Protein AF-A0A812R742-F1 (afdb_monomer_lite)

Sequence (1036 aa):
GAALAPSSSCGQDLPCTGFIVQKEWADLILSGQKIWEIRGEVTKKRGRVAIFEKKSRDIAGEVEITGCILVGHWDGHAWSAPDERRNYLWLPENKDKHMIQGTRTVTYKNAYAWVLRAPRRYESPIPFKRPRGCVKWVRIGKSESRQQETAGSDIGVLHAHDELPADAASWVGQSLRTLPTLGDGACALHAAFGEMNEGGFLECPQARELALHALEAALQGEDARARRLRKNMWQELARPALCASDASPEAKLFWQVFVDKHPEEAALAEEAAGREADLVLQDAKRRQALTEACRSFFLGSSWDCVCDFLSNVGYMEHEASQPCFEMRQGRAVVKGTQLELPAEGPQTKMEAIRTEANMFDALRLGVLLNSSLDSVLSALENGSLDMERRAELATALRRFQQAAVATSLEPPGFEEAAVAAYLVAIQQEAYYFSVEELAIICRQLETNVLVLKEMAQFRLQVEATVHSRIGGEFKAIVLRDAGGREHVRSHFERVEVIPTPKPDTWSGSSGRHGKEDVEEQADCATSATWSGSKGPSCGSEQFEKDVAHVLTAFETGQDALARLAALPHHSPEIVETSFEQLRQKLHGLVGAYAHDRLTSEDAVKVQYPLWRAGFYPLAVLFECWSRSTGIPAVFYTDAFGSLFTSVWHKELGADVAGFTSRSRYWCCGTAQPGGGKTPALEPMLRMLQGCMKKLPHFAAGSPADSFNVVEPMTHAAAIAKLRDTEGYGLIAAGEGGPVLCPAWPSNGTWTQNTHINLQRLLNSAQGGSVSWETAFDRKDRKAATGEDAKAPCESTNVTIALFQQLSVFRNWCLVCNRNGGVSKLSCDYSSNAAVCFLDKHPRWAQGELRSSIGLAQRFIFSFGAVRQPGKPQLQPFENEVVRPVLERLFEAVLQHLGPKTALHEDSPHRTWRLAGSLREEVHKYRLATFDCNQRSFFGEVFASGLNKSVYWLGATATLSSILEELWPCVMGASGKGLGWTGNITANALKQAMVFFQERYLFGLATLDVETRRLLTKRAAQFPECKDQAGSEEGPS

Foldseek 3Di:
DDDDDDDDDDDDDADQKAWEDAPVQLVCVLVVQAQWDKDLDWDPDFAKHWYHHVPDQFTFWIKTFHDKAWAWFDPPPDTDGDPPNVSHCPPPVNCSRHVDDDPVVDPHRTMMIGGIHDRHTDPDTHGHHDDPPDDTMDGDDDPDVPVPPPPFDFQAAEDPPDPDDPLCNVRHGFTKTWFAAPQLQLQLQLLFPFDQDPVRHGDDPPSLVLLLVLLVVLCPDPDPLSVVVLVCCLVQAALCCQPPPPRALLSVLLLVLLCVQPVPLNVVSNVLSVVLVVLVVVLVVLVVLLLVLLLCQLAVKDVVLVVLLCVLQVNVPPAFAAFQFDADPNFTAGPQDRHTADPPHDGTLNRLSNDNDSSNSSSSVCSCVVGDVVSNLVSLVPTPTDPPSSVSNNVSVVVNVPRDDDDRSNDPPCSVSSSVSSSVSSSDSSDFADPSSSLSSCQSVQTWEFEWESSDRNYIDTPDTRHNAPPHNYWYKYQYDPPPDPPSRRGIITMDTDDDDDDDDDDDDDDDDDDDDDDDDDDDDDADADDDDDDDPDFVVVLVVLLVVLLVCLLVVHPSLVSLLPDDQATPCLVPDDLVNLLVVLLVLLVNLQSHLQALVNQQSYQDPCRLQARNSLLSLLVNVCQQALARSVLLRLLLQQLLLLFFALLAWACQLNATFSAGRAAEEEEAPDCFQRPNNVLLLVLLLVLCLVVVLLFFAGNVDSGQEDDFFAQLVNLVNCVRRVAGHEDAGSACVSAAALCCLVPVDHDRGGHHDVLQCVQLNRQWFHPSDDPVNQVVVCVVPVDSDDDDTHGHSYYHHHYGYPVCCLRGVLSLVVPPPPPPPPPPDDDGPDDDDDPDDDPVSVVVVPANDGPLLSYQYHHHYRGPRHDPSSNCVCVPPVSLLSSLSSNVCSADRGHNHDPDPPHLGSYQYEDPVSSVSSVVSLVSLVVSLVPHPADSQLSVSSVCLSNQLTSQLVVSLVCVQSSCVSSVNDPDDRDDPSYRDPSSNSSSSCCSSRGRSVSSSNSRSSNVVVVVVVCVVDVDDPDDDDDDDDDD

Organism: NCBI:txid1628268

Structure (mmCIF, N/CA/C/O backbone):
data_AF-A0A812R742-F1
#
_entry.id   AF-A0A812R742-F1
#
loop_
_atom_site.group_PDB
_atom_site.id
_atom_site.type_symbol
_atom_site.label_atom_id
_atom_site.label_alt_id
_atom_site.label_comp_id
_atom_site.label_asym_id
_atom_site.label_entity_id
_atom_site.label_seq_id
_atom_site.pdbx_PDB_ins_code
_atom_site.Cartn_x
_atom_site.Cartn_y
_atom_site.Cartn_z
_atom_site.occupancy
_atom_site.B_iso_or_equiv
_atom_site.auth_seq_id
_atom_site.auth_comp_id
_atom_site.auth_asym_id
_atom_site.auth_atom_id
_atom_site.pdbx_PDB_model_num
ATOM 1 N N . GLY A 1 1 ? 51.349 -69.342 -15.318 1.00 32.09 1 GLY A N 1
ATOM 2 C CA . GLY A 1 1 ? 49.892 -69.319 -15.078 1.00 32.09 1 GLY A CA 1
ATOM 3 C C . GLY A 1 1 ? 49.553 -67.984 -14.451 1.00 32.09 1 GLY A C 1
ATOM 4 O O . GLY A 1 1 ? 50.350 -67.519 -13.660 1.00 32.09 1 GLY A O 1
ATOM 5 N N . ALA A 1 2 ? 48.481 -67.288 -14.791 1.00 30.00 2 ALA A N 1
ATOM 6 C CA . ALA A 1 2 ? 47.271 -67.698 -15.482 1.00 30.00 2 ALA A CA 1
ATOM 7 C C . ALA A 1 2 ? 46.834 -66.617 -16.484 1.00 30.00 2 ALA A C 1
ATOM 9 O O . ALA A 1 2 ? 47.270 -65.471 -16.417 1.00 30.00 2 ALA A O 1
ATOM 10 N N . ALA A 1 3 ? 46.031 -67.060 -17.443 1.00 26.64 3 ALA A N 1
ATOM 11 C CA . ALA A 1 3 ? 45.626 -66.359 -18.645 1.00 26.64 3 ALA A CA 1
ATOM 12 C C . ALA A 1 3 ? 44.627 -65.219 -18.399 1.00 26.64 3 ALA A C 1
ATOM 14 O O . ALA A 1 3 ? 43.781 -65.283 -17.508 1.00 26.64 3 ALA A O 1
ATOM 15 N N . LEU A 1 4 ? 44.713 -64.225 -19.284 1.00 36.50 4 LEU A N 1
ATOM 16 C CA . LEU A 1 4 ? 43.670 -63.255 -19.598 1.00 36.50 4 LEU A CA 1
ATOM 17 C C . LEU A 1 4 ? 42.389 -63.975 -20.051 1.00 36.50 4 LEU A C 1
ATOM 19 O O . LEU A 1 4 ? 42.434 -64.811 -20.953 1.00 36.50 4 LEU A O 1
ATOM 23 N N . ALA A 1 5 ? 41.258 -63.592 -19.457 1.00 27.11 5 ALA A N 1
ATOM 24 C CA . ALA A 1 5 ? 39.907 -63.888 -19.928 1.00 27.11 5 ALA A CA 1
ATOM 25 C C . ALA A 1 5 ? 39.141 -62.561 -20.155 1.00 27.11 5 ALA A C 1
ATOM 27 O O . ALA A 1 5 ? 39.464 -61.565 -19.503 1.00 27.11 5 ALA A O 1
ATOM 28 N N . PRO A 1 6 ? 38.189 -62.511 -21.106 1.00 29.42 6 PRO A N 1
ATOM 29 C CA . PRO A 1 6 ? 37.804 -61.287 -21.806 1.00 29.42 6 PRO A CA 1
ATOM 30 C C . PRO A 1 6 ? 36.604 -60.537 -21.199 1.00 29.42 6 PRO A C 1
ATOM 32 O O . PRO A 1 6 ? 35.824 -61.055 -20.407 1.00 29.42 6 PRO A O 1
ATOM 35 N N . SER A 1 7 ? 36.473 -59.293 -21.656 1.00 39.59 7 SER A N 1
ATOM 36 C CA . SER A 1 7 ? 35.461 -58.264 -21.385 1.00 39.59 7 SER A CA 1
ATOM 37 C C . SER A 1 7 ? 33.994 -58.629 -21.679 1.00 39.59 7 SER A C 1
ATOM 39 O O . SER A 1 7 ? 33.699 -59.153 -22.750 1.00 39.59 7 SER A O 1
ATOM 41 N N . SER A 1 8 ? 33.075 -58.196 -20.804 1.00 25.39 8 SER A N 1
ATOM 42 C CA . SER A 1 8 ? 31.672 -57.770 -21.055 1.00 25.39 8 SER A CA 1
ATOM 43 C C . SER A 1 8 ? 31.095 -57.250 -19.713 1.00 25.39 8 SER A C 1
ATOM 45 O O . SER A 1 8 ? 31.482 -57.767 -18.676 1.00 25.39 8 SER A O 1
ATOM 47 N N . SER A 1 9 ? 30.232 -56.241 -19.553 1.00 26.61 9 SER A N 1
ATOM 48 C CA . SER A 1 9 ? 29.536 -55.305 -20.442 1.00 26.61 9 SER A CA 1
ATOM 49 C C . SER A 1 9 ? 28.832 -54.220 -19.592 1.00 26.61 9 SER A C 1
ATOM 51 O O . SER A 1 9 ? 28.243 -54.546 -18.568 1.00 26.61 9 SER A O 1
ATOM 53 N N . CYS A 1 10 ? 28.809 -52.981 -20.099 1.00 27.38 10 CYS A N 1
ATOM 54 C CA . CYS A 1 10 ? 27.745 -51.967 -19.963 1.00 27.38 10 CYS A CA 1
ATOM 55 C C . CYS A 1 10 ? 27.343 -51.471 -18.551 1.00 27.38 10 CYS A C 1
ATOM 57 O O . CYS A 1 10 ? 26.439 -52.007 -17.912 1.00 27.38 10 CYS A O 1
ATOM 59 N N . GLY A 1 11 ? 27.918 -50.337 -18.130 1.00 33.84 11 GLY A N 1
ATOM 60 C CA . GLY A 1 11 ? 27.275 -49.456 -17.150 1.00 33.84 11 GLY A CA 1
ATOM 61 C C . GLY A 1 11 ? 25.985 -48.888 -17.749 1.00 33.84 11 GLY A C 1
ATOM 62 O O . GLY A 1 11 ? 26.028 -48.181 -18.753 1.00 33.84 11 GLY A O 1
ATOM 63 N N . GLN A 1 12 ? 24.831 -49.254 -17.192 1.00 47.62 12 GLN A N 1
ATOM 64 C CA . GLN A 1 12 ? 23.534 -48.786 -17.681 1.00 47.62 12 GLN A CA 1
ATOM 65 C C . GLN A 1 12 ? 23.275 -47.358 -17.183 1.00 47.62 12 GLN A C 1
ATOM 67 O O . GLN A 1 12 ? 22.997 -47.154 -16.003 1.00 47.62 12 GLN A O 1
ATOM 72 N N . ASP A 1 13 ? 23.345 -46.375 -18.083 1.00 63.09 13 ASP A N 1
ATOM 73 C CA . ASP A 1 13 ? 22.825 -45.026 -17.834 1.00 63.09 13 ASP A CA 1
ATOM 74 C C . ASP A 1 13 ? 21.308 -45.100 -17.607 1.00 63.09 13 ASP A C 1
ATOM 76 O O . ASP A 1 13 ? 20.529 -45.292 -18.549 1.00 63.09 13 ASP A O 1
ATOM 80 N N . LEU A 1 14 ? 20.906 -44.958 -16.342 1.00 73.88 14 LEU A N 1
ATOM 81 C CA . LEU A 1 14 ? 19.511 -44.867 -15.919 1.00 73.88 14 LEU A CA 1
ATOM 82 C C . LEU A 1 14 ? 18.821 -43.641 -16.548 1.00 73.88 14 LEU A C 1
ATOM 84 O O . LEU A 1 14 ? 19.421 -42.565 -16.612 1.00 73.88 14 LEU A O 1
ATOM 88 N N . PRO A 1 15 ? 17.539 -43.742 -16.944 1.00 81.19 15 PRO A N 1
ATOM 89 C CA . PRO A 1 15 ? 16.768 -42.588 -17.395 1.00 81.19 15 PRO A CA 1
ATOM 90 C C . PRO A 1 15 ? 16.659 -41.519 -16.307 1.00 81.19 15 PRO A C 1
ATOM 92 O O . PRO A 1 15 ? 16.344 -41.838 -15.165 1.00 81.19 15 PRO A O 1
ATOM 95 N N . CYS A 1 16 ? 16.796 -40.240 -16.665 1.00 78.62 16 CYS A N 1
ATOM 96 C CA . CYS A 1 16 ? 16.765 -39.133 -15.701 1.00 78.62 16 CYS A CA 1
ATOM 97 C C . CYS A 1 16 ? 15.398 -38.916 -15.024 1.00 78.62 16 CYS A C 1
ATOM 99 O O . CYS A 1 16 ? 15.291 -38.154 -14.063 1.00 78.62 16 CYS A O 1
ATOM 101 N N . THR A 1 17 ? 14.322 -39.522 -15.539 1.00 85.94 17 THR A N 1
ATOM 102 C CA . THR A 1 17 ? 12.973 -39.432 -14.961 1.00 85.94 17 THR A CA 1
ATOM 103 C C . THR A 1 17 ? 12.188 -40.724 -15.153 1.00 85.94 17 THR A C 1
ATOM 105 O O . THR A 1 17 ? 12.421 -41.455 -16.110 1.00 85.94 17 THR A O 1
ATOM 108 N N . GLY A 1 18 ? 11.213 -40.982 -14.287 1.00 89.50 18 GLY A N 1
ATOM 109 C CA . GLY A 1 18 ? 10.267 -42.085 -14.415 1.00 89.50 18 GLY A CA 1
ATOM 110 C C . GLY A 1 18 ? 8.905 -41.770 -13.813 1.00 89.50 18 GLY A C 1
ATOM 111 O O . GLY A 1 18 ? 8.734 -40.743 -13.159 1.00 89.50 18 GLY A O 1
ATOM 112 N N . PHE A 1 19 ? 7.922 -42.632 -14.048 1.00 91.94 19 PHE A N 1
ATOM 113 C CA . PHE A 1 19 ? 6.555 -42.444 -13.557 1.00 91.94 19 PHE A CA 1
ATOM 114 C C . PHE A 1 19 ? 6.061 -43.641 -12.748 1.00 91.94 19 PHE A C 1
ATOM 116 O O . PHE A 1 19 ? 6.552 -44.763 -12.882 1.00 91.94 19 PHE A O 1
ATOM 123 N N . ILE A 1 20 ? 5.092 -43.376 -11.868 1.00 89.88 20 ILE A N 1
ATOM 124 C CA . ILE A 1 20 ? 4.576 -44.366 -10.920 1.00 89.88 20 ILE A CA 1
ATOM 125 C C . ILE A 1 20 ? 3.361 -45.080 -11.509 1.00 89.88 20 ILE A C 1
ATOM 127 O O . ILE A 1 20 ? 2.380 -44.448 -11.918 1.00 89.88 20 ILE A O 1
ATOM 131 N N . VAL A 1 21 ? 3.400 -46.409 -11.486 1.00 88.75 21 VAL A N 1
ATOM 132 C CA . VAL A 1 21 ? 2.379 -47.301 -12.041 1.00 88.75 21 VAL A CA 1
ATOM 133 C C . VAL A 1 21 ? 1.989 -48.341 -10.990 1.00 88.75 21 VAL A C 1
ATOM 135 O O . VAL A 1 21 ? 2.821 -48.765 -10.190 1.00 88.75 21 VAL A O 1
ATOM 138 N N . GLN A 1 22 ? 0.715 -48.743 -10.925 1.00 86.81 22 GLN A N 1
ATOM 139 C CA . GLN A 1 22 ? 0.338 -49.848 -10.031 1.00 86.81 22 GLN A CA 1
ATOM 140 C C . GLN A 1 22 ? 0.974 -51.154 -10.515 1.00 86.81 22 GLN A C 1
ATOM 142 O O . GLN A 1 22 ? 1.133 -51.335 -11.717 1.00 86.81 22 GLN A O 1
ATOM 147 N N . LYS A 1 23 ? 1.320 -52.053 -9.588 1.00 86.88 23 LYS A N 1
ATOM 148 C CA . LYS A 1 23 ? 2.098 -53.266 -9.881 1.00 86.88 23 LYS A CA 1
ATOM 149 C C . LYS A 1 23 ? 1.545 -54.071 -11.067 1.00 86.88 23 LYS A C 1
ATOM 151 O O . LYS A 1 23 ? 2.280 -54.324 -12.009 1.00 86.88 23 LYS A O 1
ATOM 156 N N . GLU A 1 24 ? 0.241 -54.350 -11.066 1.00 88.12 24 GLU A N 1
ATOM 157 C CA . GLU A 1 24 ? -0.447 -55.089 -12.139 1.00 88.12 24 GLU A CA 1
ATOM 158 C C . GLU A 1 24 ? -0.231 -54.479 -13.538 1.00 88.12 24 GLU A C 1
ATOM 160 O O . GLU A 1 24 ? 0.019 -55.193 -14.505 1.00 88.12 24 GLU A O 1
ATOM 165 N N . TRP A 1 25 ? -0.245 -53.148 -13.650 1.00 92.12 25 TRP A N 1
ATOM 166 C CA . TRP A 1 25 ? -0.038 -52.449 -14.919 1.00 92.12 25 TRP A CA 1
ATOM 167 C C . TRP A 1 25 ? 1.446 -52.303 -15.251 1.00 92.12 25 TRP A C 1
ATOM 169 O O . TRP A 1 25 ? 1.808 -52.357 -16.421 1.00 92.12 25 TRP A O 1
ATOM 179 N N . ALA A 1 26 ? 2.306 -52.147 -14.241 1.00 90.25 26 ALA A N 1
ATOM 180 C CA . ALA A 1 26 ? 3.754 -52.090 -14.418 1.00 90.25 26 ALA A CA 1
ATOM 181 C C . ALA A 1 26 ? 4.287 -53.408 -14.997 1.00 90.25 26 ALA A C 1
ATOM 183 O O . ALA A 1 26 ? 5.088 -53.381 -15.927 1.00 90.25 26 ALA A O 1
ATOM 184 N N . ASP A 1 27 ? 3.784 -54.546 -14.512 1.00 91.12 27 ASP A N 1
ATOM 185 C CA . ASP A 1 27 ? 4.127 -55.874 -15.022 1.00 91.12 27 ASP A CA 1
ATOM 186 C C . ASP A 1 27 ? 3.700 -56.058 -16.489 1.00 91.12 27 ASP A C 1
ATOM 188 O O . ASP A 1 27 ? 4.479 -56.548 -17.310 1.00 91.12 27 ASP A O 1
ATOM 192 N N . LEU A 1 28 ? 2.497 -55.605 -16.857 1.00 93.00 28 LEU A N 1
ATOM 193 C CA . LEU A 1 28 ? 2.014 -55.651 -18.244 1.00 93.00 28 LEU A CA 1
ATOM 194 C C . LEU A 1 28 ? 2.802 -54.718 -19.175 1.00 93.00 28 LEU A C 1
ATOM 196 O O . LEU A 1 28 ? 3.057 -55.065 -20.327 1.00 93.00 28 LEU A O 1
ATOM 200 N N . ILE A 1 29 ? 3.207 -53.544 -18.687 1.00 95.00 29 ILE A N 1
ATOM 201 C CA . ILE A 1 29 ? 4.033 -52.599 -19.448 1.00 95.00 29 ILE A CA 1
ATOM 202 C C . ILE A 1 29 ? 5.432 -53.179 -19.671 1.00 95.00 29 ILE A C 1
ATOM 204 O O . ILE A 1 29 ? 5.906 -53.226 -20.802 1.00 95.00 29 ILE A O 1
ATOM 208 N N . LEU A 1 30 ? 6.087 -53.658 -18.610 1.00 92.81 30 LEU A N 1
ATOM 209 C CA . LEU A 1 30 ? 7.466 -54.150 -18.668 1.00 92.81 30 LEU A CA 1
ATOM 210 C C . LEU A 1 30 ? 7.599 -55.509 -19.374 1.00 92.81 30 LEU A C 1
ATOM 212 O O . LEU A 1 30 ? 8.684 -55.838 -19.842 1.00 92.81 30 LEU A O 1
ATOM 216 N N . SER A 1 31 ? 6.511 -56.277 -19.489 1.00 91.12 31 SER A N 1
ATOM 217 C CA . SER A 1 31 ? 6.433 -57.472 -20.348 1.00 91.12 31 SER A CA 1
ATOM 218 C C . SER A 1 31 ? 6.082 -57.157 -21.808 1.00 91.12 31 SER A C 1
ATOM 220 O O . SER A 1 31 ? 6.078 -58.059 -22.642 1.00 91.12 31 SER A O 1
ATOM 222 N N . GLY A 1 32 ? 5.768 -55.896 -22.126 1.00 90.56 32 GLY A N 1
ATOM 223 C CA . GLY A 1 32 ? 5.380 -55.446 -23.463 1.00 90.56 32 GLY A CA 1
ATOM 224 C C . GLY A 1 32 ? 3.960 -55.804 -23.894 1.00 90.56 32 GLY A C 1
ATOM 225 O O . GLY A 1 32 ? 3.579 -55.492 -25.018 1.00 90.56 32 GLY A O 1
ATOM 226 N N . GLN A 1 33 ? 3.156 -56.398 -23.011 1.00 91.00 33 GLN A N 1
ATOM 227 C CA . GLN A 1 33 ? 1.751 -56.714 -23.285 1.00 91.00 33 GLN A CA 1
ATOM 228 C C . GLN A 1 33 ? 0.860 -55.462 -23.280 1.00 91.00 33 GLN A C 1
ATOM 230 O O . GLN A 1 33 ? -0.162 -55.428 -23.953 1.00 91.00 33 GLN A O 1
ATOM 235 N N . LYS A 1 34 ? 1.247 -54.415 -22.539 1.00 94.81 34 LYS A N 1
ATOM 236 C CA . LYS A 1 34 ? 0.543 -53.126 -22.480 1.00 94.81 34 LYS A CA 1
ATOM 237 C C . LYS A 1 34 ? 1.405 -52.024 -23.084 1.00 94.81 34 LYS A C 1
ATOM 239 O O . LYS A 1 34 ? 2.389 -51.592 -22.491 1.00 94.81 34 LYS A O 1
ATOM 244 N N . ILE A 1 35 ? 0.985 -51.530 -24.244 1.00 95.62 35 ILE A N 1
ATOM 245 C CA . ILE A 1 35 ? 1.698 -50.493 -25.005 1.00 95.62 35 ILE A CA 1
ATOM 246 C C . ILE A 1 35 ? 1.078 -49.099 -24.850 1.00 95.62 35 ILE A C 1
ATOM 248 O O . ILE A 1 35 ? 1.692 -48.110 -25.240 1.00 95.62 35 ILE A O 1
ATOM 252 N N . TRP A 1 36 ? -0.127 -48.993 -24.280 1.00 96.56 36 TRP A N 1
ATOM 253 C CA . TRP A 1 36 ? -0.797 -47.727 -23.967 1.00 96.56 36 TRP A CA 1
ATOM 254 C C . TRP A 1 36 ? -1.013 -47.580 -22.465 1.00 96.56 36 TRP A C 1
ATOM 256 O O . TRP A 1 36 ? -1.750 -48.360 -21.856 1.00 96.56 36 TRP A O 1
ATOM 266 N N . GLU A 1 37 ? -0.438 -46.536 -21.872 1.00 95.69 37 GLU A N 1
ATOM 267 C CA . GLU A 1 37 ? -0.715 -46.142 -20.489 1.00 95.69 37 GLU A CA 1
ATOM 268 C C . GLU A 1 37 ? -1.775 -45.036 -20.445 1.00 95.69 37 GLU A C 1
ATOM 270 O O . GLU A 1 37 ? -1.590 -43.977 -21.040 1.00 95.69 37 GLU A O 1
ATOM 275 N N . ILE A 1 38 ? -2.891 -45.274 -19.747 1.00 94.25 38 ILE A N 1
ATOM 276 C CA . ILE A 1 38 ? -4.045 -44.359 -19.743 1.00 94.25 38 ILE A CA 1
ATOM 277 C C . ILE A 1 38 ? -3.952 -43.389 -18.566 1.00 94.25 38 ILE A C 1
ATOM 279 O O . ILE A 1 38 ? -3.876 -43.810 -17.411 1.00 94.25 38 ILE A O 1
ATOM 283 N N . ARG A 1 39 ? -3.996 -42.083 -18.845 1.00 93.19 39 ARG A N 1
ATOM 284 C CA . ARG A 1 39 ? -3.915 -41.001 -17.850 1.00 93.19 39 ARG A CA 1
ATOM 285 C C . ARG A 1 39 ? -4.924 -39.894 -18.147 1.00 93.19 39 ARG A C 1
ATOM 287 O O . ARG A 1 39 ? -5.361 -39.731 -19.279 1.00 93.19 39 ARG A O 1
ATOM 294 N N . GLY A 1 40 ? -5.274 -39.109 -17.129 1.00 89.94 40 GLY A N 1
ATOM 295 C CA . GLY A 1 40 ? -6.181 -37.962 -17.273 1.00 89.94 40 GLY A CA 1
ATOM 296 C C . GLY A 1 40 ? -5.540 -36.698 -17.856 1.00 89.94 40 GLY A C 1
ATOM 297 O O . GLY A 1 40 ? -6.215 -35.688 -18.021 1.00 89.94 40 GLY A O 1
ATOM 298 N N . GLU A 1 41 ? -4.233 -36.732 -18.130 1.00 88.12 41 GLU A N 1
ATOM 299 C CA . GLU A 1 41 ? -3.427 -35.569 -18.505 1.00 88.12 41 GLU A CA 1
ATOM 300 C C . GLU A 1 41 ? -2.493 -35.897 -19.677 1.00 88.12 41 GLU A C 1
ATOM 302 O O . GLU A 1 41 ? -1.983 -37.017 -19.809 1.00 88.12 41 GLU A O 1
ATOM 307 N N . VAL A 1 42 ? -2.239 -34.884 -20.507 1.00 90.50 42 VAL A N 1
ATOM 308 C CA . VAL A 1 42 ? -1.285 -34.944 -21.620 1.00 90.50 42 VAL A CA 1
ATOM 309 C C . VAL A 1 42 ? 0.146 -34.981 -21.079 1.00 90.50 42 VAL A C 1
ATOM 311 O O . VAL A 1 42 ? 0.470 -34.274 -20.127 1.00 90.50 42 VAL A O 1
ATOM 314 N N . THR A 1 43 ? 1.035 -35.746 -21.719 1.00 88.25 43 THR A N 1
ATOM 315 C CA . THR A 1 43 ? 2.482 -35.659 -21.469 1.00 88.25 43 THR A CA 1
ATOM 316 C C . THR A 1 43 ? 3.236 -35.120 -22.683 1.00 88.25 43 THR A C 1
ATOM 318 O O . THR A 1 43 ? 3.099 -35.621 -23.806 1.00 88.25 43 THR A O 1
ATOM 321 N N . LYS A 1 44 ? 4.081 -34.108 -22.448 1.00 90.19 44 LYS A N 1
ATOM 322 C CA . LYS A 1 44 ? 5.056 -33.609 -23.433 1.00 90.19 44 LYS A CA 1
ATOM 323 C C . LYS A 1 44 ? 6.364 -34.416 -23.430 1.00 90.19 44 LYS A C 1
ATOM 325 O O . LYS A 1 44 ? 7.163 -34.259 -24.342 1.00 90.19 44 LYS A O 1
ATOM 330 N N . LYS A 1 45 ? 6.584 -35.299 -22.443 1.00 85.75 45 LYS A N 1
ATOM 331 C CA . LYS A 1 45 ? 7.812 -36.107 -22.354 1.00 85.75 45 LYS A CA 1
ATOM 332 C C . LYS A 1 45 ? 7.905 -37.092 -23.518 1.00 85.75 45 LYS A C 1
ATOM 334 O O . LYS A 1 45 ? 6.915 -37.741 -23.864 1.00 85.75 45 LYS A O 1
ATOM 339 N N . ARG A 1 46 ? 9.098 -37.200 -24.095 1.00 91.38 46 ARG A N 1
ATOM 340 C CA . ARG A 1 46 ? 9.469 -38.166 -25.133 1.00 91.38 46 ARG A CA 1
ATOM 341 C C . ARG A 1 46 ? 10.808 -38.803 -24.773 1.00 91.38 46 ARG A C 1
ATOM 343 O O . ARG A 1 46 ? 11.600 -38.182 -24.067 1.00 91.38 46 ARG A O 1
ATOM 350 N N . GLY A 1 47 ? 11.039 -40.026 -25.239 1.00 87.88 47 GLY A N 1
ATOM 351 C CA . GLY A 1 47 ? 12.263 -40.779 -24.959 1.00 87.88 47 GLY A CA 1
ATOM 352 C C . GLY A 1 47 ? 12.166 -41.687 -23.727 1.00 87.88 47 GLY A C 1
ATOM 353 O O . GLY A 1 47 ? 11.071 -41.970 -23.230 1.00 87.88 47 GLY A O 1
ATOM 354 N N . ARG A 1 48 ? 13.323 -42.185 -23.267 1.00 92.62 48 ARG A N 1
ATOM 355 C CA . ARG A 1 48 ? 13.434 -43.189 -22.194 1.00 92.62 48 ARG A CA 1
ATOM 356 C C . ARG A 1 48 ? 12.989 -42.640 -20.839 1.00 92.62 48 ARG A C 1
ATOM 358 O O . ARG A 1 48 ? 13.414 -41.563 -20.422 1.00 92.62 48 ARG A O 1
ATOM 365 N N . VAL A 1 49 ? 12.175 -43.413 -20.131 1.00 92.81 49 VAL A N 1
ATOM 366 C CA . VAL A 1 49 ? 11.687 -43.124 -18.782 1.00 92.81 49 VAL A CA 1
ATOM 367 C C . VAL A 1 49 ? 11.651 -44.395 -17.937 1.00 92.81 49 VAL A C 1
ATOM 369 O O . VAL A 1 49 ? 11.358 -45.480 -18.432 1.00 92.81 49 VAL A O 1
ATOM 372 N N . ALA A 1 50 ? 11.916 -44.265 -16.643 1.00 92.31 50 ALA A N 1
ATOM 373 C CA . ALA A 1 50 ? 11.857 -45.387 -15.711 1.00 92.31 50 ALA A CA 1
ATOM 374 C C . ALA A 1 50 ? 10.419 -45.701 -15.248 1.00 92.31 50 ALA A C 1
ATOM 376 O O . ALA A 1 50 ? 9.558 -44.817 -15.180 1.00 92.31 50 ALA A O 1
ATOM 377 N N . ILE A 1 51 ? 10.171 -46.957 -14.870 1.00 91.75 51 ILE A N 1
ATOM 378 C CA . ILE A 1 51 ? 8.910 -47.431 -14.291 1.00 91.75 51 ILE A CA 1
ATOM 379 C C . ILE A 1 51 ? 9.095 -47.705 -12.798 1.00 91.75 51 ILE A C 1
ATOM 381 O O . ILE A 1 51 ? 9.908 -48.540 -12.393 1.00 91.75 51 ILE A O 1
ATOM 385 N N . PHE A 1 52 ? 8.287 -47.028 -11.982 1.00 88.69 52 PHE A N 1
ATOM 386 C CA . PHE A 1 52 ? 8.221 -47.237 -10.538 1.00 88.69 52 PHE A CA 1
ATOM 387 C C . PHE A 1 52 ? 6.943 -47.981 -10.158 1.00 88.69 52 PHE A C 1
ATOM 389 O O . PHE A 1 52 ? 5.836 -47.502 -10.415 1.00 88.69 52 PHE A O 1
ATOM 396 N N . GLU A 1 53 ? 7.075 -49.108 -9.462 1.00 87.31 53 GLU A N 1
ATOM 397 C CA . GLU A 1 53 ? 5.919 -49.795 -8.889 1.00 87.31 53 GLU A CA 1
ATOM 398 C C . GLU A 1 53 ? 5.357 -49.004 -7.691 1.00 87.31 53 GLU A C 1
ATOM 400 O O . GLU A 1 53 ? 6.065 -48.624 -6.747 1.00 87.31 53 GLU A O 1
ATOM 405 N N . LYS A 1 54 ? 4.043 -48.753 -7.698 1.00 78.81 54 LYS A N 1
ATOM 406 C CA . LYS A 1 54 ? 3.333 -48.070 -6.609 1.00 78.81 54 LYS A CA 1
ATOM 407 C C . LYS A 1 54 ? 3.567 -48.833 -5.301 1.00 78.81 54 LYS A C 1
ATOM 409 O O . LYS A 1 54 ? 3.305 -50.026 -5.222 1.00 78.81 54 LYS A O 1
ATOM 414 N N . LYS A 1 55 ? 4.027 -48.121 -4.267 1.00 72.31 55 LYS A N 1
ATOM 415 C CA . LYS A 1 55 ? 4.468 -48.640 -2.954 1.00 72.31 55 LYS A CA 1
ATOM 416 C C . LYS A 1 55 ? 5.835 -49.353 -2.923 1.00 72.31 55 LYS A C 1
ATOM 418 O O . LYS A 1 55 ? 6.381 -49.435 -1.830 1.00 72.31 55 LYS A O 1
ATOM 423 N N . SER A 1 56 ? 6.495 -49.661 -4.045 1.00 75.38 56 SER A N 1
ATOM 424 C CA . SER A 1 56 ? 7.882 -50.193 -4.061 1.00 75.38 56 SER A CA 1
ATOM 425 C C . SER A 1 56 ? 8.964 -49.113 -3.915 1.00 75.38 56 SER A C 1
ATOM 427 O O . SER A 1 56 ? 8.798 -48.023 -4.451 1.00 75.38 56 SER A O 1
ATOM 429 N N . ARG A 1 57 ? 10.070 -49.384 -3.211 1.00 72.25 57 ARG A N 1
ATOM 430 C CA . ARG A 1 57 ? 11.218 -48.459 -3.100 1.00 72.25 57 ARG A CA 1
ATOM 431 C C . ARG A 1 57 ? 12.262 -48.665 -4.204 1.00 72.25 57 ARG A C 1
ATOM 433 O O . ARG A 1 57 ? 13.346 -48.118 -4.088 1.00 72.25 57 ARG A O 1
ATOM 440 N N . ASP A 1 58 ? 11.926 -49.392 -5.265 1.00 81.62 58 ASP A N 1
ATOM 441 C CA . ASP A 1 58 ? 12.883 -49.762 -6.306 1.00 81.62 58 ASP A CA 1
ATOM 442 C C . ASP A 1 58 ? 12.372 -49.383 -7.706 1.00 81.62 58 ASP A C 1
ATOM 444 O O . ASP A 1 58 ? 11.161 -49.283 -7.946 1.00 81.62 58 ASP A O 1
ATOM 448 N N . ILE A 1 59 ? 13.303 -49.181 -8.639 1.00 87.56 59 ILE A N 1
ATOM 449 C CA . ILE A 1 59 ? 13.026 -49.026 -10.070 1.00 87.56 59 ILE A CA 1
ATOM 450 C C . ILE A 1 59 ? 12.887 -50.424 -10.681 1.00 87.56 59 ILE A C 1
ATOM 452 O O . ILE A 1 59 ? 13.821 -51.224 -10.614 1.00 87.56 59 ILE A O 1
ATOM 456 N N . ALA A 1 60 ? 11.735 -50.712 -11.289 1.00 87.25 60 ALA A N 1
ATOM 457 C CA . ALA A 1 60 ? 11.424 -52.037 -11.836 1.00 87.25 60 ALA A CA 1
ATOM 458 C C . ALA A 1 60 ? 11.925 -52.239 -13.280 1.00 87.25 60 ALA A C 1
ATOM 460 O O . ALA A 1 60 ? 12.120 -53.370 -13.728 1.00 87.25 60 ALA A O 1
ATOM 461 N N . GLY A 1 61 ? 12.123 -51.148 -14.019 1.00 90.75 61 GLY A N 1
ATOM 462 C CA . GLY A 1 61 ? 12.544 -51.175 -15.416 1.00 90.75 61 GLY A CA 1
ATOM 463 C C . GLY A 1 61 ? 12.416 -49.811 -16.088 1.00 90.75 61 GLY A C 1
ATOM 464 O O . GLY A 1 61 ? 12.225 -48.794 -15.418 1.00 90.75 61 GLY A O 1
ATOM 465 N N . GLU A 1 62 ? 12.474 -49.793 -17.414 1.00 93.94 62 GLU A N 1
ATOM 466 C CA . GLU A 1 62 ? 12.345 -48.600 -18.253 1.00 93.94 62 GLU A CA 1
ATOM 467 C C . GLU A 1 62 ? 11.491 -48.861 -19.502 1.00 93.94 62 GLU A C 1
ATOM 469 O O . GLU A 1 62 ? 11.307 -50.001 -19.929 1.00 93.94 62 GLU A O 1
ATOM 474 N N . VAL A 1 63 ? 10.944 -47.787 -20.069 1.00 95.81 63 VAL A N 1
ATOM 475 C CA . VAL A 1 63 ? 10.203 -47.763 -21.339 1.00 95.81 63 VAL A CA 1
ATOM 476 C C . VAL A 1 63 ? 10.508 -46.472 -22.091 1.00 95.81 63 VAL A C 1
ATOM 478 O O . VAL A 1 63 ? 10.969 -45.495 -21.506 1.00 95.81 63 VAL A O 1
ATOM 481 N N . GLU A 1 64 ? 10.183 -46.411 -23.374 1.00 95.12 64 GLU A N 1
ATOM 482 C CA . GLU A 1 64 ? 10.245 -45.189 -24.171 1.00 95.12 64 GLU A CA 1
ATOM 483 C C . GLU A 1 64 ? 8.845 -44.618 -24.428 1.00 95.12 64 GLU A C 1
ATOM 485 O O . GLU A 1 64 ? 7.959 -45.333 -24.897 1.00 95.12 64 GLU A O 1
ATOM 490 N N . ILE A 1 65 ? 8.637 -43.320 -24.171 1.00 95.69 65 ILE A N 1
ATOM 491 C CA . ILE A 1 65 ? 7.404 -42.620 -24.564 1.00 95.69 65 ILE A CA 1
ATOM 492 C C . ILE A 1 65 ? 7.595 -42.008 -25.947 1.00 95.69 65 ILE A C 1
ATOM 494 O O . ILE A 1 65 ? 8.403 -41.099 -26.133 1.00 95.69 65 ILE A O 1
ATOM 498 N N . THR A 1 66 ? 6.791 -42.457 -26.906 1.00 93.19 66 THR A N 1
ATOM 499 C CA . THR A 1 66 ? 6.866 -42.005 -28.306 1.00 93.19 66 THR A CA 1
ATOM 500 C C . THR A 1 66 ? 5.752 -41.032 -28.684 1.00 93.19 66 THR A C 1
ATOM 502 O O . THR A 1 66 ? 5.913 -40.219 -29.591 1.00 93.19 66 THR A O 1
ATOM 505 N N . GLY A 1 67 ? 4.634 -41.046 -27.957 1.00 91.81 67 GLY A N 1
ATOM 506 C CA . GLY A 1 67 ? 3.482 -40.205 -28.262 1.00 91.81 67 GLY A CA 1
ATOM 507 C C . GLY A 1 67 ? 2.505 -40.078 -27.101 1.00 91.81 67 GLY A C 1
ATOM 508 O O . GLY A 1 67 ? 2.573 -40.819 -26.122 1.00 91.81 67 GLY A O 1
ATOM 509 N N . CYS A 1 68 ? 1.583 -39.127 -27.224 1.00 95.19 68 CYS A N 1
ATOM 510 C CA . CYS A 1 68 ? 0.462 -38.943 -26.310 1.00 95.19 68 CYS A CA 1
ATOM 511 C C . CYS A 1 68 ? -0.767 -38.569 -27.138 1.00 95.19 68 CYS A C 1
ATOM 513 O O . CYS A 1 68 ? -0.744 -37.544 -27.814 1.00 95.19 68 CYS A O 1
ATOM 515 N N . ILE A 1 69 ? -1.812 -39.392 -27.092 1.00 95.06 69 ILE A N 1
ATOM 516 C CA . ILE A 1 69 ? -3.023 -39.229 -27.909 1.00 95.06 69 ILE A CA 1
ATOM 517 C C . ILE A 1 69 ? -4.265 -39.171 -27.025 1.00 95.06 69 ILE A C 1
ATOM 519 O O . ILE A 1 69 ? -4.329 -39.836 -25.994 1.00 95.06 69 ILE A O 1
ATOM 523 N N . LEU A 1 70 ? -5.246 -38.360 -27.412 1.00 94.44 70 LEU A N 1
ATOM 524 C CA . LEU A 1 70 ? -6.557 -38.318 -26.768 1.00 94.44 70 LEU A CA 1
ATOM 525 C C . LEU A 1 70 ? -7.355 -39.557 -27.188 1.00 94.44 70 LEU A C 1
ATOM 527 O O . LEU A 1 70 ? -7.443 -39.851 -28.378 1.00 94.44 70 LEU A O 1
ATOM 531 N N . VAL A 1 71 ? -7.913 -40.285 -26.218 1.00 94.12 71 VAL A N 1
ATOM 532 C CA . VAL A 1 71 ? -8.567 -41.585 -26.453 1.00 94.12 71 VAL A CA 1
ATOM 533 C C . VAL A 1 71 ? -10.015 -41.653 -25.967 1.00 94.12 71 VAL A C 1
ATOM 535 O O . VAL A 1 71 ? -10.682 -42.662 -26.180 1.00 94.12 71 VAL A O 1
ATOM 538 N N . GLY A 1 72 ? -10.543 -40.588 -25.362 1.00 92.06 72 GLY A N 1
ATOM 539 C CA . GLY A 1 72 ? -11.973 -40.469 -25.079 1.00 92.06 72 GLY A CA 1
ATOM 540 C C . GLY A 1 72 ? -12.316 -39.377 -24.074 1.00 92.06 72 GLY A C 1
ATOM 541 O O . GLY A 1 72 ? -11.450 -38.901 -23.334 1.00 92.06 72 GLY A O 1
ATOM 542 N N . HIS A 1 73 ? -13.600 -39.029 -24.028 1.00 91.06 73 HIS A N 1
ATOM 543 C CA . HIS A 1 73 ? -14.173 -38.110 -23.046 1.00 91.06 73 HIS A CA 1
ATOM 544 C C . HIS A 1 73 ? -15.251 -38.810 -22.220 1.00 91.06 73 HIS A C 1
ATOM 546 O O . HIS A 1 73 ? -16.023 -39.604 -22.754 1.00 91.06 73 HIS A O 1
ATOM 552 N N . TRP A 1 74 ? -15.308 -38.502 -20.929 1.00 88.75 74 TRP A N 1
ATOM 553 C CA . TRP A 1 74 ? -16.331 -38.966 -19.999 1.00 88.75 74 TRP A CA 1
ATOM 554 C C . TRP A 1 74 ? -17.182 -37.783 -19.543 1.00 88.75 74 TRP A C 1
ATOM 556 O O . TRP A 1 74 ? -16.670 -36.832 -18.946 1.00 88.75 74 TRP A O 1
ATOM 566 N N . ASP A 1 75 ? -18.484 -37.847 -19.803 1.00 82.19 75 ASP A N 1
ATOM 567 C CA . ASP A 1 75 ? -19.446 -36.791 -19.458 1.00 82.19 75 ASP A CA 1
ATOM 568 C C . ASP A 1 75 ? -20.155 -37.012 -18.108 1.00 82.19 75 ASP A C 1
ATOM 570 O O . ASP A 1 75 ? -20.929 -36.164 -17.671 1.00 82.19 75 ASP A O 1
ATOM 574 N N . GLY A 1 76 ? -19.866 -38.124 -17.422 1.00 76.88 76 GLY A N 1
ATOM 575 C CA . GLY A 1 76 ? -20.561 -38.550 -16.203 1.00 76.88 76 GLY A CA 1
ATOM 576 C C . GLY A 1 76 ? -21.467 -39.768 -16.405 1.00 76.88 76 GLY A C 1
ATOM 577 O O . GLY A 1 76 ? -21.771 -40.457 -15.429 1.00 76.88 76 GLY A O 1
ATOM 578 N N . HIS A 1 77 ? -21.844 -40.075 -17.649 1.00 80.31 77 HIS A N 1
ATOM 579 C CA . HIS A 1 77 ? -22.780 -41.145 -17.995 1.00 80.31 77 HIS A CA 1
ATOM 580 C C . HIS A 1 77 ? -22.239 -42.107 -19.059 1.00 80.31 77 HIS A C 1
ATOM 582 O O . HIS A 1 77 ? -22.439 -43.319 -18.932 1.00 80.31 77 HIS A O 1
ATOM 588 N N . ALA A 1 78 ? -21.545 -41.603 -20.081 1.00 85.31 78 ALA A N 1
ATOM 589 C CA . ALA A 1 78 ? -21.014 -42.399 -21.181 1.00 85.31 78 ALA A CA 1
ATOM 590 C C . ALA A 1 78 ? -19.632 -41.916 -21.647 1.00 85.31 78 ALA A C 1
ATOM 592 O O . ALA A 1 78 ? -19.222 -40.774 -21.439 1.00 85.31 78 ALA A O 1
ATOM 593 N N . TRP A 1 79 ? -18.903 -42.827 -22.297 1.00 88.62 79 TRP A N 1
ATOM 594 C CA . TRP A 1 79 ? -17.667 -42.497 -22.998 1.00 88.62 79 TRP A CA 1
ATOM 595 C C . TRP A 1 79 ? -17.981 -42.084 -24.437 1.00 88.62 79 TRP A C 1
ATOM 597 O O . TRP A 1 79 ? -18.695 -42.800 -25.143 1.00 88.62 79 TRP A O 1
ATOM 607 N N . SER A 1 80 ? -17.413 -40.966 -24.881 1.00 89.94 80 SER A N 1
ATOM 608 C CA . SER A 1 80 ? -17.465 -40.513 -26.271 1.00 89.94 80 SER A CA 1
ATOM 609 C C . SER A 1 80 ? -16.088 -40.582 -26.937 1.00 89.94 80 SER A C 1
ATOM 611 O O . SER A 1 80 ? -15.040 -40.476 -26.288 1.00 89.94 80 SER A O 1
ATOM 613 N N . ALA A 1 81 ? -16.099 -40.828 -28.250 1.00 89.00 81 ALA A N 1
ATOM 614 C CA . ALA A 1 81 ? -14.891 -40.933 -29.057 1.00 89.00 81 ALA A CA 1
ATOM 615 C C . ALA A 1 81 ? -14.251 -39.553 -29.299 1.00 89.00 81 ALA A C 1
ATOM 617 O O . ALA A 1 81 ? -14.983 -38.577 -29.455 1.00 89.00 81 ALA A O 1
ATOM 618 N N . PRO A 1 82 ? -12.909 -39.469 -29.359 1.00 89.00 82 PRO A N 1
ATOM 619 C CA . PRO A 1 82 ? -12.210 -38.261 -29.792 1.00 89.00 82 PRO A CA 1
ATOM 620 C C . PRO A 1 82 ? -12.382 -38.029 -31.304 1.00 89.00 82 PRO A C 1
ATOM 622 O O . PRO A 1 82 ? -12.840 -38.926 -32.019 1.00 89.00 82 PRO A O 1
ATOM 625 N N . ASP A 1 83 ? -11.950 -36.860 -31.794 1.00 85.06 83 ASP A N 1
ATOM 626 C CA . ASP A 1 83 ? -12.034 -36.469 -33.214 1.00 85.06 83 ASP A CA 1
ATOM 627 C C . ASP A 1 83 ? -11.478 -37.557 -34.151 1.00 85.06 83 ASP A C 1
ATOM 629 O O . ASP A 1 83 ? -12.121 -37.969 -35.120 1.00 85.06 83 ASP A O 1
ATOM 633 N N . GLU A 1 84 ? -10.320 -38.126 -33.805 1.00 87.12 84 GLU A N 1
ATOM 634 C CA . GLU A 1 84 ? -9.794 -39.325 -34.455 1.00 87.12 84 GLU A CA 1
ATOM 635 C C . GLU A 1 84 ? -10.415 -40.601 -33.867 1.00 87.12 84 GLU A C 1
ATOM 637 O O . GLU A 1 84 ? -9.838 -41.248 -32.989 1.00 87.12 84 GLU A O 1
ATOM 642 N N . ARG A 1 85 ? -11.571 -41.020 -34.398 1.00 85.56 85 ARG A N 1
ATOM 643 C CA . ARG A 1 85 ? -12.327 -42.188 -33.892 1.00 85.56 85 ARG A CA 1
ATOM 644 C C . ARG A 1 85 ? -11.500 -43.464 -33.717 1.00 85.56 85 ARG A C 1
ATOM 646 O O . ARG A 1 85 ? -11.740 -44.199 -32.766 1.00 85.56 85 ARG A O 1
ATOM 653 N N . ARG A 1 86 ? -10.510 -43.716 -34.582 1.00 89.12 86 ARG A N 1
ATOM 654 C CA . ARG A 1 86 ? -9.594 -44.875 -34.496 1.00 89.12 86 ARG A CA 1
ATOM 655 C C . ARG A 1 86 ? -8.806 -44.951 -33.180 1.00 89.12 86 ARG A C 1
ATOM 657 O O . ARG A 1 86 ? -8.365 -46.029 -32.797 1.00 89.12 86 ARG A O 1
ATOM 664 N N . ASN A 1 87 ? -8.635 -43.826 -32.484 1.00 90.19 87 ASN A N 1
ATOM 665 C CA . ASN A 1 87 ? -7.906 -43.743 -31.217 1.00 90.19 87 ASN A CA 1
ATOM 666 C C . ASN A 1 87 ? -8.808 -44.002 -30.006 1.00 90.19 87 ASN A C 1
ATOM 668 O O . ASN A 1 87 ? -8.325 -44.022 -28.877 1.00 90.19 87 ASN A O 1
ATOM 672 N N . TYR A 1 88 ? -10.113 -44.192 -30.216 1.00 93.62 88 TYR A N 1
ATOM 673 C CA . TYR A 1 88 ? -11.056 -44.375 -29.125 1.00 93.62 88 TYR A CA 1
ATOM 674 C C . TYR A 1 88 ? -10.715 -45.613 -28.289 1.00 93.62 88 TYR A C 1
ATOM 676 O O . TYR A 1 88 ? -10.557 -46.718 -28.817 1.00 93.62 88 TYR A O 1
ATOM 684 N N . LEU A 1 89 ? -10.611 -45.422 -26.973 1.00 90.81 89 LEU A N 1
ATOM 685 C CA . LEU A 1 89 ? -10.044 -46.408 -26.055 1.00 90.81 89 LEU A CA 1
ATOM 686 C C . LEU A 1 89 ? -10.865 -47.709 -26.020 1.00 90.81 89 LEU A C 1
ATOM 688 O O . LEU A 1 89 ? -10.301 -48.788 -25.917 1.00 90.81 89 LEU A O 1
ATOM 692 N N . TRP A 1 90 ? -12.189 -47.628 -26.187 1.00 90.31 90 TRP A N 1
ATOM 693 C CA . TRP A 1 90 ? -13.080 -48.787 -26.069 1.00 90.31 90 TRP A CA 1
ATOM 694 C C . TRP A 1 90 ? -13.324 -49.548 -27.378 1.00 90.31 90 TRP A C 1
ATOM 696 O O . TRP A 1 90 ? -14.128 -50.485 -27.384 1.00 90.31 90 TRP A O 1
ATOM 706 N N . LEU A 1 91 ? -12.634 -49.194 -28.469 1.00 89.81 91 LEU A N 1
ATOM 707 C CA . LEU A 1 91 ? -12.640 -50.008 -29.687 1.00 89.81 91 LEU A CA 1
ATOM 708 C C . LEU A 1 91 ? -12.005 -51.383 -29.418 1.00 89.81 91 LEU A C 1
ATOM 710 O O . LEU A 1 91 ? -10.988 -51.437 -28.724 1.00 89.81 91 LEU A O 1
ATOM 714 N N . PRO A 1 92 ? -12.544 -52.487 -29.980 1.00 85.00 92 PRO A N 1
ATOM 715 C CA . PRO A 1 92 ? -11.985 -53.829 -29.789 1.00 85.00 92 PRO A CA 1
ATOM 716 C C . PRO A 1 92 ? -10.477 -53.897 -30.064 1.00 85.00 92 PRO A C 1
ATOM 718 O O . PRO A 1 92 ? -9.732 -54.424 -29.250 1.00 85.00 92 PRO A O 1
ATOM 721 N N . GLU A 1 93 ? -10.024 -53.247 -31.136 1.00 87.88 93 GLU A N 1
ATOM 722 C CA . GLU A 1 93 ? -8.621 -53.193 -31.577 1.00 87.88 93 GLU A CA 1
ATOM 723 C C . GLU A 1 93 ? -7.681 -52.432 -30.620 1.00 87.88 93 GLU A C 1
ATOM 725 O O . GLU A 1 93 ? -6.461 -52.589 -30.682 1.00 87.88 93 GLU A O 1
ATOM 730 N N . ASN A 1 94 ? -8.223 -51.566 -29.755 1.00 91.25 94 ASN A N 1
ATOM 731 C CA . ASN A 1 94 ? -7.442 -50.777 -28.798 1.00 91.25 94 ASN A CA 1
ATOM 732 C C . ASN A 1 94 ? -7.454 -51.379 -27.389 1.00 91.25 94 ASN A C 1
ATOM 734 O O . ASN A 1 94 ? -6.543 -51.084 -26.611 1.00 91.25 94 ASN A O 1
ATOM 738 N N . LYS A 1 95 ? -8.415 -52.260 -27.072 1.00 88.25 95 LYS A N 1
ATOM 739 C CA . LYS A 1 95 ? -8.484 -52.942 -25.770 1.00 88.25 95 LYS A CA 1
ATOM 740 C C . LYS A 1 95 ? -7.225 -53.743 -25.473 1.00 88.25 95 LYS A C 1
ATOM 742 O O . LYS A 1 95 ? -6.707 -53.650 -24.361 1.00 88.25 95 LYS A O 1
ATOM 747 N N . ASP A 1 96 ? -6.679 -54.413 -26.483 1.00 87.81 96 ASP A N 1
ATOM 748 C CA . ASP A 1 96 ? -5.436 -55.183 -26.365 1.00 87.81 96 ASP A CA 1
ATOM 749 C C . ASP A 1 96 ? -4.208 -54.284 -26.144 1.00 87.81 96 ASP A C 1
ATOM 751 O O . ASP A 1 96 ? -3.193 -54.718 -25.614 1.00 87.81 96 ASP A O 1
ATOM 755 N N . LYS A 1 97 ? -4.289 -52.992 -26.492 1.00 91.88 97 LYS A N 1
ATOM 756 C CA . LYS A 1 97 ? -3.173 -52.046 -26.326 1.00 91.88 97 LYS A CA 1
ATOM 757 C C . LYS A 1 97 ? -3.052 -51.538 -24.894 1.00 91.88 97 LYS A C 1
ATOM 759 O O . LYS A 1 97 ? -1.941 -51.277 -24.428 1.00 91.88 97 LYS A O 1
ATOM 764 N N . HIS A 1 98 ? -4.179 -51.352 -24.202 1.00 91.81 98 HIS A N 1
ATOM 765 C CA . HIS A 1 98 ? -4.210 -50.800 -22.844 1.00 91.81 98 HIS A CA 1
ATOM 766 C C . HIS A 1 98 ? -4.596 -51.823 -21.761 1.00 91.81 98 HIS A C 1
ATOM 768 O O . HIS A 1 98 ? -4.365 -51.541 -20.584 1.00 91.81 98 HIS A O 1
ATOM 774 N N . MET A 1 99 ? -5.153 -52.982 -22.126 1.00 90.44 99 MET A N 1
ATOM 775 C CA . MET A 1 99 ? -5.461 -54.126 -21.251 1.00 90.44 99 MET A CA 1
ATOM 776 C C . MET A 1 99 ? -6.451 -53.841 -20.100 1.00 90.44 99 MET A C 1
ATOM 778 O O . MET A 1 99 ? -6.527 -54.598 -19.136 1.00 90.44 99 MET A O 1
ATOM 782 N N . ILE A 1 100 ? -7.235 -52.758 -20.178 1.00 88.25 100 ILE A N 1
ATOM 783 C CA . ILE A 1 100 ? -8.197 -52.383 -19.123 1.00 88.25 100 ILE A CA 1
ATOM 784 C C . ILE A 1 100 ? -9.528 -53.084 -19.376 1.00 88.25 100 ILE A C 1
ATOM 786 O O . ILE A 1 100 ? -10.165 -52.868 -20.407 1.00 88.25 100 ILE A O 1
ATOM 790 N N . GLN A 1 101 ? -9.973 -53.869 -18.395 1.00 79.81 101 GLN A N 1
ATOM 791 C CA . GLN A 1 101 ? -11.284 -54.507 -18.392 1.00 79.81 101 GLN A CA 1
ATOM 792 C C . GLN A 1 101 ? -12.306 -53.582 -17.712 1.00 79.81 101 GLN A C 1
ATOM 794 O O . GLN A 1 101 ? -12.121 -53.159 -16.571 1.00 79.81 101 GLN A O 1
ATOM 799 N N . GLY A 1 102 ? -13.391 -53.263 -18.420 1.00 72.62 102 GLY A N 1
ATOM 800 C CA . GLY A 1 102 ? -14.526 -52.510 -17.880 1.00 72.62 102 GLY A CA 1
ATOM 801 C C . GLY A 1 102 ? -14.394 -50.983 -17.931 1.00 72.62 102 GLY A C 1
ATOM 802 O O . GLY A 1 102 ? -13.358 -50.397 -17.625 1.00 72.62 102 GLY A O 1
ATOM 803 N N . THR A 1 103 ? -15.502 -50.321 -18.271 1.00 72.44 103 THR A N 1
ATOM 804 C CA . THR A 1 103 ? -15.566 -48.867 -18.503 1.00 72.44 103 THR A CA 1
ATOM 805 C C . THR A 1 103 ? -15.429 -48.010 -17.247 1.00 72.44 103 THR A C 1
ATOM 807 O O . THR A 1 103 ? -15.106 -46.830 -17.350 1.00 72.44 103 THR A O 1
ATOM 810 N N . ARG A 1 104 ? -15.646 -48.599 -16.064 1.00 72.06 104 ARG A N 1
ATOM 811 C CA . ARG A 1 104 ? -15.607 -47.910 -14.762 1.00 72.06 104 ARG A CA 1
ATOM 812 C C . ARG A 1 104 ? -14.200 -47.761 -14.173 1.00 72.06 104 ARG A C 1
ATOM 814 O O . ARG A 1 104 ? -14.030 -47.036 -13.200 1.00 72.06 104 ARG A O 1
ATOM 821 N N . THR A 1 105 ? -13.202 -48.433 -14.747 1.00 76.19 105 THR A N 1
ATOM 822 C CA . THR A 1 105 ? -11.808 -48.397 -14.270 1.00 76.19 105 THR A CA 1
ATOM 823 C C . THR A 1 105 ? -11.110 -47.083 -14.637 1.00 76.19 105 THR A C 1
ATOM 825 O O . THR A 1 105 ? -10.195 -46.642 -13.945 1.00 76.19 105 THR A O 1
ATOM 828 N N . VAL A 1 106 ? -11.560 -46.429 -15.711 1.00 83.06 106 VAL A N 1
ATOM 829 C CA . VAL A 1 106 ? -11.078 -45.109 -16.126 1.00 83.06 106 VAL A CA 1
ATOM 830 C C . VAL A 1 106 ? -12.047 -44.060 -15.582 1.00 83.06 106 VAL A C 1
ATOM 832 O O . VAL A 1 106 ? -13.223 -44.068 -15.926 1.00 83.06 106 VAL A O 1
ATOM 835 N N . THR A 1 107 ? -11.564 -43.162 -14.725 1.00 82.81 107 THR A N 1
ATOM 836 C CA . THR A 1 107 ? -12.391 -42.146 -14.040 1.00 82.81 107 THR A CA 1
ATOM 837 C C . THR A 1 107 ? -12.105 -40.715 -14.507 1.00 82.81 107 THR A C 1
ATOM 839 O O . THR A 1 107 ? -12.573 -39.749 -13.907 1.00 82.81 107 THR A O 1
ATOM 842 N N . TYR A 1 108 ? -11.313 -40.557 -15.568 1.00 88.62 108 TYR A N 1
ATOM 843 C CA . TYR A 1 108 ? -10.884 -39.253 -16.065 1.00 88.62 108 TYR A CA 1
ATOM 844 C C . TYR A 1 108 ? -11.927 -38.627 -16.992 1.00 88.62 108 TYR A C 1
ATOM 846 O O . TYR A 1 108 ? -12.418 -39.294 -17.896 1.00 88.62 108 TYR A O 1
ATOM 854 N N . LYS A 1 109 ? -12.189 -37.321 -16.830 1.00 88.44 109 LYS A N 1
ATOM 855 C CA . LYS A 1 109 ? -13.056 -36.551 -17.741 1.00 88.44 109 LYS A CA 1
ATOM 856 C C . LYS A 1 109 ? -12.530 -36.562 -19.182 1.00 88.44 109 LYS A C 1
ATOM 858 O O . LYS A 1 109 ? -13.305 -36.722 -20.113 1.00 88.44 109 LYS A O 1
ATOM 863 N N . ASN A 1 110 ? -11.216 -36.434 -19.354 1.00 92.44 110 ASN A N 1
ATOM 864 C CA . ASN A 1 110 ? -10.519 -36.629 -20.624 1.00 92.44 110 ASN A CA 1
ATOM 865 C C . ASN A 1 110 ? -9.458 -37.708 -20.408 1.00 92.44 110 ASN A C 1
ATOM 867 O O . ASN A 1 110 ? -8.652 -37.581 -19.488 1.00 92.44 110 ASN A O 1
ATOM 871 N N . ALA A 1 111 ? -9.455 -38.760 -21.223 1.00 93.38 111 ALA A N 1
ATOM 872 C CA . ALA A 1 111 ? -8.466 -39.828 -21.145 1.00 93.38 111 ALA A CA 1
ATOM 873 C C . ALA A 1 111 ? -7.459 -39.714 -22.291 1.00 93.38 111 ALA A C 1
ATOM 875 O O . ALA A 1 111 ? -7.833 -39.586 -23.457 1.00 93.38 111 ALA A O 1
ATOM 876 N N . TYR A 1 112 ? -6.178 -39.821 -21.953 1.00 95.88 112 TYR A N 1
ATOM 877 C CA . TYR A 1 112 ? -5.060 -39.814 -22.886 1.00 95.88 112 TYR A CA 1
ATOM 878 C C . TYR A 1 112 ? -4.284 -41.124 -22.777 1.00 95.88 112 TYR A C 1
ATOM 880 O O . TYR A 1 112 ? -4.049 -41.610 -21.671 1.00 95.88 112 TYR A O 1
ATOM 888 N N . ALA A 1 113 ? -3.860 -41.677 -23.912 1.00 95.81 113 ALA A N 1
ATOM 889 C CA . ALA A 1 113 ? -2.930 -42.795 -23.960 1.00 95.81 113 ALA A CA 1
ATOM 890 C C . ALA A 1 113 ? -1.510 -42.285 -24.211 1.00 95.81 113 ALA A C 1
ATOM 892 O O . ALA A 1 113 ? -1.227 -41.659 -25.236 1.00 95.81 113 ALA A O 1
ATOM 893 N N . TRP A 1 114 ? -0.610 -42.572 -23.277 1.00 96.75 114 TRP A N 1
ATOM 894 C CA . TRP A 1 114 ? 0.827 -42.438 -23.476 1.00 96.75 114 TRP A CA 1
ATOM 895 C C . TRP A 1 114 ? 1.307 -43.688 -24.215 1.00 96.75 114 TRP A C 1
ATOM 897 O O . TRP A 1 114 ? 1.135 -44.806 -23.729 1.00 96.75 114 TRP A O 1
ATOM 907 N N . VAL A 1 115 ? 1.858 -43.498 -25.413 1.00 95.75 115 VAL A N 1
ATOM 908 C CA . VAL A 1 115 ? 2.274 -44.586 -26.304 1.00 95.75 115 VAL A CA 1
ATOM 909 C C . VAL A 1 115 ? 3.686 -45.021 -25.933 1.00 95.75 115 VAL A C 1
ATOM 911 O O . VAL A 1 115 ? 4.639 -44.251 -26.087 1.00 95.75 115 VAL A O 1
ATOM 914 N N . LEU A 1 116 ? 3.801 -46.254 -25.446 1.00 96.31 116 LEU A N 1
ATOM 915 C CA . LEU A 1 116 ? 5.020 -46.844 -24.905 1.00 96.31 116 LEU A CA 1
ATOM 916 C C . LEU A 1 116 ? 5.665 -47.803 -25.910 1.00 96.31 116 LEU A C 1
ATOM 918 O O . LEU A 1 116 ? 4.971 -48.520 -26.634 1.00 96.31 116 LEU A O 1
ATOM 922 N N . ARG A 1 117 ? 6.999 -47.830 -25.939 1.00 92.38 117 ARG A N 1
ATOM 923 C CA . ARG A 1 117 ? 7.811 -48.778 -26.717 1.00 92.38 117 ARG A CA 1
ATOM 924 C C . ARG A 1 117 ? 9.047 -49.215 -25.932 1.00 92.38 117 ARG A C 1
ATOM 926 O O . ARG A 1 117 ? 9.332 -48.666 -24.872 1.00 92.38 117 ARG A O 1
ATOM 933 N N . ALA A 1 118 ? 9.751 -50.212 -26.471 1.00 91.88 118 ALA A N 1
ATOM 934 C CA . ALA A 1 118 ? 11.018 -50.729 -25.950 1.00 91.88 118 ALA A CA 1
ATOM 935 C C . ALA A 1 118 ? 11.011 -51.002 -24.427 1.00 91.88 118 ALA A C 1
ATOM 937 O O . ALA A 1 118 ? 11.864 -50.477 -23.711 1.00 91.88 118 ALA A O 1
ATOM 938 N N . PRO A 1 119 ? 10.041 -51.780 -23.904 1.00 94.50 119 PRO A N 1
ATOM 939 C CA . PRO A 1 119 ? 9.998 -52.079 -22.483 1.00 94.50 119 PRO A CA 1
ATOM 940 C C . PRO A 1 119 ? 11.181 -52.955 -22.081 1.00 94.50 119 PRO A C 1
ATOM 942 O O . PRO A 1 119 ? 11.495 -53.947 -22.741 1.00 94.50 119 PRO A O 1
ATOM 945 N N . ARG A 1 120 ? 11.817 -52.599 -20.968 1.00 91.75 120 ARG A N 1
ATOM 946 C CA . ARG A 1 120 ? 12.950 -53.327 -20.410 1.00 91.75 120 ARG A CA 1
ATOM 947 C C . ARG A 1 120 ? 12.772 -53.489 -18.911 1.00 91.75 120 ARG A C 1
ATOM 949 O O . ARG A 1 120 ? 12.827 -52.514 -18.166 1.00 91.75 120 ARG A O 1
ATOM 956 N N . ARG A 1 121 ? 12.591 -54.728 -18.459 1.00 91.19 121 ARG A N 1
ATOM 957 C CA . ARG A 1 121 ? 12.607 -55.069 -17.032 1.00 91.19 121 ARG A CA 1
ATOM 958 C C . ARG A 1 121 ? 14.047 -55.244 -16.555 1.00 91.19 121 ARG A C 1
ATOM 960 O O . ARG A 1 121 ? 14.855 -55.840 -17.263 1.00 91.19 121 ARG A O 1
ATOM 967 N N . TYR A 1 122 ? 14.366 -54.735 -15.370 1.00 87.31 122 TYR A N 1
ATOM 968 C CA . TYR A 1 122 ? 15.676 -54.957 -14.757 1.00 87.31 122 TYR A CA 1
ATOM 969 C C . TYR A 1 122 ? 15.706 -56.305 -14.030 1.00 87.31 122 TYR A C 1
ATOM 971 O O . TYR A 1 122 ? 14.734 -56.673 -13.372 1.00 87.31 122 TYR A O 1
ATOM 979 N N . GLU A 1 123 ? 16.815 -57.043 -14.151 1.00 74.81 123 GLU A N 1
ATOM 980 C CA . GLU A 1 123 ? 16.985 -58.367 -13.524 1.00 74.81 123 GLU A CA 1
ATOM 981 C C . GLU A 1 123 ? 16.974 -58.293 -11.992 1.00 74.81 123 GLU A C 1
ATOM 983 O O . GLU A 1 123 ? 16.447 -59.180 -11.327 1.00 74.81 123 GLU A O 1
ATOM 988 N N . SER A 1 124 ? 17.517 -57.210 -11.433 1.00 73.81 124 SER A N 1
ATOM 989 C CA . SER A 1 124 ? 17.410 -56.859 -10.018 1.00 73.81 124 SER A CA 1
ATOM 990 C C . SER A 1 124 ? 16.851 -55.437 -9.907 1.00 73.81 124 SER A C 1
ATOM 992 O O . SER A 1 124 ? 17.401 -54.536 -10.548 1.00 73.81 124 SER A O 1
ATOM 994 N N . PRO A 1 125 ? 15.767 -55.207 -9.140 1.00 73.94 125 PRO A N 1
ATOM 995 C CA . PRO A 1 125 ? 15.219 -53.870 -8.937 1.00 73.94 125 PRO A CA 1
ATOM 996 C C . PRO A 1 125 ? 16.286 -52.923 -8.378 1.00 73.94 125 PRO A C 1
ATOM 998 O O . PRO A 1 125 ? 17.000 -53.280 -7.443 1.00 73.94 125 PRO A O 1
ATOM 1001 N N . ILE A 1 126 ? 16.407 -51.722 -8.947 1.00 80.06 126 ILE A N 1
ATOM 1002 C CA . ILE A 1 126 ? 17.439 -50.760 -8.531 1.00 80.06 126 ILE A CA 1
ATOM 1003 C C . ILE A 1 126 ? 16.901 -49.950 -7.344 1.00 80.06 126 ILE A C 1
ATOM 1005 O O . ILE A 1 126 ? 15.896 -49.252 -7.526 1.00 80.06 126 ILE A O 1
ATOM 1009 N N . PRO A 1 127 ? 17.530 -50.003 -6.151 1.00 74.62 127 PRO A N 1
ATOM 1010 C CA . PRO A 1 127 ? 17.045 -49.282 -4.979 1.00 74.62 127 PRO A CA 1
ATOM 1011 C C . PRO A 1 127 ? 16.966 -47.774 -5.226 1.00 74.62 127 PRO A C 1
ATOM 1013 O O . PRO A 1 127 ? 17.931 -47.149 -5.663 1.00 74.62 127 PRO A O 1
ATOM 1016 N N . PHE A 1 128 ? 15.817 -47.171 -4.930 1.00 71.38 128 PHE A N 1
ATOM 1017 C CA . PHE A 1 128 ? 15.572 -45.743 -5.110 1.00 71.38 128 PHE A CA 1
ATOM 1018 C C . PHE A 1 128 ? 14.694 -45.172 -3.988 1.00 71.38 128 PHE A C 1
ATOM 1020 O O . PHE A 1 128 ? 13.480 -45.395 -3.890 1.00 71.38 128 PHE A O 1
ATOM 1027 N N . LYS A 1 129 ? 15.295 -44.354 -3.123 1.00 61.94 129 LYS A N 1
ATOM 1028 C CA . LYS A 1 129 ? 14.570 -43.728 -2.015 1.00 61.94 129 LYS A CA 1
ATOM 1029 C C . LYS A 1 129 ? 13.689 -42.589 -2.533 1.00 61.94 129 LYS A C 1
ATOM 1031 O O . LYS A 1 129 ? 14.149 -41.481 -2.772 1.00 61.94 129 LYS A O 1
ATOM 1036 N N . ARG A 1 130 ? 12.392 -42.870 -2.673 1.00 58.47 130 ARG A N 1
ATOM 1037 C CA . ARG A 1 130 ? 11.393 -41.884 -3.113 1.00 58.47 130 ARG A CA 1
ATOM 1038 C C . ARG A 1 130 ? 11.310 -40.677 -2.158 1.00 58.47 130 ARG A C 1
ATOM 1040 O O . ARG A 1 130 ? 11.097 -40.899 -0.960 1.00 58.47 130 ARG A O 1
ATOM 1047 N N . PRO A 1 131 ? 11.363 -39.435 -2.674 1.00 57.00 131 PRO A N 1
ATOM 1048 C CA . PRO A 1 131 ? 10.942 -38.245 -1.938 1.00 57.00 131 PRO A CA 1
ATOM 1049 C C . PRO A 1 131 ? 9.473 -38.370 -1.502 1.00 57.00 131 PRO A C 1
ATOM 1051 O O . PRO A 1 131 ? 8.637 -38.935 -2.219 1.00 57.00 131 PRO A O 1
ATOM 1054 N N . ARG A 1 132 ? 9.144 -37.895 -0.296 1.00 45.47 132 ARG A N 1
ATOM 1055 C CA . ARG A 1 132 ? 7.763 -37.911 0.212 1.00 45.47 132 ARG A CA 1
ATOM 1056 C C . ARG A 1 132 ? 6.967 -36.825 -0.517 1.00 45.47 132 ARG A C 1
ATOM 1058 O O . ARG A 1 132 ? 7.252 -35.660 -0.312 1.00 45.47 132 ARG A O 1
ATOM 1065 N N . GLY A 1 133 ? 5.964 -37.203 -1.316 1.00 48.06 133 GLY A N 1
ATOM 1066 C CA . GLY A 1 133 ? 5.065 -36.247 -1.989 1.00 48.06 133 GLY A CA 1
ATOM 1067 C C . GLY A 1 133 ? 4.949 -36.408 -3.509 1.00 48.06 133 GLY A C 1
ATOM 1068 O O . GLY A 1 133 ? 3.981 -35.929 -4.093 1.00 48.06 133 GLY A O 1
ATOM 1069 N N . CYS A 1 134 ? 5.846 -37.152 -4.169 1.00 55.12 134 CYS A N 1
ATOM 1070 C CA . CYS A 1 134 ? 5.745 -37.388 -5.615 1.00 55.12 134 CYS A CA 1
ATOM 1071 C C . CYS A 1 134 ? 4.589 -38.347 -5.964 1.00 55.12 134 CYS A C 1
ATOM 1073 O O . CYS A 1 134 ? 4.670 -39.554 -5.726 1.00 55.12 134 CYS A O 1
ATOM 1075 N N . VAL A 1 135 ? 3.514 -37.824 -6.568 1.00 57.44 135 VAL A N 1
ATOM 1076 C CA . VAL A 1 135 ? 2.315 -38.618 -6.920 1.00 57.44 135 VAL A CA 1
ATOM 1077 C C . VAL A 1 135 ? 2.360 -39.187 -8.352 1.00 57.44 135 VAL A C 1
ATOM 1079 O O . VAL A 1 135 ? 1.723 -40.209 -8.613 1.00 57.44 135 VAL A O 1
ATOM 1082 N N . LYS A 1 136 ? 3.100 -38.569 -9.293 1.00 67.25 136 LYS A N 1
ATOM 1083 C CA . LYS A 1 136 ? 3.034 -38.909 -10.738 1.00 67.25 136 LYS A CA 1
ATOM 1084 C C . LYS A 1 136 ? 4.390 -39.161 -11.416 1.00 67.25 136 LYS A C 1
ATOM 1086 O O . LYS A 1 136 ? 4.570 -40.238 -11.982 1.00 67.25 136 LYS A O 1
ATOM 1091 N N . TRP A 1 137 ? 5.324 -38.211 -11.351 1.00 83.25 137 TRP A N 1
ATOM 1092 C CA . TRP A 1 137 ? 6.667 -38.299 -11.948 1.00 83.25 137 TRP A CA 1
ATOM 1093 C C . TRP A 1 137 ? 7.752 -38.232 -10.871 1.00 83.25 137 TRP A C 1
ATOM 1095 O O . TRP A 1 137 ? 7.552 -37.615 -9.830 1.00 83.25 137 TRP A O 1
ATOM 1105 N N . VAL A 1 138 ? 8.892 -38.864 -11.136 1.00 78.44 138 VAL A N 1
ATOM 1106 C CA . VAL A 1 138 ? 10.048 -38.980 -10.241 1.00 78.44 138 VAL A CA 1
ATOM 1107 C C . VAL A 1 138 ? 11.313 -38.683 -11.049 1.00 78.44 138 VAL A C 1
ATOM 1109 O O . VAL A 1 138 ? 11.465 -39.208 -12.152 1.00 78.44 138 VAL A O 1
ATOM 1112 N N . ARG A 1 139 ? 12.220 -37.848 -10.532 1.00 79.00 139 ARG A N 1
ATOM 1113 C CA . ARG A 1 139 ? 13.528 -37.569 -11.151 1.00 79.00 139 ARG A CA 1
ATOM 1114 C C . ARG A 1 139 ? 14.585 -38.509 -10.564 1.00 79.00 139 ARG A C 1
ATOM 1116 O O . ARG A 1 139 ? 14.637 -38.688 -9.353 1.00 79.00 139 ARG A O 1
ATOM 1123 N N . ILE A 1 140 ? 15.394 -39.118 -11.425 1.00 71.94 140 ILE A N 1
ATOM 1124 C CA . ILE A 1 140 ? 16.480 -40.042 -11.082 1.00 71.94 140 ILE A CA 1
ATOM 1125 C C . ILE A 1 140 ? 17.775 -39.327 -11.475 1.00 71.94 140 ILE A C 1
ATOM 1127 O O . ILE A 1 140 ? 18.031 -39.129 -12.658 1.00 71.94 140 ILE A O 1
ATOM 1131 N N . GLY A 1 141 ? 18.565 -38.857 -10.512 1.00 54.81 141 GLY A N 1
ATOM 1132 C CA . GLY A 1 141 ? 19.759 -38.070 -10.822 1.00 54.81 141 GLY A CA 1
ATOM 1133 C C . GLY A 1 141 ? 20.708 -37.917 -9.640 1.00 54.81 141 GLY A C 1
ATOM 1134 O O . GLY A 1 141 ? 20.376 -37.237 -8.679 1.00 54.81 141 GLY A O 1
ATOM 1135 N N . LYS A 1 142 ? 21.866 -38.581 -9.772 1.00 38.62 142 LYS A N 1
ATOM 1136 C CA . LYS A 1 142 ? 23.145 -38.487 -9.037 1.00 38.62 142 LYS A CA 1
ATOM 1137 C C . LYS A 1 142 ? 23.153 -37.616 -7.770 1.00 38.62 142 LYS A C 1
ATOM 1139 O O . LYS A 1 142 ? 23.689 -36.512 -7.764 1.00 38.62 142 LYS A O 1
ATOM 1144 N N . SER A 1 143 ? 22.673 -38.182 -6.670 1.00 33.62 143 SER A N 1
ATOM 1145 C CA . SER A 1 143 ? 23.024 -37.759 -5.315 1.00 33.62 143 SER A CA 1
ATOM 1146 C C . SER A 1 143 ? 23.925 -38.833 -4.710 1.00 33.62 143 SER A C 1
ATOM 1148 O O . SER A 1 143 ? 23.405 -39.878 -4.350 1.00 33.62 143 SER A O 1
ATOM 1150 N N . GLU A 1 144 ? 25.245 -38.618 -4.672 1.00 31.33 144 GLU A N 1
ATOM 1151 C CA . GLU A 1 144 ? 26.108 -39.174 -3.603 1.00 31.33 144 GLU A CA 1
ATOM 1152 C C . GLU A 1 144 ? 27.574 -38.705 -3.672 1.00 31.33 144 GLU A C 1
ATOM 1154 O O . GLU A 1 144 ? 28.239 -38.699 -2.646 1.00 31.33 144 GLU A O 1
ATOM 1159 N N . SER A 1 145 ? 28.088 -38.178 -4.793 1.00 26.64 145 SER A N 1
ATOM 1160 C CA . SER A 1 145 ? 29.507 -37.756 -4.872 1.00 26.64 145 SER A CA 1
ATOM 1161 C C . SER A 1 145 ? 29.787 -36.254 -4.668 1.00 26.64 145 SER A C 1
ATOM 1163 O O . SER A 1 145 ? 30.895 -35.805 -4.933 1.00 26.64 145 SER A O 1
ATOM 1165 N N . ARG A 1 146 ? 28.812 -35.452 -4.211 1.00 27.50 146 ARG A N 1
ATOM 1166 C CA . ARG A 1 146 ? 29.017 -34.031 -3.823 1.00 27.50 146 ARG A CA 1
ATOM 1167 C C . ARG A 1 146 ? 28.557 -33.691 -2.400 1.00 27.50 146 ARG A C 1
ATOM 1169 O O . ARG A 1 146 ? 28.746 -32.568 -1.949 1.00 27.50 146 ARG A O 1
ATOM 1176 N N . GLN A 1 147 ? 27.990 -34.656 -1.674 1.00 28.27 147 GLN A N 1
ATOM 1177 C CA . GLN A 1 147 ? 27.453 -34.453 -0.322 1.00 28.27 147 GLN A CA 1
ATOM 1178 C C . GLN A 1 147 ? 28.506 -34.563 0.796 1.00 28.27 147 GLN A C 1
ATOM 1180 O O . GLN A 1 147 ? 28.138 -34.622 1.963 1.00 28.27 147 GLN A O 1
ATOM 1185 N N . GLN A 1 148 ? 29.804 -34.554 0.471 1.00 29.48 148 GLN A N 1
ATOM 1186 C CA . GLN A 1 148 ? 30.870 -34.608 1.480 1.00 29.48 148 GLN A CA 1
ATOM 1187 C C . GLN A 1 148 ? 31.755 -33.357 1.589 1.00 29.48 148 GLN A C 1
ATOM 1189 O O . GLN A 1 148 ? 32.641 -33.352 2.432 1.00 29.48 148 GLN A O 1
ATOM 1194 N N . GLU A 1 149 ? 31.470 -32.268 0.859 1.00 30.12 149 GLU A N 1
ATOM 1195 C CA . GLU A 1 149 ? 32.207 -30.993 1.026 1.00 30.12 149 GLU A CA 1
ATOM 1196 C C . GLU A 1 149 ? 31.339 -29.731 1.177 1.00 30.12 149 GLU A C 1
ATOM 1198 O O . GLU A 1 149 ? 31.867 -28.631 1.255 1.00 30.12 149 GLU A O 1
ATOM 1203 N N . THR A 1 150 ? 30.015 -29.845 1.312 1.00 30.00 150 THR A N 1
ATOM 1204 C CA . THR A 1 150 ? 29.151 -28.685 1.624 1.00 30.00 150 THR A CA 1
ATOM 1205 C C . THR A 1 150 ? 28.530 -28.815 3.010 1.00 30.00 150 THR A C 1
ATOM 1207 O O . THR A 1 150 ? 27.316 -28.820 3.193 1.00 30.00 150 THR A O 1
ATOM 1210 N N . ALA A 1 151 ? 29.392 -28.894 4.025 1.00 31.11 151 ALA A N 1
ATOM 1211 C CA . ALA A 1 151 ? 29.052 -28.252 5.289 1.00 31.11 151 ALA A CA 1
ATOM 1212 C C . ALA A 1 151 ? 28.978 -26.748 4.992 1.00 31.11 151 ALA A C 1
ATOM 1214 O O . ALA A 1 151 ? 29.908 -26.215 4.391 1.00 31.11 151 ALA A O 1
ATOM 1215 N N . GLY A 1 152 ? 27.857 -26.096 5.319 1.00 37.16 152 GLY A N 1
ATOM 1216 C CA . GLY A 1 152 ? 27.649 -24.672 5.057 1.00 37.16 152 GLY A CA 1
ATOM 1217 C C . GLY A 1 152 ? 28.851 -23.860 5.528 1.00 37.16 152 GLY A C 1
ATOM 1218 O O . GLY A 1 152 ? 29.091 -23.754 6.726 1.00 37.16 152 GLY A O 1
ATOM 1219 N N . SER A 1 153 ? 29.633 -23.348 4.581 1.00 43.78 153 SER A N 1
ATOM 1220 C CA . SER A 1 153 ? 30.765 -22.490 4.887 1.00 43.78 153 SER A CA 1
ATOM 1221 C C . SER A 1 153 ? 30.207 -21.117 5.229 1.00 43.78 153 SER A C 1
ATOM 1223 O O . SER A 1 153 ? 29.581 -20.486 4.370 1.00 43.78 153 SER A O 1
ATOM 1225 N N . ASP A 1 154 ? 30.424 -20.665 6.461 1.00 54.62 154 ASP A N 1
ATOM 1226 C CA . ASP A 1 154 ? 30.284 -19.255 6.811 1.00 54.62 154 ASP A CA 1
ATOM 1227 C C . ASP A 1 154 ? 31.011 -18.417 5.751 1.00 54.62 154 ASP A C 1
ATOM 1229 O O . ASP A 1 154 ? 32.151 -18.709 5.402 1.00 54.62 154 ASP A O 1
ATOM 1233 N N . ILE A 1 155 ? 30.352 -17.408 5.185 1.00 59.41 155 ILE A N 1
ATOM 1234 C CA . ILE A 1 155 ? 30.945 -16.546 4.142 1.00 59.41 155 ILE A CA 1
ATOM 1235 C C . ILE A 1 155 ? 31.503 -15.235 4.705 1.00 59.41 155 ILE A C 1
ATOM 1237 O O . ILE A 1 155 ? 31.905 -14.350 3.954 1.00 59.41 155 ILE A O 1
ATOM 1241 N N . GLY A 1 156 ? 31.571 -15.126 6.033 1.00 59.00 156 GLY A N 1
ATOM 1242 C CA . GLY A 1 156 ? 32.209 -14.021 6.742 1.00 59.00 156 GLY A CA 1
ATOM 1243 C C . GLY A 1 156 ? 31.229 -13.050 7.381 1.00 59.00 156 GLY A C 1
ATOM 1244 O O . GLY A 1 156 ? 30.051 -13.356 7.565 1.00 59.00 156 GLY A O 1
ATOM 1245 N N . VAL A 1 157 ? 31.759 -11.883 7.750 1.00 58.00 157 VAL A N 1
ATOM 1246 C CA . VAL A 1 157 ? 31.054 -10.841 8.500 1.00 58.00 157 VAL A CA 1
ATOM 1247 C C . VAL A 1 157 ? 30.975 -9.575 7.656 1.00 58.00 157 VAL A C 1
ATOM 1249 O O . VAL A 1 157 ? 31.964 -9.130 7.074 1.00 58.00 157 VAL A O 1
ATOM 1252 N N . LEU A 1 158 ? 29.790 -8.971 7.606 1.00 55.38 158 LEU A N 1
ATOM 1253 C CA . LEU A 1 158 ? 29.573 -7.713 6.902 1.00 55.38 158 LEU A CA 1
ATOM 1254 C C . LEU A 1 158 ? 30.104 -6.547 7.759 1.00 55.38 158 LEU A C 1
ATOM 1256 O O . LEU A 1 158 ? 29.696 -6.388 8.913 1.00 55.38 158 LEU A O 1
ATOM 1260 N N . HIS A 1 159 ? 31.056 -5.768 7.234 1.00 56.00 159 HIS A N 1
ATOM 1261 C CA . HIS A 1 159 ? 31.742 -4.708 7.987 1.00 56.00 159 HIS A CA 1
ATOM 1262 C C . HIS A 1 159 ? 31.017 -3.354 7.893 1.00 56.00 159 HIS A C 1
ATOM 1264 O O . HIS A 1 159 ? 30.473 -2.991 6.858 1.00 56.00 159 HIS A O 1
ATOM 1270 N N . ALA A 1 160 ? 31.068 -2.575 8.977 1.00 46.62 160 ALA A N 1
ATOM 1271 C CA . ALA A 1 160 ? 30.284 -1.354 9.206 1.00 46.62 160 ALA A CA 1
ATOM 1272 C C . ALA A 1 160 ? 30.636 -0.123 8.335 1.00 46.62 160 ALA A C 1
ATOM 1274 O O . ALA A 1 160 ? 30.158 0.970 8.625 1.00 46.62 160 ALA A O 1
ATOM 1275 N N . HIS A 1 161 ? 31.488 -0.260 7.315 1.00 45.59 161 HIS A N 1
ATOM 1276 C CA . HIS A 1 161 ? 31.918 0.870 6.478 1.00 45.59 161 HIS A CA 1
ATOM 1277 C C . HIS A 1 161 ? 30.988 1.161 5.286 1.00 45.59 161 HIS A C 1
ATOM 1279 O O . HIS A 1 161 ? 31.155 2.203 4.656 1.00 45.59 161 HIS A O 1
ATOM 1285 N N . ASP A 1 162 ? 30.005 0.298 5.011 1.00 48.72 162 ASP A N 1
ATOM 1286 C CA . ASP A 1 162 ? 29.088 0.438 3.876 1.00 48.72 162 ASP A CA 1
ATOM 1287 C C . ASP A 1 162 ? 27.742 1.055 4.320 1.00 48.72 162 ASP A C 1
ATOM 1289 O O . ASP A 1 162 ? 27.141 0.622 5.307 1.00 48.72 162 ASP A O 1
ATOM 1293 N N . GLU A 1 163 ? 27.242 2.064 3.593 1.00 53.75 163 GLU A N 1
ATOM 1294 C CA . GLU A 1 163 ? 25.902 2.643 3.797 1.00 53.75 163 GLU A CA 1
ATOM 1295 C C . GLU A 1 163 ? 24.814 1.610 3.444 1.00 53.75 163 GLU A C 1
ATOM 1297 O O . GLU A 1 163 ? 24.378 1.488 2.298 1.00 53.75 163 GLU A O 1
ATOM 1302 N N . LEU A 1 164 ? 24.378 0.827 4.431 1.00 58.12 164 LEU A N 1
ATOM 1303 C CA . LEU A 1 164 ? 23.331 -0.177 4.249 1.00 58.12 164 LEU A CA 1
ATOM 1304 C C . LEU A 1 164 ? 21.929 0.419 4.433 1.00 58.12 164 LEU A C 1
ATOM 1306 O O . LEU A 1 164 ? 21.721 1.271 5.302 1.00 58.12 164 LEU A O 1
ATOM 1310 N N . PRO A 1 165 ? 20.924 -0.089 3.696 1.00 58.97 165 PRO A N 1
ATOM 1311 C CA . PRO A 1 165 ? 19.520 0.149 4.015 1.00 58.97 165 PRO A CA 1
ATOM 1312 C C . PRO A 1 165 ? 19.214 -0.220 5.471 1.00 58.97 165 PRO A C 1
ATOM 1314 O O . PRO A 1 165 ? 19.740 -1.209 5.981 1.00 58.97 165 PRO A O 1
ATOM 1317 N N . ALA A 1 166 ? 18.322 0.528 6.128 1.00 57.53 166 ALA A N 1
ATOM 1318 C CA . ALA A 1 166 ? 17.988 0.340 7.546 1.00 57.53 166 ALA A CA 1
ATOM 1319 C C . ALA A 1 166 ? 17.587 -1.108 7.906 1.00 57.53 166 ALA A C 1
ATOM 1321 O O . ALA A 1 166 ? 17.901 -1.574 9.001 1.00 57.53 166 ALA A O 1
ATOM 1322 N N . ASP A 1 167 ? 16.967 -1.828 6.968 1.00 55.16 167 ASP A N 1
ATOM 1323 C CA . ASP A 1 167 ? 16.527 -3.219 7.135 1.00 55.16 167 ASP A CA 1
ATOM 1324 C C . ASP A 1 167 ? 17.694 -4.229 7.063 1.00 55.16 167 ASP A C 1
ATOM 1326 O O . ASP A 1 167 ? 17.660 -5.272 7.714 1.00 55.16 167 ASP A O 1
ATOM 1330 N N . ALA A 1 168 ? 18.763 -3.896 6.330 1.00 55.94 168 ALA A N 1
ATOM 1331 C CA . ALA A 1 168 ? 19.984 -4.698 6.209 1.00 55.94 168 ALA A CA 1
ATOM 1332 C C . ALA A 1 168 ? 21.077 -4.285 7.216 1.00 55.94 168 ALA A C 1
ATOM 1334 O O . ALA A 1 168 ? 22.074 -4.986 7.374 1.00 55.94 168 ALA A O 1
ATOM 1335 N N . ALA A 1 169 ? 20.890 -3.179 7.948 1.00 63.41 169 ALA A N 1
ATOM 1336 C CA . ALA A 1 169 ? 21.834 -2.713 8.968 1.00 63.41 169 ALA A CA 1
ATOM 1337 C C . ALA A 1 169 ? 22.022 -3.727 10.114 1.00 63.41 169 ALA A C 1
ATOM 1339 O O . ALA A 1 169 ? 23.087 -3.788 10.724 1.00 63.41 169 ALA A O 1
ATOM 1340 N N . SER A 1 170 ? 21.006 -4.557 10.379 1.00 60.16 170 SER A N 1
ATOM 1341 C CA . SER A 1 170 ? 21.061 -5.638 11.374 1.00 60.16 170 SER A CA 1
ATOM 1342 C C . SER A 1 170 ? 22.011 -6.784 10.997 1.00 60.16 170 SER A C 1
ATOM 1344 O O . SER A 1 170 ? 22.342 -7.605 11.853 1.00 60.16 170 SER A O 1
ATOM 1346 N N . TRP A 1 171 ? 22.449 -6.844 9.735 1.00 64.94 171 TRP A N 1
ATOM 1347 C CA . TRP A 1 171 ? 23.346 -7.879 9.217 1.00 64.94 171 TRP A CA 1
ATOM 1348 C C . TRP A 1 171 ? 24.823 -7.551 9.461 1.00 64.94 171 TRP A C 1
ATOM 1350 O O . TRP A 1 171 ? 25.674 -8.436 9.373 1.00 64.94 171 TRP A O 1
ATOM 1360 N N . VAL A 1 172 ? 25.138 -6.297 9.802 1.00 65.38 172 VAL A N 1
ATOM 1361 C CA . VAL A 1 172 ? 26.494 -5.873 10.168 1.00 65.38 172 VAL A CA 1
ATOM 1362 C C . VAL A 1 172 ? 26.935 -6.623 11.422 1.00 65.38 172 VAL A C 1
ATOM 1364 O O . VAL A 1 172 ? 26.246 -6.605 12.440 1.00 65.38 172 VAL A O 1
ATOM 1367 N N . GLY A 1 173 ? 28.093 -7.281 11.363 1.00 60.28 173 GLY A N 1
ATOM 1368 C CA . GLY A 1 173 ? 28.619 -8.049 12.495 1.00 60.28 173 GLY A CA 1
ATOM 1369 C C . GLY A 1 173 ? 28.068 -9.475 12.650 1.00 60.28 173 GLY A C 1
ATOM 1370 O O . GLY A 1 173 ? 28.569 -10.198 13.508 1.00 60.28 173 GLY A O 1
ATOM 1371 N N . GLN A 1 174 ? 27.085 -9.905 11.846 1.00 64.94 174 GLN A N 1
ATOM 1372 C CA . GLN A 1 174 ? 26.537 -11.269 11.912 1.00 64.94 174 GLN A CA 1
ATOM 1373 C C . GLN A 1 174 ? 27.238 -12.234 10.947 1.00 64.94 174 GLN A C 1
ATOM 1375 O O . GLN A 1 174 ? 27.801 -11.815 9.936 1.00 64.94 174 GLN A O 1
ATOM 1380 N N . SER A 1 175 ? 27.199 -13.532 11.270 1.00 66.56 175 SER A N 1
ATOM 1381 C CA . SER A 1 175 ? 27.709 -14.594 10.391 1.00 66.56 175 SER A CA 1
ATOM 1382 C C . SER A 1 175 ? 26.677 -14.923 9.317 1.00 66.56 175 SER A C 1
ATOM 1384 O O . SER A 1 175 ? 25.484 -15.050 9.599 1.00 66.56 175 SER A O 1
ATOM 1386 N N . LEU A 1 176 ? 27.138 -15.030 8.076 1.00 72.44 176 LEU A N 1
ATOM 1387 C CA . LEU A 1 176 ? 26.295 -15.192 6.897 1.00 72.44 176 LEU A CA 1
ATOM 1388 C C . LEU A 1 176 ? 26.491 -16.584 6.278 1.00 72.44 176 LEU A C 1
ATOM 1390 O O . LEU A 1 176 ? 27.623 -17.049 6.141 1.00 72.44 176 LEU A O 1
ATOM 1394 N N . ARG A 1 177 ? 25.395 -17.225 5.857 1.00 78.88 177 ARG A N 1
ATOM 1395 C CA . ARG A 1 177 ? 25.375 -18.519 5.155 1.00 78.88 177 ARG A CA 1
ATOM 1396 C C . ARG A 1 177 ? 24.819 -18.356 3.749 1.00 78.88 177 ARG A C 1
ATOM 1398 O O . ARG A 1 177 ? 23.837 -17.649 3.557 1.00 78.88 177 ARG A O 1
ATOM 1405 N N . THR A 1 178 ? 25.390 -19.057 2.777 1.00 79.25 178 THR A N 1
ATOM 1406 C CA . THR A 1 178 ? 24.876 -19.081 1.399 1.00 79.25 178 THR A CA 1
ATOM 1407 C C . THR A 1 178 ? 23.890 -20.218 1.161 1.00 79.25 178 THR A C 1
ATOM 1409 O O . THR A 1 178 ? 24.013 -21.306 1.725 1.00 79.25 178 THR A O 1
ATOM 1412 N N . LEU A 1 179 ? 22.906 -19.950 0.306 1.00 80.38 179 LEU A N 1
ATOM 1413 C CA . LEU A 1 179 ? 21.970 -20.927 -0.226 1.00 80.38 179 LEU A CA 1
ATOM 1414 C C . LEU A 1 179 ? 22.293 -21.192 -1.703 1.00 80.38 179 LEU A C 1
ATOM 1416 O O . LEU A 1 179 ? 22.325 -20.240 -2.495 1.00 80.38 179 LEU A O 1
ATOM 1420 N N . PRO A 1 180 ? 22.489 -22.462 -2.099 1.00 75.81 180 PRO A N 1
ATOM 1421 C CA . PRO A 1 180 ? 22.832 -22.802 -3.471 1.00 75.81 180 PRO A CA 1
ATOM 1422 C C . PRO A 1 180 ? 21.629 -22.609 -4.410 1.00 75.81 180 PRO A C 1
ATOM 1424 O O . PRO A 1 180 ? 20.475 -22.825 -4.033 1.00 75.81 180 PRO A O 1
ATOM 1427 N N . THR A 1 181 ? 21.892 -22.219 -5.657 1.00 83.69 181 THR A N 1
ATOM 1428 C CA . THR A 1 181 ? 20.877 -22.067 -6.717 1.00 83.69 181 THR A CA 1
ATOM 1429 C C . THR A 1 181 ? 20.862 -23.281 -7.654 1.00 83.69 181 THR A C 1
ATOM 1431 O O . THR A 1 181 ? 21.809 -24.065 -7.679 1.00 83.69 181 THR A O 1
ATOM 1434 N N . LEU A 1 182 ? 19.776 -23.467 -8.419 1.00 75.62 182 LEU A N 1
ATOM 1435 C CA . LEU A 1 182 ? 19.565 -24.637 -9.293 1.00 75.62 182 LEU A CA 1
ATOM 1436 C C . LEU A 1 182 ? 20.653 -24.837 -10.375 1.00 75.62 182 LEU A C 1
ATOM 1438 O O . LEU A 1 182 ? 20.835 -25.958 -10.853 1.00 75.62 182 LEU A O 1
ATOM 1442 N N . GLY A 1 183 ? 21.398 -23.782 -10.730 1.00 70.06 183 GLY A N 1
ATOM 1443 C CA . GLY A 1 183 ? 22.572 -23.868 -11.606 1.00 70.06 183 GLY A CA 1
ATOM 1444 C C . GLY A 1 183 ? 22.272 -24.069 -13.098 1.00 70.06 183 GLY A C 1
ATOM 1445 O O . GLY A 1 183 ? 23.097 -24.641 -13.803 1.00 70.06 183 GLY A O 1
ATOM 1446 N N . ASP A 1 184 ? 21.122 -23.609 -13.593 1.00 75.62 184 ASP A N 1
ATOM 1447 C CA . ASP A 1 184 ? 20.675 -23.712 -14.998 1.00 75.62 184 ASP A CA 1
ATOM 1448 C C . ASP A 1 184 ? 21.046 -22.482 -15.868 1.00 75.62 184 ASP A C 1
ATOM 1450 O O . ASP A 1 184 ? 20.468 -22.225 -16.927 1.00 75.62 184 ASP A O 1
ATOM 1454 N N . GLY A 1 185 ? 21.990 -21.672 -15.386 1.00 72.50 185 GLY A N 1
ATOM 1455 C CA . GLY A 1 185 ? 22.381 -20.405 -16.006 1.00 72.50 185 GLY A CA 1
ATOM 1456 C C . GLY A 1 185 ? 21.534 -19.194 -15.594 1.00 72.50 185 GLY A C 1
ATOM 1457 O O . GLY A 1 185 ? 21.927 -18.068 -15.886 1.00 72.50 185 GLY A O 1
ATOM 1458 N N . ALA A 1 186 ? 20.433 -19.373 -14.851 1.00 84.50 186 ALA A N 1
ATOM 1459 C CA . ALA A 1 186 ? 19.599 -18.288 -14.321 1.00 84.50 186 ALA A CA 1
ATOM 1460 C C . ALA A 1 186 ? 19.817 -18.028 -12.813 1.00 84.50 186 ALA A C 1
ATOM 1462 O O . ALA A 1 186 ? 18.906 -17.587 -12.105 1.00 84.50 186 ALA A O 1
ATOM 1463 N N . CYS A 1 187 ? 21.035 -18.261 -12.302 1.00 86.94 187 CYS A N 1
ATOM 1464 C CA . CYS A 1 187 ? 21.385 -18.158 -10.877 1.00 86.94 187 CYS A CA 1
ATOM 1465 C C . CYS A 1 187 ? 20.953 -16.830 -10.232 1.00 86.94 187 CYS A C 1
ATOM 1467 O O . CYS A 1 187 ? 20.434 -16.834 -9.119 1.00 86.94 187 CYS A O 1
ATOM 1469 N N . ALA A 1 188 ? 21.094 -15.704 -10.943 1.00 87.75 188 ALA A N 1
ATOM 1470 C CA . ALA A 1 188 ? 20.655 -14.385 -10.478 1.00 87.75 188 ALA A CA 1
ATOM 1471 C C . ALA A 1 188 ? 19.157 -14.356 -10.122 1.00 87.75 188 ALA A C 1
ATOM 1473 O O . ALA A 1 188 ? 18.751 -13.828 -9.086 1.00 87.75 188 ALA A O 1
ATOM 1474 N N . LEU A 1 189 ? 18.332 -14.990 -10.956 1.00 91.50 189 LEU A N 1
ATOM 1475 C CA . LEU A 1 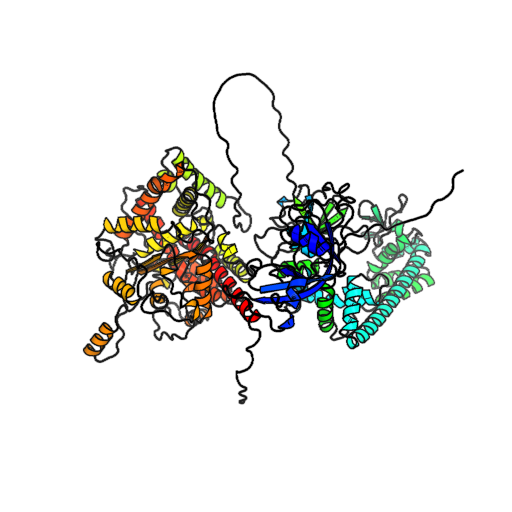189 ? 16.882 -15.032 -10.802 1.00 91.50 189 LEU A CA 1
ATOM 1476 C C . LEU A 1 189 ? 16.464 -16.048 -9.745 1.00 91.50 189 LEU A C 1
ATOM 1478 O O . LEU A 1 189 ? 15.544 -15.797 -8.974 1.00 91.50 189 LEU A O 1
ATOM 1482 N N . HIS A 1 190 ? 17.163 -17.173 -9.642 1.00 90.31 190 HIS A N 1
ATOM 1483 C CA . HIS A 1 190 ? 16.966 -18.113 -8.543 1.00 90.31 190 HIS A CA 1
ATOM 1484 C C . HIS A 1 190 ? 17.325 -17.497 -7.189 1.00 90.31 190 HIS A C 1
ATOM 1486 O O . HIS A 1 190 ? 16.558 -17.611 -6.233 1.00 90.31 190 HIS A O 1
ATOM 1492 N N . ALA A 1 191 ? 18.437 -16.771 -7.110 1.00 89.25 191 ALA A N 1
ATOM 1493 C CA . ALA A 1 191 ? 18.841 -16.089 -5.892 1.00 89.25 191 ALA A CA 1
ATOM 1494 C C . ALA A 1 191 ? 17.863 -14.964 -5.513 1.00 89.25 191 ALA A C 1
ATOM 1496 O O . ALA A 1 191 ? 17.507 -14.840 -4.342 1.00 89.25 191 ALA A O 1
ATOM 1497 N N . ALA A 1 192 ? 17.341 -14.198 -6.475 1.00 89.38 192 ALA A N 1
ATOM 1498 C CA . ALA A 1 192 ? 16.400 -13.108 -6.198 1.00 89.38 192 ALA A CA 1
ATOM 1499 C C . ALA A 1 192 ? 14.944 -13.563 -6.001 1.00 89.38 192 ALA A C 1
ATOM 1501 O O . ALA A 1 192 ? 14.254 -13.068 -5.111 1.00 89.38 192 ALA A O 1
ATOM 1502 N N . PHE A 1 193 ? 14.466 -14.539 -6.767 1.00 90.06 193 PHE A N 1
ATOM 1503 C CA . PHE A 1 193 ? 13.041 -14.893 -6.845 1.00 90.06 193 PHE A CA 1
ATOM 1504 C C . PHE A 1 193 ? 12.739 -16.348 -6.487 1.00 90.06 193 PHE A C 1
ATOM 1506 O O . PHE A 1 193 ? 11.575 -16.691 -6.322 1.00 90.06 193 PHE A O 1
ATOM 1513 N N . GLY A 1 194 ? 13.754 -17.202 -6.349 1.00 86.75 194 GLY A N 1
ATOM 1514 C CA . GLY A 1 194 ? 13.552 -18.625 -6.102 1.00 86.75 194 GLY A CA 1
ATOM 1515 C C . GLY A 1 194 ? 13.146 -18.966 -4.669 1.00 86.75 194 GLY A C 1
ATOM 1516 O O . GLY A 1 194 ? 13.469 -18.242 -3.721 1.00 86.75 194 GLY A O 1
ATOM 1517 N N . GLU A 1 195 ? 12.476 -20.100 -4.517 1.00 87.12 195 GLU A N 1
ATOM 1518 C CA . GLU A 1 195 ? 12.193 -20.745 -3.232 1.00 87.12 195 GLU A CA 1
ATOM 1519 C C . GLU A 1 195 ? 12.995 -22.043 -3.120 1.00 87.12 195 GLU A C 1
ATOM 1521 O O . GLU A 1 195 ? 13.424 -22.596 -4.136 1.00 87.12 195 GLU A O 1
ATOM 1526 N N . MET A 1 196 ? 13.241 -22.521 -1.895 1.00 84.25 196 MET A N 1
ATOM 1527 C CA . MET A 1 196 ? 13.947 -23.790 -1.715 1.00 84.25 196 MET A CA 1
ATOM 1528 C C . MET A 1 196 ? 13.086 -24.939 -2.234 1.00 84.25 196 MET A C 1
ATOM 1530 O O . MET A 1 196 ? 11.996 -25.198 -1.724 1.00 84.25 196 MET A O 1
ATOM 1534 N N . ASN A 1 197 ? 13.595 -25.642 -3.239 1.00 79.50 197 ASN A N 1
ATOM 1535 C CA . ASN A 1 197 ? 12.982 -26.859 -3.736 1.00 79.50 197 ASN A CA 1
ATOM 1536 C C . ASN A 1 197 ? 13.313 -28.058 -2.831 1.00 79.50 197 ASN A C 1
ATOM 1538 O O . ASN A 1 197 ? 14.150 -27.989 -1.930 1.00 79.50 197 ASN A O 1
ATOM 1542 N N . GLU A 1 198 ? 12.676 -29.201 -3.094 1.00 70.94 198 GLU A N 1
ATOM 1543 C CA . GLU A 1 198 ? 12.884 -30.438 -2.322 1.00 70.94 198 GLU A CA 1
ATOM 1544 C C . GLU A 1 198 ? 14.343 -30.942 -2.343 1.00 70.94 198 GLU A C 1
ATOM 1546 O O . GLU A 1 198 ? 14.726 -31.760 -1.507 1.00 70.94 198 GLU A O 1
ATOM 1551 N N . GLY A 1 199 ? 15.158 -30.467 -3.292 1.00 64.62 199 GLY A N 1
ATOM 1552 C CA . GLY A 1 199 ? 16.582 -30.775 -3.409 1.00 64.62 199 GLY A CA 1
ATOM 1553 C C . GLY A 1 199 ? 17.500 -29.860 -2.595 1.00 64.62 199 GLY A C 1
ATOM 1554 O O . GLY A 1 199 ? 18.707 -30.085 -2.611 1.00 64.62 199 GLY A O 1
ATOM 1555 N N . GLY A 1 200 ? 16.960 -28.854 -1.899 1.00 77.12 200 GLY A N 1
ATOM 1556 C CA . GLY A 1 200 ? 17.738 -27.876 -1.133 1.00 77.12 200 GLY A CA 1
ATOM 1557 C C . GLY A 1 200 ? 18.362 -26.763 -1.981 1.00 77.12 200 GLY A C 1
ATOM 1558 O O . GLY A 1 200 ? 19.274 -26.091 -1.509 1.00 77.12 200 GLY A O 1
ATOM 1559 N N . PHE A 1 201 ? 17.890 -26.567 -3.216 1.00 81.25 201 PHE A N 1
ATOM 1560 C CA . PHE A 1 201 ? 18.342 -25.498 -4.109 1.00 81.25 201 PHE A CA 1
ATOM 1561 C C . PHE A 1 201 ? 17.257 -24.441 -4.270 1.00 81.25 201 PHE A C 1
ATOM 1563 O O . PHE A 1 201 ? 16.070 -24.761 -4.319 1.00 81.25 201 PHE A O 1
ATOM 1570 N N . LEU A 1 202 ? 17.658 -23.182 -4.411 1.00 85.81 202 LEU A N 1
ATOM 1571 C CA . LEU A 1 202 ? 16.741 -22.120 -4.802 1.00 85.81 202 LEU A CA 1
ATOM 1572 C C . LEU A 1 202 ? 16.352 -22.275 -6.272 1.00 85.81 202 LEU A C 1
ATOM 1574 O O . LEU A 1 202 ? 17.213 -22.289 -7.154 1.00 85.81 202 LEU A O 1
ATOM 1578 N N . GLU A 1 203 ? 15.048 -22.357 -6.521 1.00 90.44 203 GLU A N 1
ATOM 1579 C CA . GLU A 1 203 ? 14.458 -22.516 -7.846 1.00 90.44 203 GLU A CA 1
ATOM 1580 C C . GLU A 1 203 ? 13.372 -21.462 -8.071 1.00 90.44 203 GLU A C 1
ATOM 1582 O O . GLU A 1 203 ? 12.461 -21.286 -7.263 1.00 90.44 203 GLU A O 1
ATOM 1587 N N . CYS A 1 204 ? 13.485 -20.751 -9.192 1.00 89.88 204 CYS A N 1
ATOM 1588 C CA . CYS A 1 204 ? 12.474 -19.825 -9.691 1.00 89.88 204 CYS A CA 1
ATOM 1589 C C . CYS A 1 204 ? 11.844 -20.464 -10.937 1.00 89.88 204 CYS A C 1
ATOM 1591 O O . CYS A 1 204 ? 12.544 -20.610 -11.945 1.00 89.88 204 CYS A O 1
ATOM 1593 N N . PRO A 1 205 ? 10.563 -20.874 -10.888 1.00 84.56 205 PRO A N 1
ATOM 1594 C CA . PRO A 1 205 ? 9.888 -21.438 -12.049 1.00 84.56 205 PRO A CA 1
ATOM 1595 C C . PRO A 1 205 ? 9.891 -20.452 -13.220 1.00 84.56 205 PRO A C 1
ATOM 1597 O O . PRO A 1 205 ? 9.560 -19.283 -13.042 1.00 84.56 205 PRO A O 1
ATOM 1600 N N . GLN A 1 206 ? 10.244 -20.932 -14.417 1.00 88.06 206 GLN A N 1
ATOM 1601 C CA . GLN A 1 206 ? 10.249 -20.132 -15.653 1.00 88.06 206 GLN A CA 1
ATOM 1602 C C . GLN A 1 206 ? 11.089 -18.844 -15.552 1.00 88.06 206 GLN A C 1
ATOM 1604 O O . GLN A 1 206 ? 10.733 -17.811 -16.115 1.00 88.06 206 GLN A O 1
ATOM 1609 N N . ALA A 1 207 ? 12.230 -18.907 -14.856 1.00 88.75 207 ALA A N 1
ATOM 1610 C CA . ALA A 1 207 ? 13.086 -17.753 -14.585 1.00 88.75 207 ALA A CA 1
ATOM 1611 C C . ALA A 1 207 ? 13.379 -16.892 -15.833 1.00 88.75 207 ALA A C 1
ATOM 1613 O O . ALA A 1 207 ? 13.253 -15.672 -15.795 1.00 88.75 207 ALA A O 1
ATOM 1614 N N . ARG A 1 208 ? 13.700 -17.507 -16.976 1.00 90.62 208 ARG A N 1
ATOM 1615 C CA . ARG A 1 208 ? 14.009 -16.764 -18.210 1.00 90.62 208 ARG A CA 1
ATOM 1616 C C . ARG A 1 208 ? 12.795 -16.074 -18.839 1.00 90.62 208 ARG A C 1
ATOM 1618 O O . ARG A 1 208 ? 12.942 -14.963 -19.335 1.00 90.62 208 ARG A O 1
ATOM 1625 N N . GLU A 1 209 ? 11.604 -16.672 -18.769 1.00 90.88 209 GLU A N 1
ATOM 1626 C CA . GLU A 1 209 ? 10.359 -16.014 -19.209 1.00 90.88 209 GLU A CA 1
ATOM 1627 C C . GLU A 1 209 ? 10.042 -14.811 -18.308 1.00 90.88 209 GLU A C 1
ATOM 1629 O O . GLU A 1 209 ? 9.654 -13.747 -18.787 1.00 90.88 209 GLU A O 1
ATOM 1634 N N . LEU A 1 210 ? 10.288 -14.949 -17.000 1.00 90.19 210 LEU A N 1
ATOM 1635 C CA . LEU A 1 210 ? 10.140 -13.863 -16.035 1.00 90.19 210 LEU A CA 1
ATOM 1636 C C . LEU A 1 210 ? 11.087 -12.690 -16.351 1.00 90.19 210 LEU A C 1
ATOM 1638 O O . LEU A 1 210 ? 10.657 -11.535 -16.351 1.00 90.19 210 LEU A O 1
ATOM 1642 N N . ALA A 1 211 ? 12.356 -12.978 -16.652 1.00 91.75 211 ALA A N 1
ATOM 1643 C CA . ALA A 1 211 ? 13.324 -11.960 -17.058 1.00 91.75 211 ALA A CA 1
ATOM 1644 C C . ALA A 1 211 ? 12.962 -11.308 -18.395 1.00 91.75 211 ALA A C 1
ATOM 1646 O O . ALA A 1 211 ? 13.047 -10.087 -18.500 1.00 91.75 211 ALA A O 1
ATOM 1647 N N . LEU A 1 212 ? 12.512 -12.095 -19.379 1.00 93.62 212 LEU A N 1
ATOM 1648 C CA . LEU A 1 212 ? 12.047 -11.596 -20.672 1.00 93.62 212 LEU A CA 1
ATOM 1649 C C . LEU A 1 212 ? 10.941 -10.555 -20.493 1.00 93.62 212 LEU A C 1
ATOM 1651 O O . LEU A 1 212 ? 11.091 -9.424 -20.943 1.00 93.62 212 LEU A O 1
ATOM 1655 N N . HIS A 1 213 ? 9.879 -10.908 -19.767 1.00 90.50 213 HIS A N 1
ATOM 1656 C CA . HIS A 1 213 ? 8.744 -10.014 -19.537 1.00 90.50 213 HIS A CA 1
ATOM 1657 C C . HIS A 1 213 ? 9.156 -8.733 -18.797 1.00 90.50 213 HIS A C 1
ATOM 1659 O O . HIS A 1 213 ? 8.639 -7.650 -19.077 1.00 90.50 213 HIS A O 1
ATOM 1665 N N . ALA A 1 214 ? 10.077 -8.847 -17.835 1.00 90.44 214 ALA A N 1
ATOM 1666 C CA . ALA A 1 214 ? 10.544 -7.707 -17.059 1.00 90.44 214 ALA A CA 1
ATOM 1667 C C . ALA A 1 214 ? 11.421 -6.754 -17.892 1.00 90.44 214 ALA A C 1
ATOM 1669 O O . ALA A 1 214 ? 11.218 -5.539 -17.864 1.00 90.44 214 ALA A O 1
ATOM 1670 N N . LEU A 1 215 ? 12.384 -7.298 -18.637 1.00 92.25 215 LEU A N 1
ATOM 1671 C CA . LEU A 1 215 ? 13.323 -6.518 -19.441 1.00 92.25 215 LEU A CA 1
ATOM 1672 C C . LEU A 1 215 ? 12.656 -5.922 -20.679 1.00 92.25 215 LEU A C 1
ATOM 1674 O O . LEU A 1 215 ? 12.907 -4.760 -20.979 1.00 92.25 215 LEU A O 1
ATOM 1678 N N . GLU A 1 216 ? 11.768 -6.653 -21.354 1.00 92.00 216 GLU A N 1
ATOM 1679 C CA . GLU A 1 216 ? 11.017 -6.138 -22.504 1.00 92.00 216 GLU A CA 1
ATOM 1680 C C . GLU A 1 216 ? 10.193 -4.902 -22.117 1.00 92.00 216 GLU A C 1
ATOM 1682 O O . GLU A 1 216 ? 10.314 -3.847 -22.743 1.00 92.00 216 GLU A O 1
ATOM 1687 N N . ALA A 1 217 ? 9.438 -4.987 -21.017 1.00 84.38 217 ALA A N 1
ATOM 1688 C CA . ALA A 1 217 ? 8.653 -3.863 -20.513 1.00 84.38 217 ALA A CA 1
ATOM 1689 C C . ALA A 1 217 ? 9.529 -2.667 -20.096 1.00 84.38 217 ALA A C 1
ATOM 1691 O O . ALA A 1 217 ? 9.143 -1.516 -20.301 1.00 84.38 217 ALA A O 1
ATOM 1692 N N . ALA A 1 218 ? 10.705 -2.920 -19.510 1.00 86.50 218 ALA A N 1
ATOM 1693 C CA . ALA A 1 218 ? 11.618 -1.864 -19.082 1.00 86.50 218 ALA A CA 1
ATOM 1694 C C . ALA A 1 218 ? 12.311 -1.171 -20.267 1.00 86.50 218 ALA A C 1
ATOM 1696 O O . ALA A 1 218 ? 12.431 0.055 -20.277 1.00 86.50 218 ALA A O 1
ATOM 1697 N N . LEU A 1 219 ? 12.741 -1.936 -21.274 1.00 87.38 219 LEU A N 1
ATOM 1698 C CA . LEU A 1 219 ? 13.447 -1.432 -22.456 1.00 87.38 219 LEU A CA 1
ATOM 1699 C C . LEU A 1 219 ? 12.535 -0.608 -23.376 1.00 87.38 219 LEU A C 1
ATOM 1701 O O . LEU A 1 219 ? 13.018 0.336 -24.000 1.00 87.38 219 LEU A O 1
ATOM 1705 N N . GLN A 1 220 ? 11.227 -0.892 -23.388 1.00 82.25 220 GLN A N 1
ATOM 1706 C CA . GLN A 1 220 ? 10.209 -0.073 -24.063 1.00 82.25 220 GLN A CA 1
ATOM 1707 C C . GLN A 1 220 ? 9.862 1.229 -23.310 1.00 82.25 220 GLN A C 1
ATOM 1709 O O . GLN A 1 220 ? 9.246 2.126 -23.883 1.00 82.25 220 GLN A O 1
ATOM 1714 N N . GLY A 1 221 ? 10.233 1.348 -22.031 1.00 75.19 221 GLY A N 1
ATOM 1715 C CA . GLY A 1 221 ? 9.946 2.515 -21.193 1.00 75.19 221 GLY A CA 1
ATOM 1716 C C . GLY A 1 221 ? 11.034 3.600 -21.207 1.00 75.19 221 GLY A C 1
ATOM 1717 O O . GLY A 1 221 ? 12.076 3.487 -21.856 1.00 75.19 221 GLY A O 1
ATOM 1718 N N . GLU A 1 222 ? 10.813 4.659 -20.419 1.00 73.88 222 GLU A N 1
ATOM 1719 C CA . GLU A 1 222 ? 11.759 5.780 -20.250 1.00 73.88 222 GLU A CA 1
ATOM 1720 C C . GLU A 1 222 ? 12.707 5.642 -19.035 1.00 73.88 222 GLU A C 1
ATOM 1722 O O . GLU A 1 222 ? 13.405 6.599 -18.668 1.00 73.88 222 GLU A O 1
ATOM 1727 N N . ASP A 1 223 ? 12.772 4.460 -18.404 1.00 75.94 223 ASP A N 1
ATOM 1728 C CA . ASP A 1 223 ? 13.642 4.227 -17.244 1.00 75.94 223 ASP A CA 1
ATOM 1729 C C . ASP A 1 223 ? 15.107 4.556 -17.580 1.00 75.94 223 ASP A C 1
ATOM 1731 O O . ASP A 1 223 ? 15.650 4.160 -18.614 1.00 75.94 223 ASP A O 1
ATOM 1735 N N . ALA A 1 224 ? 15.760 5.330 -16.709 1.00 77.88 224 ALA A N 1
ATOM 1736 C CA . ALA A 1 224 ? 17.114 5.817 -16.954 1.00 77.88 224 ALA A CA 1
ATOM 1737 C C . ALA A 1 224 ? 18.154 4.682 -17.010 1.00 77.88 224 ALA A C 1
ATOM 1739 O O . ALA A 1 224 ? 19.112 4.791 -17.775 1.00 77.88 224 ALA A O 1
ATOM 1740 N N . ARG A 1 225 ? 17.970 3.588 -16.252 1.00 77.38 225 ARG A N 1
ATOM 1741 C CA . ARG A 1 225 ? 18.866 2.421 -16.310 1.00 77.38 225 ARG A CA 1
ATOM 1742 C C . ARG A 1 225 ? 18.565 1.550 -17.523 1.00 77.38 225 ARG A C 1
ATOM 1744 O O . ARG A 1 225 ? 19.503 1.092 -18.155 1.00 77.38 225 ARG A O 1
ATOM 1751 N N . ALA A 1 226 ? 17.301 1.395 -17.914 1.00 82.38 226 ALA A N 1
ATOM 1752 C CA . ALA A 1 226 ? 16.958 0.716 -19.166 1.00 82.38 226 ALA A CA 1
ATOM 1753 C C . ALA A 1 226 ? 17.519 1.458 -20.395 1.00 82.38 226 ALA A C 1
ATOM 1755 O O . ALA A 1 226 ? 18.079 0.831 -21.290 1.00 82.38 226 ALA A O 1
ATOM 1756 N N . ARG A 1 227 ? 17.458 2.799 -20.416 1.00 84.44 227 ARG A N 1
ATOM 1757 C CA . ARG A 1 227 ? 18.127 3.621 -21.443 1.00 84.44 227 ARG A CA 1
ATOM 1758 C C . ARG A 1 227 ? 19.644 3.445 -21.439 1.00 84.44 227 ARG A C 1
ATOM 1760 O O . ARG A 1 227 ? 20.256 3.428 -22.501 1.00 84.44 227 ARG A O 1
ATOM 1767 N N . ARG A 1 228 ? 20.257 3.321 -20.260 1.00 84.94 228 ARG A N 1
ATOM 1768 C CA . ARG A 1 228 ? 21.695 3.061 -20.133 1.00 84.94 228 ARG A CA 1
ATOM 1769 C C . ARG A 1 228 ? 22.068 1.674 -20.653 1.00 84.94 228 ARG A C 1
ATOM 1771 O O . ARG A 1 228 ? 23.007 1.576 -21.429 1.00 84.94 228 ARG A O 1
ATOM 1778 N N . LEU A 1 229 ? 21.293 0.647 -20.296 1.00 87.50 229 LEU A N 1
ATOM 1779 C CA . LEU A 1 229 ? 21.475 -0.720 -20.781 1.00 87.50 229 LEU A CA 1
ATOM 1780 C C . LEU A 1 229 ? 21.426 -0.769 -22.313 1.00 87.50 229 LEU A C 1
ATOM 1782 O O . LEU A 1 229 ? 22.328 -1.341 -22.910 1.00 87.50 229 LEU A O 1
ATOM 1786 N N . ARG A 1 230 ? 20.444 -0.101 -22.942 1.00 88.25 230 ARG A N 1
ATOM 1787 C CA . ARG A 1 230 ? 20.342 0.023 -24.411 1.00 88.25 230 ARG A CA 1
ATOM 1788 C C . ARG A 1 230 ? 21.597 0.624 -25.038 1.00 88.25 230 ARG A C 1
ATOM 1790 O O . ARG A 1 230 ? 22.223 -0.010 -25.880 1.00 88.25 230 ARG A O 1
ATOM 1797 N N . LYS A 1 231 ? 22.014 1.796 -24.556 1.00 83.69 231 LYS A N 1
ATOM 1798 C CA . LYS A 1 231 ? 23.203 2.504 -25.060 1.00 83.69 231 LYS A CA 1
ATOM 1799 C C . LYS A 1 231 ? 24.511 1.746 -24.839 1.00 83.69 231 LYS A C 1
ATOM 1801 O O . LYS A 1 231 ? 25.469 1.930 -25.581 1.00 83.69 231 LYS A O 1
ATOM 1806 N N . ASN A 1 232 ? 24.566 0.901 -23.816 1.00 86.44 232 ASN A N 1
ATOM 1807 C CA . ASN A 1 232 ? 25.759 0.130 -23.494 1.00 86.44 232 ASN A CA 1
ATOM 1808 C C . ASN A 1 232 ? 25.845 -1.198 -24.260 1.00 86.44 232 ASN A C 1
ATOM 1810 O O . ASN A 1 232 ? 26.910 -1.813 -24.238 1.00 86.44 232 ASN A O 1
ATOM 1814 N N . MET A 1 233 ? 24.796 -1.638 -24.973 1.00 90.31 233 MET A N 1
ATOM 1815 C CA . MET A 1 233 ? 24.832 -2.895 -25.741 1.00 90.31 233 MET A CA 1
ATOM 1816 C C . MET A 1 233 ? 25.966 -2.908 -26.774 1.00 90.31 233 MET A C 1
ATOM 1818 O O . MET A 1 233 ? 26.596 -3.948 -26.981 1.00 90.31 233 MET A O 1
ATOM 1822 N N . TRP A 1 234 ? 26.286 -1.749 -27.362 1.00 89.88 234 TRP A N 1
ATOM 1823 C CA . TRP A 1 234 ? 27.435 -1.605 -28.256 1.00 89.88 234 TRP A CA 1
ATOM 1824 C C . TRP A 1 234 ? 28.754 -1.932 -27.543 1.00 89.88 234 TRP A C 1
ATOM 1826 O O . TRP A 1 234 ? 29.517 -2.790 -27.985 1.00 89.88 234 TRP A O 1
ATOM 1836 N N . GLN A 1 235 ? 29.008 -1.276 -26.408 1.00 84.94 235 GLN A N 1
ATOM 1837 C CA . GLN A 1 235 ? 30.285 -1.359 -25.696 1.00 84.94 235 GLN A CA 1
ATOM 1838 C C . GLN A 1 235 ? 30.468 -2.672 -24.923 1.00 84.94 235 GLN A C 1
ATOM 1840 O O . GLN A 1 235 ? 31.600 -3.141 -24.802 1.00 84.94 235 GLN A O 1
ATOM 1845 N N . GLU A 1 236 ? 29.382 -3.258 -24.408 1.00 85.00 236 GLU A N 1
ATOM 1846 C CA . GLU A 1 236 ? 29.424 -4.431 -23.527 1.00 85.00 236 GLU A CA 1
ATOM 1847 C C . GLU A 1 236 ? 29.147 -5.766 -24.225 1.00 85.00 236 GLU A C 1
ATOM 1849 O O . GLU A 1 236 ? 29.586 -6.798 -23.717 1.00 85.00 236 GLU A O 1
ATOM 1854 N N . LEU A 1 237 ? 28.434 -5.777 -25.359 1.00 89.00 237 LEU A N 1
ATOM 1855 C CA . LEU A 1 237 ? 28.048 -7.019 -26.042 1.00 89.00 237 LEU A CA 1
ATOM 1856 C C . LEU A 1 237 ? 28.602 -7.088 -27.468 1.00 89.00 237 LEU A C 1
ATOM 1858 O O . LEU A 1 237 ? 29.404 -7.973 -27.758 1.00 89.00 237 LEU A O 1
ATOM 1862 N N . ALA A 1 238 ? 28.233 -6.151 -28.347 1.00 90.00 238 ALA A N 1
ATOM 1863 C CA . ALA A 1 238 ? 28.609 -6.225 -29.762 1.00 90.00 238 ALA A CA 1
ATOM 1864 C C . ALA A 1 238 ? 30.117 -6.063 -29.988 1.00 90.00 238 ALA A C 1
ATOM 1866 O O . ALA A 1 238 ? 30.762 -6.938 -30.565 1.00 90.00 238 ALA A O 1
ATOM 1867 N N . ARG A 1 239 ? 30.708 -4.968 -29.494 1.00 86.56 239 ARG A N 1
ATOM 1868 C CA . ARG A 1 239 ? 32.128 -4.671 -29.713 1.00 86.56 239 ARG A CA 1
ATOM 1869 C C . ARG A 1 239 ? 33.053 -5.749 -29.128 1.00 86.56 239 ARG A C 1
ATOM 1871 O O . ARG A 1 239 ? 33.970 -6.166 -29.835 1.00 86.56 239 ARG A O 1
ATOM 1878 N N . PRO A 1 240 ? 32.854 -6.245 -27.888 1.00 85.62 240 PRO A N 1
ATOM 1879 C CA . PRO A 1 240 ? 33.670 -7.336 -27.365 1.00 85.62 240 PRO A CA 1
ATOM 1880 C C . PRO A 1 240 ? 33.558 -8.611 -28.202 1.00 85.62 240 PRO A C 1
ATOM 1882 O O . PRO A 1 240 ? 34.584 -9.223 -28.474 1.00 85.62 240 PRO A O 1
ATOM 1885 N N . ALA A 1 241 ? 32.356 -8.985 -28.657 1.00 88.25 241 ALA A N 1
ATOM 1886 C CA . ALA A 1 241 ? 32.157 -10.179 -29.481 1.00 88.25 241 ALA A CA 1
ATOM 1887 C C . ALA A 1 241 ? 32.915 -10.129 -30.817 1.00 88.25 241 ALA A C 1
ATOM 1889 O O . ALA A 1 241 ? 33.383 -11.162 -31.291 1.00 88.25 241 ALA A O 1
ATOM 1890 N N . LEU A 1 242 ? 33.048 -8.931 -31.391 1.00 86.75 242 LEU A N 1
ATOM 1891 C CA . LEU A 1 242 ? 33.704 -8.691 -32.675 1.00 86.75 242 LEU A CA 1
ATOM 1892 C C . LEU A 1 242 ? 35.226 -8.551 -32.574 1.00 86.75 242 LEU A C 1
ATOM 1894 O O . LEU A 1 242 ? 35.951 -9.038 -33.439 1.00 86.75 242 LEU A O 1
ATOM 1898 N N . CYS A 1 243 ? 35.715 -7.879 -31.530 1.00 76.50 243 CYS A N 1
ATOM 1899 C CA . CYS A 1 243 ? 37.116 -7.459 -31.454 1.00 76.50 243 CYS A CA 1
ATOM 1900 C C . CYS A 1 243 ? 37.974 -8.291 -30.487 1.00 76.50 243 CYS A C 1
ATOM 1902 O O . CYS A 1 243 ? 39.200 -8.210 -30.559 1.00 76.50 243 CYS A O 1
ATOM 1904 N N . ALA A 1 244 ? 37.376 -9.058 -29.566 1.00 72.38 244 ALA A N 1
ATOM 1905 C CA . ALA A 1 244 ? 38.112 -9.791 -28.535 1.00 72.38 244 ALA A CA 1
ATOM 1906 C C . ALA A 1 244 ? 38.077 -11.310 -28.763 1.00 72.38 244 ALA A C 1
ATOM 1908 O O . ALA A 1 244 ? 37.013 -11.926 -28.818 1.00 72.38 244 ALA A O 1
ATOM 1909 N N . SER A 1 245 ? 39.254 -11.945 -28.793 1.00 67.00 245 SER A N 1
ATOM 1910 C CA . SER A 1 245 ? 39.378 -13.412 -28.844 1.00 67.00 245 SER A CA 1
ATOM 1911 C C . SER A 1 245 ? 38.718 -14.098 -27.638 1.00 67.00 245 SER A C 1
ATOM 1913 O O . SER A 1 245 ? 38.112 -15.164 -27.769 1.00 67.00 245 SER A O 1
ATOM 1915 N N . ASP A 1 246 ? 38.758 -13.434 -26.480 1.00 67.69 246 ASP A N 1
ATOM 1916 C CA . ASP A 1 246 ? 38.237 -13.927 -25.203 1.00 67.69 246 ASP A CA 1
ATOM 1917 C C . ASP A 1 246 ? 36.886 -13.298 -24.823 1.00 67.69 246 ASP A C 1
ATOM 1919 O O . ASP A 1 246 ? 36.564 -13.164 -23.645 1.00 67.69 246 ASP A O 1
ATOM 1923 N N . ALA A 1 247 ? 36.062 -12.920 -25.810 1.00 79.38 247 ALA A N 1
ATOM 1924 C CA . ALA A 1 247 ? 34.741 -12.353 -25.542 1.00 79.38 247 ALA A CA 1
ATOM 1925 C C . ALA A 1 247 ? 33.871 -13.271 -24.664 1.00 79.38 247 ALA A C 1
ATOM 1927 O O . ALA A 1 247 ? 33.938 -14.508 -24.769 1.00 79.38 247 ALA A O 1
ATOM 1928 N N . SER A 1 248 ? 33.035 -12.653 -23.824 1.00 80.69 248 SER A N 1
ATOM 1929 C CA . SER A 1 248 ? 32.186 -13.371 -22.876 1.0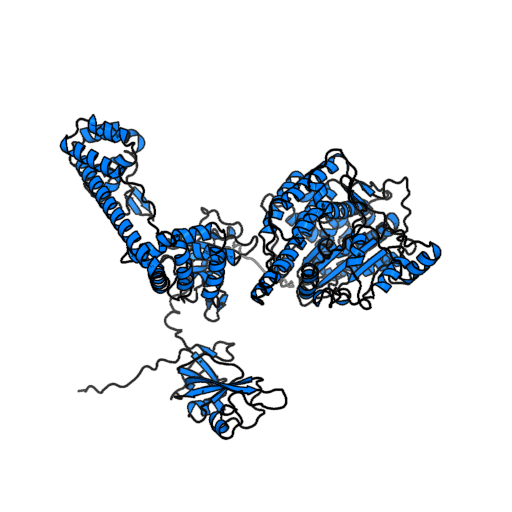0 80.69 248 SER A CA 1
ATOM 1930 C C . SER A 1 248 ? 31.155 -14.262 -23.592 1.00 80.69 248 SER A C 1
ATOM 1932 O O . SER A 1 248 ? 30.794 -13.991 -24.745 1.00 80.69 248 SER A O 1
ATOM 1934 N N . PRO A 1 249 ? 30.660 -15.331 -22.939 1.00 82.44 249 PRO A N 1
ATOM 1935 C CA . PRO A 1 249 ? 29.612 -16.180 -23.507 1.00 82.44 249 PRO A CA 1
ATOM 1936 C C . PRO A 1 249 ? 28.363 -15.392 -23.921 1.00 82.44 249 PRO A C 1
ATOM 1938 O O . PRO A 1 249 ? 27.797 -15.659 -24.976 1.00 82.44 249 PRO A O 1
ATOM 1941 N N . GLU A 1 250 ? 27.971 -14.388 -23.133 1.00 88.06 250 GLU A N 1
ATOM 1942 C CA . GLU A 1 250 ? 26.810 -13.530 -23.393 1.00 88.06 250 GLU A CA 1
ATOM 1943 C C . GLU A 1 250 ? 27.024 -12.649 -24.621 1.00 88.06 250 GLU A C 1
ATOM 1945 O O . GLU A 1 250 ? 26.122 -12.539 -25.444 1.00 88.06 250 GLU A O 1
ATOM 1950 N N . ALA A 1 251 ? 28.215 -12.060 -24.773 1.00 89.44 251 ALA A N 1
ATOM 1951 C CA . ALA A 1 251 ? 28.572 -11.244 -25.930 1.00 89.44 251 ALA A CA 1
ATOM 1952 C C . ALA A 1 251 ? 28.572 -12.082 -27.219 1.00 89.44 251 ALA A C 1
ATOM 1954 O O . ALA A 1 251 ? 27.958 -11.697 -28.213 1.00 89.44 251 ALA A O 1
ATOM 1955 N N . LYS A 1 252 ? 29.190 -13.271 -27.182 1.00 89.75 252 LYS A N 1
ATOM 1956 C CA . LYS A 1 252 ? 29.206 -14.223 -28.307 1.00 89.75 252 LYS A CA 1
ATOM 1957 C C . LYS A 1 252 ? 27.797 -14.666 -28.695 1.00 89.75 252 LYS A C 1
ATOM 1959 O O . LYS A 1 252 ? 27.457 -14.673 -29.874 1.00 89.75 252 LYS A O 1
ATOM 1964 N N . LEU A 1 253 ? 26.980 -15.009 -27.703 1.00 90.75 253 LEU A N 1
ATOM 1965 C CA . LEU A 1 253 ? 25.601 -15.437 -27.906 1.00 90.75 253 LEU A CA 1
ATOM 1966 C C . LEU A 1 253 ? 24.726 -14.304 -28.453 1.00 90.75 253 LEU A C 1
ATOM 1968 O O . LEU A 1 253 ? 23.982 -14.514 -29.406 1.00 90.75 253 LEU A O 1
ATOM 1972 N N . PHE A 1 254 ? 24.825 -13.108 -27.868 1.00 94.81 254 PHE A N 1
ATOM 1973 C CA . PHE A 1 254 ? 24.148 -11.912 -28.360 1.00 94.81 254 PHE A CA 1
ATOM 1974 C C . PHE A 1 254 ? 24.498 -11.663 -29.825 1.00 94.81 254 PHE A C 1
ATOM 1976 O O . PHE A 1 254 ? 23.598 -11.495 -30.641 1.00 94.81 254 PHE A O 1
ATOM 1983 N N . TRP A 1 255 ? 25.791 -11.688 -30.161 1.00 94.81 255 TRP A N 1
ATOM 1984 C CA . TRP A 1 255 ? 26.256 -11.419 -31.515 1.00 94.81 255 TRP A CA 1
ATOM 1985 C C . TRP A 1 255 ? 25.769 -12.467 -32.512 1.00 94.81 255 TRP A C 1
ATOM 1987 O O . TRP A 1 255 ? 25.278 -12.110 -33.577 1.00 94.81 255 TRP A O 1
ATOM 1997 N N . GLN A 1 256 ? 25.809 -13.750 -32.143 1.00 93.88 256 GLN A N 1
ATOM 1998 C CA . GLN A 1 256 ? 25.247 -14.822 -32.964 1.00 93.88 256 GLN A CA 1
ATOM 1999 C C . GLN A 1 256 ? 23.764 -14.570 -33.276 1.00 93.88 256 GLN A C 1
ATOM 2001 O O . GLN A 1 256 ? 23.354 -14.619 -34.432 1.00 93.88 256 GLN A O 1
ATOM 2006 N N . VAL A 1 257 ? 22.967 -14.237 -32.257 1.00 95.06 257 VAL A N 1
ATOM 2007 C CA . VAL A 1 257 ? 21.539 -13.932 -32.427 1.00 95.06 257 VAL A CA 1
ATOM 2008 C C . VAL A 1 257 ? 21.322 -12.652 -33.243 1.00 95.06 257 VAL A C 1
ATOM 2010 O O . VAL A 1 257 ? 20.364 -12.576 -34.013 1.00 95.06 257 VAL A O 1
ATOM 2013 N N . PHE A 1 258 ? 22.188 -11.650 -33.082 1.00 95.69 258 PHE A N 1
ATOM 2014 C CA . PHE A 1 258 ? 22.132 -10.393 -33.825 1.00 95.69 258 PHE A CA 1
ATOM 2015 C C . PHE A 1 258 ? 22.396 -10.619 -35.315 1.00 95.69 258 PHE A C 1
ATOM 2017 O O . PHE A 1 258 ? 21.589 -10.188 -36.131 1.00 95.69 258 PHE A O 1
ATOM 2024 N N . VAL A 1 259 ? 23.440 -11.374 -35.670 1.00 94.88 259 VAL A N 1
ATOM 2025 C CA . VAL A 1 259 ? 23.747 -11.755 -37.060 1.00 94.88 259 VAL A CA 1
ATOM 2026 C C . VAL A 1 259 ? 22.600 -12.554 -37.685 1.00 94.88 259 VAL A C 1
ATOM 2028 O O . VAL A 1 259 ? 22.202 -12.276 -38.814 1.00 94.88 259 VAL A O 1
ATOM 2031 N N . ASP A 1 260 ? 22.026 -13.507 -36.944 1.00 92.56 260 ASP A N 1
ATOM 2032 C CA . ASP A 1 260 ? 20.933 -14.350 -37.441 1.00 92.56 260 ASP A CA 1
ATOM 2033 C C . ASP A 1 260 ? 19.640 -13.555 -37.713 1.00 92.56 260 ASP A C 1
ATOM 2035 O O . ASP A 1 260 ? 18.864 -13.915 -38.602 1.00 92.56 260 ASP A O 1
ATOM 2039 N N . LYS A 1 261 ? 19.376 -12.491 -36.941 1.00 91.94 261 LYS A N 1
ATOM 2040 C CA . LYS A 1 261 ? 18.134 -11.699 -37.028 1.00 91.94 261 LYS A CA 1
ATOM 2041 C C . LYS A 1 261 ? 18.253 -10.417 -37.847 1.00 91.94 261 LYS A C 1
ATOM 2043 O O . LYS A 1 261 ? 17.260 -10.008 -38.445 1.00 91.94 261 LYS A O 1
ATOM 2048 N N . HIS A 1 262 ? 19.428 -9.800 -37.843 1.00 93.62 262 HIS A N 1
ATOM 2049 C CA . HIS A 1 262 ? 19.706 -8.469 -38.382 1.00 93.62 262 HIS A CA 1
ATOM 2050 C C . HIS A 1 262 ? 21.015 -8.481 -39.197 1.00 93.62 262 HIS A C 1
ATOM 2052 O O . HIS A 1 262 ? 21.989 -7.823 -38.826 1.00 93.62 262 HIS A O 1
ATOM 2058 N N . PRO A 1 263 ? 21.094 -9.271 -40.289 1.00 91.94 263 PRO A N 1
ATOM 2059 C CA . PRO A 1 263 ? 22.341 -9.475 -41.031 1.00 91.94 263 PRO A CA 1
ATOM 2060 C C . PRO A 1 263 ? 22.861 -8.207 -41.730 1.00 91.94 263 PRO A C 1
ATOM 2062 O O . PRO A 1 263 ? 24.069 -8.064 -41.910 1.00 91.94 263 PRO A O 1
ATOM 2065 N N . GLU A 1 264 ? 21.980 -7.280 -42.120 1.00 90.44 264 GLU A N 1
ATOM 2066 C CA . GLU A 1 264 ? 22.375 -6.020 -42.767 1.00 90.44 264 GLU A CA 1
ATOM 2067 C C . GLU A 1 264 ? 22.993 -5.047 -41.752 1.00 90.44 264 GLU A C 1
ATOM 2069 O O . GLU A 1 264 ? 24.072 -4.495 -41.980 1.00 90.44 264 GLU A O 1
ATOM 2074 N N . GLU A 1 265 ? 22.357 -4.891 -40.590 1.00 92.19 265 GLU A N 1
ATOM 2075 C CA . GLU A 1 265 ? 22.866 -4.086 -39.482 1.00 92.19 265 GLU A CA 1
ATOM 2076 C C . GLU A 1 265 ? 24.143 -4.692 -38.881 1.00 92.19 265 GLU A C 1
ATOM 2078 O O . GLU A 1 265 ? 25.033 -3.955 -38.451 1.00 92.19 265 GLU A O 1
ATOM 2083 N N . ALA A 1 266 ? 24.275 -6.024 -38.899 1.00 92.19 266 ALA A N 1
ATOM 2084 C CA . ALA A 1 266 ? 25.481 -6.728 -38.471 1.00 92.19 266 ALA A CA 1
ATOM 2085 C C . ALA A 1 266 ? 26.702 -6.364 -39.323 1.00 92.19 266 ALA A C 1
ATOM 2087 O O . ALA A 1 266 ? 27.760 -6.085 -38.762 1.00 92.19 266 ALA A O 1
ATOM 2088 N N . ALA A 1 267 ? 26.556 -6.268 -40.648 1.00 91.06 267 ALA A N 1
ATOM 2089 C CA . ALA A 1 267 ? 27.654 -5.862 -41.528 1.00 91.06 267 ALA A CA 1
ATOM 2090 C C . ALA A 1 267 ? 28.142 -4.428 -41.232 1.00 91.06 267 ALA A C 1
ATOM 2092 O O . ALA A 1 267 ? 29.345 -4.164 -41.198 1.00 91.06 267 ALA A O 1
ATOM 2093 N N . LEU A 1 268 ? 27.216 -3.500 -40.958 1.00 91.19 268 LEU A N 1
ATOM 2094 C CA . LEU A 1 268 ? 27.552 -2.121 -40.577 1.00 91.19 268 LEU A CA 1
ATOM 2095 C C . LEU A 1 268 ? 28.254 -2.055 -39.213 1.00 91.19 268 LEU A C 1
ATOM 2097 O O . LEU A 1 268 ? 29.188 -1.272 -39.023 1.00 91.19 268 LEU A O 1
ATOM 2101 N N . ALA A 1 269 ? 27.813 -2.882 -38.264 1.00 90.56 269 ALA A N 1
ATOM 2102 C CA . ALA A 1 269 ? 28.435 -3.025 -36.954 1.00 90.56 269 ALA A CA 1
ATOM 2103 C C . ALA A 1 269 ? 29.845 -3.635 -37.039 1.00 90.56 269 ALA A C 1
ATOM 2105 O O . ALA A 1 269 ? 30.752 -3.148 -36.367 1.00 90.56 269 ALA A O 1
ATOM 2106 N N . GLU A 1 270 ? 30.078 -4.621 -37.906 1.00 90.88 270 GLU A N 1
ATOM 2107 C CA . GLU A 1 270 ? 31.416 -5.172 -38.167 1.00 90.88 270 GLU A CA 1
ATOM 2108 C C . GLU A 1 270 ? 32.380 -4.112 -38.713 1.00 90.88 270 GLU A C 1
ATOM 2110 O O . GLU A 1 270 ? 33.497 -3.966 -38.210 1.00 90.88 270 GLU A O 1
ATOM 2115 N N . GLU A 1 271 ? 31.943 -3.312 -39.690 1.00 89.19 271 GLU A N 1
ATOM 2116 C CA . GLU A 1 271 ? 32.755 -2.226 -40.250 1.00 89.19 271 GLU A CA 1
ATOM 2117 C C . GLU A 1 271 ? 33.064 -1.140 -39.204 1.00 89.19 271 GLU A C 1
ATOM 2119 O O . GLU A 1 271 ? 34.194 -0.651 -39.099 1.00 89.19 271 GLU A O 1
ATOM 2124 N N . ALA A 1 272 ? 32.066 -0.748 -38.409 1.00 88.31 272 ALA A N 1
ATOM 2125 C CA . ALA A 1 272 ? 32.235 0.208 -37.319 1.00 88.31 272 ALA A CA 1
ATOM 2126 C C . ALA A 1 272 ? 33.218 -0.297 -36.250 1.00 88.31 272 ALA A C 1
ATOM 2128 O O . ALA A 1 272 ? 34.127 0.440 -35.860 1.00 88.31 272 ALA A O 1
ATOM 2129 N N . ALA A 1 273 ? 33.086 -1.556 -35.827 1.00 86.38 273 ALA A N 1
ATOM 2130 C CA . ALA A 1 273 ? 33.971 -2.180 -34.850 1.00 86.38 273 ALA A CA 1
ATOM 2131 C C . ALA A 1 273 ? 35.409 -2.312 -35.375 1.00 86.38 273 ALA A C 1
ATOM 2133 O O . ALA A 1 273 ? 36.352 -2.038 -34.632 1.00 86.38 273 ALA A O 1
ATOM 2134 N N . GLY A 1 274 ? 35.588 -2.648 -36.659 1.00 84.62 274 GLY A N 1
ATOM 2135 C CA . GLY A 1 274 ? 36.899 -2.682 -37.313 1.00 84.62 274 GLY A CA 1
ATOM 2136 C C . GLY A 1 274 ? 37.590 -1.316 -37.318 1.00 84.62 274 GLY A C 1
ATOM 2137 O O . GLY A 1 274 ? 38.743 -1.202 -36.904 1.00 84.62 274 GLY A O 1
ATOM 2138 N N . ARG A 1 275 ? 36.863 -0.250 -37.681 1.00 84.06 275 ARG A N 1
ATOM 2139 C CA . ARG A 1 275 ? 37.384 1.129 -37.613 1.00 84.06 275 ARG A CA 1
ATOM 2140 C C . ARG A 1 275 ? 37.726 1.550 -36.184 1.00 84.06 275 ARG A C 1
ATOM 2142 O O . ARG A 1 275 ? 38.736 2.218 -35.968 1.00 84.06 275 ARG A O 1
ATOM 2149 N N . GLU A 1 276 ? 36.912 1.161 -35.204 1.00 83.44 276 GLU A N 1
ATOM 2150 C CA . GLU A 1 276 ? 37.186 1.441 -33.791 1.00 83.44 276 GLU A CA 1
ATOM 2151 C C . GLU A 1 276 ? 38.440 0.690 -33.310 1.00 83.44 276 GLU A C 1
ATOM 2153 O O . GLU A 1 276 ? 39.291 1.280 -32.645 1.00 83.44 276 GLU A O 1
ATOM 2158 N N . ALA A 1 277 ? 38.612 -0.575 -33.706 1.00 80.44 277 ALA A N 1
ATOM 2159 C CA . ALA A 1 277 ? 39.806 -1.365 -33.413 1.00 80.44 277 ALA A CA 1
ATOM 2160 C C . ALA A 1 277 ? 41.075 -0.751 -34.029 1.00 80.44 277 ALA A C 1
ATOM 2162 O O . ALA A 1 277 ? 42.107 -0.682 -33.357 1.00 80.44 277 ALA A O 1
ATOM 2163 N N . ASP A 1 278 ? 40.996 -0.229 -35.256 1.00 82.44 278 ASP A N 1
ATOM 2164 C CA . ASP A 1 278 ? 42.099 0.493 -35.897 1.00 82.44 278 ASP A CA 1
ATOM 2165 C C . ASP A 1 278 ? 42.472 1.772 -35.135 1.00 82.44 278 ASP A C 1
ATOM 2167 O O . ASP A 1 278 ? 43.659 2.060 -34.949 1.00 82.44 278 ASP A O 1
ATOM 2171 N N . LEU A 1 279 ? 41.483 2.531 -34.653 1.00 82.00 279 LEU A N 1
ATOM 2172 C CA . LEU A 1 279 ? 41.717 3.719 -33.825 1.00 82.00 279 LEU A CA 1
ATOM 2173 C C . LEU A 1 279 ? 42.355 3.357 -32.479 1.00 82.00 279 LEU A C 1
ATOM 2175 O O . LEU A 1 279 ? 43.318 4.009 -32.075 1.00 82.00 279 LEU A O 1
ATOM 2179 N N . VAL A 1 280 ? 41.879 2.297 -31.818 1.00 78.88 280 VAL A N 1
ATOM 2180 C CA . VAL A 1 280 ? 42.460 1.783 -30.564 1.00 78.88 280 VAL A CA 1
ATOM 2181 C C . VAL A 1 280 ? 43.897 1.312 -30.784 1.00 78.88 280 VAL A C 1
ATOM 2183 O O . VAL A 1 280 ? 44.777 1.619 -29.982 1.00 78.88 280 VAL A O 1
ATOM 2186 N N . LEU A 1 281 ? 44.175 0.621 -31.891 1.00 81.94 281 LEU A N 1
ATOM 2187 C CA . LEU A 1 281 ? 45.526 0.191 -32.248 1.00 81.94 281 LEU A CA 1
ATOM 2188 C C . LEU A 1 281 ? 46.447 1.388 -32.524 1.00 81.94 281 LEU A C 1
ATOM 2190 O O . LEU A 1 281 ? 47.614 1.381 -32.125 1.00 81.94 281 LEU A O 1
ATOM 2194 N N . GLN A 1 282 ? 45.948 2.422 -33.205 1.00 82.81 282 GLN A N 1
ATOM 2195 C CA . GLN A 1 282 ? 46.693 3.662 -33.424 1.00 82.81 282 GLN A CA 1
ATOM 2196 C C . GLN A 1 282 ? 46.974 4.399 -32.110 1.00 82.81 282 GLN A C 1
ATOM 2198 O O . GLN A 1 282 ? 48.086 4.896 -31.932 1.00 82.81 282 GLN A O 1
ATOM 2203 N N . ASP A 1 283 ? 46.012 4.445 -31.189 1.00 81.81 283 ASP A N 1
ATOM 2204 C CA . ASP A 1 283 ? 46.186 5.051 -29.868 1.00 81.81 283 ASP A CA 1
ATOM 2205 C C . ASP A 1 283 ? 47.199 4.276 -29.014 1.00 81.81 283 ASP A C 1
ATOM 2207 O O . ASP A 1 283 ? 48.142 4.862 -28.483 1.00 81.81 283 ASP A O 1
ATOM 2211 N N . ALA A 1 284 ? 47.105 2.943 -28.993 1.00 82.12 284 ALA A N 1
ATOM 2212 C CA . ALA A 1 284 ? 48.071 2.074 -28.326 1.00 82.12 284 ALA A CA 1
ATOM 2213 C C . ALA A 1 284 ? 49.496 2.285 -28.866 1.00 82.12 284 ALA A C 1
ATOM 2215 O O . ALA A 1 284 ? 50.432 2.434 -28.080 1.00 82.12 284 ALA A O 1
ATOM 2216 N N . LYS A 1 285 ? 49.664 2.395 -30.194 1.00 85.12 285 LYS A N 1
ATOM 2217 C CA . LYS A 1 285 ? 50.955 2.722 -30.828 1.00 85.12 285 LYS A CA 1
ATOM 2218 C C . LYS A 1 285 ? 51.471 4.106 -30.422 1.00 85.12 285 LYS A C 1
ATOM 2220 O O . LYS A 1 285 ? 52.662 4.252 -30.155 1.00 85.12 285 LYS A O 1
ATOM 2225 N N . ARG A 1 286 ? 50.605 5.127 -30.358 1.00 86.44 286 ARG A N 1
ATOM 2226 C CA . ARG A 1 286 ? 50.985 6.484 -29.911 1.00 86.44 286 ARG A CA 1
ATOM 2227 C C . ARG A 1 286 ? 51.395 6.494 -28.441 1.00 86.44 286 ARG A C 1
ATOM 2229 O O . ARG A 1 286 ? 52.405 7.105 -28.102 1.00 86.44 286 ARG A O 1
ATOM 2236 N N . ARG A 1 287 ? 50.647 5.795 -27.583 1.00 86.94 287 ARG A N 1
ATOM 2237 C CA . ARG A 1 287 ? 50.950 5.652 -26.156 1.00 86.94 287 ARG A CA 1
ATOM 2238 C C . ARG A 1 287 ? 52.259 4.904 -25.937 1.00 86.94 287 ARG A C 1
ATOM 2240 O O . ARG A 1 287 ? 53.074 5.370 -25.152 1.00 86.94 287 ARG A O 1
ATOM 2247 N N . GLN A 1 288 ? 52.490 3.810 -26.663 1.00 88.12 288 GLN A N 1
ATOM 2248 C CA . GLN A 1 288 ? 53.753 3.074 -26.626 1.00 88.12 288 GLN A CA 1
ATOM 2249 C C . GLN A 1 288 ? 54.930 3.965 -27.044 1.00 88.12 288 GLN A C 1
ATOM 2251 O O . GLN A 1 288 ? 55.909 4.050 -26.309 1.00 88.12 288 GLN A O 1
ATOM 2256 N N . ALA A 1 289 ? 54.809 4.694 -28.159 1.00 89.38 289 ALA A N 1
ATOM 2257 C CA . ALA A 1 289 ? 55.850 5.617 -28.612 1.00 89.38 289 ALA A CA 1
ATOM 2258 C C . ALA A 1 289 ? 56.140 6.726 -27.582 1.00 89.38 289 ALA A C 1
ATOM 2260 O O . ALA A 1 289 ? 57.295 7.090 -27.367 1.00 89.38 289 ALA A O 1
ATOM 2261 N N . LEU A 1 290 ? 55.108 7.248 -26.907 1.00 91.62 290 LEU A N 1
ATOM 2262 C CA . LEU A 1 290 ? 55.280 8.212 -25.818 1.00 91.62 290 LEU A CA 1
ATOM 2263 C C . LEU A 1 290 ? 55.957 7.583 -24.595 1.00 91.62 290 LEU A C 1
ATOM 2265 O O . LEU A 1 290 ? 56.841 8.201 -24.007 1.00 91.62 290 LEU A O 1
ATOM 2269 N N . THR A 1 291 ? 55.579 6.362 -24.219 1.00 90.62 291 THR A N 1
ATOM 2270 C CA . THR A 1 291 ? 56.215 5.621 -23.126 1.00 90.62 291 THR A CA 1
ATOM 2271 C C . THR A 1 291 ? 57.697 5.368 -23.405 1.00 90.62 291 THR A C 1
ATOM 2273 O O . THR A 1 291 ? 58.524 5.617 -22.529 1.00 90.62 291 THR A O 1
ATOM 2276 N N . GLU A 1 292 ? 58.049 4.949 -24.621 1.00 91.69 292 GLU A N 1
ATOM 2277 C CA . GLU A 1 292 ? 59.434 4.726 -25.051 1.00 91.69 292 GLU A CA 1
ATOM 2278 C C . GLU A 1 292 ? 60.249 6.029 -25.046 1.00 91.69 292 GLU A C 1
ATOM 2280 O O . GLU A 1 292 ? 61.334 6.069 -24.462 1.00 91.69 292 GLU A O 1
ATOM 2285 N N . ALA A 1 293 ? 59.707 7.119 -25.602 1.00 91.19 293 ALA A N 1
ATOM 2286 C CA . ALA A 1 293 ? 60.364 8.428 -25.597 1.00 91.19 293 ALA A CA 1
ATOM 2287 C C . ALA A 1 293 ? 60.554 8.974 -24.170 1.00 91.19 293 ALA A C 1
ATOM 2289 O O . ALA A 1 293 ? 61.610 9.502 -23.825 1.00 91.19 293 ALA A O 1
ATOM 2290 N N . CYS A 1 294 ? 59.548 8.803 -23.310 1.00 91.75 294 CYS A N 1
ATOM 2291 C CA . CYS A 1 294 ? 59.594 9.217 -21.910 1.00 91.75 294 CYS A CA 1
ATOM 2292 C C . CYS A 1 294 ? 60.651 8.422 -21.129 1.00 91.75 294 CYS A C 1
ATOM 2294 O O . CYS A 1 294 ? 61.460 8.984 -20.391 1.00 91.75 294 CYS A O 1
ATOM 2296 N N . ARG A 1 295 ? 60.711 7.107 -21.345 1.00 92.25 295 ARG A N 1
ATOM 2297 C CA . ARG A 1 295 ? 61.730 6.235 -20.757 1.00 92.25 295 ARG A CA 1
ATOM 2298 C C . ARG A 1 295 ? 63.142 6.611 -21.216 1.00 92.25 295 ARG A C 1
ATOM 2300 O O . ARG A 1 295 ? 64.030 6.732 -20.373 1.00 92.25 295 ARG A O 1
ATOM 2307 N N . SER A 1 296 ? 63.333 6.843 -22.517 1.00 90.56 296 SER A N 1
ATOM 2308 C CA . SER A 1 296 ? 64.602 7.311 -23.097 1.00 90.56 296 SER A CA 1
ATOM 2309 C C . SER A 1 296 ? 65.059 8.633 -22.471 1.00 90.56 296 SER A C 1
ATOM 2311 O O . SER A 1 296 ? 66.227 8.786 -22.112 1.00 90.56 296 SER A O 1
ATOM 2313 N N . PHE A 1 297 ? 64.126 9.562 -22.253 1.00 90.81 297 PHE A N 1
ATOM 2314 C CA . PHE A 1 297 ? 64.394 10.841 -21.604 1.00 90.81 297 PHE A CA 1
ATOM 2315 C C . PHE A 1 297 ? 64.877 10.681 -20.153 1.00 90.81 297 PHE A C 1
ATOM 2317 O O . PHE A 1 297 ? 65.950 11.185 -19.816 1.00 90.81 297 PHE A O 1
ATOM 2324 N N . PHE A 1 298 ? 64.126 9.962 -19.309 1.00 90.75 298 PHE A N 1
ATOM 2325 C CA . PHE A 1 298 ? 64.433 9.828 -17.876 1.00 90.75 298 PHE A CA 1
ATOM 2326 C C . PHE A 1 298 ? 65.688 9.001 -17.582 1.00 90.75 298 PHE A C 1
ATOM 2328 O O . PHE A 1 298 ? 66.367 9.267 -16.593 1.00 90.75 298 PHE A O 1
ATOM 2335 N N . LEU A 1 299 ? 65.982 7.989 -18.403 1.00 90.81 299 LEU A N 1
ATOM 2336 C CA . LEU A 1 299 ? 67.124 7.093 -18.190 1.00 90.81 299 LEU A CA 1
ATOM 2337 C C . LEU A 1 299 ? 68.377 7.518 -18.969 1.00 90.81 299 LEU A C 1
ATOM 2339 O O . LEU A 1 299 ? 69.484 7.162 -18.578 1.00 90.81 299 LEU A O 1
ATOM 2343 N N . GLY A 1 300 ? 68.213 8.254 -20.072 1.00 86.00 300 GLY A N 1
ATOM 2344 C CA . GLY A 1 300 ? 69.307 8.662 -20.955 1.00 86.00 300 GLY A CA 1
ATOM 2345 C C . GLY A 1 300 ? 69.867 10.062 -20.695 1.00 86.00 300 GLY A C 1
ATOM 2346 O O . GLY A 1 300 ? 70.947 10.369 -21.195 1.00 86.00 300 GLY A O 1
ATOM 2347 N N . SER A 1 301 ? 69.160 10.907 -19.938 1.00 88.12 301 SER A N 1
ATOM 2348 C CA . SER A 1 301 ? 69.629 12.248 -19.554 1.00 88.12 301 SER A CA 1
ATOM 2349 C C . SER A 1 301 ? 70.406 12.206 -18.234 1.00 88.12 301 SER A C 1
ATOM 2351 O O . SER A 1 301 ? 70.177 11.331 -17.398 1.00 88.12 301 SER A O 1
ATOM 2353 N N . SER A 1 302 ? 71.314 13.162 -18.008 1.00 88.81 302 SER A N 1
ATOM 2354 C CA . SER A 1 302 ? 71.961 13.290 -16.697 1.00 88.81 302 SER A CA 1
ATOM 2355 C C . SER A 1 302 ? 70.927 13.650 -15.626 1.00 88.81 302 SER A C 1
ATOM 2357 O O . SER A 1 302 ? 69.954 14.364 -15.882 1.00 88.81 302 SER A O 1
ATOM 2359 N N . TRP A 1 303 ? 71.137 13.151 -14.408 1.00 89.56 303 TRP A N 1
ATOM 2360 C CA . TRP A 1 303 ? 70.167 13.331 -13.328 1.00 89.56 303 TRP A CA 1
ATOM 2361 C C . TRP A 1 303 ? 69.982 14.800 -12.929 1.00 89.56 303 TRP A C 1
ATOM 2363 O O . TRP A 1 303 ? 68.869 15.195 -12.602 1.00 89.56 303 TRP A O 1
ATOM 2373 N N . ASP A 1 304 ? 71.032 15.619 -13.025 1.00 86.62 304 ASP A N 1
ATOM 2374 C CA . ASP A 1 304 ? 70.946 17.059 -12.756 1.00 86.62 304 ASP A CA 1
ATOM 2375 C C . ASP A 1 304 ? 69.973 17.742 -13.727 1.00 86.62 304 ASP A C 1
ATOM 2377 O O . ASP A 1 304 ? 69.082 18.476 -13.307 1.00 86.62 304 ASP A O 1
ATOM 2381 N N . CYS A 1 305 ? 70.045 17.405 -15.017 1.00 86.06 305 CYS A N 1
ATOM 2382 C CA . CYS A 1 305 ? 69.127 17.950 -16.012 1.00 86.06 305 CYS A CA 1
ATOM 2383 C C . CYS A 1 305 ? 67.690 17.430 -15.835 1.00 86.06 305 CYS A C 1
ATOM 2385 O O . CYS A 1 305 ? 66.732 18.159 -16.097 1.00 86.06 305 CYS A O 1
ATOM 2387 N N . VAL A 1 306 ? 67.518 16.188 -15.368 1.00 88.12 306 VAL A N 1
ATOM 2388 C CA . VAL A 1 306 ? 66.195 15.650 -15.007 1.00 88.12 306 VAL A CA 1
ATOM 2389 C C . VAL A 1 306 ? 65.623 16.388 -13.793 1.00 88.12 306 VAL A C 1
ATOM 2391 O O . VAL A 1 306 ? 64.455 16.761 -13.822 1.00 88.12 306 VAL A O 1
ATOM 2394 N N . CYS A 1 307 ? 66.415 16.657 -12.752 1.00 88.31 307 CYS A N 1
ATOM 2395 C CA . CYS A 1 307 ? 65.983 17.427 -11.580 1.00 88.31 307 CYS A CA 1
ATOM 2396 C C . CYS A 1 307 ? 65.553 18.857 -11.943 1.00 88.31 307 CYS A C 1
ATOM 2398 O O . CYS A 1 307 ? 64.525 19.328 -11.446 1.00 88.31 307 CYS A O 1
ATOM 2400 N N . ASP A 1 308 ? 66.286 19.519 -12.842 1.00 87.25 308 ASP A N 1
ATOM 2401 C CA . ASP A 1 308 ? 65.911 20.836 -13.369 1.00 87.25 308 ASP A CA 1
ATOM 2402 C C . ASP A 1 308 ? 64.558 20.771 -14.094 1.00 87.25 308 ASP A C 1
ATOM 2404 O O . ASP A 1 308 ? 63.660 21.576 -13.833 1.00 87.25 308 ASP A O 1
ATOM 2408 N N . PHE A 1 309 ? 64.364 19.766 -14.956 1.00 89.94 309 PHE A N 1
ATOM 2409 C CA . PHE A 1 309 ? 63.089 19.533 -15.637 1.00 89.94 309 PHE A CA 1
ATOM 2410 C C . PHE A 1 309 ? 61.939 19.288 -14.648 1.00 89.94 309 PHE A C 1
ATOM 2412 O O . PHE A 1 309 ? 60.903 19.945 -14.744 1.00 89.94 309 PHE A O 1
ATOM 2419 N N . LEU A 1 310 ? 62.127 18.391 -13.674 1.00 90.25 310 LEU A N 1
ATOM 2420 C CA . LEU A 1 310 ? 61.129 18.055 -12.652 1.00 90.25 310 LEU A CA 1
ATOM 2421 C C . LEU A 1 310 ? 60.729 19.267 -11.802 1.00 90.25 310 LEU A C 1
ATOM 2423 O O . LEU A 1 310 ? 59.566 19.385 -11.411 1.00 90.25 310 LEU A O 1
ATOM 2427 N N . SER A 1 311 ? 61.674 20.165 -11.525 1.00 88.50 311 SER A N 1
ATOM 2428 C CA . SER A 1 311 ? 61.412 21.418 -10.810 1.00 88.50 311 SER A CA 1
ATOM 2429 C C . SER A 1 311 ? 60.561 22.360 -11.661 1.00 88.50 311 SER A C 1
ATOM 2431 O O . SER A 1 311 ? 59.545 22.868 -11.194 1.00 88.50 311 SER A O 1
ATOM 2433 N N . ASN A 1 312 ? 60.908 22.515 -12.942 1.00 86.81 312 ASN A N 1
ATOM 2434 C CA . ASN A 1 312 ? 60.199 23.401 -13.868 1.00 86.81 312 ASN A CA 1
ATOM 2435 C C . ASN A 1 312 ? 58.763 22.946 -14.180 1.00 86.81 312 ASN A C 1
ATOM 2437 O O . ASN A 1 312 ? 57.900 23.786 -14.428 1.00 86.81 312 ASN A O 1
ATOM 2441 N N . VAL A 1 313 ? 58.483 21.638 -14.151 1.00 88.88 313 VAL A N 1
ATOM 2442 C CA . VAL A 1 313 ? 57.116 21.107 -14.327 1.00 88.88 313 VAL A CA 1
ATOM 2443 C C . VAL A 1 313 ? 56.320 21.002 -13.017 1.00 88.88 313 VAL A C 1
ATOM 2445 O O . VAL A 1 313 ? 55.190 20.512 -13.040 1.00 88.88 313 VAL A O 1
ATOM 2448 N N . GLY A 1 314 ? 56.889 21.446 -11.887 1.00 84.56 314 GLY A N 1
ATOM 2449 C CA . GLY A 1 314 ? 56.238 21.466 -10.569 1.00 84.56 314 GLY A CA 1
ATOM 2450 C C . GLY A 1 314 ? 56.152 20.106 -9.862 1.00 84.56 314 GLY A C 1
ATOM 2451 O O . GLY A 1 314 ? 55.450 19.966 -8.861 1.00 84.56 314 GLY A O 1
ATOM 2452 N N . TYR A 1 315 ? 56.860 19.084 -10.349 1.00 87.50 315 TYR A N 1
ATOM 2453 C CA . TYR A 1 315 ? 56.774 17.721 -9.813 1.00 87.50 315 TYR A CA 1
ATOM 2454 C C . TYR A 1 315 ? 57.450 17.573 -8.438 1.00 87.50 315 TYR A C 1
ATOM 2456 O O . TYR A 1 315 ? 56.991 16.802 -7.587 1.00 87.50 315 TYR A O 1
ATOM 2464 N N . MET A 1 316 ? 58.529 18.332 -8.205 1.00 81.06 316 MET A N 1
ATOM 2465 C CA . MET A 1 316 ? 59.346 18.270 -6.982 1.00 81.06 316 MET A CA 1
ATOM 2466 C C . MET A 1 316 ? 58.585 18.662 -5.711 1.00 81.06 316 MET A C 1
ATOM 2468 O O . MET A 1 316 ? 58.827 18.085 -4.654 1.00 81.06 316 MET A O 1
ATOM 2472 N N . GLU A 1 317 ? 57.668 19.624 -5.809 1.00 72.62 317 GLU A N 1
ATOM 2473 C CA . GLU A 1 317 ? 56.992 20.222 -4.651 1.00 72.62 317 GLU A CA 1
ATOM 2474 C C . GLU A 1 317 ? 55.788 19.398 -4.170 1.00 72.62 317 GLU A C 1
ATOM 2476 O O . GLU A 1 317 ? 55.431 19.447 -2.992 1.00 72.62 317 GLU A O 1
ATOM 2481 N N . HIS A 1 318 ? 55.174 18.612 -5.061 1.00 67.12 318 HIS A N 1
ATOM 2482 C CA . HIS A 1 318 ? 53.867 17.997 -4.808 1.00 67.12 318 HIS A CA 1
ATOM 2483 C C . HIS A 1 318 ? 53.856 16.464 -4.860 1.00 67.12 318 HIS A C 1
ATOM 2485 O O . HIS A 1 318 ? 53.125 15.835 -4.089 1.00 67.12 318 HIS A O 1
ATOM 2491 N N . GLU A 1 319 ? 54.640 15.840 -5.747 1.00 81.12 319 GLU A N 1
ATOM 2492 C CA . GLU A 1 319 ? 54.507 14.406 -6.042 1.00 81.12 319 GLU A CA 1
ATOM 2493 C C . GLU A 1 319 ? 55.776 13.577 -5.819 1.00 81.12 319 GLU A C 1
ATOM 2495 O O . GLU A 1 319 ? 55.670 12.388 -5.515 1.00 81.12 319 GLU A O 1
ATOM 2500 N N . ALA A 1 320 ? 56.964 14.176 -5.918 1.00 83.81 320 ALA A N 1
ATOM 2501 C CA . ALA A 1 320 ? 58.235 13.451 -5.912 1.00 83.81 320 ALA A CA 1
ATOM 2502 C C . ALA A 1 320 ? 58.468 12.550 -4.678 1.00 83.81 320 ALA A C 1
ATOM 2504 O O . ALA A 1 320 ? 58.934 11.417 -4.823 1.00 83.81 320 ALA A O 1
ATOM 2505 N N . SER A 1 321 ? 58.123 13.025 -3.476 1.00 86.06 321 SER A N 1
ATOM 2506 C CA . SER A 1 321 ? 58.327 12.307 -2.205 1.00 86.06 321 SER A CA 1
ATOM 2507 C C . SER A 1 321 ? 57.231 11.288 -1.875 1.00 86.06 321 SER A C 1
ATOM 2509 O O . SER A 1 321 ? 57.336 10.563 -0.885 1.00 86.06 321 SER A O 1
ATOM 2511 N N . GLN A 1 322 ? 56.171 11.210 -2.683 1.00 90.19 322 GLN A N 1
ATOM 2512 C CA . GLN A 1 322 ? 55.064 10.295 -2.424 1.00 90.19 322 GLN A CA 1
ATOM 2513 C C . GLN A 1 322 ? 55.470 8.832 -2.664 1.00 90.19 322 GLN A C 1
ATOM 2515 O O . GLN A 1 322 ? 56.339 8.567 -3.499 1.00 90.19 322 GLN A O 1
ATOM 2520 N N . PRO A 1 323 ? 54.781 7.860 -2.034 1.00 90.94 323 PRO A N 1
ATOM 2521 C CA . PRO A 1 323 ? 55.014 6.446 -2.302 1.00 90.94 323 PRO A CA 1
ATOM 2522 C C . PRO A 1 323 ? 54.765 6.087 -3.771 1.00 90.94 323 PRO A C 1
ATOM 2524 O O . PRO A 1 323 ? 53.747 6.511 -4.338 1.00 90.94 323 PRO A O 1
ATOM 2527 N N . CYS A 1 324 ? 55.644 5.278 -4.374 1.00 89.69 324 CYS A N 1
ATOM 2528 C CA . CYS A 1 324 ? 55.486 4.793 -5.755 1.00 89.69 324 CYS A CA 1
ATOM 2529 C C . CYS A 1 324 ? 54.499 3.623 -5.893 1.00 89.69 324 CYS A C 1
ATOM 2531 O O . CYS A 1 324 ? 54.199 3.193 -7.006 1.00 89.69 324 CYS A O 1
ATOM 2533 N N . PHE A 1 325 ? 53.991 3.114 -4.773 1.00 90.25 325 PHE A N 1
ATOM 2534 C CA . PHE A 1 325 ? 53.078 1.981 -4.702 1.00 90.25 325 PHE A CA 1
ATOM 2535 C C . PHE A 1 325 ? 51.805 2.324 -3.926 1.00 90.25 325 PHE A C 1
ATOM 2537 O O . PHE A 1 325 ? 51.731 3.321 -3.204 1.00 90.25 325 PHE A O 1
ATOM 2544 N N . GLU A 1 326 ? 50.793 1.485 -4.091 1.00 89.25 326 GLU A N 1
ATOM 2545 C CA . GLU A 1 326 ? 49.552 1.484 -3.327 1.00 89.25 326 GLU A CA 1
ATOM 2546 C C . GLU A 1 326 ? 49.220 0.066 -2.857 1.00 89.25 326 GLU A C 1
ATOM 2548 O O . GLU A 1 326 ? 49.576 -0.918 -3.504 1.00 89.25 326 GLU A O 1
ATOM 2553 N N . MET A 1 327 ? 48.555 -0.051 -1.708 1.00 82.56 327 MET A N 1
ATOM 2554 C CA . MET A 1 327 ? 48.204 -1.352 -1.142 1.00 82.56 327 MET A CA 1
ATOM 2555 C C . MET A 1 327 ? 46.908 -1.869 -1.772 1.00 82.56 327 MET A C 1
ATOM 2557 O O . MET A 1 327 ? 45.838 -1.309 -1.532 1.00 82.56 327 MET A O 1
ATOM 2561 N N . ARG A 1 328 ? 46.985 -2.967 -2.530 1.00 70.62 328 ARG A N 1
ATOM 2562 C CA . ARG A 1 328 ? 45.824 -3.684 -3.080 1.00 70.62 328 ARG A CA 1
ATOM 2563 C C . ARG A 1 328 ? 45.806 -5.108 -2.546 1.00 70.62 328 ARG A C 1
ATOM 2565 O O . ARG A 1 328 ? 46.762 -5.851 -2.730 1.00 70.62 328 ARG A O 1
ATOM 2572 N N . GLN A 1 329 ? 44.731 -5.479 -1.846 1.00 71.56 329 GLN A N 1
ATOM 2573 C CA . GLN A 1 329 ? 44.562 -6.820 -1.257 1.00 71.56 329 GLN A CA 1
ATOM 2574 C C . GLN A 1 329 ? 45.768 -7.281 -0.401 1.00 71.56 329 GLN A C 1
ATOM 2576 O O . GLN A 1 329 ? 46.147 -8.448 -0.411 1.00 71.56 329 GLN A O 1
ATOM 2581 N N . GLY A 1 330 ? 46.392 -6.354 0.337 1.00 73.62 330 GLY A N 1
ATOM 2582 C CA . GLY A 1 330 ? 47.549 -6.644 1.196 1.00 73.62 330 GLY A CA 1
ATOM 2583 C C . GLY A 1 330 ? 48.900 -6.713 0.474 1.00 73.62 330 GLY A C 1
ATOM 2584 O O . GLY A 1 330 ? 49.911 -6.934 1.131 1.00 73.62 330 GLY A O 1
ATOM 2585 N N . ARG A 1 331 ? 48.935 -6.476 -0.842 1.00 79.19 331 ARG A N 1
ATOM 2586 C CA . ARG A 1 331 ? 50.157 -6.437 -1.655 1.00 79.19 331 ARG A CA 1
ATOM 2587 C C . ARG A 1 331 ? 50.473 -5.010 -2.087 1.00 79.19 331 ARG A C 1
ATOM 2589 O O . ARG A 1 331 ? 49.560 -4.234 -2.374 1.00 79.19 331 ARG A O 1
ATOM 2596 N N . ALA A 1 332 ? 51.755 -4.665 -2.139 1.00 85.12 332 ALA A N 1
ATOM 2597 C CA . ALA A 1 332 ? 52.204 -3.383 -2.669 1.00 85.12 332 ALA A CA 1
ATOM 2598 C C . ALA A 1 332 ? 52.197 -3.451 -4.201 1.00 85.12 332 ALA A C 1
ATOM 2600 O O . ALA A 1 332 ? 52.928 -4.244 -4.780 1.00 85.12 332 ALA A O 1
ATOM 2601 N N . VAL A 1 333 ? 51.375 -2.644 -4.866 1.00 90.56 333 VAL A N 1
ATOM 2602 C CA . VAL A 1 333 ? 51.268 -2.589 -6.333 1.00 90.56 333 VAL A CA 1
ATOM 2603 C C . VAL A 1 333 ? 51.782 -1.242 -6.821 1.00 90.56 333 VAL A C 1
ATOM 2605 O O . VAL A 1 333 ? 51.441 -0.207 -6.250 1.00 90.56 333 VAL A O 1
ATOM 2608 N N . VAL A 1 334 ? 52.606 -1.227 -7.870 1.00 89.31 334 VAL A N 1
ATOM 2609 C CA . VAL A 1 334 ? 53.163 0.011 -8.435 1.00 89.31 334 VAL A CA 1
ATOM 2610 C C . VAL A 1 334 ? 52.034 0.886 -8.984 1.00 89.31 334 VAL A C 1
ATOM 2612 O O . VAL A 1 334 ? 51.240 0.441 -9.819 1.00 89.31 334 VAL A O 1
ATOM 2615 N N . LYS A 1 335 ? 51.970 2.146 -8.537 1.00 85.31 335 LYS A N 1
ATOM 2616 C CA . LYS A 1 335 ? 50.908 3.092 -8.908 1.00 85.31 335 LYS A CA 1
ATOM 2617 C C . LYS A 1 335 ? 50.833 3.272 -10.424 1.00 85.31 335 LYS A C 1
ATOM 2619 O O . LYS A 1 335 ? 51.843 3.492 -11.089 1.00 85.31 335 LYS A O 1
ATOM 2624 N N . GLY A 1 336 ? 49.614 3.202 -10.957 1.00 79.38 336 GLY A N 1
ATOM 2625 C CA . GLY A 1 336 ? 49.358 3.262 -12.399 1.00 79.38 336 GLY A CA 1
ATOM 2626 C C . GLY A 1 336 ? 49.551 1.931 -13.138 1.00 79.38 336 GLY A C 1
ATOM 2627 O O . GLY A 1 336 ? 49.438 1.909 -14.361 1.00 79.38 336 GLY A O 1
ATOM 2628 N N . THR A 1 337 ? 49.814 0.827 -12.427 1.00 82.06 337 THR A N 1
ATOM 2629 C CA . THR A 1 337 ? 49.952 -0.525 -12.996 1.00 82.06 337 THR A CA 1
ATOM 2630 C C . THR A 1 337 ? 49.219 -1.574 -12.146 1.00 82.06 337 THR A C 1
ATOM 2632 O O . THR A 1 337 ? 48.614 -1.247 -11.128 1.00 82.06 337 THR A O 1
ATOM 2635 N N . GLN A 1 338 ? 49.278 -2.841 -12.567 1.00 80.88 338 GLN A N 1
ATOM 2636 C CA . GLN A 1 338 ? 48.854 -4.006 -11.774 1.00 80.88 338 GLN A CA 1
ATOM 2637 C C . GLN A 1 338 ? 50.053 -4.854 -11.305 1.00 80.88 338 GLN A C 1
ATOM 2639 O O . GLN A 1 338 ? 49.883 -5.996 -10.890 1.00 80.88 338 GLN A O 1
ATOM 2644 N N . LEU A 1 339 ? 51.277 -4.328 -11.420 1.00 84.62 339 LEU A N 1
ATOM 2645 C CA . LEU A 1 339 ? 52.502 -5.062 -11.114 1.00 84.62 339 LEU A CA 1
ATOM 2646 C C . LEU A 1 339 ? 52.852 -4.918 -9.631 1.00 84.62 339 LEU A C 1
ATOM 2648 O O . LEU A 1 339 ? 52.887 -3.810 -9.096 1.00 84.62 339 LEU A O 1
ATOM 2652 N N . GLU A 1 340 ? 53.121 -6.043 -8.975 1.00 87.12 340 GLU A N 1
ATOM 2653 C CA . GLU A 1 340 ? 53.535 -6.082 -7.573 1.00 87.12 340 GLU A CA 1
ATOM 2654 C C . GLU A 1 340 ? 54.946 -5.495 -7.412 1.00 87.12 340 GLU A C 1
ATOM 2656 O O . GLU A 1 340 ? 55.854 -5.795 -8.192 1.00 87.12 340 GLU A O 1
ATOM 2661 N N . LEU A 1 341 ? 55.120 -4.623 -6.419 1.00 89.12 341 LEU A N 1
ATOM 2662 C CA . LEU A 1 341 ? 56.398 -4.013 -6.087 1.00 89.12 341 LEU A CA 1
ATOM 2663 C C . LEU A 1 341 ? 57.294 -5.068 -5.411 1.00 89.12 341 LEU A C 1
ATOM 2665 O O . LEU A 1 341 ? 56.883 -5.655 -4.408 1.00 89.12 341 LEU A O 1
ATOM 2669 N N . PRO A 1 342 ? 58.526 -5.291 -5.902 1.00 86.25 342 PRO A N 1
ATOM 2670 C CA . PRO A 1 342 ? 59.486 -6.165 -5.234 1.00 86.25 342 PRO A CA 1
ATOM 2671 C C . PRO A 1 342 ? 59.799 -5.693 -3.806 1.00 86.25 342 PRO A C 1
ATOM 2673 O O . PRO A 1 342 ? 59.803 -4.495 -3.534 1.00 86.25 342 PRO A O 1
ATOM 2676 N N . ALA A 1 343 ? 60.130 -6.624 -2.905 1.00 80.81 343 ALA A N 1
ATOM 2677 C CA . ALA A 1 343 ? 60.424 -6.316 -1.499 1.00 80.81 343 ALA A CA 1
ATOM 2678 C C . ALA A 1 343 ? 61.589 -5.319 -1.309 1.00 80.81 343 ALA A C 1
ATOM 2680 O O . ALA A 1 343 ? 61.576 -4.536 -0.365 1.00 80.81 343 ALA A O 1
ATOM 2681 N N . GLU A 1 344 ? 62.559 -5.314 -2.228 1.00 82.81 344 GLU A N 1
ATOM 2682 C CA . GLU A 1 344 ? 63.686 -4.364 -2.271 1.00 82.81 344 GLU A CA 1
ATOM 2683 C C . GLU A 1 344 ? 63.461 -3.222 -3.287 1.00 82.81 344 GLU A C 1
ATOM 2685 O O . GLU A 1 344 ? 64.404 -2.622 -3.798 1.00 82.81 344 GLU A O 1
ATOM 2690 N N . GLY A 1 345 ? 62.203 -2.946 -3.639 1.00 82.50 345 GLY A N 1
ATOM 2691 C CA . GLY A 1 345 ? 61.835 -1.925 -4.614 1.00 82.50 345 GLY A CA 1
ATOM 2692 C C . GLY A 1 345 ? 61.959 -0.485 -4.088 1.00 82.50 345 GLY A C 1
ATOM 2693 O O . GLY A 1 345 ? 61.971 -0.260 -2.872 1.00 82.50 345 GLY A O 1
ATOM 2694 N N . PRO A 1 346 ? 62.013 0.507 -5.002 1.00 89.69 346 PRO A N 1
ATOM 2695 C CA . PRO A 1 346 ? 61.997 1.924 -4.643 1.00 89.69 346 PRO A CA 1
ATOM 2696 C C . PRO A 1 346 ? 60.768 2.245 -3.791 1.00 89.69 346 PRO A C 1
ATOM 2698 O O . PRO A 1 346 ? 59.706 1.653 -3.980 1.00 89.69 346 PRO A O 1
ATOM 2701 N N . GLN A 1 347 ? 60.911 3.173 -2.847 1.00 89.94 347 GLN A N 1
ATOM 2702 C CA . GLN A 1 347 ? 59.822 3.540 -1.939 1.00 89.94 347 GLN A CA 1
ATOM 2703 C C . GLN A 1 347 ? 59.110 4.799 -2.420 1.00 89.94 347 GLN A C 1
ATOM 2705 O O . GLN A 1 347 ? 57.891 4.913 -2.287 1.00 89.94 347 GLN A O 1
ATOM 2710 N N . THR A 1 348 ? 59.850 5.730 -3.024 1.00 92.06 348 THR A N 1
ATOM 2711 C CA . THR A 1 348 ? 59.306 7.005 -3.505 1.00 92.06 348 THR A CA 1
ATOM 2712 C C . THR A 1 348 ? 59.110 7.016 -5.017 1.00 92.06 348 THR A C 1
ATOM 2714 O O . THR A 1 348 ? 59.809 6.331 -5.769 1.00 92.06 348 THR A O 1
ATOM 2717 N N . LYS A 1 349 ? 58.164 7.829 -5.503 1.00 91.69 349 LYS A N 1
ATOM 2718 C CA . LYS A 1 349 ? 57.976 8.048 -6.944 1.00 91.69 349 LYS A CA 1
ATOM 2719 C C . LYS A 1 349 ? 59.257 8.582 -7.598 1.00 91.69 349 LYS A C 1
ATOM 2721 O O . LYS A 1 349 ? 59.541 8.206 -8.731 1.00 91.69 349 LYS A O 1
ATOM 2726 N N . MET A 1 350 ? 60.032 9.409 -6.890 1.00 90.44 350 MET A N 1
ATOM 2727 C CA . MET A 1 350 ? 61.327 9.919 -7.353 1.00 90.44 350 MET A CA 1
ATOM 2728 C C . MET A 1 350 ? 62.347 8.804 -7.624 1.00 90.44 350 MET A C 1
ATOM 2730 O O . MET A 1 350 ? 62.984 8.772 -8.676 1.00 90.44 350 MET A O 1
ATOM 2734 N N . GLU A 1 351 ? 62.494 7.863 -6.694 1.00 90.00 351 GLU A N 1
ATOM 2735 C CA . GLU A 1 351 ? 63.378 6.707 -6.878 1.00 90.00 351 GLU A CA 1
ATOM 2736 C C . GLU A 1 351 ? 62.882 5.808 -8.020 1.00 90.00 351 GLU A C 1
ATOM 2738 O O . GLU A 1 351 ? 63.671 5.315 -8.831 1.00 90.00 351 GLU A O 1
ATOM 2743 N N . ALA A 1 352 ? 61.563 5.640 -8.136 1.00 91.19 352 ALA A N 1
ATOM 2744 C CA . ALA A 1 352 ? 60.948 4.793 -9.149 1.00 91.19 352 ALA A CA 1
ATOM 2745 C C . ALA A 1 352 ? 61.168 5.303 -10.585 1.00 91.19 352 ALA A C 1
ATOM 2747 O O . ALA A 1 352 ? 61.558 4.521 -11.452 1.00 91.19 352 ALA A O 1
ATOM 2748 N N . ILE A 1 353 ? 61.005 6.607 -10.853 1.00 92.00 353 ILE A N 1
ATOM 2749 C CA . ILE A 1 353 ? 61.230 7.165 -12.204 1.00 92.00 353 ILE A CA 1
ATOM 2750 C C . ILE A 1 353 ? 62.694 7.053 -12.657 1.00 92.00 353 ILE A C 1
ATOM 2752 O O . ILE A 1 353 ? 62.962 6.952 -13.858 1.00 92.00 353 ILE A O 1
ATOM 2756 N N . ARG A 1 354 ? 63.634 6.978 -11.707 1.00 89.44 354 ARG A N 1
ATOM 2757 C CA . ARG A 1 354 ? 65.067 6.764 -11.956 1.00 89.44 354 ARG A CA 1
ATOM 2758 C C . ARG A 1 354 ? 65.436 5.292 -12.168 1.00 89.44 354 ARG A C 1
ATOM 2760 O O . ARG A 1 354 ? 66.479 4.995 -12.741 1.00 89.44 354 ARG A O 1
ATOM 2767 N N . THR A 1 355 ? 64.597 4.364 -11.718 1.00 90.44 355 THR A N 1
ATOM 2768 C CA . THR A 1 355 ? 64.913 2.930 -11.698 1.00 90.44 355 THR A CA 1
ATOM 2769 C C . THR A 1 355 ? 64.636 2.274 -13.042 1.00 90.44 355 THR A C 1
ATOM 2771 O O . THR A 1 355 ? 63.492 2.246 -13.473 1.00 90.44 355 THR A O 1
ATOM 2774 N N . GLU A 1 356 ? 65.631 1.660 -13.681 1.00 89.75 356 GLU A N 1
ATOM 2775 C CA . GLU A 1 356 ? 65.526 1.139 -15.054 1.00 89.75 356 GLU A CA 1
ATOM 2776 C C . GLU A 1 356 ? 64.344 0.180 -15.303 1.00 89.75 356 GLU A C 1
ATOM 2778 O O . GLU A 1 356 ? 63.870 0.101 -16.427 1.00 89.75 356 GLU A O 1
ATOM 2783 N N . ALA A 1 357 ? 63.784 -0.511 -14.310 1.00 89.81 357 ALA A N 1
ATOM 2784 C CA . ALA A 1 357 ? 62.670 -1.437 -14.535 1.00 89.81 357 ALA A CA 1
ATOM 2785 C C . ALA A 1 357 ? 61.482 -0.806 -15.310 1.00 89.81 357 ALA A C 1
ATOM 2787 O O . ALA A 1 357 ? 61.042 0.319 -15.046 1.00 89.81 357 ALA A O 1
ATOM 2788 N N . ASN A 1 358 ? 60.959 -1.552 -16.289 1.00 88.62 358 ASN A N 1
ATOM 2789 C CA . ASN A 1 358 ? 59.815 -1.163 -17.132 1.00 88.62 358 ASN A CA 1
ATOM 2790 C C . ASN A 1 358 ? 58.509 -1.011 -16.339 1.00 88.62 358 ASN A C 1
ATOM 2792 O O . ASN A 1 358 ? 57.634 -0.236 -16.711 1.00 88.62 358 ASN A O 1
ATOM 2796 N N . MET A 1 359 ? 58.399 -1.676 -15.187 1.00 89.50 359 MET A N 1
ATOM 2797 C CA . MET A 1 359 ? 57.244 -1.556 -14.297 1.00 89.50 359 MET A CA 1
ATOM 2798 C C . MET A 1 359 ? 56.998 -0.124 -13.789 1.00 89.50 359 MET A C 1
ATOM 2800 O O . MET A 1 359 ? 55.886 0.189 -13.377 1.00 89.50 359 MET A O 1
ATOM 2804 N N . PHE A 1 360 ? 58.001 0.761 -13.858 1.00 93.31 360 PHE A N 1
ATOM 2805 C CA . PHE A 1 360 ? 57.890 2.170 -13.460 1.00 93.31 360 PHE A CA 1
ATOM 2806 C C . PHE A 1 360 ? 57.610 3.129 -14.625 1.00 93.31 360 PHE A C 1
ATOM 2808 O O . PHE A 1 360 ? 57.496 4.336 -14.414 1.00 93.31 360 PHE A O 1
ATOM 2815 N N . ASP A 1 361 ? 57.452 2.630 -15.853 1.00 92.06 361 ASP A N 1
ATOM 2816 C CA . ASP A 1 361 ? 57.194 3.472 -17.026 1.00 92.06 361 ASP A CA 1
ATOM 2817 C C . ASP A 1 361 ? 55.865 4.243 -16.917 1.00 92.06 361 ASP A C 1
ATOM 2819 O O . ASP A 1 361 ? 55.763 5.379 -17.380 1.00 92.06 361 ASP A O 1
ATOM 2823 N N . ALA A 1 362 ? 54.868 3.683 -16.222 1.00 88.56 362 ALA A N 1
ATOM 2824 C CA . ALA A 1 362 ? 53.618 4.380 -15.917 1.00 88.56 362 ALA A CA 1
ATOM 2825 C C . ALA A 1 362 ? 53.832 5.609 -15.015 1.00 88.56 362 ALA A C 1
ATOM 2827 O O . ALA A 1 362 ? 53.188 6.637 -15.214 1.00 88.56 362 ALA A O 1
ATOM 2828 N N . LEU A 1 363 ? 54.767 5.531 -14.061 1.00 90.94 363 LEU A N 1
ATOM 2829 C CA . LEU A 1 363 ? 55.120 6.652 -13.188 1.00 90.94 363 LEU A CA 1
ATOM 2830 C C . LEU A 1 363 ? 55.888 7.733 -13.948 1.00 90.94 363 LEU A C 1
ATOM 2832 O O . LEU A 1 363 ? 55.608 8.912 -13.754 1.00 90.94 363 LEU A O 1
ATOM 2836 N N . ARG A 1 364 ? 56.792 7.345 -14.859 1.00 92.56 364 ARG A N 1
ATOM 2837 C CA . ARG A 1 364 ? 57.482 8.286 -15.761 1.00 92.56 364 ARG A CA 1
ATOM 2838 C C . ARG A 1 364 ? 56.492 9.048 -16.629 1.00 92.56 364 ARG A C 1
ATOM 2840 O O . ARG A 1 364 ? 56.562 10.267 -16.739 1.00 92.56 364 ARG A O 1
ATOM 2847 N N . LEU A 1 365 ? 55.541 8.326 -17.217 1.00 90.69 365 LEU A N 1
ATOM 2848 C CA . LEU A 1 365 ? 54.483 8.915 -18.025 1.00 90.69 365 LEU A CA 1
ATOM 2849 C C . LEU A 1 365 ? 53.593 9.854 -17.195 1.00 90.69 365 LEU A C 1
ATOM 2851 O O . LEU A 1 365 ? 53.219 10.922 -17.674 1.00 90.69 365 LEU A O 1
ATOM 2855 N N . GLY A 1 366 ? 53.311 9.487 -15.941 1.00 87.81 366 GLY A N 1
ATOM 2856 C CA . GLY A 1 366 ? 52.553 10.301 -14.990 1.00 87.81 366 GLY A CA 1
ATOM 2857 C C . GLY A 1 366 ? 53.151 11.689 -14.751 1.00 87.81 366 GLY A C 1
ATOM 2858 O O . GLY A 1 366 ? 52.393 12.648 -14.657 1.00 87.81 366 GLY A O 1
ATOM 2859 N N . VAL A 1 367 ? 54.484 11.829 -14.762 1.00 88.75 367 VAL A N 1
ATOM 2860 C CA . VAL A 1 367 ? 55.153 13.143 -14.655 1.00 88.75 367 VAL A CA 1
ATOM 2861 C C . VAL A 1 367 ? 54.712 14.095 -15.772 1.00 88.75 367 VAL A C 1
ATOM 2863 O O . VAL A 1 367 ? 54.564 15.290 -15.547 1.00 88.75 367 VAL A O 1
ATOM 2866 N N . LEU A 1 368 ? 54.497 13.572 -16.981 1.00 87.00 368 LEU A N 1
ATOM 2867 C CA . LEU A 1 368 ? 54.127 14.375 -18.147 1.00 87.00 368 LEU A CA 1
ATOM 2868 C C . LEU A 1 368 ? 52.621 14.629 -18.217 1.00 87.00 368 LEU A C 1
ATOM 2870 O O . LEU A 1 368 ? 52.205 15.717 -18.597 1.00 87.00 368 LEU A O 1
ATOM 2874 N N . LEU A 1 369 ? 51.809 13.619 -17.891 1.00 84.00 369 LEU A N 1
ATOM 2875 C CA . LEU A 1 369 ? 50.353 13.677 -18.054 1.00 84.00 369 LEU A CA 1
ATOM 2876 C C . LEU A 1 369 ? 49.634 14.403 -16.909 1.00 84.00 369 LEU A C 1
ATOM 2878 O O . LEU A 1 369 ? 48.520 14.878 -17.114 1.00 84.00 369 LEU A O 1
ATOM 2882 N N . ASN A 1 370 ? 50.253 14.498 -15.729 1.00 84.69 370 ASN A N 1
ATOM 2883 C CA . ASN A 1 370 ? 49.685 15.216 -14.583 1.00 84.69 370 ASN A CA 1
ATOM 2884 C C . ASN A 1 370 ? 50.026 16.717 -14.585 1.00 84.69 370 ASN A C 1
ATOM 2886 O O . ASN A 1 370 ? 49.416 17.480 -13.838 1.00 84.69 370 ASN A O 1
ATOM 2890 N N . SER A 1 371 ? 50.975 17.144 -15.422 1.00 83.06 371 SER A N 1
ATOM 2891 C CA . SER A 1 371 ? 51.368 18.546 -15.584 1.00 83.06 371 SER A CA 1
ATOM 2892 C C . SER A 1 371 ? 50.737 19.153 -16.839 1.00 83.06 371 SER A C 1
ATOM 2894 O O . SER A 1 371 ? 50.367 18.453 -17.781 1.00 83.06 371 SER A O 1
ATOM 2896 N N . SER A 1 372 ? 50.601 20.483 -16.870 1.00 83.38 372 SER A N 1
ATOM 2897 C CA . SER A 1 372 ? 50.044 21.160 -18.046 1.00 83.38 372 SER A CA 1
ATOM 2898 C C . SER A 1 372 ? 50.960 20.984 -19.265 1.00 83.38 372 SER A C 1
ATOM 2900 O O . SER A 1 372 ? 52.187 21.041 -19.140 1.00 83.38 372 SER A O 1
ATOM 2902 N N . LEU A 1 373 ? 50.369 20.796 -20.450 1.00 82.56 373 LEU A N 1
ATOM 2903 C CA . LEU A 1 373 ? 51.123 20.598 -21.692 1.00 82.56 373 LEU A CA 1
ATOM 2904 C C . LEU A 1 373 ? 52.092 21.758 -21.959 1.00 82.56 373 LEU A C 1
ATOM 2906 O O . LEU A 1 373 ? 53.244 21.523 -22.315 1.00 82.56 373 LEU A O 1
ATOM 2910 N N . ASP A 1 374 ? 51.643 22.993 -21.736 1.00 84.31 374 ASP A N 1
ATOM 2911 C CA . ASP A 1 374 ? 52.451 24.196 -21.945 1.00 84.31 374 ASP A CA 1
ATOM 2912 C C . ASP A 1 374 ? 53.635 24.257 -20.972 1.00 84.31 374 ASP A C 1
ATOM 2914 O O . ASP A 1 374 ? 54.749 24.595 -21.373 1.00 84.31 374 ASP A O 1
ATOM 2918 N N . SER A 1 375 ? 53.434 23.858 -19.710 1.00 85.12 375 SER A N 1
ATOM 2919 C CA . SER A 1 375 ? 54.514 23.761 -18.719 1.00 85.12 375 SER A CA 1
ATOM 2920 C C . SER A 1 375 ? 55.547 22.704 -19.108 1.00 85.12 375 SER A C 1
ATOM 2922 O O . SER A 1 375 ? 56.745 22.963 -19.031 1.00 85.12 375 SER A O 1
ATOM 2924 N N . VAL A 1 376 ? 55.098 21.528 -19.559 1.00 87.56 376 VAL A N 1
ATOM 2925 C CA . VAL A 1 376 ? 55.983 20.430 -19.973 1.00 87.56 376 VAL A CA 1
ATOM 2926 C C . VAL A 1 376 ? 56.780 20.809 -21.221 1.00 87.56 376 VAL A C 1
ATOM 2928 O O . VAL A 1 376 ? 57.997 20.638 -21.241 1.00 87.56 376 VAL A O 1
ATOM 2931 N N . LEU A 1 377 ? 56.128 21.363 -22.248 1.00 86.69 377 LEU A N 1
ATOM 2932 C CA . LEU A 1 377 ? 56.805 21.794 -23.475 1.00 86.69 377 LEU A CA 1
ATOM 2933 C C . LEU A 1 377 ? 57.795 22.938 -23.206 1.00 86.69 377 LEU A C 1
ATOM 2935 O O . LEU A 1 377 ? 58.929 22.872 -23.673 1.00 86.69 377 LEU A O 1
ATOM 2939 N N . SER A 1 378 ? 57.416 23.926 -22.390 1.00 86.62 378 SER A N 1
ATOM 2940 C CA . SER A 1 378 ? 58.305 25.024 -21.985 1.00 86.62 378 SER A CA 1
ATOM 2941 C C . SER A 1 378 ? 59.523 24.528 -21.193 1.00 86.62 378 SER A C 1
ATOM 2943 O O . SER A 1 378 ? 60.648 24.973 -21.432 1.00 86.62 378 SER A O 1
ATOM 2945 N N . ALA A 1 379 ? 59.338 23.559 -20.290 1.00 86.44 379 ALA A N 1
ATOM 2946 C CA . ALA A 1 379 ? 60.435 22.959 -19.530 1.00 86.44 379 ALA A CA 1
ATOM 2947 C C . ALA A 1 379 ? 61.403 22.153 -20.419 1.00 86.44 379 ALA A C 1
ATOM 2949 O O . ALA A 1 379 ? 62.611 22.171 -20.179 1.00 86.44 379 ALA A O 1
ATOM 2950 N N . LEU A 1 380 ? 60.902 21.486 -21.467 1.00 86.56 380 LEU A N 1
ATOM 2951 C CA . LEU A 1 380 ? 61.737 20.796 -22.460 1.00 86.56 380 LEU A CA 1
ATOM 2952 C C . LEU A 1 380 ? 62.519 21.776 -23.355 1.00 86.56 380 LEU A C 1
ATOM 2954 O O . LEU A 1 380 ? 63.645 21.478 -23.764 1.00 86.56 380 LEU A O 1
ATOM 2958 N N . GLU A 1 381 ? 61.949 22.943 -23.666 1.00 82.19 381 GLU A N 1
ATOM 2959 C CA . GLU A 1 381 ? 62.576 23.955 -24.527 1.00 82.19 381 GLU A CA 1
ATOM 2960 C C . GLU A 1 381 ? 63.678 24.755 -23.811 1.00 82.19 381 GLU A C 1
ATOM 2962 O O . GLU A 1 381 ? 64.716 25.022 -24.425 1.00 82.19 381 GLU A O 1
ATOM 2967 N N . ASN A 1 382 ? 63.487 25.070 -22.523 1.00 74.88 382 ASN A N 1
ATOM 2968 C CA . ASN A 1 382 ? 64.347 25.972 -21.741 1.00 74.88 382 ASN A CA 1
ATOM 2969 C C . ASN A 1 382 ? 65.413 25.279 -20.862 1.00 74.88 382 ASN A C 1
ATOM 2971 O O . ASN A 1 382 ? 66.231 25.964 -20.250 1.00 74.88 382 ASN A O 1
ATOM 2975 N N . GLY A 1 383 ? 65.408 23.946 -20.761 1.00 67.56 383 GLY A N 1
ATOM 2976 C CA . GLY A 1 383 ? 66.349 23.191 -19.920 1.00 67.56 383 GLY A CA 1
ATOM 2977 C C . GLY A 1 383 ? 67.699 22.881 -20.584 1.00 67.56 383 GLY A C 1
ATOM 2978 O O . GLY A 1 383 ? 67.809 22.835 -21.809 1.00 67.56 383 GLY A O 1
ATOM 2979 N N . SER A 1 384 ? 68.717 22.568 -19.772 1.00 68.69 384 SER A N 1
ATOM 2980 C CA . SER A 1 384 ? 70.063 22.109 -20.192 1.00 68.69 384 SER A CA 1
ATOM 2981 C C . SER A 1 384 ? 70.079 20.663 -20.726 1.00 68.69 384 SER A C 1
ATOM 2983 O O . SER A 1 384 ? 71.000 19.896 -20.460 1.00 68.69 384 SER A O 1
ATOM 2985 N N . LEU A 1 385 ? 69.017 20.259 -21.421 1.00 69.50 385 LEU A N 1
ATOM 2986 C CA . LEU A 1 385 ? 68.723 18.880 -21.802 1.00 69.50 385 LEU A CA 1
ATOM 2987 C C . LEU A 1 385 ? 69.339 18.509 -23.154 1.00 69.50 385 LEU A C 1
ATOM 2989 O O . LEU A 1 385 ? 69.561 19.356 -24.020 1.00 69.50 385 LEU A O 1
ATOM 2993 N N . ASP A 1 386 ? 69.546 17.210 -23.357 1.00 77.50 386 ASP A N 1
ATOM 2994 C CA . ASP A 1 386 ? 69.987 16.660 -24.635 1.00 77.50 386 ASP A CA 1
ATOM 2995 C C . ASP A 1 386 ? 68.982 16.967 -25.766 1.00 77.50 386 ASP A C 1
ATOM 2997 O O . ASP A 1 386 ? 67.779 16.705 -25.662 1.00 77.50 386 ASP A O 1
ATOM 3001 N N . MET A 1 387 ? 69.495 17.554 -26.852 1.00 78.81 387 MET A N 1
ATOM 3002 C CA . MET A 1 387 ? 68.713 18.136 -27.951 1.00 78.81 387 MET A CA 1
ATOM 3003 C C . MET A 1 387 ? 67.885 17.104 -28.728 1.00 78.81 387 MET A C 1
ATOM 3005 O O . MET A 1 387 ? 66.793 17.421 -29.199 1.00 78.81 387 MET A O 1
ATOM 3009 N N . GLU A 1 388 ? 68.399 15.884 -28.861 1.00 84.06 388 GLU A N 1
ATOM 3010 C CA . GLU A 1 388 ? 67.757 14.801 -29.605 1.00 84.06 388 GLU A CA 1
ATOM 3011 C C . GLU A 1 388 ? 66.595 14.210 -28.795 1.00 84.06 388 GLU A C 1
ATOM 3013 O O . GLU A 1 388 ? 65.440 14.260 -29.228 1.00 84.06 388 GLU A O 1
ATOM 3018 N N . ARG A 1 389 ? 66.858 13.791 -27.549 1.00 83.12 389 ARG A N 1
ATOM 3019 C CA . ARG A 1 389 ? 65.848 13.197 -26.653 1.00 83.12 389 ARG A CA 1
ATOM 3020 C C . ARG A 1 389 ? 64.679 14.133 -26.351 1.00 83.12 389 ARG A C 1
ATOM 3022 O O . ARG A 1 389 ? 63.530 13.692 -26.289 1.00 83.12 389 ARG A O 1
ATOM 3029 N N . ARG A 1 390 ? 64.936 15.438 -26.183 1.00 84.75 390 ARG A N 1
ATOM 3030 C CA . ARG A 1 390 ? 63.861 16.420 -25.942 1.00 84.75 390 ARG A CA 1
ATOM 3031 C C . ARG A 1 390 ? 62.949 16.590 -27.159 1.00 84.75 390 ARG A C 1
ATOM 3033 O O . ARG A 1 390 ? 61.738 16.728 -26.996 1.00 84.75 390 ARG A O 1
ATOM 3040 N N . ALA A 1 391 ? 63.511 16.563 -28.370 1.00 85.12 391 ALA A N 1
ATOM 3041 C CA . ALA A 1 391 ? 62.748 16.707 -29.605 1.00 85.12 391 ALA A CA 1
ATOM 3042 C C . ALA A 1 391 ? 61.875 15.470 -29.860 1.00 85.12 391 ALA A C 1
ATOM 3044 O O . ALA A 1 391 ? 60.710 15.605 -30.251 1.00 85.12 391 ALA A O 1
ATOM 3045 N N . GLU A 1 392 ? 62.404 14.278 -29.575 1.00 88.75 392 GLU A N 1
ATOM 3046 C CA . GLU A 1 392 ? 61.660 13.018 -29.627 1.00 88.75 392 GLU A CA 1
ATOM 3047 C C . GLU A 1 392 ? 60.491 13.007 -28.636 1.00 88.75 392 GLU A C 1
ATOM 3049 O O . GLU A 1 392 ? 59.350 12.751 -29.034 1.00 88.75 392 GLU A O 1
ATOM 3054 N N . LEU A 1 393 ? 60.739 13.372 -27.372 1.00 90.38 393 LEU A N 1
ATOM 3055 C CA . LEU A 1 393 ? 59.701 13.416 -26.342 1.00 90.38 393 LEU A CA 1
ATOM 3056 C C . LEU A 1 393 ? 58.616 14.456 -26.651 1.00 90.38 393 LEU A C 1
ATOM 3058 O O . LEU A 1 393 ? 57.427 14.142 -26.584 1.00 90.38 393 LEU A O 1
ATOM 3062 N N . ALA A 1 394 ? 59.000 15.671 -27.053 1.00 88.75 394 ALA A N 1
ATOM 3063 C CA . ALA A 1 394 ? 58.051 16.715 -27.436 1.00 88.75 394 ALA A CA 1
ATOM 3064 C C . ALA A 1 394 ? 57.196 16.298 -28.648 1.00 88.75 394 ALA A C 1
ATOM 3066 O O . ALA A 1 394 ? 55.992 16.563 -28.687 1.00 88.75 394 ALA A O 1
ATOM 3067 N N . THR A 1 395 ? 57.789 15.605 -29.625 1.00 89.88 395 THR A N 1
ATOM 3068 C CA . THR A 1 395 ? 57.068 15.092 -30.801 1.00 89.88 395 THR A CA 1
ATOM 3069 C C . THR A 1 395 ? 56.078 13.997 -30.416 1.00 89.88 395 THR A C 1
ATOM 3071 O O . THR A 1 395 ? 54.924 14.035 -30.854 1.00 89.88 395 THR A O 1
ATOM 3074 N N . ALA A 1 396 ? 56.493 13.038 -29.584 1.00 89.81 396 ALA A N 1
ATOM 3075 C CA . ALA A 1 396 ? 55.618 11.977 -29.096 1.00 89.81 396 ALA A CA 1
ATOM 3076 C C . ALA A 1 396 ? 54.452 12.541 -28.266 1.00 89.81 396 ALA A C 1
ATOM 3078 O O . ALA A 1 396 ? 53.305 12.138 -28.464 1.00 89.81 396 ALA A O 1
ATOM 3079 N N . LEU A 1 397 ? 54.718 13.538 -27.415 1.00 88.81 397 LEU A N 1
ATOM 3080 C CA . LEU A 1 397 ? 53.711 14.194 -26.580 1.00 88.81 397 LEU A CA 1
ATOM 3081 C C . LEU A 1 397 ? 52.682 14.970 -27.416 1.00 88.81 397 LEU A C 1
ATOM 3083 O O . LEU A 1 397 ? 51.480 14.831 -27.194 1.00 88.81 397 LEU A O 1
ATOM 3087 N N . ARG A 1 398 ? 53.128 15.727 -28.431 1.00 86.75 398 ARG A N 1
ATOM 3088 C CA . ARG A 1 398 ? 52.232 16.430 -29.370 1.00 86.75 398 ARG A CA 1
ATOM 3089 C C . ARG A 1 398 ? 51.354 15.455 -30.160 1.00 86.75 398 ARG A C 1
ATOM 3091 O O . ARG A 1 398 ? 50.163 15.705 -30.320 1.00 86.75 398 ARG A O 1
ATOM 3098 N N . ARG A 1 399 ? 51.911 14.327 -30.619 1.00 86.31 399 ARG A N 1
ATOM 3099 C CA . ARG A 1 399 ? 51.157 13.274 -31.330 1.00 86.31 399 ARG A CA 1
ATOM 3100 C C . ARG A 1 399 ? 50.128 12.579 -30.441 1.00 86.31 399 ARG A C 1
ATOM 3102 O O . ARG A 1 399 ? 49.062 12.221 -30.931 1.00 86.31 399 ARG A O 1
ATOM 3109 N N . PHE A 1 400 ? 50.443 12.386 -29.163 1.00 84.88 400 PHE A N 1
ATOM 3110 C CA . PHE A 1 400 ? 49.517 11.823 -28.184 1.00 84.88 400 PHE A CA 1
ATOM 3111 C C . PHE A 1 400 ? 48.361 12.793 -27.877 1.00 84.88 400 PHE A C 1
ATOM 3113 O O . PHE A 1 400 ? 47.208 12.386 -27.877 1.00 84.88 400 PHE A O 1
ATOM 3120 N N . GLN A 1 401 ? 48.648 14.090 -27.721 1.00 80.38 401 GLN A N 1
ATOM 3121 C CA . GLN A 1 401 ? 47.644 15.142 -27.477 1.00 80.38 401 GLN A CA 1
ATOM 3122 C C . GLN A 1 401 ? 46.702 15.404 -28.663 1.00 80.38 401 GLN A C 1
ATOM 3124 O O . GLN A 1 401 ? 45.542 15.746 -28.466 1.00 80.38 401 GLN A O 1
ATOM 3129 N N . GLN A 1 402 ? 47.173 15.237 -29.902 1.00 76.81 402 GLN A N 1
ATOM 3130 C CA . GLN A 1 402 ? 46.347 15.399 -31.108 1.00 76.81 402 GLN A CA 1
ATOM 3131 C C . GLN A 1 402 ? 45.337 14.255 -31.326 1.00 76.81 402 GLN A C 1
ATOM 3133 O O . GLN A 1 402 ? 44.551 14.310 -32.274 1.00 76.81 402 GLN A O 1
ATOM 3138 N N . ALA A 1 403 ? 45.343 13.213 -30.489 1.00 66.62 403 ALA A N 1
ATOM 3139 C CA . ALA A 1 403 ? 44.371 12.133 -30.568 1.00 66.62 403 ALA A CA 1
ATOM 3140 C C . ALA A 1 403 ? 42.989 12.617 -30.088 1.00 66.62 403 ALA A C 1
ATOM 3142 O O . ALA A 1 403 ? 42.827 13.056 -28.952 1.00 66.62 403 ALA A O 1
ATOM 3143 N N . ALA A 1 404 ? 41.979 12.541 -30.960 1.00 56.50 404 ALA A N 1
ATOM 3144 C CA . ALA A 1 404 ? 40.595 12.815 -30.587 1.00 56.50 404 ALA A CA 1
ATOM 3145 C C . ALA A 1 404 ? 40.113 11.820 -29.516 1.00 56.50 404 ALA A C 1
ATOM 3147 O O . ALA A 1 404 ? 40.439 10.634 -29.578 1.00 56.50 404 ALA A O 1
ATOM 3148 N N . VAL A 1 405 ? 39.297 12.296 -28.568 1.00 56.28 405 VAL A N 1
ATOM 3149 C CA . VAL A 1 405 ? 38.560 11.436 -27.631 1.00 56.28 405 VAL A CA 1
ATOM 3150 C C . VAL A 1 405 ? 37.746 10.441 -28.455 1.00 56.28 405 VAL A C 1
ATOM 3152 O O . VAL A 1 405 ? 36.928 10.859 -29.279 1.00 56.28 405 VAL A O 1
ATOM 3155 N N . ALA A 1 406 ? 37.989 9.143 -28.255 1.00 55.97 406 ALA A N 1
ATOM 3156 C CA . ALA A 1 406 ? 37.263 8.081 -28.939 1.00 55.97 406 ALA A CA 1
ATOM 3157 C C . ALA A 1 406 ? 35.759 8.251 -28.680 1.00 55.97 406 ALA A C 1
ATOM 3159 O O . ALA A 1 406 ? 35.257 8.004 -27.584 1.00 55.97 406 ALA A O 1
ATOM 3160 N N . THR A 1 407 ? 35.049 8.741 -29.688 1.00 61.34 407 THR A N 1
ATOM 3161 C CA . THR A 1 407 ? 33.592 8.749 -29.727 1.00 61.34 407 THR A CA 1
ATOM 3162 C C . THR A 1 407 ? 33.173 7.371 -30.220 1.00 61.34 407 THR A C 1
ATOM 3164 O O . THR A 1 407 ? 33.750 6.869 -31.183 1.00 61.34 407 THR A O 1
ATOM 3167 N N . SER A 1 408 ? 32.225 6.737 -29.525 1.00 68.25 408 SER A N 1
ATOM 3168 C CA . SER A 1 408 ? 31.634 5.458 -29.941 1.00 68.25 408 SER A CA 1
ATOM 3169 C C . SER A 1 408 ? 31.275 5.514 -31.429 1.00 68.25 408 SER A C 1
ATOM 3171 O O . SER A 1 408 ? 30.582 6.449 -31.835 1.00 68.25 408 SER A O 1
ATOM 3173 N N . LEU A 1 409 ? 31.743 4.551 -32.231 1.00 81.25 409 LEU A N 1
ATOM 3174 C CA . LEU A 1 409 ? 31.427 4.468 -33.665 1.00 81.25 409 LEU A CA 1
ATOM 3175 C C . LEU A 1 409 ? 30.160 3.643 -33.944 1.00 81.25 409 LEU A C 1
ATOM 3177 O O . LEU A 1 409 ? 29.981 3.162 -35.060 1.00 81.25 409 LEU A O 1
ATOM 3181 N N . GLU A 1 410 ? 29.293 3.482 -32.941 1.00 85.88 410 GLU A N 1
ATOM 3182 C CA . GLU A 1 410 ? 28.020 2.768 -33.056 1.00 85.88 410 GLU A CA 1
ATOM 3183 C C . GLU A 1 410 ? 27.243 3.204 -34.317 1.00 85.88 410 GLU A C 1
ATOM 3185 O O . GLU A 1 410 ? 27.012 4.405 -34.514 1.00 85.88 410 GLU A O 1
ATOM 3190 N N . PRO A 1 411 ? 26.847 2.260 -35.192 1.00 88.00 411 PRO A N 1
ATOM 3191 C CA . PRO A 1 411 ? 26.154 2.610 -36.420 1.00 88.00 411 PRO A CA 1
ATOM 3192 C C . PRO A 1 411 ? 24.714 3.085 -36.145 1.00 88.00 411 PRO A C 1
ATOM 3194 O O . PRO A 1 411 ? 24.062 2.604 -35.215 1.00 88.00 411 PRO A O 1
ATOM 3197 N N . PRO A 1 412 ? 24.169 4.009 -36.961 1.00 82.81 412 PRO A N 1
ATOM 3198 C CA . PRO A 1 412 ? 22.788 4.467 -36.819 1.00 82.81 412 PRO A CA 1
ATOM 3199 C C . PRO A 1 412 ? 21.794 3.300 -36.899 1.00 82.81 412 PRO A C 1
ATOM 3201 O O . PRO A 1 412 ? 21.891 2.474 -37.801 1.00 82.81 412 PRO A O 1
ATOM 3204 N N . GLY A 1 413 ? 20.828 3.249 -35.978 1.00 82.38 413 GLY A N 1
ATOM 3205 C CA . GLY A 1 413 ? 19.809 2.189 -35.928 1.00 82.38 413 GLY A CA 1
ATOM 3206 C C . GLY A 1 413 ? 20.235 0.910 -35.192 1.00 82.38 413 GLY A C 1
ATOM 3207 O O . GLY A 1 413 ? 19.399 0.034 -34.984 1.00 82.38 413 GLY A O 1
ATOM 3208 N N . PHE A 1 414 ? 21.490 0.814 -34.731 1.00 91.00 414 PHE A N 1
ATOM 3209 C CA . PHE A 1 414 ? 21.980 -0.343 -33.976 1.00 91.00 414 PHE A CA 1
ATOM 3210 C C . PHE A 1 414 ? 21.164 -0.616 -32.705 1.00 91.00 414 PHE A C 1
ATOM 3212 O O . PHE A 1 414 ? 20.794 -1.762 -32.466 1.00 91.00 414 PHE A O 1
ATOM 3219 N N . GLU A 1 415 ? 20.853 0.417 -31.911 1.00 88.75 415 GLU A N 1
ATOM 3220 C CA . GLU A 1 415 ? 20.154 0.276 -30.623 1.00 88.75 415 GLU A CA 1
ATOM 3221 C C . GLU A 1 415 ? 18.846 -0.534 -30.738 1.00 88.75 415 GLU A C 1
ATOM 3223 O O . GLU A 1 415 ? 18.591 -1.432 -29.934 1.00 88.75 415 GLU A O 1
ATOM 3228 N N . GLU A 1 416 ? 18.023 -0.253 -31.752 1.00 85.81 416 GLU A N 1
ATOM 3229 C CA . GLU A 1 416 ? 16.708 -0.884 -31.932 1.00 85.81 416 GLU A CA 1
ATOM 3230 C C . GLU A 1 416 ? 16.836 -2.364 -32.322 1.00 85.81 416 GLU A C 1
ATOM 3232 O O . GLU A 1 416 ? 16.192 -3.227 -31.715 1.00 85.81 416 GLU A O 1
ATOM 3237 N N . ALA A 1 417 ? 17.723 -2.674 -33.273 1.00 90.19 417 ALA A N 1
ATOM 3238 C CA . ALA A 1 417 ? 18.042 -4.049 -33.662 1.00 90.19 417 ALA A CA 1
ATOM 3239 C C . ALA A 1 417 ? 18.686 -4.831 -32.500 1.00 90.19 417 ALA A C 1
ATOM 3241 O O . ALA A 1 417 ? 18.399 -6.013 -32.279 1.00 90.19 417 ALA A O 1
ATOM 3242 N N . ALA A 1 418 ? 19.526 -4.160 -31.705 1.00 92.12 418 ALA A N 1
ATOM 3243 C CA . ALA A 1 418 ? 20.245 -4.769 -30.594 1.00 92.12 418 ALA A CA 1
ATOM 3244 C C . ALA A 1 418 ? 19.277 -5.217 -29.499 1.00 92.12 418 ALA A C 1
ATOM 3246 O O . ALA A 1 418 ? 19.393 -6.336 -29.005 1.00 92.12 418 ALA A O 1
ATOM 3247 N N . VAL A 1 419 ? 18.260 -4.414 -29.176 1.00 92.88 419 VAL A N 1
ATOM 3248 C CA . VAL A 1 419 ? 17.231 -4.792 -28.194 1.00 92.88 419 VAL A CA 1
ATOM 3249 C C . VAL A 1 419 ? 16.496 -6.073 -28.607 1.00 92.88 419 VAL A C 1
ATOM 3251 O O . VAL A 1 419 ? 16.281 -6.955 -27.771 1.00 92.88 419 VAL A O 1
ATOM 3254 N N . ALA A 1 420 ? 16.146 -6.222 -29.887 1.00 89.56 420 ALA A N 1
ATOM 3255 C CA . ALA A 1 420 ? 15.440 -7.406 -30.378 1.00 89.56 420 ALA A CA 1
ATOM 3256 C C . ALA A 1 420 ? 16.297 -8.683 -30.298 1.00 89.56 420 ALA A C 1
ATOM 3258 O O . ALA A 1 420 ? 15.800 -9.743 -29.898 1.00 89.56 420 ALA A O 1
ATOM 3259 N N . ALA A 1 421 ? 17.585 -8.591 -30.642 1.00 93.31 421 ALA A N 1
ATOM 3260 C CA . ALA A 1 421 ? 18.527 -9.700 -30.505 1.00 93.31 421 ALA A CA 1
ATOM 3261 C C . ALA A 1 421 ? 18.805 -10.040 -29.031 1.00 93.31 421 ALA A C 1
ATOM 3263 O O . ALA A 1 421 ? 18.801 -11.208 -28.638 1.00 93.31 421 ALA A O 1
ATOM 3264 N N . TYR A 1 422 ? 18.960 -9.015 -28.194 1.00 95.25 422 TYR A N 1
ATOM 3265 C CA . TYR A 1 422 ? 19.179 -9.133 -26.758 1.00 95.25 422 TYR A CA 1
ATOM 3266 C C . TYR A 1 422 ? 18.066 -9.921 -26.056 1.00 95.25 422 TYR A C 1
ATOM 3268 O O . TYR A 1 422 ? 18.347 -10.893 -25.354 1.00 95.25 422 TYR A O 1
ATOM 3276 N N . LEU A 1 423 ? 16.796 -9.574 -26.298 1.00 94.06 423 LEU A N 1
ATOM 3277 C CA . LEU A 1 423 ? 15.649 -10.256 -25.681 1.00 94.06 423 LEU A CA 1
ATOM 3278 C C . LEU A 1 423 ? 15.545 -11.741 -26.071 1.00 94.06 423 LEU A C 1
ATOM 3280 O O . LEU A 1 423 ? 14.936 -12.539 -25.359 1.00 94.06 423 LEU A O 1
ATOM 3284 N N . VAL A 1 424 ? 16.151 -12.141 -27.186 1.00 93.31 424 VAL A N 1
ATOM 3285 C CA . VAL A 1 424 ? 16.224 -13.545 -27.609 1.00 93.31 424 VAL A CA 1
ATOM 3286 C C . VAL A 1 424 ? 17.431 -14.238 -26.982 1.00 93.31 424 VAL A C 1
ATOM 3288 O O . VAL A 1 424 ? 17.316 -15.388 -26.557 1.00 93.31 424 VAL A O 1
ATOM 3291 N N . ALA A 1 425 ? 18.562 -13.540 -26.860 1.00 92.50 425 ALA A N 1
ATOM 3292 C CA . ALA A 1 425 ? 19.765 -14.058 -26.218 1.00 92.50 425 ALA A CA 1
ATOM 3293 C C . ALA A 1 425 ? 19.518 -14.420 -24.741 1.00 92.50 425 ALA A C 1
ATOM 3295 O O . ALA A 1 425 ? 19.859 -15.527 -24.327 1.00 92.50 425 ALA A O 1
ATOM 3296 N N . ILE A 1 426 ? 18.828 -13.569 -23.968 1.00 92.38 426 ILE A N 1
ATOM 3297 C CA . ILE A 1 426 ? 18.543 -13.820 -22.536 1.00 92.38 426 ILE A CA 1
ATOM 3298 C C . ILE A 1 426 ? 17.701 -15.082 -22.272 1.00 92.38 426 ILE A C 1
ATOM 3300 O O . ILE A 1 426 ? 17.688 -15.611 -21.156 1.00 92.38 426 ILE A O 1
ATOM 3304 N N . GLN A 1 427 ? 16.998 -15.589 -23.288 1.00 91.56 427 GLN A N 1
ATOM 3305 C CA . GLN A 1 427 ? 16.184 -16.801 -23.185 1.00 91.56 427 GLN A CA 1
ATOM 3306 C C . GLN A 1 427 ? 17.007 -18.092 -23.307 1.00 91.56 427 GLN A C 1
ATOM 3308 O O . GLN A 1 427 ? 16.503 -19.161 -22.966 1.00 91.56 427 GLN A O 1
ATOM 3313 N N . GLN A 1 428 ? 18.264 -18.017 -23.748 1.00 89.06 428 GLN A N 1
ATOM 3314 C CA . GLN A 1 428 ? 19.129 -19.184 -23.931 1.00 89.06 428 GLN A CA 1
ATOM 3315 C C . GLN A 1 428 ? 19.860 -19.546 -22.636 1.00 89.06 428 GLN A C 1
ATOM 3317 O O . GLN A 1 428 ? 20.358 -18.666 -21.941 1.00 89.06 428 GLN A O 1
ATOM 3322 N N . GLU A 1 429 ? 20.002 -20.842 -22.338 1.00 84.12 429 GLU A N 1
ATOM 3323 C CA . GLU A 1 429 ? 20.637 -21.342 -21.102 1.00 84.12 429 GLU A CA 1
ATOM 3324 C C . GLU A 1 429 ? 22.076 -20.837 -20.885 1.00 84.12 429 GLU A C 1
ATOM 3326 O O . GLU A 1 429 ? 22.513 -20.689 -19.746 1.00 84.12 429 GLU A O 1
ATOM 3331 N N . ALA A 1 430 ? 22.790 -20.518 -21.967 1.00 84.12 430 ALA A N 1
ATOM 3332 C CA . ALA A 1 430 ? 24.156 -20.001 -21.925 1.00 84.12 430 ALA A CA 1
ATOM 3333 C C . ALA A 1 430 ? 24.260 -18.500 -21.580 1.00 84.12 430 ALA A C 1
ATOM 3335 O O . ALA A 1 430 ? 25.372 -18.001 -21.416 1.00 84.12 430 ALA A O 1
ATOM 3336 N N . TYR A 1 431 ? 23.140 -17.772 -21.483 1.00 88.12 431 TYR A N 1
ATOM 3337 C CA . TYR A 1 431 ? 23.138 -16.355 -21.115 1.00 88.12 431 TYR A CA 1
ATOM 3338 C C . TYR A 1 431 ? 23.057 -16.183 -19.598 1.00 88.12 431 TYR A C 1
ATOM 3340 O O . TYR A 1 431 ? 22.086 -16.648 -18.984 1.00 88.12 431 TYR A O 1
ATOM 3348 N N . TYR A 1 432 ? 24.020 -15.465 -19.014 1.00 86.62 432 TYR A N 1
ATOM 3349 C CA . TYR A 1 432 ? 24.060 -15.142 -17.589 1.00 86.62 432 TYR A CA 1
ATOM 3350 C C . TYR A 1 432 ? 23.804 -13.652 -17.336 1.00 86.62 432 TYR A C 1
ATOM 3352 O O . TYR A 1 432 ? 24.316 -12.782 -18.038 1.00 86.62 432 TYR A O 1
ATOM 3360 N N . PHE A 1 433 ? 23.017 -13.362 -16.301 1.00 88.12 433 PHE A N 1
ATOM 3361 C CA . PHE A 1 433 ? 22.546 -12.008 -16.014 1.00 88.12 433 PHE A CA 1
ATOM 3362 C C . PHE A 1 433 ? 23.566 -11.188 -15.214 1.00 88.12 433 PHE A C 1
ATOM 3364 O O . PHE A 1 433 ? 24.126 -11.645 -14.222 1.00 88.12 433 PHE A O 1
ATOM 3371 N N . SER A 1 434 ? 23.766 -9.936 -15.603 1.00 86.75 434 SER A N 1
ATOM 3372 C CA . SER A 1 434 ? 24.571 -8.951 -14.892 1.00 86.75 434 SER A CA 1
ATOM 3373 C C . SER A 1 434 ? 23.832 -8.360 -13.685 1.00 86.75 434 SER A C 1
ATOM 3375 O O . SER A 1 434 ? 22.616 -8.487 -13.530 1.00 86.75 434 SER A O 1
ATOM 3377 N N . VAL A 1 435 ? 24.574 -7.651 -12.829 1.00 86.25 435 VAL A N 1
ATOM 3378 C CA . VAL A 1 435 ? 24.003 -6.906 -11.695 1.00 86.25 435 VAL A CA 1
ATOM 3379 C C . VAL A 1 435 ? 23.045 -5.805 -12.170 1.00 86.25 435 VAL A C 1
ATOM 3381 O O . VAL A 1 435 ? 22.025 -5.569 -11.526 1.00 86.25 435 VAL A O 1
ATOM 3384 N N . GLU A 1 436 ? 23.330 -5.148 -13.300 1.00 86.38 436 GLU A N 1
ATOM 3385 C CA . GLU A 1 436 ? 22.467 -4.093 -13.850 1.00 86.38 436 GLU A CA 1
ATOM 3386 C C . GLU A 1 436 ? 21.163 -4.670 -14.416 1.00 86.38 436 GLU A C 1
ATOM 3388 O O . GLU A 1 436 ? 20.087 -4.138 -14.137 1.00 86.38 436 GLU A O 1
ATOM 3393 N N . GLU A 1 437 ? 21.235 -5.810 -15.109 1.00 90.75 437 GLU A N 1
ATOM 3394 C CA . GLU A 1 437 ? 20.057 -6.539 -15.594 1.00 90.75 437 GLU A CA 1
ATOM 3395 C C . GLU A 1 437 ? 19.205 -7.038 -14.426 1.00 90.75 437 GLU A C 1
ATOM 3397 O O . GLU A 1 437 ? 18.002 -6.777 -14.383 1.00 90.75 437 GLU A O 1
ATOM 3402 N N . LEU A 1 438 ? 19.829 -7.672 -13.425 1.00 90.12 438 LEU A N 1
ATOM 3403 C CA . LEU A 1 438 ? 19.146 -8.096 -12.205 1.00 90.12 438 LEU A CA 1
ATOM 3404 C C . LEU A 1 438 ? 18.491 -6.907 -11.496 1.00 90.12 438 LEU A C 1
ATOM 3406 O O . LEU A 1 438 ? 17.365 -7.022 -11.024 1.00 90.12 438 LEU A O 1
ATOM 3410 N N . ALA A 1 439 ? 19.153 -5.750 -11.446 1.00 88.31 439 ALA A N 1
ATOM 3411 C CA . ALA A 1 439 ? 18.589 -4.558 -10.833 1.00 88.31 439 ALA A CA 1
ATOM 3412 C C . ALA A 1 439 ? 17.361 -4.030 -11.582 1.00 88.31 439 ALA A C 1
ATOM 3414 O O . ALA A 1 439 ? 16.388 -3.635 -10.940 1.00 88.31 439 ALA A O 1
ATOM 3415 N N . ILE A 1 440 ? 17.377 -4.031 -12.917 1.00 89.88 440 ILE A N 1
ATOM 3416 C CA . ILE A 1 440 ? 16.214 -3.647 -13.731 1.00 89.88 440 ILE A CA 1
ATOM 3417 C C . ILE A 1 440 ? 15.066 -4.639 -13.506 1.00 89.88 440 ILE A C 1
ATOM 3419 O O . ILE A 1 440 ? 13.943 -4.218 -13.225 1.00 89.88 440 ILE A O 1
ATOM 3423 N N . ILE A 1 441 ? 15.358 -5.943 -13.528 1.00 91.69 441 ILE A N 1
ATOM 3424 C CA . ILE A 1 441 ? 14.376 -7.008 -13.288 1.00 91.69 441 ILE A CA 1
ATOM 3425 C C . ILE A 1 441 ? 13.764 -6.878 -11.885 1.00 91.69 441 ILE A C 1
ATOM 3427 O O . ILE A 1 441 ? 12.544 -6.836 -11.748 1.00 91.69 441 ILE A O 1
ATOM 3431 N N . CYS A 1 442 ? 14.583 -6.741 -10.839 1.00 89.94 442 CYS A N 1
ATOM 3432 C CA . CYS A 1 442 ? 14.128 -6.573 -9.456 1.00 89.94 442 CYS A CA 1
ATOM 3433 C C . CYS A 1 442 ? 13.273 -5.320 -9.259 1.00 89.94 442 CYS A C 1
ATOM 3435 O O . CYS A 1 442 ? 12.360 -5.343 -8.439 1.00 89.94 442 CYS A O 1
ATOM 3437 N N . ARG A 1 443 ? 13.503 -4.242 -10.011 1.00 87.00 443 ARG A N 1
ATOM 3438 C CA . ARG A 1 443 ? 12.606 -3.077 -9.985 1.00 87.00 443 ARG A CA 1
ATOM 3439 C C . ARG A 1 443 ? 11.286 -3.336 -10.669 1.00 87.00 443 ARG A C 1
ATOM 3441 O O . ARG A 1 443 ? 10.243 -3.021 -10.103 1.00 87.00 443 ARG A O 1
ATOM 3448 N N . GLN A 1 444 ? 11.328 -3.921 -11.860 1.00 85.62 444 GLN A N 1
ATOM 3449 C CA . GLN A 1 444 ? 10.118 -4.213 -12.614 1.00 85.62 444 GLN A CA 1
ATOM 3450 C C . GLN A 1 444 ? 9.214 -5.208 -11.869 1.00 85.62 444 GLN A C 1
ATOM 3452 O O . GLN A 1 444 ? 7.988 -5.106 -11.941 1.00 85.62 444 GLN A O 1
ATOM 3457 N N . LEU A 1 445 ? 9.833 -6.121 -11.113 1.00 84.81 445 LEU A N 1
ATOM 3458 C CA . LEU A 1 445 ? 9.197 -7.142 -10.281 1.00 84.81 445 LEU A CA 1
ATOM 3459 C C . LEU A 1 445 ? 9.100 -6.758 -8.790 1.00 84.81 445 LEU A C 1
ATOM 3461 O O . LEU A 1 445 ? 8.825 -7.622 -7.959 1.00 84.81 445 LEU A O 1
ATOM 3465 N N . GLU A 1 446 ? 9.334 -5.489 -8.435 1.00 83.06 446 GLU A N 1
ATOM 3466 C CA . GLU A 1 446 ? 9.125 -4.929 -7.084 1.00 83.06 446 GLU A CA 1
ATOM 3467 C C . GLU A 1 446 ? 9.824 -5.677 -5.932 1.00 83.06 446 GLU A C 1
ATOM 3469 O O . GLU A 1 446 ? 9.334 -5.737 -4.804 1.00 83.06 446 GLU A O 1
ATOM 3474 N N . THR A 1 447 ? 10.992 -6.251 -6.197 1.00 83.00 447 THR A N 1
ATOM 3475 C CA . THR A 1 447 ? 11.776 -7.007 -5.220 1.00 83.00 447 THR A CA 1
ATOM 3476 C C . THR A 1 447 ? 12.956 -6.180 -4.722 1.00 83.00 447 THR A C 1
ATOM 3478 O O . THR A 1 447 ? 13.714 -5.620 -5.517 1.00 83.00 447 THR A O 1
ATOM 3481 N N . ASN A 1 448 ? 13.111 -6.111 -3.396 1.00 85.94 448 ASN A N 1
ATOM 3482 C CA . ASN A 1 448 ? 14.269 -5.493 -2.760 1.00 85.94 448 ASN A CA 1
ATOM 3483 C C . ASN A 1 448 ? 15.434 -6.480 -2.741 1.00 85.94 448 ASN A C 1
ATOM 3485 O O . ASN A 1 448 ? 15.315 -7.588 -2.215 1.00 85.94 448 ASN A O 1
ATOM 3489 N N . VAL A 1 449 ? 16.571 -6.071 -3.293 1.00 87.19 449 VAL A N 1
ATOM 3490 C CA . VAL A 1 449 ? 17.777 -6.900 -3.363 1.00 87.19 449 VAL A CA 1
ATOM 3491 C C . VAL A 1 449 ? 18.986 -6.085 -2.930 1.00 87.19 449 VAL A C 1
ATOM 3493 O O . VAL A 1 449 ? 19.158 -4.935 -3.340 1.00 87.19 449 VAL A O 1
ATOM 3496 N N . LEU A 1 450 ? 19.826 -6.709 -2.108 1.00 86.56 450 LEU A N 1
ATOM 3497 C CA . LEU A 1 450 ? 21.160 -6.236 -1.767 1.00 86.56 450 LEU A CA 1
ATOM 3498 C C . LEU A 1 450 ? 22.170 -7.172 -2.433 1.00 86.56 450 LEU A C 1
ATOM 3500 O O . LEU A 1 450 ? 22.225 -8.353 -2.098 1.00 86.56 450 LEU A O 1
ATOM 3504 N N . VAL A 1 451 ? 22.947 -6.659 -3.381 1.00 86.56 451 VAL A N 1
ATOM 3505 C CA . VAL A 1 451 ? 23.999 -7.416 -4.064 1.00 86.56 451 VAL A CA 1
ATOM 3506 C C . VAL A 1 451 ? 25.322 -7.152 -3.362 1.00 86.56 451 VAL A C 1
ATOM 3508 O O . VAL A 1 451 ? 25.788 -6.015 -3.293 1.00 86.56 451 VAL A O 1
ATOM 3511 N N . LEU A 1 452 ? 25.912 -8.218 -2.841 1.00 83.19 452 LEU A N 1
ATOM 3512 C CA . LEU A 1 452 ? 27.191 -8.241 -2.151 1.00 83.19 452 LEU A CA 1
ATOM 3513 C C . LEU A 1 452 ? 28.231 -8.892 -3.058 1.00 83.19 452 LEU A C 1
ATOM 3515 O O . LEU A 1 452 ? 27.935 -9.873 -3.732 1.00 83.19 452 LEU A O 1
ATOM 3519 N N . LYS A 1 453 ? 29.456 -8.387 -3.054 1.00 80.38 453 LYS A N 1
ATOM 3520 C CA . LYS A 1 453 ? 30.580 -8.946 -3.802 1.00 80.38 453 LYS A CA 1
ATOM 3521 C C . LYS A 1 453 ? 31.638 -9.460 -2.841 1.00 80.38 453 LYS A C 1
ATOM 3523 O O . LYS A 1 453 ? 32.031 -8.755 -1.911 1.00 80.38 453 LYS A O 1
ATOM 3528 N N . GLU A 1 454 ? 32.078 -10.695 -3.055 1.00 74.25 454 GLU A N 1
ATOM 3529 C CA . GLU A 1 454 ? 33.172 -11.290 -2.289 1.00 74.25 454 GLU A CA 1
ATOM 3530 C C . GLU A 1 454 ? 34.509 -10.728 -2.793 1.00 74.25 454 GLU A C 1
ATOM 3532 O O . GLU A 1 454 ? 34.870 -10.912 -3.952 1.00 74.25 454 GLU A O 1
ATOM 3537 N N . MET A 1 455 ? 35.220 -9.992 -1.935 1.00 65.00 455 MET A N 1
ATOM 3538 C CA . MET A 1 455 ? 36.482 -9.320 -2.288 1.00 65.00 455 MET A CA 1
ATOM 3539 C C . MET A 1 455 ? 37.718 -10.123 -1.859 1.00 65.00 455 MET A C 1
ATOM 3541 O O . MET A 1 455 ? 38.799 -9.950 -2.420 1.00 65.00 455 MET A O 1
ATOM 3545 N N . ALA A 1 456 ? 37.569 -10.948 -0.822 1.00 62.75 456 ALA A N 1
ATOM 3546 C CA . ALA A 1 456 ? 38.545 -11.897 -0.290 1.00 62.75 456 ALA A CA 1
ATOM 3547 C C . ALA A 1 456 ? 37.798 -12.914 0.594 1.00 62.75 456 ALA A C 1
ATOM 3549 O O . ALA A 1 456 ? 36.640 -12.675 0.941 1.00 62.75 456 ALA A O 1
ATOM 3550 N N . GLN A 1 457 ? 38.463 -13.998 1.015 1.00 62.12 457 GLN A N 1
ATOM 3551 C CA . G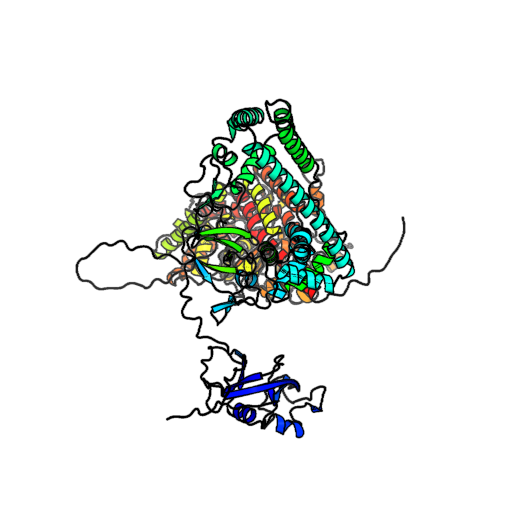LN A 1 457 ? 37.881 -14.951 1.969 1.00 62.12 457 GLN A CA 1
ATOM 3552 C C . GLN A 1 457 ? 37.305 -14.209 3.185 1.00 62.12 457 GLN A C 1
ATOM 3554 O O . GLN A 1 457 ? 38.029 -13.502 3.889 1.00 62.12 457 GLN A O 1
ATOM 3559 N N . PHE A 1 458 ? 36.000 -14.375 3.405 1.00 61.75 458 PHE A N 1
ATOM 3560 C CA . PHE A 1 458 ? 35.231 -13.783 4.506 1.00 61.75 458 PHE A CA 1
ATOM 3561 C C . PHE A 1 458 ? 35.058 -12.252 4.483 1.00 61.75 458 PHE A C 1
ATOM 3563 O O . PHE A 1 458 ? 34.630 -11.680 5.488 1.00 61.75 458 PHE A O 1
ATOM 3570 N N . ARG A 1 459 ? 35.358 -11.572 3.364 1.00 66.56 459 ARG A N 1
ATOM 3571 C CA . ARG A 1 459 ? 35.193 -10.114 3.225 1.00 66.56 459 ARG A CA 1
ATOM 3572 C C . ARG A 1 459 ? 34.241 -9.764 2.081 1.00 66.56 459 ARG A C 1
ATOM 3574 O O . ARG A 1 459 ? 34.574 -9.944 0.909 1.00 66.56 459 ARG A O 1
ATOM 3581 N N . LEU A 1 460 ? 33.084 -9.208 2.438 1.00 71.88 460 LEU A N 1
ATOM 3582 C CA . LEU A 1 460 ? 32.024 -8.797 1.512 1.00 71.88 460 LEU A CA 1
ATOM 3583 C C . LEU A 1 460 ? 31.956 -7.266 1.395 1.00 71.88 460 LEU A C 1
ATOM 3585 O O . LEU A 1 460 ? 32.166 -6.572 2.389 1.00 71.88 460 LEU A O 1
ATOM 3589 N N . GLN A 1 461 ? 31.644 -6.765 0.199 1.00 73.62 461 GLN A N 1
ATOM 3590 C CA . GLN A 1 461 ? 31.389 -5.348 -0.091 1.00 73.62 461 GLN A CA 1
ATOM 3591 C C . GLN A 1 461 ? 30.029 -5.185 -0.779 1.00 73.62 461 GLN A C 1
ATOM 3593 O O . GLN A 1 461 ? 29.646 -6.030 -1.590 1.00 73.62 461 GLN A O 1
ATOM 3598 N N . VAL A 1 462 ? 29.298 -4.107 -0.493 1.00 76.31 462 VAL A N 1
ATOM 3599 C CA . VAL A 1 462 ? 28.058 -3.787 -1.223 1.00 76.31 462 VAL A CA 1
ATOM 3600 C C . VAL A 1 462 ? 28.373 -3.346 -2.659 1.00 76.31 462 VAL A C 1
ATOM 3602 O O . VAL A 1 462 ? 29.007 -2.318 -2.873 1.00 76.31 462 VAL A O 1
ATOM 3605 N N . GLU A 1 463 ? 27.895 -4.110 -3.645 1.00 78.56 463 GLU A N 1
ATOM 3606 C CA . GLU A 1 463 ? 28.052 -3.814 -5.080 1.00 78.56 463 GLU A CA 1
ATOM 3607 C C . GLU A 1 463 ? 26.849 -3.032 -5.627 1.00 78.56 463 GLU A C 1
ATOM 3609 O O . GLU A 1 463 ? 27.003 -2.083 -6.393 1.00 78.56 463 GLU A O 1
ATOM 3614 N N . ALA A 1 464 ? 25.628 -3.417 -5.241 1.00 78.50 464 ALA A N 1
ATOM 3615 C CA . ALA A 1 464 ? 24.415 -2.728 -5.669 1.00 78.50 464 ALA A CA 1
ATOM 3616 C C . ALA A 1 464 ? 23.271 -2.891 -4.668 1.00 78.50 464 ALA A C 1
ATOM 3618 O O . ALA A 1 464 ? 23.038 -3.968 -4.125 1.00 78.50 464 ALA A O 1
ATOM 3619 N N . THR A 1 465 ? 22.483 -1.830 -4.516 1.00 81.94 465 THR A N 1
ATOM 3620 C CA . THR A 1 465 ? 21.263 -1.833 -3.706 1.00 81.94 465 THR A CA 1
ATOM 3621 C C . THR A 1 465 ? 20.071 -1.496 -4.588 1.00 81.94 465 THR A C 1
ATOM 3623 O O . THR A 1 465 ? 20.049 -0.475 -5.285 1.00 81.94 465 THR A O 1
ATOM 3626 N N . VAL A 1 466 ? 19.060 -2.360 -4.561 1.00 81.56 466 VAL A N 1
ATOM 3627 C CA . VAL A 1 466 ? 17.810 -2.190 -5.298 1.00 81.56 466 VAL A CA 1
ATOM 3628 C C . VAL A 1 466 ? 16.681 -2.102 -4.286 1.00 81.56 466 VAL A C 1
ATOM 3630 O O . VAL A 1 466 ? 16.315 -3.097 -3.666 1.00 81.56 466 VAL A O 1
ATOM 3633 N N . HIS A 1 467 ? 16.154 -0.894 -4.107 1.00 76.56 467 HIS A N 1
ATOM 3634 C CA . HIS A 1 467 ? 15.021 -0.624 -3.232 1.00 76.56 467 HIS A CA 1
ATOM 3635 C C . HIS A 1 467 ? 13.791 -0.331 -4.093 1.00 76.56 467 HIS A C 1
ATOM 3637 O O . HIS A 1 467 ? 13.578 0.799 -4.530 1.00 76.56 467 HIS A O 1
ATOM 3643 N N . SER A 1 468 ? 13.036 -1.382 -4.400 1.00 67.31 468 SER A N 1
ATOM 3644 C CA . SER A 1 468 ? 11.878 -1.335 -5.298 1.00 67.31 468 SER A CA 1
ATOM 3645 C C . SER A 1 468 ? 10.558 -1.172 -4.545 1.00 67.31 468 SER A C 1
ATOM 3647 O O . SER A 1 468 ? 9.604 -0.640 -5.103 1.00 67.31 468 SER A O 1
ATOM 3649 N N . ARG A 1 469 ? 10.490 -1.623 -3.285 1.00 58.03 469 ARG A N 1
ATOM 3650 C CA . ARG A 1 469 ? 9.282 -1.600 -2.453 1.00 58.03 469 ARG A CA 1
ATOM 3651 C C . ARG A 1 469 ? 9.611 -1.174 -1.025 1.00 58.03 469 ARG A C 1
ATOM 3653 O O . ARG A 1 469 ? 10.355 -1.851 -0.322 1.00 58.03 469 ARG A O 1
ATOM 3660 N N . ILE A 1 470 ? 9.008 -0.089 -0.557 1.00 50.28 470 ILE A N 1
ATOM 3661 C CA . ILE A 1 470 ? 9.193 0.378 0.822 1.00 50.28 470 ILE A CA 1
ATOM 3662 C C . ILE A 1 470 ? 8.584 -0.654 1.791 1.00 50.28 470 ILE A C 1
ATOM 3664 O O . ILE A 1 470 ? 7.433 -1.060 1.629 1.00 50.28 470 ILE A O 1
ATOM 3668 N N . GLY A 1 471 ? 9.361 -1.101 2.783 1.00 50.66 471 GLY A N 1
ATOM 3669 C CA . GLY A 1 471 ? 8.945 -2.106 3.774 1.00 50.66 471 GLY A CA 1
ATOM 3670 C C . GLY A 1 471 ? 8.941 -3.563 3.284 1.00 50.66 471 GLY A C 1
ATOM 3671 O O . GLY A 1 471 ? 8.456 -4.437 3.999 1.00 50.66 471 GLY A O 1
ATOM 3672 N N . GLY A 1 472 ? 9.444 -3.841 2.076 1.00 53.25 472 GLY A N 1
ATOM 3673 C CA . GLY A 1 472 ? 9.707 -5.206 1.613 1.00 53.25 472 GLY A CA 1
ATOM 3674 C C . GLY A 1 472 ? 11.025 -5.748 2.174 1.00 53.25 472 GLY A C 1
ATOM 3675 O O . GLY A 1 472 ? 12.011 -5.017 2.240 1.00 53.25 472 GLY A O 1
ATOM 3676 N N . GLU A 1 473 ? 11.061 -7.030 2.539 1.00 70.88 473 GLU A N 1
ATOM 3677 C CA . GLU A 1 473 ? 12.287 -7.683 3.011 1.00 70.88 473 GLU A CA 1
ATOM 3678 C C . GLU A 1 473 ? 13.383 -7.624 1.936 1.00 70.88 473 GLU A C 1
ATOM 3680 O O . GLU A 1 473 ? 13.145 -7.941 0.765 1.00 70.88 473 GLU A O 1
ATOM 3685 N N . PHE A 1 474 ? 14.587 -7.197 2.325 1.00 76.12 474 PHE A N 1
ATOM 3686 C CA . PHE A 1 474 ? 15.749 -7.265 1.447 1.00 76.12 474 PHE A CA 1
ATOM 3687 C C . PHE A 1 474 ? 16.218 -8.708 1.327 1.00 76.12 474 PHE A C 1
ATOM 3689 O O . PHE A 1 474 ? 16.465 -9.378 2.325 1.00 76.12 474 PHE A O 1
ATOM 3696 N N . LYS A 1 475 ? 16.432 -9.164 0.094 1.00 85.12 475 LYS A N 1
ATOM 3697 C CA . LYS A 1 475 ? 17.166 -10.403 -0.163 1.00 85.12 475 LYS A CA 1
ATOM 3698 C C . LYS A 1 475 ? 18.632 -10.060 -0.397 1.00 85.12 475 LYS A C 1
ATOM 3700 O O . LYS A 1 475 ? 18.947 -9.403 -1.390 1.00 85.12 475 LYS A O 1
ATOM 3705 N N . ALA A 1 476 ? 19.520 -10.483 0.503 1.00 83.50 476 ALA A N 1
ATOM 3706 C CA . ALA A 1 476 ? 20.953 -10.434 0.225 1.00 83.50 476 ALA A CA 1
ATOM 3707 C C . ALA A 1 476 ? 21.322 -11.532 -0.762 1.00 83.50 476 ALA A C 1
ATOM 3709 O O . ALA A 1 476 ? 20.924 -12.689 -0.613 1.00 83.50 476 ALA A O 1
ATOM 3710 N N . ILE A 1 477 ? 22.113 -11.164 -1.757 1.00 87.62 477 ILE A N 1
ATOM 3711 C CA . ILE A 1 477 ? 22.661 -12.080 -2.742 1.00 87.62 477 ILE A CA 1
ATOM 3712 C C . ILE A 1 477 ? 24.149 -11.790 -2.851 1.00 87.62 477 ILE A C 1
ATOM 3714 O O . ILE A 1 477 ? 24.539 -10.638 -3.008 1.00 87.62 477 ILE A O 1
ATOM 3718 N N . VAL A 1 478 ? 24.972 -12.827 -2.776 1.00 83.62 478 VAL A N 1
ATOM 3719 C CA . VAL A 1 478 ? 26.413 -12.739 -2.978 1.00 83.62 478 VAL A CA 1
ATOM 3720 C C . VAL A 1 478 ? 26.758 -13.140 -4.398 1.00 83.62 478 VAL A C 1
ATOM 3722 O O . VAL A 1 478 ? 26.301 -14.155 -4.922 1.00 83.62 478 VAL A O 1
ATOM 3725 N N . LEU A 1 479 ? 27.596 -12.310 -4.991 1.00 79.88 479 LEU A N 1
ATOM 3726 C CA . LEU A 1 479 ? 28.284 -12.501 -6.242 1.00 79.88 479 LEU A CA 1
ATOM 3727 C C . LEU A 1 479 ? 29.660 -13.087 -5.922 1.00 79.88 479 LEU A C 1
ATOM 3729 O O . LEU A 1 479 ? 30.523 -12.380 -5.391 1.00 79.88 479 LEU A O 1
ATOM 3733 N N . ARG A 1 480 ? 29.842 -14.388 -6.173 1.00 71.88 480 ARG A N 1
ATOM 3734 C CA . ARG A 1 480 ? 31.115 -15.058 -5.874 1.00 71.88 480 ARG A CA 1
ATOM 3735 C C . ARG A 1 480 ? 32.173 -14.753 -6.926 1.00 71.88 480 ARG A C 1
ATOM 3737 O O . ARG A 1 480 ? 31.877 -14.709 -8.120 1.00 71.88 480 ARG A O 1
ATOM 3744 N N . ASP A 1 481 ? 33.413 -14.598 -6.471 1.00 60.78 481 ASP A N 1
ATOM 3745 C CA . ASP A 1 481 ? 34.571 -14.509 -7.355 1.00 60.78 481 ASP A CA 1
ATOM 3746 C C . ASP A 1 481 ? 34.863 -15.890 -7.964 1.00 60.78 481 ASP A C 1
ATOM 3748 O O . ASP A 1 481 ? 35.127 -16.866 -7.258 1.00 60.78 481 ASP A O 1
ATOM 3752 N N . ALA A 1 482 ? 34.819 -15.982 -9.293 1.00 50.81 482 ALA A N 1
ATOM 3753 C CA . ALA A 1 482 ? 35.119 -17.194 -10.049 1.00 50.81 482 ALA A CA 1
ATOM 3754 C C . ALA A 1 482 ? 36.638 -17.386 -10.250 1.00 50.81 482 ALA A C 1
ATOM 3756 O O . ALA A 1 482 ? 37.090 -17.734 -11.345 1.00 50.81 482 ALA A O 1
ATOM 3757 N N . GLY A 1 483 ? 37.434 -17.140 -9.204 1.00 44.41 483 GLY A N 1
ATOM 3758 C CA . GLY A 1 483 ? 38.877 -17.384 -9.191 1.00 44.41 483 GLY A CA 1
ATOM 3759 C C . GLY A 1 483 ? 39.640 -16.633 -10.284 1.00 44.41 483 GLY A C 1
ATOM 3760 O O . GLY A 1 483 ? 40.464 -17.236 -10.973 1.00 44.41 483 GLY A O 1
ATOM 3761 N N . GLY A 1 484 ? 39.347 -15.343 -10.480 1.00 42.53 484 GLY A N 1
ATOM 3762 C CA . GLY A 1 484 ? 40.071 -14.499 -11.438 1.00 42.53 484 GLY A CA 1
ATOM 3763 C C . GLY A 1 484 ? 39.685 -14.688 -12.910 1.00 42.53 484 GLY A C 1
ATOM 3764 O O . GLY A 1 484 ? 40.338 -14.124 -13.785 1.00 42.53 484 GLY A O 1
ATOM 3765 N N . ARG A 1 485 ? 38.624 -15.447 -13.214 1.00 39.28 485 ARG A N 1
ATOM 3766 C CA . ARG A 1 485 ? 37.957 -15.380 -14.524 1.00 39.28 485 ARG A CA 1
ATOM 3767 C C . ARG A 1 485 ? 36.928 -14.257 -14.485 1.00 39.28 485 ARG A C 1
ATOM 3769 O O . ARG A 1 485 ? 36.155 -14.177 -13.536 1.00 39.28 485 ARG A O 1
ATOM 3776 N N . GLU A 1 486 ? 36.858 -13.440 -15.534 1.00 43.12 486 GLU A N 1
ATOM 3777 C CA . GLU A 1 486 ? 35.920 -12.309 -15.691 1.00 43.12 486 GLU A CA 1
ATOM 3778 C C . GLU A 1 486 ? 34.423 -12.720 -15.732 1.00 43.12 486 GLU A C 1
ATOM 3780 O O . GLU A 1 486 ? 33.567 -11.992 -16.223 1.00 43.12 486 GLU A O 1
ATOM 3785 N N . HIS A 1 487 ? 34.057 -13.909 -15.248 1.00 49.75 487 HIS A N 1
ATOM 3786 C CA . HIS A 1 487 ? 32.727 -14.516 -15.366 1.00 49.75 487 HIS A CA 1
ATOM 3787 C C . HIS A 1 487 ? 31.867 -14.263 -14.125 1.00 49.75 487 HIS A C 1
ATOM 3789 O O . HIS A 1 487 ? 31.135 -15.134 -13.646 1.00 49.75 487 HIS A O 1
ATOM 3795 N N . VAL A 1 488 ? 31.937 -13.028 -13.629 1.00 52.47 488 VAL A N 1
ATOM 3796 C CA . VAL A 1 488 ? 31.212 -12.548 -12.450 1.00 52.47 488 VAL A CA 1
ATOM 3797 C C . VAL A 1 488 ? 29.686 -12.661 -12.648 1.00 52.47 488 VAL A C 1
ATOM 3799 O O . VAL A 1 488 ? 28.957 -12.847 -11.687 1.00 52.47 488 VAL A O 1
ATOM 3802 N N . ARG A 1 489 ? 29.177 -12.654 -13.889 1.00 64.75 489 ARG A N 1
ATOM 3803 C CA . ARG A 1 489 ? 27.731 -12.689 -14.206 1.00 64.75 489 ARG A CA 1
ATOM 3804 C C . ARG A 1 489 ? 27.010 -14.008 -13.852 1.00 64.75 489 ARG A C 1
ATOM 3806 O O . ARG A 1 489 ? 25.786 -14.050 -13.850 1.00 64.75 489 ARG A O 1
ATOM 3813 N N . SER A 1 490 ? 27.719 -15.095 -13.539 1.00 58.81 490 SER A N 1
ATOM 3814 C CA . SER A 1 490 ? 27.120 -16.445 -13.536 1.00 58.81 490 SER A CA 1
ATOM 3815 C C . SER A 1 490 ? 26.778 -17.051 -12.167 1.00 58.81 490 SER A C 1
ATOM 3817 O O . SER A 1 490 ? 25.982 -17.991 -12.108 1.00 58.81 490 SER A O 1
ATOM 3819 N N . HIS A 1 491 ? 27.335 -16.536 -11.064 1.00 75.69 491 HIS A N 1
ATOM 3820 C CA . HIS A 1 491 ? 27.355 -17.263 -9.785 1.00 75.69 491 HIS A CA 1
ATOM 3821 C C . HIS A 1 491 ? 26.794 -16.460 -8.600 1.00 75.69 491 HIS A C 1
ATOM 3823 O O . HIS A 1 491 ? 27.498 -16.120 -7.646 1.00 75.69 491 HIS A O 1
ATOM 3829 N N . PHE A 1 492 ? 25.495 -16.170 -8.678 1.00 83.25 492 PHE A N 1
ATOM 3830 C CA . PHE A 1 492 ? 24.728 -15.542 -7.603 1.00 83.25 492 PHE A CA 1
ATOM 3831 C C . PHE A 1 492 ? 24.192 -16.587 -6.614 1.00 83.25 492 PHE A C 1
ATOM 3833 O O . PHE A 1 492 ? 23.571 -17.574 -7.019 1.00 83.25 492 PHE A O 1
ATOM 3840 N N . GLU A 1 493 ? 24.360 -16.328 -5.319 1.00 84.44 493 GLU A N 1
ATOM 3841 C CA . GLU A 1 493 ? 23.828 -17.146 -4.222 1.00 84.44 493 GLU A CA 1
ATOM 3842 C C . GLU A 1 493 ? 23.080 -16.273 -3.217 1.00 84.44 493 GLU A C 1
ATOM 3844 O O . GLU A 1 493 ? 23.553 -15.198 -2.861 1.00 84.44 493 GLU A O 1
ATOM 3849 N N . ARG A 1 494 ? 21.914 -16.712 -2.726 1.00 86.88 494 ARG A N 1
ATOM 3850 C CA . ARG A 1 494 ? 21.204 -15.964 -1.673 1.00 86.88 494 ARG A CA 1
ATOM 3851 C C . ARG A 1 494 ? 21.923 -16.147 -0.343 1.00 86.88 494 ARG A C 1
ATOM 3853 O O . ARG A 1 494 ? 22.443 -17.224 -0.068 1.00 86.88 494 ARG A O 1
ATOM 3860 N N . VAL A 1 495 ? 21.899 -15.119 0.492 1.00 82.25 495 VAL A N 1
ATOM 3861 C CA . VAL A 1 495 ? 22.460 -15.153 1.840 1.00 82.25 495 VAL A CA 1
ATOM 3862 C C . VAL A 1 495 ? 21.359 -15.199 2.892 1.00 82.25 495 VAL A C 1
ATOM 3864 O O . VAL A 1 495 ? 20.362 -14.488 2.784 1.00 82.25 495 VAL A O 1
ATOM 3867 N N . GLU A 1 496 ? 21.580 -15.999 3.930 1.00 79.00 496 GLU A N 1
ATOM 3868 C CA . GLU A 1 496 ? 20.816 -16.011 5.176 1.00 79.00 496 GLU A CA 1
ATOM 3869 C C . GLU A 1 496 ? 21.716 -15.661 6.367 1.00 79.00 496 GLU A C 1
ATOM 3871 O O . GLU A 1 496 ? 22.906 -15.980 6.388 1.00 79.00 496 GLU A O 1
ATOM 3876 N N . VAL A 1 497 ? 21.133 -15.026 7.383 1.00 66.62 497 VAL A N 1
ATOM 3877 C CA . VAL A 1 497 ? 21.825 -14.649 8.620 1.00 66.62 497 VAL A CA 1
ATOM 3878 C C . VAL A 1 497 ? 21.771 -15.799 9.628 1.00 66.62 497 VAL A C 1
ATOM 3880 O O . VAL A 1 497 ? 20.696 -16.337 9.891 1.00 66.62 497 VAL A O 1
ATOM 3883 N N . ILE A 1 498 ? 22.913 -16.152 10.225 1.00 64.56 498 ILE A N 1
ATOM 3884 C CA . ILE A 1 498 ? 22.991 -17.089 11.352 1.00 64.56 498 ILE A CA 1
ATOM 3885 C C . ILE A 1 498 ? 22.993 -16.282 12.664 1.00 64.56 498 ILE A C 1
ATOM 3887 O O . ILE A 1 498 ? 23.945 -15.536 12.911 1.00 64.56 498 ILE A O 1
ATOM 3891 N N . PRO A 1 499 ? 21.987 -16.439 13.545 1.00 49.38 499 PRO A N 1
ATOM 3892 C CA . PRO A 1 499 ? 21.998 -15.800 14.857 1.00 49.38 499 PRO A CA 1
ATOM 3893 C C . PRO A 1 499 ? 23.144 -16.356 15.716 1.00 49.38 499 PRO A C 1
ATOM 3895 O O . PRO A 1 499 ? 23.196 -17.557 15.987 1.00 49.38 499 PRO A O 1
ATOM 3898 N N . THR A 1 500 ? 24.058 -15.503 16.183 1.00 43.31 500 THR A N 1
ATOM 3899 C CA . THR A 1 500 ? 25.105 -15.913 17.135 1.00 43.31 500 THR A CA 1
ATOM 3900 C C . THR A 1 500 ? 24.504 -16.193 18.522 1.00 43.31 500 THR A C 1
ATOM 3902 O O . THR A 1 500 ? 23.786 -15.329 19.040 1.00 43.31 500 THR A O 1
ATOM 3905 N N . PRO A 1 501 ? 24.807 -17.334 19.175 1.00 33.34 501 PRO A N 1
ATOM 3906 C CA . PRO A 1 501 ? 24.396 -17.590 20.556 1.00 33.34 501 PRO A CA 1
ATOM 3907 C C . PRO A 1 501 ? 25.034 -16.567 21.508 1.00 33.34 501 PRO A C 1
ATOM 3909 O O . PRO A 1 501 ? 26.237 -16.312 21.429 1.00 33.34 501 PRO A O 1
ATOM 3912 N N . LYS A 1 502 ? 24.250 -15.975 22.418 1.00 31.38 502 LYS A N 1
ATOM 3913 C CA . LYS A 1 502 ? 24.792 -15.107 23.478 1.00 31.38 502 LYS A CA 1
ATOM 3914 C C . LYS A 1 502 ? 25.626 -15.952 24.462 1.00 31.38 502 LYS A C 1
ATOM 3916 O O . LYS A 1 502 ? 25.170 -17.030 24.827 1.00 31.38 502 LYS A O 1
ATOM 3921 N N . PRO A 1 503 ? 26.809 -15.492 24.907 1.00 30.16 503 PRO A N 1
ATOM 3922 C CA . PRO A 1 503 ? 27.618 -16.218 25.881 1.00 30.16 503 PRO A CA 1
ATOM 3923 C C . PRO A 1 503 ? 27.013 -16.116 27.289 1.00 30.16 503 PRO A C 1
ATOM 3925 O O . PRO A 1 503 ? 26.752 -15.019 27.787 1.00 30.16 503 PRO A O 1
ATOM 3928 N N . ASP A 1 504 ? 26.817 -17.272 27.919 1.00 28.58 504 ASP A N 1
ATOM 3929 C CA . ASP A 1 504 ? 26.310 -17.426 29.281 1.00 28.58 504 ASP A CA 1
ATOM 3930 C C . ASP A 1 504 ? 27.261 -16.814 30.321 1.00 28.58 504 ASP A C 1
ATOM 3932 O O . ASP A 1 504 ? 28.436 -17.173 30.419 1.00 28.58 504 ASP A O 1
ATOM 3936 N N . THR A 1 505 ? 26.741 -15.927 31.169 1.00 29.33 505 THR A N 1
ATOM 3937 C CA . THR A 1 505 ? 27.412 -15.520 32.409 1.00 29.33 505 THR A CA 1
ATOM 3938 C C . THR A 1 505 ? 27.170 -16.555 33.504 1.00 29.33 505 THR A C 1
ATOM 3940 O O . THR A 1 505 ? 26.061 -16.690 34.020 1.00 29.33 505 THR A O 1
ATOM 3943 N N . TRP A 1 506 ? 28.239 -17.253 33.892 1.00 24.78 506 TRP A N 1
ATOM 3944 C CA . TRP A 1 506 ? 28.339 -18.045 35.118 1.00 24.78 506 TRP A CA 1
ATOM 3945 C C . TRP A 1 506 ? 28.010 -17.229 36.379 1.00 24.78 506 TRP A C 1
ATOM 3947 O O . TRP A 1 506 ? 28.618 -16.190 36.630 1.00 24.78 506 TRP A O 1
ATOM 3957 N N . SER A 1 507 ? 27.183 -17.791 37.264 1.00 27.09 507 SER A N 1
ATOM 3958 C CA . SER A 1 507 ? 27.441 -17.744 38.710 1.00 27.09 507 SER A CA 1
ATOM 3959 C C . SER A 1 507 ? 26.943 -19.031 39.381 1.00 27.09 507 SER A C 1
ATOM 3961 O O . SER A 1 507 ? 25.931 -19.609 38.991 1.00 27.09 507 SER A O 1
ATOM 3963 N N . GLY A 1 508 ? 27.758 -19.546 40.304 1.00 24.83 508 GLY A N 1
ATOM 3964 C CA . GLY A 1 508 ? 27.717 -20.915 40.808 1.00 24.83 508 GLY A CA 1
ATOM 3965 C C . GLY A 1 508 ? 26.863 -21.161 42.058 1.00 24.83 508 GLY A C 1
ATOM 3966 O O . GLY A 1 508 ? 26.563 -20.264 42.834 1.00 24.83 508 GLY A O 1
ATOM 3967 N N . SER A 1 509 ? 26.536 -22.448 42.208 1.00 25.95 509 SER A N 1
ATOM 3968 C CA . SER A 1 509 ? 26.121 -23.247 43.377 1.00 25.95 509 SER A CA 1
ATOM 3969 C C . SER A 1 509 ? 25.607 -22.567 44.660 1.00 25.95 509 SER A C 1
ATOM 3971 O O . SER A 1 509 ? 26.363 -21.907 45.369 1.00 25.95 509 SER A O 1
ATOM 3973 N N . SER A 1 510 ? 24.429 -22.995 45.136 1.00 25.19 510 SER A N 1
ATOM 3974 C CA . SER A 1 510 ? 24.314 -23.958 46.258 1.00 25.19 510 SER A CA 1
ATOM 3975 C C . SER A 1 510 ? 22.853 -24.252 46.671 1.00 25.19 510 SER A C 1
ATOM 3977 O O . SER A 1 510 ? 22.037 -23.354 46.791 1.00 25.19 510 SER A O 1
ATOM 3979 N N . GLY A 1 511 ? 22.556 -25.534 46.939 1.00 22.80 511 GLY A N 1
ATOM 3980 C CA . GLY A 1 511 ? 21.796 -25.964 48.128 1.00 22.80 511 GLY A CA 1
ATOM 3981 C C . GLY A 1 511 ? 20.254 -25.925 48.181 1.00 22.80 511 GLY A C 1
ATOM 3982 O O . GLY A 1 511 ? 19.690 -25.001 48.738 1.00 22.80 511 GLY A O 1
ATOM 3983 N N . ARG A 1 512 ? 19.639 -27.072 47.839 1.00 23.92 512 ARG A N 1
ATOM 3984 C CA . ARG A 1 512 ? 18.491 -27.768 48.492 1.00 23.92 512 ARG A CA 1
ATOM 3985 C C . ARG A 1 512 ? 17.097 -27.109 48.675 1.00 23.92 512 ARG A C 1
ATOM 3987 O O . ARG A 1 512 ? 16.918 -26.190 49.454 1.00 23.92 512 ARG A O 1
ATOM 3994 N N . HIS A 1 513 ? 16.122 -27.919 48.222 1.00 23.95 513 HIS A N 1
ATOM 3995 C CA . HIS A 1 513 ? 14.768 -28.202 48.749 1.00 23.95 513 HIS A CA 1
ATOM 3996 C C . HIS A 1 513 ? 13.634 -27.198 48.490 1.00 23.95 513 HIS A C 1
ATOM 3998 O O . HIS A 1 513 ? 13.638 -26.094 49.012 1.00 23.95 513 HIS A O 1
ATOM 4004 N N . GLY A 1 514 ? 12.570 -27.698 47.844 1.00 22.19 514 GLY A N 1
ATOM 4005 C CA . GLY A 1 514 ? 11.215 -27.151 47.959 1.00 22.19 514 GLY A CA 1
ATOM 4006 C C . GLY A 1 514 ? 10.432 -27.138 46.648 1.00 22.19 514 GLY A C 1
ATOM 4007 O O . GLY A 1 514 ? 10.791 -26.429 45.727 1.00 22.19 514 GLY A O 1
ATOM 4008 N N . LYS A 1 515 ? 9.391 -27.970 46.613 1.00 25.27 515 LYS A N 1
ATOM 4009 C CA . LYS A 1 515 ? 8.239 -28.063 45.701 1.00 25.27 515 LYS A CA 1
ATOM 4010 C C . LYS A 1 515 ? 7.702 -26.784 45.014 1.00 25.27 515 LYS A C 1
ATOM 4012 O O . LYS A 1 515 ? 7.792 -25.700 45.570 1.00 25.27 515 LYS A O 1
ATOM 4017 N N . GLU A 1 516 ? 6.937 -27.089 43.954 1.00 23.12 516 GLU A N 1
ATOM 4018 C CA . GLU A 1 516 ? 5.764 -26.401 43.364 1.00 23.12 516 GLU A CA 1
ATOM 4019 C C . GLU A 1 516 ? 5.983 -25.437 42.179 1.00 23.12 516 GLU A C 1
ATOM 4021 O O . GLU A 1 516 ? 6.662 -24.427 42.294 1.00 23.12 516 GLU A O 1
ATOM 4026 N N . ASP A 1 517 ? 5.369 -25.854 41.057 1.00 24.56 517 ASP A N 1
ATOM 4027 C CA . ASP A 1 517 ? 4.676 -25.142 39.969 1.00 24.56 517 ASP A CA 1
ATOM 4028 C C . ASP A 1 517 ? 5.287 -23.882 39.318 1.00 24.56 517 ASP A C 1
ATOM 4030 O O . ASP A 1 517 ? 5.684 -22.944 39.997 1.00 24.56 517 ASP A O 1
ATOM 4034 N N . VAL A 1 518 ? 5.262 -23.839 37.970 1.00 24.41 518 VAL A N 1
ATOM 4035 C CA . VAL A 1 518 ? 4.683 -22.762 37.117 1.00 24.41 518 VAL A CA 1
ATOM 4036 C C . VAL A 1 518 ? 5.179 -22.856 35.652 1.00 24.41 518 VAL A C 1
ATOM 4038 O O . VAL A 1 518 ? 6.370 -22.810 35.366 1.00 24.41 518 VAL A O 1
ATOM 4041 N N . GLU A 1 519 ? 4.188 -23.005 34.765 1.00 23.39 519 GLU A N 1
ATOM 4042 C CA . GLU A 1 519 ? 3.983 -22.467 33.401 1.00 23.39 519 GLU A CA 1
ATOM 4043 C C . GLU A 1 519 ? 5.106 -22.439 32.337 1.00 23.39 519 GLU A C 1
ATOM 4045 O O . GLU A 1 519 ? 6.052 -21.656 32.379 1.00 23.39 519 GLU A O 1
ATOM 4050 N N . GLU A 1 520 ? 4.847 -23.185 31.253 1.00 24.17 520 GLU A N 1
ATOM 4051 C CA . GLU A 1 520 ? 5.320 -22.914 29.889 1.00 24.17 520 GLU A CA 1
ATOM 4052 C C . GLU A 1 520 ? 4.724 -21.595 29.355 1.00 24.17 520 GLU A C 1
ATOM 4054 O O . GLU A 1 520 ? 3.505 -21.460 29.222 1.00 24.17 520 GLU A O 1
ATOM 4059 N N . GLN A 1 521 ? 5.581 -20.640 28.978 1.00 23.91 521 GLN A N 1
ATOM 4060 C CA . GLN A 1 521 ? 5.213 -19.472 28.174 1.00 23.91 521 GLN A CA 1
ATOM 4061 C C . GLN A 1 521 ? 5.677 -19.673 26.728 1.00 23.91 521 GLN A C 1
ATOM 4063 O O . GLN A 1 521 ? 6.866 -19.804 26.452 1.00 23.91 521 GLN A O 1
ATOM 4068 N N . ALA A 1 522 ? 4.701 -19.707 25.821 1.00 24.83 522 ALA A N 1
ATOM 4069 C CA . ALA A 1 522 ? 4.873 -19.789 24.379 1.00 24.83 522 ALA A CA 1
ATOM 4070 C C . ALA A 1 522 ? 5.259 -18.426 23.772 1.00 24.83 522 ALA A C 1
ATOM 4072 O O . ALA A 1 522 ? 4.667 -17.395 24.101 1.00 24.83 522 ALA A O 1
ATOM 4073 N N . ASP A 1 523 ? 6.223 -18.464 22.851 1.00 21.83 523 ASP A N 1
ATOM 4074 C CA . ASP A 1 523 ? 6.733 -17.342 22.063 1.00 21.83 523 ASP A CA 1
ATOM 4075 C C . ASP A 1 523 ? 5.647 -16.666 21.206 1.00 21.83 523 ASP A C 1
ATOM 4077 O O . ASP A 1 523 ? 4.917 -17.313 20.450 1.00 21.83 523 ASP A O 1
ATOM 4081 N N . CYS A 1 524 ? 5.573 -15.333 21.289 1.00 23.48 524 CYS A N 1
ATOM 4082 C CA . CYS A 1 524 ? 4.671 -14.486 20.511 1.00 23.48 524 CYS A CA 1
ATOM 4083 C C . CYS A 1 524 ? 5.429 -13.793 19.363 1.00 23.48 524 CYS A C 1
ATOM 4085 O O . CYS A 1 524 ? 6.470 -13.170 19.569 1.00 23.48 524 CYS A O 1
ATOM 4087 N N . ALA A 1 525 ? 4.885 -13.917 18.150 1.00 25.42 525 ALA A N 1
ATOM 4088 C CA . ALA A 1 525 ? 5.453 -13.466 16.883 1.00 25.42 525 ALA A CA 1
ATOM 4089 C C . ALA A 1 525 ? 5.541 -11.931 16.743 1.00 25.42 525 ALA A C 1
ATOM 4091 O O . ALA A 1 525 ? 4.604 -11.195 17.056 1.00 25.42 525 ALA A O 1
ATOM 4092 N N . THR A 1 526 ? 6.662 -11.460 16.194 1.00 25.61 526 THR A N 1
ATOM 4093 C CA . THR A 1 526 ? 6.960 -10.057 15.889 1.00 25.61 526 THR A CA 1
ATOM 4094 C C . THR A 1 526 ? 6.167 -9.553 14.677 1.00 25.61 526 THR A C 1
ATOM 4096 O O . THR A 1 526 ? 6.207 -10.109 13.582 1.00 25.61 526 THR A O 1
ATOM 4099 N N . SER A 1 527 ? 5.425 -8.467 14.892 1.00 26.27 527 SER A N 1
ATOM 4100 C CA . SER A 1 527 ? 4.544 -7.801 13.929 1.00 26.27 527 SER A CA 1
ATOM 4101 C C . SER A 1 527 ? 5.244 -6.596 13.291 1.00 26.27 527 SER A C 1
ATOM 4103 O O . SER A 1 527 ? 5.701 -5.706 14.006 1.00 26.27 527 SER A O 1
ATOM 4105 N N . ALA A 1 528 ? 5.293 -6.540 11.956 1.00 24.48 528 ALA A N 1
ATOM 4106 C CA . ALA A 1 528 ? 5.900 -5.447 11.196 1.00 24.48 528 ALA A CA 1
ATOM 4107 C C . ALA A 1 528 ? 5.082 -4.144 11.312 1.00 24.48 528 ALA A C 1
ATOM 4109 O O . ALA A 1 528 ? 3.958 -4.044 10.815 1.00 24.48 528 ALA A O 1
ATOM 4110 N N . THR A 1 529 ? 5.657 -3.134 11.965 1.00 26.89 529 THR A N 1
ATOM 4111 C CA . THR A 1 529 ? 5.132 -1.767 12.060 1.00 26.89 529 THR A CA 1
ATOM 4112 C C . THR A 1 529 ? 5.761 -0.869 10.991 1.00 26.89 529 THR A C 1
ATOM 4114 O O . THR A 1 529 ? 6.973 -0.851 10.787 1.00 26.89 529 THR A O 1
ATOM 4117 N N . TRP A 1 530 ? 4.922 -0.095 10.298 1.00 30.77 530 TRP A N 1
ATOM 4118 C CA . TRP A 1 530 ? 5.336 0.901 9.305 1.00 30.77 530 TRP A CA 1
ATOM 4119 C C . TRP A 1 530 ? 6.001 2.085 10.035 1.00 30.77 530 TRP A C 1
ATOM 4121 O O . TRP A 1 530 ? 5.316 2.940 10.600 1.00 30.77 530 TRP A O 1
ATOM 4131 N N . SER A 1 531 ? 7.337 2.122 10.083 1.00 28.89 531 SER A N 1
ATOM 4132 C CA . SER A 1 531 ? 8.089 3.246 10.658 1.00 28.89 531 SER A CA 1
ATOM 4133 C C . SER A 1 531 ? 8.818 4.026 9.563 1.00 28.89 531 SER A C 1
ATOM 4135 O O . SER A 1 531 ? 9.835 3.606 9.022 1.00 28.89 531 SER A O 1
ATOM 4137 N N . GLY A 1 532 ? 8.260 5.186 9.213 1.00 26.12 532 GLY A N 1
ATOM 4138 C CA . GLY A 1 532 ? 8.993 6.229 8.506 1.00 26.12 532 GLY A CA 1
ATOM 4139 C C . GLY A 1 532 ? 9.972 6.914 9.461 1.00 26.12 532 GLY A C 1
ATOM 4140 O O . GLY A 1 532 ? 9.589 7.241 10.580 1.00 26.12 532 GLY A O 1
ATOM 4141 N N . SER A 1 533 ? 11.209 7.099 8.987 1.00 24.62 533 SER A N 1
ATOM 4142 C CA . SER A 1 533 ? 12.282 7.979 9.489 1.00 24.62 533 SER A CA 1
ATOM 4143 C C . SER A 1 533 ? 12.529 8.008 11.007 1.00 24.62 533 SER A C 1
ATOM 4145 O O . SER A 1 533 ? 11.754 8.580 11.774 1.00 24.62 533 SER A O 1
ATOM 4147 N N . LYS A 1 534 ? 13.681 7.488 11.451 1.00 31.73 534 LYS A N 1
ATOM 4148 C CA . LYS A 1 534 ? 14.112 7.602 12.850 1.00 31.73 534 LYS A CA 1
ATOM 4149 C C . LYS A 1 534 ? 14.443 9.044 13.247 1.00 31.73 534 LYS A C 1
ATOM 4151 O O . LYS A 1 534 ? 15.414 9.621 12.768 1.00 31.73 534 LYS A O 1
ATOM 4156 N N . GLY A 1 535 ? 13.689 9.506 14.242 1.00 23.05 535 GLY A N 1
ATOM 4157 C CA . GLY A 1 535 ? 14.101 10.406 15.319 1.00 23.05 535 GLY A CA 1
ATOM 4158 C C . GLY A 1 535 ? 12.879 11.055 15.987 1.00 23.05 535 GLY A C 1
ATOM 4159 O O . GLY A 1 535 ? 12.155 11.739 15.269 1.00 23.05 535 GLY A O 1
ATOM 4160 N N . PRO A 1 536 ? 12.616 10.919 17.307 1.00 29.39 536 PRO A N 1
ATOM 4161 C CA . PRO A 1 536 ? 13.107 9.979 18.321 1.00 29.39 536 PRO A CA 1
ATOM 4162 C C . PRO A 1 536 ? 12.113 8.822 18.602 1.00 29.39 536 PRO A C 1
ATOM 4164 O O . PRO A 1 536 ? 10.923 8.892 18.301 1.00 29.39 536 PRO A O 1
ATOM 4167 N N . SER A 1 537 ? 12.601 7.741 19.214 1.00 48.00 537 SER A N 1
ATOM 4168 C CA . SER A 1 537 ? 11.791 6.694 19.856 1.00 48.00 537 SER A CA 1
ATOM 4169 C C . SER A 1 537 ? 10.905 7.297 20.957 1.00 48.00 537 SER A C 1
ATOM 4171 O O . SER A 1 537 ? 11.436 7.798 21.946 1.00 48.00 537 SER A O 1
ATOM 4173 N N . CYS A 1 538 ? 9.576 7.286 20.799 1.00 51.94 538 CYS A N 1
ATOM 4174 C CA . CYS A 1 538 ? 8.651 7.672 21.877 1.00 51.94 538 CYS A CA 1
ATOM 4175 C C . CYS A 1 538 ? 7.208 7.197 21.621 1.00 51.94 538 CYS A C 1
ATOM 4177 O O . CYS A 1 538 ? 6.657 6.463 22.432 1.00 51.94 538 CYS A O 1
ATOM 4179 N N . GLY A 1 539 ? 6.597 7.542 20.478 1.00 59.62 539 GLY A N 1
ATOM 4180 C CA . GLY A 1 539 ? 5.142 7.398 20.288 1.00 59.62 539 GLY A CA 1
ATOM 4181 C C . GLY A 1 539 ? 4.604 5.959 20.258 1.00 59.62 539 GLY A C 1
ATOM 4182 O O . GLY A 1 539 ? 3.657 5.647 20.972 1.00 59.62 539 GLY A O 1
ATOM 4183 N N . SER A 1 540 ? 5.211 5.070 19.462 1.00 77.31 540 SER A N 1
ATOM 4184 C CA . SER A 1 540 ? 4.779 3.660 19.386 1.00 77.31 540 SER A CA 1
ATOM 4185 C C . SER A 1 540 ? 5.079 2.901 20.678 1.00 77.31 540 SER A C 1
ATOM 4187 O O . SER A 1 540 ? 4.276 2.084 21.107 1.00 77.31 540 SER A O 1
ATOM 4189 N N . GLU A 1 541 ? 6.222 3.174 21.309 1.00 83.88 541 GLU A N 1
ATOM 4190 C CA . GLU A 1 541 ? 6.588 2.550 22.584 1.00 83.88 541 GLU A CA 1
ATOM 4191 C C . GLU A 1 541 ? 5.678 3.022 23.716 1.00 83.88 541 GLU A C 1
ATOM 4193 O O . GLU A 1 541 ? 5.281 2.219 24.554 1.00 83.88 541 GLU A O 1
ATOM 4198 N N . GLN A 1 542 ? 5.332 4.312 23.745 1.00 88.31 542 GLN A N 1
ATOM 4199 C CA . GLN A 1 542 ? 4.400 4.856 24.725 1.00 88.31 542 GLN A CA 1
ATOM 4200 C C . GLN A 1 542 ? 3.001 4.275 24.535 1.00 88.31 542 GLN A C 1
ATOM 4202 O O . GLN A 1 542 ? 2.386 3.863 25.512 1.00 88.31 542 GLN A O 1
ATOM 4207 N N . PHE A 1 543 ? 2.531 4.168 23.291 1.00 92.69 543 PHE A N 1
ATOM 4208 C CA . PHE A 1 543 ? 1.257 3.523 22.991 1.00 92.69 543 PHE A CA 1
ATOM 4209 C C . PHE A 1 543 ? 1.224 2.068 23.479 1.00 92.69 543 PHE A C 1
ATOM 4211 O O . PHE A 1 543 ? 0.286 1.672 24.167 1.00 92.69 543 PHE A O 1
ATOM 4218 N N . GLU A 1 544 ? 2.275 1.292 23.200 1.00 92.56 544 GLU A N 1
ATOM 4219 C CA . GLU A 1 544 ? 2.401 -0.085 23.690 1.00 92.56 544 GLU A CA 1
ATOM 4220 C C . GLU A 1 544 ? 2.439 -0.166 25.221 1.00 92.56 544 GLU A C 1
ATOM 4222 O O . GLU A 1 544 ? 1.786 -1.029 25.809 1.00 92.56 544 GLU A O 1
ATOM 4227 N N . LYS A 1 545 ? 3.150 0.756 25.882 1.00 93.44 545 LYS A N 1
ATOM 4228 C CA . LYS A 1 545 ? 3.175 0.857 27.349 1.00 93.44 545 LYS A CA 1
ATOM 4229 C C . LYS A 1 545 ? 1.794 1.173 27.914 1.00 93.44 545 LYS A C 1
ATOM 4231 O O . LYS A 1 545 ? 1.384 0.535 28.875 1.00 93.44 545 LYS A O 1
ATOM 4236 N N . ASP A 1 546 ? 1.066 2.114 27.322 1.00 95.62 546 ASP A N 1
ATOM 4237 C CA . ASP A 1 546 ? -0.267 2.504 27.787 1.00 95.62 546 ASP A CA 1
ATOM 4238 C C . ASP A 1 546 ? -1.277 1.360 27.618 1.00 95.62 546 ASP A C 1
ATOM 4240 O O . ASP A 1 546 ? -2.031 1.064 28.548 1.00 95.62 546 ASP A O 1
ATOM 4244 N N . VAL A 1 547 ? 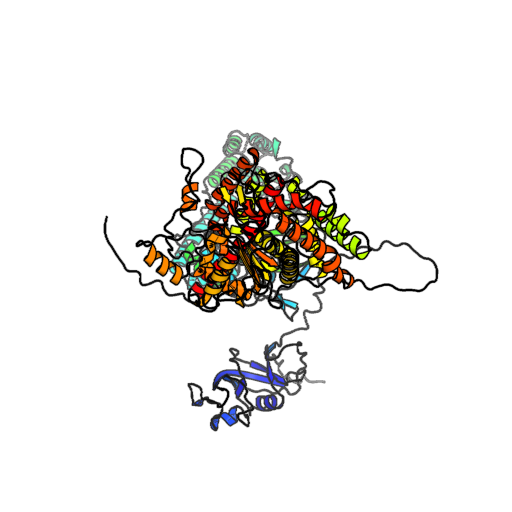-1.237 0.649 26.485 1.00 95.69 547 VAL A N 1
ATOM 4245 C CA . VAL A 1 547 ? -2.032 -0.571 26.262 1.00 95.69 547 VAL A CA 1
ATOM 4246 C C . VAL A 1 547 ? -1.685 -1.642 27.301 1.00 95.69 547 VAL A C 1
ATOM 4248 O O . VAL A 1 547 ? -2.579 -2.198 27.943 1.00 95.69 547 VAL A O 1
ATOM 4251 N N . ALA A 1 548 ? -0.394 -1.904 27.521 1.00 94.81 548 ALA A N 1
ATOM 4252 C CA . ALA A 1 548 ? 0.063 -2.880 28.506 1.00 94.81 548 ALA A CA 1
ATOM 4253 C C . ALA A 1 548 ? -0.338 -2.498 29.938 1.00 94.81 548 ALA A C 1
ATOM 4255 O O . ALA A 1 548 ? -0.731 -3.372 30.709 1.00 94.81 548 ALA A O 1
ATOM 4256 N N . HIS A 1 549 ? -0.302 -1.213 30.297 1.00 95.44 549 HIS A N 1
ATOM 4257 C CA . HIS A 1 549 ? -0.717 -0.734 31.613 1.00 95.44 549 HIS A CA 1
ATOM 4258 C C . HIS A 1 549 ? -2.221 -0.894 31.843 1.00 95.44 549 HIS A C 1
ATOM 4260 O O . HIS A 1 549 ? -2.617 -1.300 32.934 1.00 95.44 549 HIS A O 1
ATOM 4266 N N . VAL A 1 550 ? -3.061 -0.607 30.842 1.00 96.62 550 VAL A N 1
ATOM 4267 C CA . VAL A 1 550 ? -4.519 -0.794 30.951 1.00 96.62 550 VAL A CA 1
ATOM 4268 C C . VAL A 1 550 ? -4.868 -2.278 31.080 1.00 96.62 550 VAL A C 1
ATOM 4270 O O . VAL A 1 550 ? -5.664 -2.637 31.947 1.00 96.62 550 VAL A O 1
ATOM 4273 N N . LEU A 1 551 ? -4.250 -3.145 30.271 1.00 95.12 551 LEU A N 1
ATOM 4274 C CA . LEU A 1 551 ? -4.469 -4.593 30.349 1.00 95.12 551 LEU A CA 1
ATOM 4275 C C . LEU A 1 551 ? -3.961 -5.178 31.671 1.00 95.12 551 LEU A C 1
ATOM 4277 O O . LEU A 1 551 ? -4.703 -5.891 32.334 1.00 95.12 551 LEU A O 1
ATOM 4281 N N . THR A 1 552 ? -2.753 -4.810 32.108 1.00 94.56 552 THR A N 1
ATOM 4282 C CA . THR A 1 552 ? -2.204 -5.249 33.404 1.00 94.56 552 THR A CA 1
ATOM 4283 C C . THR A 1 552 ? -3.079 -4.782 34.566 1.00 94.56 552 THR A C 1
ATOM 4285 O O . THR A 1 552 ? -3.325 -5.544 35.499 1.00 94.56 552 THR A O 1
ATOM 4288 N N . ALA A 1 553 ? -3.574 -3.538 34.530 1.00 94.75 553 ALA A N 1
ATOM 4289 C CA . ALA A 1 553 ? -4.481 -3.037 35.558 1.00 94.75 553 ALA A CA 1
ATOM 4290 C C . ALA A 1 553 ? -5.756 -3.889 35.625 1.00 94.75 553 ALA A C 1
ATOM 4292 O O . ALA A 1 553 ? -6.144 -4.307 36.710 1.00 94.75 553 ALA A O 1
ATOM 4293 N N . PHE A 1 554 ? -6.345 -4.218 34.474 1.00 95.19 554 PHE A N 1
ATOM 4294 C CA . PHE A 1 554 ? -7.507 -5.098 34.403 1.00 95.19 554 PHE A CA 1
ATOM 4295 C C . PHE A 1 554 ? -7.211 -6.511 34.939 1.00 95.19 554 PHE A C 1
ATOM 4297 O O . PHE A 1 554 ? -7.922 -6.998 35.813 1.00 95.19 554 PHE A O 1
ATOM 4304 N N . GLU A 1 555 ? -6.126 -7.145 34.485 1.00 92.81 555 GLU A N 1
ATOM 4305 C CA . GLU A 1 555 ? -5.736 -8.503 34.900 1.00 92.81 555 GLU A CA 1
ATOM 4306 C C . GLU A 1 555 ? -5.426 -8.607 36.402 1.00 92.81 555 GLU A C 1
ATOM 4308 O O . GLU A 1 555 ? -5.676 -9.640 37.020 1.00 92.81 555 GLU A O 1
ATOM 4313 N N . THR A 1 556 ? -4.906 -7.535 37.006 1.00 93.00 556 THR A N 1
ATOM 4314 C CA . THR A 1 556 ? -4.574 -7.476 38.441 1.00 93.00 556 THR A CA 1
ATOM 4315 C C . THR A 1 556 ? -5.728 -6.978 39.320 1.00 93.00 556 THR A C 1
ATOM 4317 O O . THR A 1 556 ? -5.539 -6.784 40.521 1.00 93.00 556 THR A O 1
ATOM 4320 N N . GLY A 1 557 ? -6.922 -6.765 38.749 1.00 90.50 557 GLY A N 1
ATOM 4321 C CA . GLY A 1 557 ? -8.101 -6.268 39.469 1.00 90.50 557 GLY A CA 1
ATOM 4322 C C . GLY A 1 557 ? -8.003 -4.801 39.910 1.00 90.50 557 GLY A C 1
ATOM 4323 O O . GLY A 1 557 ? -8.752 -4.365 40.783 1.00 90.50 557 GLY A O 1
ATOM 4324 N N . GLN A 1 558 ? -7.071 -4.035 39.340 1.00 91.44 558 GLN A N 1
ATOM 4325 C CA . GLN A 1 558 ? -6.974 -2.587 39.511 1.00 91.44 558 GLN A CA 1
ATOM 4326 C C . GLN A 1 558 ? -7.963 -1.855 38.586 1.00 91.44 558 GLN A C 1
ATOM 4328 O O . GLN A 1 558 ? -8.472 -2.405 37.611 1.00 91.44 558 GLN A O 1
ATOM 4333 N N . ASP A 1 559 ? -8.217 -0.574 38.865 1.00 90.56 559 ASP A N 1
ATOM 4334 C CA . ASP A 1 559 ? -9.165 0.232 38.090 1.00 90.56 559 ASP A CA 1
ATOM 4335 C C . ASP A 1 559 ? -8.605 0.616 36.703 1.00 90.56 559 ASP A C 1
ATOM 4337 O O . ASP A 1 559 ? -7.912 1.626 36.524 1.00 90.56 559 ASP A O 1
ATOM 4341 N N . ALA A 1 560 ? -8.916 -0.206 35.699 1.00 93.44 560 ALA A N 1
ATOM 4342 C CA . ALA A 1 560 ? -8.556 0.037 34.305 1.00 93.44 560 ALA A CA 1
ATOM 4343 C C . ALA A 1 560 ? -9.233 1.292 33.715 1.00 93.44 560 ALA A C 1
ATOM 4345 O O . ALA A 1 560 ? -8.652 1.944 32.842 1.00 93.44 560 ALA A O 1
ATOM 4346 N N . LEU A 1 561 ? -10.419 1.683 34.204 1.00 93.19 561 LEU A N 1
ATOM 4347 C CA . LEU A 1 561 ? -11.100 2.903 33.758 1.00 93.19 561 LEU A CA 1
ATOM 4348 C C . LEU A 1 561 ? -10.363 4.147 34.254 1.00 93.19 561 LEU A C 1
ATOM 4350 O O . LEU A 1 561 ? -10.177 5.084 33.480 1.00 93.19 561 LEU A O 1
ATOM 4354 N N . ALA A 1 562 ? -9.866 4.143 35.491 1.00 91.88 562 ALA A N 1
ATOM 4355 C CA . ALA A 1 562 ? -9.024 5.226 35.997 1.00 91.88 562 ALA A CA 1
ATOM 4356 C C . ALA A 1 562 ? -7.734 5.386 35.171 1.00 91.88 562 ALA A C 1
ATOM 4358 O O . ALA A 1 562 ? -7.308 6.510 34.897 1.00 91.88 562 ALA A O 1
ATOM 4359 N N . ARG A 1 563 ? -7.132 4.275 34.714 1.00 93.25 563 ARG A N 1
ATOM 4360 C CA . ARG A 1 563 ? -5.964 4.313 33.814 1.00 93.25 563 ARG A CA 1
ATOM 4361 C C . ARG A 1 563 ? -6.299 4.923 32.460 1.00 93.25 563 ARG A C 1
ATOM 4363 O O . ARG A 1 563 ? -5.562 5.789 32.004 1.00 93.25 563 ARG A O 1
ATOM 4370 N N . LEU A 1 564 ? -7.420 4.529 31.856 1.00 94.31 564 LEU A N 1
ATOM 4371 C CA . LEU A 1 564 ? -7.902 5.120 30.604 1.00 94.31 564 LEU A CA 1
ATOM 4372 C C . LEU A 1 564 ? -8.233 6.612 30.753 1.00 94.31 564 LEU A C 1
ATOM 4374 O O . LEU A 1 564 ? -7.942 7.397 29.854 1.00 94.31 564 LEU A O 1
ATOM 4378 N N . ALA A 1 565 ? -8.810 7.016 31.887 1.00 92.75 565 ALA A N 1
ATOM 4379 C CA . ALA A 1 565 ? -9.169 8.405 32.168 1.00 92.75 565 ALA A CA 1
ATOM 4380 C C . ALA A 1 565 ? -7.945 9.324 32.284 1.00 92.75 565 ALA A C 1
ATOM 4382 O O . ALA A 1 565 ? -8.032 10.503 31.954 1.00 92.75 565 ALA A O 1
ATOM 4383 N N . ALA A 1 566 ? -6.813 8.786 32.745 1.00 93.44 566 ALA A N 1
ATOM 4384 C CA . ALA A 1 566 ? -5.566 9.524 32.920 1.00 93.44 566 ALA A CA 1
ATOM 4385 C C . ALA A 1 566 ? -4.784 9.747 31.611 1.00 93.44 566 ALA A C 1
ATOM 4387 O O . ALA A 1 566 ? -3.807 10.497 31.610 1.00 93.44 566 ALA A O 1
ATOM 4388 N N . LEU A 1 567 ? -5.178 9.097 30.509 1.00 94.69 567 LEU A N 1
ATOM 4389 C CA . LEU A 1 567 ? -4.504 9.243 29.220 1.00 94.69 567 LEU A CA 1
ATOM 4390 C C . LEU A 1 567 ? -4.756 10.633 28.609 1.00 94.69 567 LEU A C 1
ATOM 4392 O O . LEU A 1 567 ? -5.864 11.167 28.718 1.00 94.69 567 LEU A O 1
ATOM 4396 N N . PRO A 1 568 ? -3.768 11.217 27.906 1.00 94.50 568 PRO A N 1
ATOM 4397 C CA . PRO A 1 568 ? -3.982 12.453 27.163 1.00 94.50 568 PRO A CA 1
ATOM 4398 C C . PRO A 1 568 ? -4.967 12.226 26.006 1.00 94.50 568 PRO A C 1
ATOM 4400 O O . PRO A 1 568 ? -5.032 11.139 25.439 1.00 94.50 568 PRO A O 1
ATOM 4403 N N . HIS A 1 569 ? -5.703 13.265 25.602 1.00 95.19 569 HIS A N 1
ATOM 4404 C CA . HIS A 1 569 ? -6.662 13.178 24.487 1.00 95.19 569 HIS A CA 1
ATOM 4405 C C . HIS A 1 569 ? -5.998 12.916 23.121 1.00 95.19 569 HIS A C 1
ATOM 4407 O O . HIS A 1 569 ? -6.604 12.302 22.241 1.00 95.19 569 HIS A O 1
ATOM 4413 N N . HIS A 1 570 ? -4.742 13.337 22.950 1.00 94.75 570 HIS A N 1
ATOM 4414 C CA . HIS A 1 570 ? -3.942 13.098 21.747 1.00 94.75 570 HIS A CA 1
ATOM 4415 C C . HIS A 1 570 ? -2.580 12.519 22.121 1.00 94.75 570 HIS A C 1
ATOM 4417 O O . HIS A 1 570 ? -2.058 12.802 23.201 1.00 94.75 570 HIS A O 1
ATOM 4423 N N . SER A 1 571 ? -1.985 11.749 21.209 1.00 92.06 571 SER A N 1
ATOM 4424 C CA . SER A 1 571 ? -0.636 11.222 21.409 1.00 92.06 571 SER A CA 1
ATOM 4425 C C . SER A 1 571 ? 0.400 12.352 21.495 1.00 92.06 571 SER A C 1
ATOM 4427 O O . SER A 1 571 ? 0.229 13.384 20.833 1.00 92.06 571 SER A O 1
ATOM 4429 N N . PRO A 1 572 ? 1.504 12.156 22.245 1.00 87.75 572 PRO A N 1
ATOM 4430 C CA . PRO A 1 572 ? 2.594 13.132 22.329 1.00 87.75 572 PRO A CA 1
ATOM 4431 C C . PRO A 1 572 ? 3.091 13.578 20.950 1.00 87.75 572 PRO A C 1
ATOM 4433 O O . PRO A 1 572 ? 3.281 14.764 20.702 1.00 87.75 572 PRO A O 1
ATOM 4436 N N . GLU A 1 573 ? 3.163 12.636 20.008 1.00 88.31 573 GLU A N 1
ATOM 4437 C CA . GLU A 1 573 ? 3.568 12.895 18.628 1.00 88.31 573 GLU A CA 1
ATOM 4438 C C . GLU A 1 573 ? 2.676 13.934 17.927 1.00 88.31 573 GLU A C 1
ATOM 4440 O O . GLU A 1 573 ? 3.182 14.821 17.244 1.00 88.31 573 GLU A O 1
ATOM 4445 N N . ILE A 1 574 ? 1.353 13.884 18.114 1.00 91.88 574 ILE A N 1
ATOM 4446 C CA . ILE A 1 574 ? 0.431 14.870 17.525 1.00 91.88 574 ILE A CA 1
ATOM 4447 C C . ILE A 1 574 ? 0.581 16.240 18.180 1.00 91.88 574 ILE A C 1
ATOM 4449 O O . ILE A 1 574 ? 0.505 17.267 17.498 1.00 91.88 574 ILE A O 1
ATOM 4453 N N . VAL A 1 575 ? 0.806 16.265 19.493 1.00 91.38 575 VAL A N 1
ATOM 4454 C CA . VAL A 1 575 ? 1.013 17.511 20.237 1.00 91.38 575 VAL A CA 1
ATOM 4455 C C . VAL A 1 575 ? 2.283 18.214 19.748 1.00 91.38 575 VAL A C 1
ATOM 4457 O O . VAL A 1 575 ? 2.240 19.412 19.457 1.00 91.38 575 VAL A O 1
ATOM 4460 N N . GLU A 1 576 ? 3.370 17.461 19.584 1.00 90.44 576 GLU A N 1
ATOM 4461 C CA . GLU A 1 576 ? 4.692 17.951 19.173 1.00 90.44 576 GLU A CA 1
ATOM 4462 C C . GLU A 1 576 ? 4.782 18.292 17.677 1.00 90.44 576 GLU A C 1
ATOM 4464 O O . GLU A 1 576 ? 5.526 19.194 17.292 1.00 90.44 576 GLU A O 1
ATOM 4469 N N . THR A 1 577 ? 4.004 17.622 16.822 1.00 91.31 577 THR A N 1
ATOM 4470 C CA . THR A 1 577 ? 4.049 17.849 15.371 1.00 91.31 577 THR A CA 1
ATOM 4471 C C . THR A 1 577 ? 3.550 19.252 14.999 1.00 91.31 577 THR A C 1
ATOM 4473 O O . THR A 1 577 ? 2.499 19.715 15.457 1.00 91.31 577 THR A O 1
ATOM 4476 N N . SER A 1 578 ? 4.274 19.935 14.111 1.00 94.50 578 SER A N 1
ATOM 4477 C CA . SER A 1 578 ? 3.877 21.226 13.535 1.00 94.50 578 SER A CA 1
ATOM 4478 C C . SER A 1 578 ? 3.041 21.069 12.256 1.00 94.50 578 SER A C 1
ATOM 4480 O O . SER A 1 578 ? 3.166 20.093 11.518 1.00 94.50 578 SER A O 1
ATOM 4482 N N . PHE A 1 579 ? 2.212 22.070 11.938 1.00 95.31 579 PHE A N 1
ATOM 4483 C CA . PHE A 1 579 ? 1.443 22.089 10.684 1.00 95.31 579 PHE A CA 1
ATOM 4484 C C . PHE A 1 579 ? 2.336 22.097 9.434 1.00 95.31 579 PHE A C 1
ATOM 4486 O O . PHE A 1 579 ? 1.964 21.531 8.407 1.00 95.31 579 PHE A O 1
ATOM 4493 N N . GLU A 1 580 ? 3.526 22.698 9.521 1.00 93.00 580 GLU A N 1
ATOM 4494 C CA . GLU A 1 580 ? 4.502 22.696 8.430 1.00 93.00 580 GLU A CA 1
ATOM 4495 C C . GLU A 1 580 ? 5.040 21.289 8.153 1.00 93.00 580 GLU A C 1
ATOM 4497 O O . GLU A 1 580 ? 5.033 20.846 7.006 1.00 93.00 580 GLU A O 1
ATOM 4502 N N . GLN A 1 581 ? 5.399 20.539 9.199 1.00 92.62 581 GLN A N 1
ATOM 4503 C CA . GLN A 1 581 ? 5.816 19.141 9.051 1.00 92.62 581 GLN A CA 1
ATOM 4504 C C . GLN A 1 581 ? 4.717 18.283 8.411 1.00 92.62 581 GLN A C 1
ATOM 4506 O O . GLN A 1 581 ? 5.017 17.441 7.569 1.00 92.62 581 GLN A O 1
ATOM 4511 N N . LEU A 1 582 ? 3.442 18.514 8.749 1.00 93.62 582 LEU A N 1
ATOM 4512 C CA . LEU A 1 582 ? 2.319 17.795 8.133 1.00 93.62 582 LEU A CA 1
ATOM 4513 C C . LEU A 1 582 ? 2.185 18.099 6.635 1.00 93.62 582 LEU A C 1
ATOM 4515 O O . LEU A 1 582 ? 1.961 17.183 5.846 1.00 93.62 582 LEU A O 1
ATOM 4519 N N . ARG A 1 583 ? 2.375 19.357 6.215 1.00 93.81 583 ARG A N 1
ATOM 4520 C CA . ARG A 1 583 ? 2.385 19.723 4.786 1.00 93.81 583 ARG A CA 1
ATOM 4521 C C . ARG A 1 583 ? 3.543 19.078 4.031 1.00 93.81 583 ARG A C 1
ATOM 4523 O O . ARG A 1 583 ? 3.337 18.539 2.947 1.00 93.81 583 ARG A O 1
ATOM 4530 N N . GLN A 1 584 ? 4.745 19.097 4.600 1.00 88.06 584 GLN A N 1
ATOM 4531 C CA . GLN A 1 584 ? 5.917 18.462 3.988 1.00 88.06 584 GLN A CA 1
ATOM 4532 C C . GLN A 1 584 ? 5.733 16.943 3.880 1.00 88.06 584 GLN A C 1
ATOM 4534 O O . GLN A 1 584 ? 5.996 16.349 2.832 1.00 88.06 584 GLN A O 1
ATOM 4539 N N . LYS A 1 585 ? 5.197 16.321 4.935 1.00 88.56 585 LYS A N 1
ATOM 4540 C CA . LYS A 1 585 ? 4.892 14.889 4.973 1.00 88.56 585 LYS A CA 1
ATOM 4541 C C . LYS A 1 585 ? 3.839 14.493 3.940 1.00 88.56 585 LYS A C 1
ATOM 4543 O O . LYS A 1 585 ? 4.001 13.452 3.309 1.00 88.56 585 LYS A O 1
ATOM 4548 N N . LEU A 1 586 ? 2.816 15.321 3.710 1.00 89.81 586 LEU A N 1
ATOM 4549 C CA . LEU A 1 586 ? 1.825 15.097 2.653 1.00 89.81 586 LEU A CA 1
ATOM 4550 C C . LEU A 1 586 ? 2.495 14.929 1.281 1.00 89.81 586 LEU A C 1
ATOM 4552 O O . LEU A 1 586 ? 2.200 13.957 0.592 1.00 89.81 586 LEU A O 1
ATOM 4556 N N . HIS A 1 587 ? 3.424 15.814 0.899 1.00 82.38 587 HIS A N 1
ATOM 4557 C CA . HIS A 1 587 ? 4.132 15.697 -0.382 1.00 82.38 587 HIS A CA 1
ATOM 4558 C C . HIS A 1 587 ? 4.921 14.387 -0.496 1.00 82.38 587 HIS A C 1
ATOM 4560 O O . HIS A 1 587 ? 4.828 13.703 -1.516 1.00 82.38 587 HIS A O 1
ATOM 4566 N N . GLY A 1 588 ? 5.661 14.019 0.555 1.00 82.69 588 GLY A N 1
ATOM 4567 C CA . GLY A 1 588 ? 6.433 12.774 0.586 1.00 82.69 588 GLY A CA 1
ATOM 4568 C C . GLY A 1 588 ? 5.551 11.526 0.503 1.00 82.69 588 GLY A C 1
ATOM 4569 O O . GLY A 1 588 ? 5.820 10.635 -0.300 1.00 82.69 588 GLY A O 1
ATOM 4570 N N . LEU A 1 589 ? 4.462 11.481 1.279 1.00 84.00 589 LEU A N 1
ATOM 4571 C CA . LEU A 1 589 ? 3.523 10.354 1.297 1.00 84.00 589 LEU A CA 1
ATOM 4572 C C . LEU A 1 589 ? 2.760 10.211 -0.014 1.00 84.00 589 LEU A C 1
ATOM 4574 O O . LEU A 1 589 ? 2.632 9.108 -0.534 1.00 84.00 589 LEU A O 1
ATOM 4578 N N . VAL A 1 590 ? 2.268 11.317 -0.568 1.00 83.00 590 VAL A N 1
ATOM 4579 C CA . VAL A 1 590 ? 1.549 11.301 -1.842 1.00 83.00 590 VAL A CA 1
ATOM 4580 C C . VAL A 1 590 ? 2.486 10.867 -2.973 1.00 83.00 590 VAL A C 1
ATOM 4582 O O . VAL A 1 590 ? 2.104 10.037 -3.795 1.00 83.00 590 VAL A O 1
ATOM 4585 N N . GLY A 1 591 ? 3.741 11.334 -2.965 1.00 77.31 591 GLY A N 1
ATOM 4586 C CA . GLY A 1 591 ? 4.785 10.829 -3.856 1.00 77.31 591 GLY A CA 1
ATOM 4587 C C . GLY A 1 591 ? 5.030 9.326 -3.692 1.00 77.31 591 GLY A C 1
ATOM 4588 O O . GLY A 1 591 ? 5.104 8.617 -4.694 1.00 77.31 591 GLY A O 1
ATOM 4589 N N . ALA A 1 592 ? 5.084 8.822 -2.456 1.00 79.69 592 ALA A N 1
ATOM 4590 C CA . ALA A 1 592 ? 5.218 7.392 -2.189 1.00 79.69 592 ALA A CA 1
ATOM 4591 C C . ALA A 1 592 ? 4.024 6.600 -2.746 1.00 79.69 592 ALA A C 1
ATOM 4593 O O . ALA A 1 592 ? 4.235 5.690 -3.539 1.00 79.69 592 ALA A O 1
ATOM 4594 N N . TYR A 1 593 ? 2.781 6.998 -2.448 1.00 81.00 593 TYR A N 1
ATOM 4595 C CA . TYR A 1 593 ? 1.573 6.332 -2.957 1.00 81.00 593 TYR A CA 1
ATOM 4596 C C . TYR A 1 593 ? 1.456 6.340 -4.488 1.00 81.00 593 TYR A C 1
ATOM 4598 O O . TYR A 1 593 ? 0.841 5.438 -5.052 1.00 81.00 593 TYR A O 1
ATOM 4606 N N . ALA A 1 594 ? 2.047 7.324 -5.177 1.00 67.06 594 ALA A N 1
ATOM 4607 C CA . ALA A 1 594 ? 2.073 7.363 -6.643 1.00 67.06 594 ALA A CA 1
ATOM 4608 C C . ALA A 1 594 ? 2.866 6.200 -7.250 1.00 67.06 594 ALA A C 1
ATOM 4610 O O . ALA A 1 594 ? 2.480 5.646 -8.282 1.00 67.06 594 ALA A O 1
ATOM 4611 N N . HIS A 1 595 ? 3.979 5.857 -6.602 1.00 65.31 595 HIS A N 1
ATOM 4612 C CA . HIS A 1 595 ? 4.929 4.845 -7.056 1.00 65.31 595 HIS A CA 1
ATOM 4613 C C . HIS A 1 595 ? 4.678 3.481 -6.405 1.00 65.31 595 HIS A C 1
ATOM 4615 O O . HIS A 1 595 ? 5.112 2.461 -6.936 1.00 65.31 595 HIS A O 1
ATOM 4621 N N . ASP A 1 596 ? 3.972 3.463 -5.275 1.00 63.12 596 ASP A N 1
ATOM 4622 C CA . ASP A 1 596 ? 3.635 2.254 -4.541 1.00 63.12 596 ASP A CA 1
ATOM 4623 C C . ASP A 1 596 ? 2.634 1.385 -5.324 1.00 63.12 596 ASP A C 1
ATOM 4625 O O . ASP A 1 596 ? 1.713 1.869 -5.991 1.00 63.12 596 ASP A O 1
ATOM 4629 N N . ARG A 1 597 ? 2.830 0.068 -5.248 1.00 64.94 597 ARG A N 1
ATOM 4630 C CA . ARG A 1 597 ? 1.995 -0.957 -5.895 1.00 64.94 597 ARG A CA 1
ATOM 4631 C C . ARG A 1 597 ? 1.322 -1.864 -4.861 1.00 64.94 597 ARG A C 1
ATOM 4633 O O . ARG A 1 597 ? 0.947 -2.996 -5.190 1.00 64.94 597 ARG A O 1
ATOM 4640 N N . LEU A 1 598 ? 1.150 -1.358 -3.637 1.00 71.81 598 LEU A N 1
ATOM 4641 C CA . LEU A 1 598 ? 0.495 -2.027 -2.516 1.00 71.81 598 LEU A CA 1
ATOM 4642 C C . LEU A 1 598 ? -0.902 -2.545 -2.897 1.00 71.81 598 LEU A C 1
ATOM 4644 O O . LEU A 1 598 ? -1.821 -1.778 -3.191 1.00 71.81 598 LEU A O 1
ATOM 4648 N N . THR A 1 599 ? -1.069 -3.868 -2.889 1.00 80.81 599 THR A N 1
ATOM 4649 C CA . THR A 1 599 ? -2.368 -4.499 -3.153 1.00 80.81 599 THR A CA 1
ATOM 4650 C C . THR A 1 599 ? -3.280 -4.463 -1.941 1.00 80.81 599 THR A C 1
ATOM 4652 O O . THR A 1 599 ? -2.843 -4.270 -0.811 1.00 80.81 599 THR A O 1
ATOM 4655 N N . SER A 1 600 ? -4.554 -4.782 -2.151 1.00 77.94 600 SER A N 1
ATOM 4656 C CA . SER A 1 600 ? -5.484 -5.047 -1.052 1.00 77.94 600 SER A CA 1
ATOM 4657 C C . SER A 1 600 ? -5.090 -6.270 -0.206 1.00 77.94 600 SER A C 1
ATOM 4659 O O . SER A 1 600 ? -5.411 -6.306 0.977 1.00 77.94 600 SER A O 1
ATOM 4661 N N . GLU A 1 601 ? -4.353 -7.247 -0.757 1.00 82.12 601 GLU A N 1
ATOM 4662 C CA . GLU A 1 601 ? -3.777 -8.363 0.020 1.00 82.12 601 GLU A CA 1
ATOM 4663 C C . GLU A 1 601 ? -2.635 -7.907 0.926 1.00 82.12 601 GLU A C 1
ATOM 4665 O O . GLU A 1 601 ? -2.512 -8.380 2.056 1.00 82.12 601 GLU A O 1
ATOM 4670 N N . ASP A 1 602 ? -1.807 -6.989 0.433 1.00 82.50 602 ASP A N 1
ATOM 4671 C CA . ASP A 1 602 ? -0.723 -6.392 1.202 1.00 82.50 602 ASP A CA 1
ATOM 4672 C C . ASP A 1 602 ? -1.277 -5.464 2.282 1.00 82.50 602 ASP A C 1
ATOM 4674 O O . ASP A 1 602 ? -0.875 -5.561 3.438 1.00 82.50 602 ASP A O 1
ATOM 4678 N N . ALA A 1 603 ? -2.256 -4.624 1.934 1.00 82.75 603 ALA A N 1
ATOM 4679 C CA . ALA A 1 603 ? -2.878 -3.667 2.842 1.00 82.75 603 ALA A CA 1
ATOM 4680 C C . ALA A 1 603 ? -3.485 -4.341 4.081 1.00 82.75 603 ALA A C 1
ATOM 4682 O O . ALA A 1 603 ? -3.383 -3.806 5.180 1.00 82.75 603 ALA A O 1
ATOM 4683 N N . VAL A 1 604 ? -4.062 -5.542 3.937 1.00 81.88 604 VAL A N 1
ATOM 4684 C CA . VAL A 1 604 ? -4.611 -6.331 5.060 1.00 81.88 604 VAL A CA 1
ATOM 4685 C C . VAL A 1 604 ? -3.539 -6.731 6.077 1.00 81.88 604 VAL A C 1
ATOM 4687 O O . VAL A 1 604 ? -3.852 -6.897 7.256 1.00 81.88 604 VAL A O 1
ATOM 4690 N N . LYS A 1 605 ? -2.281 -6.855 5.649 1.00 79.38 605 LYS A N 1
ATOM 4691 C CA . LYS A 1 605 ? -1.149 -7.218 6.512 1.00 79.38 605 LYS A CA 1
ATOM 4692 C C . LYS A 1 605 ? -0.525 -6.005 7.208 1.00 79.38 605 LYS A C 1
ATOM 4694 O O . LYS A 1 605 ? 0.240 -6.183 8.150 1.00 79.38 605 LYS A O 1
ATOM 4699 N N . VAL A 1 606 ? -0.839 -4.788 6.763 1.00 75.25 606 VAL A N 1
ATOM 4700 C CA . VAL A 1 606 ? -0.288 -3.558 7.336 1.00 75.25 606 VAL A CA 1
ATOM 4701 C C . VAL A 1 606 ? -1.034 -3.210 8.620 1.00 75.25 606 VAL A C 1
ATOM 4703 O O . VAL A 1 606 ? -2.253 -3.046 8.626 1.00 75.25 606 VAL A O 1
ATOM 4706 N N . GLN A 1 607 ? -0.296 -3.049 9.718 1.00 68.81 607 GLN A N 1
ATOM 4707 C CA . GLN A 1 607 ? -0.859 -2.486 10.940 1.00 68.81 607 GLN A CA 1
ATOM 4708 C C . GLN A 1 607 ? -0.838 -0.966 10.889 1.00 68.81 607 GLN A C 1
ATOM 4710 O O . GLN A 1 607 ? 0.206 -0.345 10.690 1.00 68.81 607 GLN A O 1
ATOM 4715 N N . TYR A 1 608 ? -2.009 -0.371 11.092 1.00 77.12 608 TYR A N 1
ATOM 4716 C CA . TYR A 1 608 ? -2.154 1.072 11.074 1.00 77.12 608 TYR A CA 1
ATOM 4717 C C . TYR A 1 608 ? -1.857 1.688 12.456 1.00 77.12 608 TYR A C 1
ATOM 4719 O O . TYR A 1 608 ? -2.435 1.229 13.445 1.00 77.12 608 TYR A O 1
ATOM 4727 N N . PRO A 1 609 ? -1.051 2.766 12.550 1.00 80.88 609 PRO A N 1
ATOM 4728 C CA . PRO A 1 609 ? -0.775 3.451 13.810 1.00 80.88 609 PRO A CA 1
ATOM 4729 C C . PRO A 1 609 ? -1.963 4.312 14.278 1.00 80.88 609 PRO A C 1
ATOM 4731 O O . PRO A 1 609 ? -1.989 5.535 14.114 1.00 80.88 609 PRO A O 1
ATOM 4734 N N . LEU A 1 610 ? -2.986 3.675 14.861 1.00 84.62 610 LEU A N 1
ATOM 4735 C CA . LEU A 1 610 ? -4.251 4.326 15.248 1.00 84.62 610 LEU A CA 1
ATOM 4736 C C . LEU A 1 610 ? -4.060 5.490 16.226 1.00 84.62 610 LEU A C 1
ATOM 4738 O O . LEU A 1 610 ? -4.795 6.473 16.151 1.00 84.62 610 LEU A O 1
ATOM 4742 N N . TRP A 1 611 ? -3.037 5.428 17.078 1.00 87.50 611 TRP A N 1
ATOM 4743 C CA . TRP A 1 611 ? -2.720 6.462 18.066 1.00 87.50 611 TRP A CA 1
ATOM 4744 C C . TRP A 1 611 ? -2.338 7.825 17.470 1.00 87.50 611 TRP A C 1
ATOM 4746 O O . TRP A 1 611 ? -2.318 8.827 18.186 1.00 87.50 611 TRP A O 1
ATOM 4756 N N . ARG A 1 612 ? -2.021 7.879 16.169 1.00 86.19 612 ARG A N 1
ATOM 4757 C CA . ARG A 1 612 ? -1.707 9.122 15.445 1.00 86.19 612 ARG A CA 1
ATOM 4758 C C . ARG A 1 612 ? -2.927 9.736 14.760 1.00 86.19 612 ARG A C 1
ATOM 4760 O O . ARG A 1 612 ? -2.962 10.936 14.526 1.00 86.19 612 ARG A O 1
ATOM 4767 N N . ALA A 1 613 ? -3.912 8.917 14.399 1.00 86.69 613 ALA A N 1
ATOM 4768 C CA . ALA A 1 613 ? -5.036 9.334 13.558 1.00 86.69 613 ALA A CA 1
ATOM 4769 C C . ALA A 1 613 ? -6.390 9.345 14.288 1.00 86.69 613 ALA A C 1
ATOM 4771 O O . ALA A 1 613 ? -7.374 9.835 13.734 1.00 86.69 613 ALA A O 1
ATOM 4772 N N . GLY A 1 614 ? -6.453 8.810 15.507 1.00 90.12 614 GLY A N 1
ATOM 4773 C CA . GLY A 1 614 ? -7.660 8.735 16.327 1.00 90.12 614 GLY A CA 1
ATOM 4774 C C . GLY A 1 614 ? -7.499 9.414 17.686 1.00 90.12 614 GLY A C 1
ATOM 4775 O O . GLY A 1 614 ? -6.391 9.732 18.113 1.00 90.12 614 GLY A O 1
ATOM 4776 N N . PHE A 1 615 ? -8.630 9.605 18.367 1.00 95.44 615 PHE A N 1
ATOM 4777 C CA . PHE A 1 615 ? -8.669 10.080 19.748 1.00 95.44 615 PHE A CA 1
ATOM 4778 C C . PHE A 1 615 ? -7.935 9.073 20.648 1.00 95.44 615 PHE A C 1
ATOM 4780 O O . PHE A 1 615 ? -8.319 7.902 20.715 1.00 95.44 615 PHE A O 1
ATOM 4787 N N . TYR A 1 616 ? -6.848 9.509 21.289 1.00 95.94 616 TYR A N 1
ATOM 4788 C CA . TYR A 1 616 ? -5.818 8.615 21.832 1.00 95.94 616 TYR A CA 1
ATOM 4789 C C . TYR A 1 616 ? -6.337 7.616 22.883 1.00 95.94 616 TYR A C 1
ATOM 4791 O O . TYR A 1 616 ? -6.046 6.426 22.744 1.00 95.94 616 TYR A O 1
ATOM 4799 N N . PRO A 1 617 ? -7.185 8.010 23.855 1.00 96.81 617 PRO A N 1
ATOM 4800 C CA . PRO A 1 617 ? -7.739 7.064 24.823 1.00 96.81 617 PRO A CA 1
ATOM 4801 C C . PRO A 1 617 ? -8.594 5.961 24.183 1.00 96.81 617 PRO A C 1
ATOM 4803 O O . PRO A 1 617 ? -8.544 4.809 24.611 1.00 96.81 617 PRO A O 1
ATOM 4806 N N . LEU A 1 618 ? -9.341 6.282 23.119 1.00 97.25 618 LEU A N 1
ATOM 4807 C CA . LEU A 1 618 ? -10.108 5.284 22.370 1.00 97.25 618 LEU A CA 1
ATOM 4808 C C . LEU A 1 618 ? -9.205 4.402 21.504 1.00 97.25 618 LEU A C 1
ATOM 4810 O O . LEU A 1 618 ? -9.477 3.213 21.378 1.00 97.25 618 LEU A O 1
ATOM 4814 N N . ALA A 1 619 ? -8.115 4.942 20.949 1.00 95.88 619 ALA A N 1
ATOM 4815 C CA . ALA A 1 619 ? -7.124 4.133 20.242 1.00 95.88 619 ALA A CA 1
ATOM 4816 C C . ALA A 1 619 ? -6.498 3.077 21.173 1.00 95.88 619 ALA A C 1
ATOM 4818 O O . ALA A 1 619 ? -6.364 1.921 20.773 1.00 95.88 619 ALA A O 1
ATOM 4819 N N . VAL A 1 620 ? -6.184 3.448 22.422 1.00 96.75 620 VAL A N 1
ATOM 4820 C CA . VAL A 1 620 ? -5.700 2.510 23.451 1.00 96.75 620 VAL A CA 1
ATOM 4821 C C . VAL A 1 620 ? -6.792 1.502 23.820 1.00 96.75 620 VAL A C 1
ATOM 4823 O O . VAL A 1 620 ? -6.544 0.300 23.775 1.00 96.75 620 VAL A O 1
ATOM 4826 N N . LEU A 1 621 ? -8.019 1.959 24.105 1.00 97.31 621 LEU A N 1
ATOM 4827 C CA . LEU A 1 621 ? -9.149 1.082 24.441 1.00 97.31 621 LEU A CA 1
ATOM 4828 C C . LEU A 1 621 ? -9.421 0.033 23.350 1.00 97.31 621 LEU A C 1
ATOM 4830 O O . LEU A 1 621 ? -9.612 -1.145 23.655 1.00 97.31 621 LEU A O 1
ATOM 4834 N N . PHE A 1 622 ? -9.436 0.445 22.081 1.00 95.88 622 PHE A N 1
ATOM 4835 C CA . PHE A 1 622 ? -9.698 -0.449 20.954 1.00 95.88 622 PHE A CA 1
ATOM 4836 C C . PHE A 1 622 ? -8.535 -1.388 20.654 1.00 95.88 622 PHE A C 1
ATOM 4838 O O . PHE A 1 622 ? -8.781 -2.504 20.203 1.00 95.88 622 PHE A O 1
ATOM 4845 N N . GLU A 1 623 ? -7.292 -0.998 20.939 1.00 94.31 623 GLU A N 1
ATOM 4846 C CA . GLU A 1 623 ? -6.163 -1.927 20.870 1.00 94.31 623 GLU A CA 1
ATOM 4847 C C . GLU A 1 623 ? -6.202 -2.952 22.013 1.00 94.31 623 GLU A C 1
ATOM 4849 O O . GLU A 1 623 ? -5.978 -4.137 21.765 1.00 94.31 623 GLU A O 1
ATOM 4854 N N . CYS A 1 624 ? -6.595 -2.559 23.230 1.00 94.94 624 CYS A N 1
ATOM 4855 C CA . CYS A 1 624 ? -6.858 -3.506 24.319 1.00 94.94 624 CYS A CA 1
ATOM 4856 C C . CYS A 1 624 ? -7.968 -4.505 23.943 1.00 94.94 624 CYS A C 1
ATOM 4858 O O . CYS A 1 624 ? -7.800 -5.713 24.113 1.00 94.94 624 CYS A O 1
ATOM 4860 N N . TRP A 1 625 ? -9.079 -4.023 23.371 1.00 94.06 625 TRP A N 1
ATOM 4861 C CA . TRP A 1 625 ? -10.185 -4.883 22.928 1.00 94.06 625 TRP A CA 1
ATOM 4862 C C . TRP A 1 625 ? -9.797 -5.783 21.743 1.00 94.06 625 TRP A C 1
ATOM 4864 O O . TRP A 1 625 ? -10.191 -6.946 21.669 1.00 94.06 625 TRP A O 1
ATOM 4874 N N . SER A 1 626 ? -8.962 -5.276 20.837 1.00 91.06 626 SER A N 1
ATOM 4875 C CA . SER A 1 626 ? -8.343 -6.047 19.753 1.00 91.06 626 SER A CA 1
ATOM 4876 C C . SER A 1 626 ? -7.489 -7.194 20.291 1.00 91.06 626 SER A C 1
ATOM 4878 O O . SER A 1 626 ? -7.606 -8.322 19.814 1.00 91.06 626 SER A O 1
ATOM 4880 N N . ARG A 1 627 ? -6.688 -6.956 21.338 1.00 89.44 627 ARG A N 1
ATOM 4881 C CA . ARG A 1 627 ? -5.879 -8.003 21.985 1.00 89.44 627 ARG A CA 1
ATOM 4882 C C . ARG A 1 627 ? -6.718 -9.036 22.723 1.00 89.44 627 ARG A C 1
ATOM 4884 O O . ARG A 1 627 ? -6.308 -10.188 22.767 1.00 89.44 627 ARG A O 1
ATOM 4891 N N . SER A 1 628 ? -7.881 -8.672 23.263 1.00 89.56 628 SER A N 1
ATOM 4892 C CA . SER A 1 628 ? -8.758 -9.652 23.913 1.00 89.56 628 SER A CA 1
ATOM 4893 C C . SER A 1 628 ? -9.535 -10.513 22.911 1.00 89.56 628 SER A C 1
ATOM 4895 O O . SER A 1 628 ? -9.695 -11.711 23.131 1.00 89.56 628 SER A O 1
ATOM 4897 N N . THR A 1 629 ? -9.962 -9.950 21.779 1.00 87.81 629 THR A N 1
ATOM 4898 C CA . THR A 1 629 ? -10.845 -10.633 20.808 1.00 87.81 629 THR A CA 1
ATOM 4899 C C . THR A 1 629 ? -10.141 -11.193 19.573 1.00 87.81 629 THR A C 1
ATOM 4901 O O . THR A 1 629 ? -10.708 -12.033 18.877 1.00 87.81 629 THR A O 1
ATOM 4904 N N . GLY A 1 630 ? -8.932 -10.724 19.263 1.00 85.94 630 GLY A N 1
ATOM 4905 C CA . GLY A 1 630 ? -8.230 -11.024 18.014 1.00 85.94 630 GLY A CA 1
ATOM 4906 C C . GLY A 1 630 ? -8.734 -10.221 16.805 1.00 85.94 630 GLY A C 1
ATOM 4907 O O . GLY A 1 630 ? -8.276 -10.431 15.681 1.00 85.94 630 GLY A O 1
ATOM 4908 N N . ILE A 1 631 ? -9.677 -9.294 16.989 1.00 86.75 631 ILE A N 1
ATOM 4909 C CA . ILE A 1 631 ? -10.233 -8.475 15.904 1.00 86.75 631 ILE A CA 1
ATOM 4910 C C . ILE A 1 631 ? -9.369 -7.223 15.703 1.00 86.75 631 ILE A C 1
ATOM 4912 O O . ILE A 1 631 ? -9.056 -6.554 16.681 1.00 86.75 631 ILE A O 1
ATOM 4916 N N . PRO A 1 632 ? -9.025 -6.832 14.460 1.00 87.69 632 PRO A N 1
ATOM 4917 C CA . PRO A 1 632 ? -8.230 -5.630 14.211 1.00 87.69 632 PRO A CA 1
ATOM 4918 C C . PRO A 1 632 ? -8.815 -4.362 14.851 1.00 87.69 632 PRO A C 1
ATOM 4920 O O . PRO A 1 632 ? -9.942 -3.970 14.541 1.00 87.69 632 PRO A O 1
ATOM 4923 N N . ALA A 1 633 ? -8.013 -3.652 15.653 1.00 90.12 633 ALA A N 1
ATOM 4924 C CA . ALA A 1 633 ? -8.400 -2.399 16.321 1.00 90.12 633 ALA A CA 1
ATOM 4925 C C . ALA A 1 633 ? -8.931 -1.317 15.361 1.00 90.12 633 ALA A C 1
ATOM 4927 O O . ALA A 1 633 ? -9.767 -0.482 15.719 1.00 90.12 633 ALA A O 1
ATOM 4928 N N . VAL A 1 634 ? -8.483 -1.357 14.105 1.00 90.12 634 VAL A N 1
ATOM 4929 C CA . VAL A 1 634 ? -8.933 -0.452 13.045 1.00 90.12 634 VAL A CA 1
ATOM 4930 C C . VAL A 1 634 ? -10.425 -0.615 12.737 1.00 90.12 634 VAL A C 1
ATOM 4932 O O . VAL A 1 634 ? -11.109 0.369 12.463 1.00 90.12 634 VAL A O 1
ATOM 4935 N N . PHE A 1 635 ? -10.959 -1.835 12.842 1.00 90.62 635 PHE A N 1
ATOM 4936 C CA . PHE A 1 635 ? -12.378 -2.096 12.612 1.00 90.62 635 PHE A CA 1
ATOM 4937 C C . PHE A 1 635 ? -13.244 -1.572 13.750 1.00 90.62 635 PHE A C 1
ATOM 4939 O O . PHE A 1 635 ? -14.297 -1.007 13.476 1.00 90.62 635 PHE A O 1
ATOM 4946 N N . TYR A 1 636 ? -12.787 -1.682 15.000 1.00 92.81 636 TYR A N 1
ATOM 4947 C CA . TYR A 1 636 ? -13.460 -1.043 16.132 1.00 92.81 636 TYR A CA 1
ATOM 4948 C C . TYR A 1 636 ? -13.459 0.478 16.000 1.00 92.81 636 TYR A C 1
ATOM 4950 O O . TYR A 1 636 ? -14.501 1.106 16.165 1.00 92.81 636 TYR A O 1
ATOM 4958 N N . THR A 1 637 ? -12.321 1.061 15.622 1.00 93.31 637 THR A N 1
ATOM 4959 C CA . THR A 1 637 ? -12.196 2.511 15.420 1.00 93.31 637 THR A CA 1
ATOM 4960 C C . THR A 1 637 ? -13.215 3.026 14.402 1.00 93.31 637 THR A C 1
ATOM 4962 O O . THR A 1 637 ? -13.952 3.975 14.672 1.00 93.31 637 THR A O 1
ATOM 4965 N N . ASP A 1 638 ? -13.301 2.374 13.244 1.00 92.62 638 ASP A N 1
ATOM 4966 C CA . ASP A 1 638 ? -14.189 2.810 12.171 1.00 92.62 638 ASP A CA 1
ATOM 4967 C C . ASP A 1 638 ? -15.663 2.471 12.421 1.00 92.62 638 ASP A C 1
ATOM 4969 O O . ASP A 1 638 ? -16.542 3.241 12.022 1.00 92.62 638 ASP A O 1
ATOM 4973 N N . ALA A 1 639 ? -15.950 1.341 13.077 1.00 92.56 639 ALA A N 1
ATOM 4974 C CA . ALA A 1 639 ? -17.299 1.008 13.523 1.00 92.56 639 ALA A CA 1
ATOM 4975 C C . ALA A 1 639 ? -17.794 2.064 14.516 1.00 92.56 639 ALA A C 1
ATOM 4977 O O . ALA A 1 639 ? -18.864 2.637 14.313 1.00 92.56 639 ALA A O 1
ATOM 4978 N N . PHE A 1 640 ? -16.983 2.397 15.524 1.00 95.38 640 PHE A N 1
ATOM 4979 C CA . PHE A 1 640 ? -17.302 3.438 16.493 1.00 95.38 640 PHE A CA 1
ATOM 4980 C C . PHE A 1 640 ? -17.527 4.791 15.817 1.00 95.38 640 PHE A C 1
ATOM 4982 O O . PHE A 1 640 ? -18.580 5.385 16.018 1.00 95.38 640 PHE A O 1
ATOM 4989 N N . GLY A 1 641 ? -16.598 5.261 14.974 1.00 94.31 641 GLY A N 1
ATOM 4990 C CA . GLY A 1 641 ? -16.741 6.550 14.287 1.00 94.31 641 GLY A CA 1
ATOM 4991 C C . GLY A 1 641 ? -18.029 6.642 13.460 1.00 94.31 641 GLY A C 1
ATOM 4992 O O . GLY A 1 641 ? -18.736 7.653 13.500 1.00 94.31 641 GLY A O 1
ATOM 4993 N N . SER A 1 642 ? -18.392 5.558 12.771 1.00 92.94 642 SER A N 1
ATOM 4994 C CA . SER A 1 642 ? -19.622 5.491 11.975 1.00 92.94 642 SER A CA 1
ATOM 4995 C C . SER A 1 642 ? -20.877 5.494 12.855 1.00 92.94 642 SER A C 1
ATOM 4997 O O . SER A 1 642 ? -21.786 6.296 12.648 1.00 92.94 642 SER A O 1
ATOM 4999 N N . LEU A 1 643 ? -20.926 4.646 13.885 1.00 93.56 643 LEU A N 1
ATOM 5000 C CA . LEU A 1 643 ? -22.070 4.561 14.797 1.00 93.56 643 LEU A CA 1
ATOM 5001 C C . LEU A 1 643 ? -22.258 5.856 15.595 1.00 93.56 643 LEU A C 1
ATOM 5003 O O . LEU A 1 643 ? -23.369 6.379 15.672 1.00 93.56 643 LEU A O 1
ATOM 5007 N N . PHE A 1 644 ? -21.171 6.419 16.117 1.00 94.62 644 PHE A N 1
ATOM 5008 C CA . PHE A 1 644 ? -21.182 7.645 16.907 1.00 94.62 644 PHE A CA 1
ATOM 5009 C C . PHE A 1 644 ? -21.672 8.849 16.093 1.00 94.62 644 PHE A C 1
ATOM 5011 O O . PHE A 1 644 ? -22.510 9.612 16.565 1.00 94.62 644 PHE A O 1
ATOM 5018 N N . THR A 1 645 ? -21.225 8.992 14.838 1.00 93.00 645 THR A N 1
ATOM 5019 C CA . THR A 1 645 ? -21.686 10.084 13.957 1.00 93.00 645 THR A CA 1
ATOM 5020 C C . THR A 1 645 ? -23.096 9.863 13.395 1.00 93.00 645 THR A C 1
ATOM 5022 O O . THR A 1 645 ? -23.773 10.831 13.038 1.00 93.00 645 THR A O 1
ATOM 5025 N N . SER A 1 646 ? -23.589 8.617 13.353 1.00 91.69 646 SER A N 1
ATOM 5026 C CA . SER A 1 646 ? -24.938 8.292 12.852 1.00 91.69 646 SER A CA 1
ATOM 5027 C C . SER A 1 646 ? -26.077 8.854 13.707 1.00 91.69 646 SER A C 1
ATOM 5029 O O . SER A 1 646 ? -27.182 9.058 13.205 1.00 91.69 646 SER A O 1
ATOM 5031 N N . VAL A 1 647 ? -25.803 9.144 14.981 1.00 90.56 647 VAL A N 1
ATOM 5032 C CA . VAL A 1 647 ? -26.772 9.727 15.919 1.00 90.56 647 VAL A CA 1
ATOM 5033 C C . VAL A 1 647 ? -26.562 11.217 16.151 1.00 90.56 647 VAL A C 1
ATOM 5035 O O . VAL A 1 647 ? -27.277 11.814 16.942 1.00 90.56 647 VAL A O 1
ATOM 5038 N N . TRP A 1 648 ? -25.627 11.860 15.453 1.00 90.88 648 TRP A N 1
ATOM 5039 C CA . TRP A 1 648 ? -25.501 13.314 15.526 1.00 90.88 648 TRP A CA 1
ATOM 5040 C C . TRP A 1 648 ? -26.734 14.010 14.968 1.00 90.88 648 TRP A C 1
ATOM 5042 O O . TRP A 1 648 ? -27.337 13.563 13.989 1.00 90.88 648 TRP A O 1
ATOM 5052 N N . HIS A 1 649 ? -27.070 15.165 15.522 1.00 90.00 649 HIS A N 1
ATOM 5053 C CA . HIS A 1 649 ? -28.071 16.035 14.939 1.00 90.00 649 HIS A CA 1
ATOM 5054 C C . HIS A 1 649 ? -27.740 16.303 13.452 1.00 90.00 649 HIS A C 1
ATOM 5056 O O . HIS A 1 649 ? -26.595 16.588 13.099 1.00 90.00 649 HIS A O 1
ATOM 5062 N N . LYS A 1 650 ? -28.719 16.191 12.544 1.00 87.12 650 LYS A N 1
ATOM 5063 C CA . LYS A 1 650 ? -28.507 16.283 11.083 1.00 87.12 650 LYS A CA 1
ATOM 5064 C C . LYS A 1 650 ? -27.951 17.639 10.626 1.00 87.12 650 LYS A C 1
ATOM 5066 O O . LYS A 1 650 ? -27.223 17.718 9.643 1.00 87.12 650 LYS A O 1
ATOM 5071 N N . GLU A 1 651 ? -28.203 18.683 11.412 1.00 85.25 651 GLU A N 1
ATOM 5072 C CA . GLU A 1 651 ? -27.643 20.028 11.209 1.00 85.25 651 GLU A CA 1
ATOM 5073 C C . GLU A 1 651 ? -26.223 20.219 11.764 1.00 85.25 651 GLU A C 1
ATOM 5075 O O . GLU A 1 651 ? -25.614 21.251 11.490 1.00 85.25 651 GLU A O 1
ATOM 5080 N N . LEU A 1 652 ? -25.692 19.256 12.527 1.00 87.12 652 LEU A N 1
ATOM 5081 C CA . LEU A 1 652 ? -24.360 19.353 13.117 1.00 87.12 652 LEU A CA 1
ATOM 5082 C C . LEU A 1 652 ? -23.285 19.250 12.029 1.00 87.12 652 LEU A C 1
ATOM 5084 O O . LEU A 1 652 ? -23.266 18.299 11.231 1.00 87.12 652 LEU A O 1
ATOM 5088 N N . GLY A 1 653 ? -22.379 20.227 12.014 1.00 85.56 653 GLY A N 1
ATOM 5089 C CA . GLY A 1 653 ? -21.275 20.291 11.063 1.00 85.56 653 GLY A CA 1
ATOM 5090 C C . GLY A 1 653 ? -20.060 21.067 11.562 1.00 85.56 653 GLY A C 1
ATOM 5091 O O . GLY A 1 653 ? -19.933 21.386 12.740 1.00 85.56 653 GLY A O 1
ATOM 5092 N N . ALA A 1 654 ? -19.166 21.372 10.629 1.00 86.75 654 ALA A N 1
ATOM 5093 C CA . ALA A 1 654 ? -17.886 22.029 10.845 1.00 86.75 654 ALA A CA 1
ATOM 5094 C C . ALA A 1 654 ? -17.704 23.179 9.849 1.00 86.75 654 ALA A C 1
ATOM 5096 O O . ALA A 1 654 ? -17.978 22.990 8.668 1.00 86.75 654 ALA A O 1
ATOM 5097 N N . ASP A 1 655 ? -17.202 24.329 10.287 1.00 85.25 655 ASP A N 1
ATOM 5098 C CA . ASP A 1 655 ? -16.696 25.396 9.419 1.00 85.25 655 ASP A CA 1
ATOM 5099 C C . ASP A 1 655 ? -15.168 25.312 9.373 1.00 85.25 655 ASP A C 1
ATOM 5101 O O . ASP A 1 655 ? -14.453 25.759 10.280 1.00 85.25 655 ASP A O 1
ATOM 5105 N N . VAL A 1 656 ? -14.678 24.716 8.288 1.00 82.00 656 VAL A N 1
ATOM 5106 C CA . VAL A 1 656 ? -13.258 24.483 8.045 1.00 82.00 656 VAL A CA 1
ATOM 5107 C C . VAL A 1 656 ? -12.766 25.503 7.025 1.00 82.00 656 VAL A C 1
ATOM 5109 O O . VAL A 1 656 ? -12.757 25.254 5.822 1.00 82.00 656 VAL A O 1
ATOM 5112 N N . ALA A 1 657 ? -12.377 26.677 7.527 1.00 78.50 657 ALA A N 1
ATOM 5113 C CA . ALA A 1 657 ? -11.867 27.796 6.730 1.00 78.50 657 ALA A CA 1
ATOM 5114 C C . ALA A 1 657 ? -12.854 28.309 5.658 1.00 78.50 657 ALA A C 1
ATOM 5116 O O . ALA A 1 657 ? -12.484 28.498 4.501 1.00 78.50 657 ALA A O 1
ATOM 5117 N N . GLY A 1 658 ? -14.113 28.547 6.045 1.00 71.31 658 GLY A N 1
ATOM 5118 C CA . GLY A 1 658 ? -15.169 29.059 5.165 1.00 71.31 658 GLY A CA 1
ATOM 5119 C C . GLY A 1 658 ? -15.956 27.962 4.447 1.00 71.31 658 GLY A C 1
ATOM 5120 O O . GLY A 1 658 ? -16.927 28.254 3.753 1.00 71.31 658 GLY A O 1
ATOM 5121 N N . PHE A 1 659 ? -15.571 26.695 4.623 1.00 72.38 659 PHE A N 1
ATOM 5122 C CA . PHE A 1 659 ? -16.297 25.550 4.092 1.00 72.38 659 PHE A CA 1
ATOM 5123 C C . PHE A 1 659 ? -17.129 24.892 5.192 1.00 72.38 659 PHE A C 1
ATOM 5125 O O . PHE A 1 659 ? -16.584 24.274 6.109 1.00 72.38 659 PHE A O 1
ATOM 5132 N N . THR A 1 660 ? -18.455 24.994 5.078 1.00 76.50 660 THR A N 1
ATOM 5133 C CA . THR A 1 660 ? -19.375 24.314 5.997 1.00 76.50 660 THR A CA 1
ATOM 5134 C C . THR A 1 660 ? -19.585 22.870 5.550 1.00 76.50 660 THR A C 1
ATOM 5136 O O . THR A 1 660 ? -20.134 22.608 4.484 1.00 76.50 660 THR A O 1
ATOM 5139 N N . SER A 1 661 ? -19.154 21.926 6.379 1.00 78.50 661 SER A N 1
ATOM 5140 C CA . SER A 1 661 ? -19.198 20.487 6.133 1.00 78.50 661 SER A CA 1
ATOM 5141 C C . SER A 1 661 ? -20.071 19.806 7.180 1.00 78.50 661 SER A C 1
ATOM 5143 O O . SER A 1 661 ? -19.760 19.861 8.364 1.00 78.50 661 SER A O 1
ATOM 5145 N N . ARG A 1 662 ? -21.132 19.108 6.766 1.00 83.56 662 ARG A N 1
ATOM 5146 C CA . ARG A 1 662 ? -21.935 18.231 7.646 1.00 83.56 662 ARG A CA 1
ATOM 5147 C C . ARG A 1 662 ? -21.627 16.765 7.365 1.00 83.56 662 ARG A C 1
ATOM 5149 O O . ARG A 1 662 ? -22.490 15.896 7.368 1.00 83.56 662 ARG A O 1
ATOM 5156 N N . SER A 1 663 ? -20.368 16.504 7.055 1.00 83.19 663 SER A N 1
ATOM 5157 C CA . SER A 1 663 ? -19.917 15.202 6.591 1.00 83.19 663 SER A CA 1
ATOM 5158 C C . SER A 1 663 ? -20.010 14.137 7.679 1.00 83.19 663 SER A C 1
ATOM 5160 O O . SER A 1 663 ? -19.901 14.448 8.867 1.00 83.19 663 SER A O 1
ATOM 5162 N N . ARG A 1 664 ? -20.233 12.885 7.271 1.00 86.19 664 ARG A N 1
ATOM 5163 C CA . ARG A 1 664 ? -20.342 11.731 8.174 1.00 86.19 664 ARG A CA 1
ATOM 5164 C C . ARG A 1 664 ? -19.212 10.736 7.957 1.00 86.19 664 ARG A C 1
ATOM 5166 O O . ARG A 1 664 ? -18.583 10.690 6.899 1.00 86.19 664 ARG A O 1
ATOM 5173 N N . TYR A 1 665 ? -18.942 9.942 8.986 1.00 89.94 665 TYR A N 1
ATOM 5174 C CA . TYR A 1 665 ? -17.865 8.963 8.964 1.00 89.94 665 TYR A CA 1
ATOM 5175 C C . TYR A 1 665 ? -18.365 7.691 8.273 1.00 89.94 665 TYR A C 1
ATOM 5177 O O . TYR A 1 665 ? -19.008 6.857 8.897 1.00 89.94 665 TYR A O 1
ATOM 5185 N N . TRP A 1 666 ? -18.150 7.579 6.960 1.00 89.69 666 TRP A N 1
ATOM 5186 C CA . TRP A 1 666 ? -18.499 6.375 6.201 1.00 89.69 666 TRP A CA 1
ATOM 5187 C C . TRP A 1 666 ? -17.290 5.452 6.112 1.00 89.69 666 TRP A C 1
ATOM 5189 O O . TRP A 1 666 ? -16.217 5.882 5.684 1.00 89.69 666 TRP A O 1
ATOM 5199 N N . CYS A 1 667 ? -17.462 4.179 6.461 1.00 89.94 667 CYS A N 1
ATOM 5200 C CA . CYS A 1 667 ? -16.376 3.207 6.449 1.00 89.94 667 CYS A CA 1
ATOM 5201 C C . CYS A 1 667 ? -16.708 1.947 5.643 1.00 89.94 667 CYS A C 1
ATOM 5203 O O . CYS A 1 667 ? -17.858 1.509 5.535 1.00 89.94 667 CYS A O 1
ATOM 5205 N N . CYS A 1 668 ? -15.659 1.381 5.056 1.00 86.88 668 CYS A N 1
ATOM 5206 C CA . CYS A 1 668 ? -15.684 0.118 4.344 1.00 86.88 668 CYS A CA 1
ATOM 5207 C C . CYS A 1 668 ? -14.471 -0.724 4.774 1.00 86.88 668 CYS A C 1
ATOM 5209 O O . CYS A 1 668 ? -13.359 -0.549 4.271 1.00 86.88 668 CYS A O 1
ATOM 5211 N N . GLY A 1 669 ? -14.668 -1.608 5.752 1.00 86.88 669 GLY A N 1
ATOM 5212 C CA . GLY A 1 669 ? -13.625 -2.490 6.275 1.00 86.88 669 GLY A CA 1
ATOM 5213 C C . GLY A 1 669 ? -13.483 -3.776 5.460 1.00 86.88 669 GLY A C 1
ATOM 5214 O O . GLY A 1 669 ? -14.475 -4.387 5.073 1.00 86.88 669 GLY A O 1
ATOM 5215 N N . THR A 1 670 ? -12.249 -4.209 5.220 1.00 84.00 670 THR A N 1
ATOM 5216 C CA . THR A 1 670 ? -11.900 -5.364 4.386 1.00 84.00 670 THR A CA 1
ATOM 5217 C C . THR A 1 670 ? -10.917 -6.287 5.112 1.00 84.00 670 THR A C 1
ATOM 5219 O O . THR A 1 670 ? -9.878 -5.836 5.592 1.00 84.00 670 THR A O 1
ATOM 5222 N N . ALA A 1 671 ? -11.221 -7.588 5.171 1.00 77.31 671 ALA A N 1
ATOM 5223 C CA . ALA A 1 671 ? -10.390 -8.613 5.824 1.00 77.31 671 ALA A CA 1
ATOM 5224 C C . ALA A 1 671 ? -10.185 -9.875 4.950 1.00 77.31 671 ALA A C 1
ATOM 5226 O O . ALA A 1 671 ? -10.902 -10.089 3.965 1.00 77.31 671 ALA A O 1
ATOM 5227 N N . GLN A 1 672 ? -9.198 -10.715 5.302 1.00 61.38 672 GLN A N 1
ATOM 5228 C CA . GLN A 1 672 ? -8.789 -11.928 4.563 1.00 61.38 672 GLN A CA 1
ATOM 5229 C C . GLN A 1 672 ? -9.873 -13.046 4.553 1.00 61.38 672 GLN A C 1
ATOM 5231 O O . GLN A 1 672 ? -10.700 -13.101 5.469 1.00 61.38 672 GLN A O 1
ATOM 5236 N N . PRO A 1 673 ? -9.903 -13.953 3.542 1.00 38.75 673 PRO A N 1
ATOM 5237 C CA . PRO A 1 673 ? -10.898 -15.029 3.456 1.00 38.75 673 PRO A CA 1
ATOM 5238 C C . PRO A 1 673 ? -10.815 -16.025 4.623 1.00 38.75 673 PRO A C 1
ATOM 5240 O O . PRO A 1 673 ? -9.751 -16.561 4.910 1.00 38.75 673 PRO A O 1
ATOM 5243 N N . GLY A 1 674 ? -11.961 -16.282 5.262 1.00 46.50 674 GLY A N 1
ATOM 5244 C CA . GLY A 1 674 ? -12.117 -17.201 6.402 1.00 46.50 674 GLY A CA 1
ATOM 5245 C C . GLY A 1 674 ? -13.010 -16.653 7.522 1.00 46.50 674 GLY A C 1
ATOM 5246 O O . GLY A 1 674 ? -13.604 -17.427 8.264 1.00 46.50 674 GLY A O 1
ATOM 5247 N N . GLY A 1 675 ? -13.180 -15.328 7.596 1.00 46.28 675 GLY A N 1
ATOM 5248 C CA . GLY A 1 675 ? -13.959 -14.659 8.644 1.00 46.28 675 GLY A CA 1
ATOM 5249 C C . GLY A 1 675 ? -14.807 -13.502 8.126 1.00 46.28 675 GLY A C 1
ATOM 5250 O O . GLY A 1 675 ? -14.839 -12.453 8.750 1.00 46.28 675 GLY A O 1
ATOM 5251 N N . GLY A 1 676 ? -15.484 -13.658 6.982 1.00 42.69 676 GLY A N 1
ATOM 5252 C CA . GLY A 1 676 ? -16.261 -12.596 6.315 1.00 42.69 676 GLY A CA 1
ATOM 5253 C C . GLY A 1 676 ? -17.411 -11.951 7.095 1.00 42.69 676 GLY A C 1
ATOM 5254 O O . GLY A 1 676 ? -18.164 -11.179 6.513 1.00 42.69 676 GLY A O 1
ATOM 5255 N N . LYS A 1 677 ? -17.530 -12.260 8.385 1.00 54.47 677 LYS A N 1
ATOM 5256 C CA . LYS A 1 677 ? -18.328 -11.559 9.379 1.00 54.47 677 LYS A CA 1
ATOM 5257 C C . LYS A 1 677 ? -17.333 -10.949 10.351 1.00 54.47 677 LYS A C 1
ATOM 5259 O O . LYS A 1 677 ? -16.706 -11.695 11.099 1.00 54.47 677 LYS A O 1
ATOM 5264 N N . THR A 1 678 ? -17.174 -9.628 10.361 1.00 64.00 678 THR A N 1
ATOM 5265 C CA . THR A 1 678 ? -16.472 -9.033 11.503 1.00 64.00 678 THR A CA 1
ATOM 5266 C C . THR A 1 678 ? -17.441 -8.960 12.680 1.00 64.00 678 THR A C 1
ATOM 5268 O O . THR A 1 678 ? -18.516 -8.366 12.546 1.00 64.00 678 THR A O 1
ATOM 5271 N N . PRO A 1 679 ? -17.096 -9.510 13.854 1.00 65.19 679 PRO A N 1
ATOM 5272 C CA . PRO A 1 679 ? -17.843 -9.235 15.068 1.00 65.19 679 PRO A CA 1
ATOM 5273 C C . PRO A 1 679 ? -17.605 -7.808 15.571 1.00 65.19 679 PRO A C 1
ATOM 5275 O O . PRO A 1 679 ? -18.172 -7.469 16.588 1.00 65.19 679 PRO A O 1
ATOM 5278 N N . ALA A 1 680 ? -16.787 -6.962 14.926 1.00 81.75 680 ALA A N 1
ATOM 5279 C CA . ALA A 1 680 ? -16.483 -5.627 15.455 1.00 81.75 680 ALA A CA 1
ATOM 5280 C C . ALA A 1 680 ? -17.721 -4.719 15.573 1.00 81.75 680 ALA A C 1
ATOM 5282 O O . ALA A 1 680 ? -17.879 -3.993 16.551 1.00 81.75 680 ALA A O 1
ATOM 5283 N N . LEU A 1 681 ? -18.591 -4.752 14.558 1.00 87.50 681 LEU A N 1
ATOM 5284 C CA . LEU A 1 681 ? -19.731 -3.840 14.438 1.00 87.50 681 LEU A CA 1
ATOM 5285 C C . LEU A 1 681 ? -20.891 -4.224 15.364 1.00 87.50 681 LEU A C 1
ATOM 5287 O O . LEU A 1 681 ? -21.540 -3.360 15.944 1.00 87.50 681 LEU A O 1
ATOM 5291 N N . GLU A 1 682 ? -21.153 -5.522 15.491 1.00 87.88 682 GLU A N 1
ATOM 5292 C CA . GLU A 1 682 ? -22.372 -6.054 16.102 1.00 87.88 682 GLU A CA 1
ATOM 5293 C C . GLU A 1 682 ? -22.496 -5.749 17.617 1.00 87.88 682 GLU A C 1
ATOM 5295 O O . GLU A 1 682 ? -23.549 -5.261 18.031 1.00 87.88 682 GLU A O 1
ATOM 5300 N N . PRO A 1 683 ? -21.464 -5.937 18.467 1.00 90.62 683 PRO A N 1
ATOM 5301 C CA . PRO A 1 683 ? -21.503 -5.561 19.878 1.00 90.62 683 PRO A CA 1
ATOM 5302 C C . PRO A 1 683 ? -21.731 -4.063 20.073 1.00 90.62 683 PRO A C 1
ATOM 5304 O O . PRO A 1 683 ? -22.589 -3.679 20.863 1.00 90.62 683 PRO A O 1
ATOM 5307 N N . MET A 1 684 ? -21.026 -3.213 19.316 1.00 92.12 684 MET A N 1
ATOM 5308 C CA . MET A 1 684 ? -21.192 -1.758 19.404 1.00 92.12 684 MET A CA 1
ATOM 5309 C C . MET A 1 684 ? -22.588 -1.314 18.953 1.00 92.12 684 MET A C 1
ATOM 5311 O O . MET A 1 684 ? -23.190 -0.441 19.576 1.00 92.12 684 MET A O 1
ATOM 5315 N N . LEU A 1 685 ? -23.128 -1.929 17.895 1.00 90.81 685 LEU A N 1
ATOM 5316 C CA . LEU A 1 685 ? -24.479 -1.644 17.421 1.00 90.81 685 LEU A CA 1
ATOM 5317 C C . LEU A 1 685 ? -25.525 -2.007 18.482 1.00 90.81 685 LEU A C 1
ATOM 5319 O O . LEU A 1 685 ? -26.442 -1.224 18.726 1.00 90.81 685 LEU A O 1
ATOM 5323 N N . ARG A 1 686 ? -25.361 -3.145 19.170 1.00 90.81 686 ARG A N 1
ATOM 5324 C CA . ARG A 1 686 ? -26.233 -3.536 20.290 1.00 90.81 686 ARG A CA 1
ATOM 5325 C C . ARG A 1 686 ? -26.145 -2.566 21.464 1.00 90.81 686 ARG A C 1
ATOM 5327 O O . ARG A 1 686 ? -27.183 -2.252 22.041 1.00 90.81 686 ARG A O 1
ATOM 5334 N N . MET A 1 687 ? -24.946 -2.083 21.799 1.00 93.62 687 MET A N 1
ATOM 5335 C CA . MET A 1 687 ? -24.755 -1.052 22.830 1.00 93.62 687 MET A CA 1
ATOM 5336 C C . MET A 1 687 ? -25.524 0.223 22.460 1.00 93.62 687 MET A C 1
ATOM 5338 O O . MET A 1 687 ? -26.351 0.687 23.240 1.00 93.62 687 MET A O 1
ATOM 5342 N N . LEU A 1 688 ? -25.350 0.727 21.231 1.00 91.88 688 LEU A N 1
ATOM 5343 C CA . LEU A 1 688 ? -26.069 1.905 20.739 1.00 91.88 688 LEU A CA 1
ATOM 5344 C C . LEU A 1 688 ? -27.594 1.710 20.776 1.00 91.88 688 LEU A C 1
ATOM 5346 O O . LEU A 1 688 ? -28.315 2.556 21.302 1.00 91.88 688 LEU A O 1
ATOM 5350 N N . GLN A 1 689 ? -28.095 0.583 20.265 1.00 89.94 689 GLN A N 1
ATOM 5351 C CA . GLN A 1 689 ? -29.524 0.256 20.295 1.00 89.94 689 GLN A CA 1
ATOM 5352 C C . GLN A 1 689 ? -30.064 0.166 21.729 1.00 89.94 689 GLN A C 1
ATOM 5354 O O . GLN A 1 689 ? -31.192 0.586 21.989 1.00 89.94 689 GLN A O 1
ATOM 5359 N N . GLY A 1 690 ? -29.269 -0.357 22.667 1.00 90.56 690 GLY A N 1
ATOM 5360 C CA . GLY A 1 690 ? -29.580 -0.356 24.096 1.00 90.56 690 GLY A CA 1
ATOM 5361 C C . GLY A 1 690 ? -29.753 1.062 24.640 1.00 90.56 690 GLY A C 1
ATOM 5362 O O . GLY A 1 690 ? -30.783 1.362 25.248 1.00 90.56 690 GLY A O 1
ATOM 5363 N N . CYS A 1 691 ? -28.810 1.961 24.343 1.00 91.50 691 CYS A N 1
ATOM 5364 C CA . CYS A 1 691 ? -28.887 3.372 24.727 1.00 91.50 691 CYS A CA 1
ATOM 5365 C C . CYS A 1 691 ? -30.112 4.071 24.115 1.00 91.50 691 CYS A C 1
ATOM 5367 O O . CYS A 1 691 ? -30.815 4.800 24.812 1.00 91.50 691 CYS A O 1
ATOM 5369 N N . MET A 1 692 ? -30.429 3.811 22.844 1.00 89.00 692 MET A N 1
ATOM 5370 C CA . MET A 1 692 ? -31.604 4.387 22.173 1.00 89.00 692 MET A CA 1
ATOM 5371 C C . MET A 1 692 ? -32.926 3.893 22.775 1.00 89.00 692 MET A C 1
ATOM 5373 O O . MET A 1 692 ? -33.856 4.681 22.938 1.00 89.00 692 MET A O 1
ATOM 5377 N N . LYS A 1 693 ? -33.004 2.615 23.172 1.00 88.62 693 LYS A N 1
ATOM 5378 C CA . LYS A 1 693 ? -34.159 2.058 23.901 1.00 88.62 693 LYS A CA 1
ATOM 5379 C C . LYS A 1 693 ? -34.304 2.649 25.301 1.00 88.62 693 LYS A C 1
ATOM 5381 O O . LYS A 1 693 ? -35.426 2.864 25.749 1.00 88.62 693 LYS A O 1
ATOM 5386 N N . LYS A 1 694 ? -33.187 2.915 25.984 1.00 89.25 694 LYS A N 1
ATOM 5387 C CA . LYS A 1 694 ? -33.154 3.572 27.301 1.00 89.25 694 LYS A CA 1
ATOM 5388 C C . LYS A 1 694 ? -33.532 5.056 27.214 1.00 89.25 694 LYS A C 1
ATOM 5390 O O . LYS A 1 694 ? -34.122 5.589 28.150 1.00 89.25 694 LYS A O 1
ATOM 5395 N N . LEU A 1 695 ? -33.220 5.713 26.095 1.00 89.12 695 LEU A N 1
ATOM 5396 C CA . LEU A 1 695 ? -33.425 7.145 25.850 1.00 89.12 695 LEU A CA 1
ATOM 5397 C C . LEU A 1 695 ? -34.310 7.407 24.608 1.00 89.12 695 LEU A C 1
ATOM 5399 O O . LEU A 1 695 ? -33.896 8.115 23.683 1.00 89.12 695 LEU A O 1
ATOM 5403 N N . PRO A 1 696 ? -35.557 6.899 24.570 1.00 86.44 696 PRO A N 1
ATOM 5404 C CA . PRO A 1 696 ? -36.405 6.948 23.374 1.00 86.44 696 PRO A CA 1
ATOM 5405 C C . PRO A 1 696 ? -36.790 8.376 22.955 1.00 86.44 696 PRO A C 1
ATOM 5407 O O . PRO A 1 696 ? -37.035 8.644 21.780 1.00 86.44 696 PRO A O 1
ATOM 5410 N N . HIS A 1 697 ? -36.814 9.315 23.906 1.00 86.69 697 HIS A N 1
ATOM 5411 C CA . HIS A 1 697 ? -37.102 10.730 23.651 1.00 86.69 697 HIS A CA 1
ATOM 5412 C C . HIS A 1 697 ? -35.959 11.470 22.950 1.00 86.69 697 HIS A C 1
ATOM 5414 O O . HIS A 1 697 ? -36.200 12.524 22.372 1.00 86.69 697 HIS A O 1
ATOM 5420 N N . PHE A 1 698 ? -34.745 10.915 22.972 1.00 87.19 698 PHE A N 1
ATOM 5421 C CA . PHE A 1 698 ? -33.576 11.475 22.294 1.00 87.19 698 PHE A CA 1
ATOM 5422 C C . PHE A 1 698 ? -33.275 10.771 20.967 1.00 87.19 698 PHE A C 1
ATOM 5424 O O . PHE A 1 698 ? -32.672 11.367 20.084 1.00 87.19 698 PHE A O 1
ATOM 5431 N N . ALA A 1 699 ? -33.723 9.526 20.797 1.00 86.19 699 ALA A N 1
ATOM 5432 C CA . ALA A 1 699 ? -33.505 8.725 19.597 1.00 86.19 699 ALA A CA 1
ATOM 5433 C C . ALA A 1 699 ? -34.326 9.194 18.373 1.00 86.19 699 ALA A C 1
ATOM 5435 O O . ALA A 1 699 ? -35.445 9.705 18.500 1.00 86.19 699 ALA A O 1
ATOM 5436 N N . ALA A 1 700 ? -33.784 8.955 17.172 1.00 83.19 700 ALA A N 1
ATOM 5437 C CA . ALA A 1 700 ? -34.502 9.132 15.908 1.00 83.19 700 ALA A CA 1
ATOM 5438 C C . ALA A 1 700 ? -35.537 8.010 15.705 1.00 83.19 700 ALA A C 1
ATOM 5440 O O . ALA A 1 700 ? -35.226 6.837 15.911 1.00 83.19 700 ALA A O 1
ATOM 5441 N N . GLY A 1 701 ? -36.747 8.363 15.262 1.00 76.19 701 GLY A N 1
ATOM 5442 C CA . GLY A 1 701 ? -37.837 7.407 15.025 1.00 76.19 701 GLY A CA 1
ATOM 5443 C C . GLY A 1 701 ? -38.555 6.908 16.292 1.00 76.19 701 GLY A C 1
ATOM 5444 O O . GLY A 1 701 ? -38.487 7.533 17.356 1.00 76.19 701 GLY A O 1
ATOM 5445 N N . SER A 1 702 ? -39.293 5.800 16.141 1.00 67.81 702 SER A N 1
ATOM 5446 C CA . SER A 1 702 ? -40.110 5.151 17.182 1.00 67.81 702 SER A CA 1
ATOM 5447 C C . SER A 1 702 ? -39.367 3.993 17.870 1.00 67.81 702 SER A C 1
ATOM 5449 O O . SER A 1 702 ? -38.648 3.265 17.186 1.00 67.81 702 SER A O 1
ATOM 5451 N N . PRO A 1 703 ? -39.587 3.735 19.179 1.00 54.34 703 PRO A N 1
ATOM 5452 C CA . PRO A 1 703 ? -38.859 2.701 19.911 1.00 54.34 703 PRO A CA 1
ATOM 5453 C C . PRO A 1 703 ? -39.075 1.243 19.507 1.00 54.34 703 PRO A C 1
ATOM 5455 O O . PRO A 1 703 ? -38.341 0.361 19.957 1.00 54.34 703 PRO A O 1
ATOM 5458 N N . ALA A 1 704 ? -40.115 0.990 18.715 1.00 53.47 704 ALA A N 1
ATOM 5459 C CA . ALA A 1 704 ? -40.571 -0.347 18.351 1.00 53.47 704 ALA A CA 1
ATOM 5460 C C . ALA A 1 704 ? -39.918 -0.906 17.074 1.00 53.47 704 ALA A C 1
ATOM 5462 O O . ALA A 1 704 ? -39.995 -2.109 16.842 1.00 53.47 704 ALA A O 1
ATOM 5463 N N . ASP A 1 705 ? -39.284 -0.060 16.263 1.00 55.94 705 ASP A N 1
ATOM 5464 C CA . ASP A 1 705 ? -38.614 -0.450 15.021 1.00 55.94 705 ASP A CA 1
ATOM 5465 C C . ASP A 1 705 ? -37.099 -0.354 15.236 1.00 55.94 705 ASP A C 1
ATOM 5467 O O . ASP A 1 705 ? -36.655 0.500 16.001 1.00 55.94 705 ASP A O 1
ATOM 5471 N N . SER A 1 706 ? -36.298 -1.232 14.624 1.00 58.44 706 SER A N 1
ATOM 5472 C CA . SER A 1 706 ? -34.830 -1.247 14.744 1.00 58.44 706 SER A CA 1
ATOM 5473 C C . SER A 1 706 ? -34.260 0.084 14.242 1.00 58.44 706 SER A C 1
ATOM 5475 O O . SER A 1 706 ? -33.950 0.247 13.059 1.00 58.44 706 SER A O 1
ATOM 5477 N N . PHE A 1 707 ? -34.222 1.041 15.169 1.00 64.56 707 PHE A N 1
ATOM 5478 C CA . PHE A 1 707 ? -33.978 2.467 15.039 1.00 64.56 707 PHE A CA 1
ATOM 5479 C C . PHE A 1 707 ? -32.902 2.766 14.015 1.00 64.56 707 PHE A C 1
ATOM 5481 O O . PHE A 1 707 ? -31.835 2.171 14.104 1.00 64.56 707 PHE A O 1
ATOM 5488 N N . ASN A 1 708 ? -33.215 3.640 13.052 1.00 68.81 708 ASN A N 1
ATOM 5489 C CA . ASN A 1 708 ? -32.384 4.131 11.943 1.00 68.81 708 ASN A CA 1
ATOM 5490 C C . ASN A 1 708 ? -31.574 3.098 11.126 1.00 68.81 708 ASN A C 1
ATOM 5492 O O . ASN A 1 708 ? -31.106 3.458 10.052 1.00 68.81 708 ASN A O 1
ATOM 5496 N N . VAL A 1 709 ? -31.452 1.832 11.536 1.00 79.00 709 VAL A N 1
ATOM 5497 C CA . VAL A 1 709 ? -30.653 0.806 10.873 1.00 79.00 709 VAL A CA 1
ATOM 5498 C C . VAL A 1 709 ? -31.389 0.325 9.639 1.00 79.00 709 VAL A C 1
ATOM 5500 O O . VAL A 1 709 ? -32.487 -0.229 9.705 1.00 79.00 709 VAL A O 1
ATOM 5503 N N . VAL A 1 710 ? -30.774 0.534 8.491 1.00 74.38 710 VAL A N 1
ATOM 5504 C CA . VAL A 1 710 ? -31.278 0.056 7.217 1.00 74.38 710 VAL A CA 1
ATOM 5505 C C . VAL A 1 710 ? -30.712 -1.343 6.995 1.00 74.38 710 VAL A C 1
ATOM 5507 O O . VAL A 1 710 ? -29.570 -1.515 6.572 1.00 74.38 710 VAL A O 1
ATOM 5510 N N . GLU A 1 711 ? -31.521 -2.341 7.334 1.00 76.31 711 GLU A N 1
ATOM 5511 C CA . GLU A 1 711 ? -31.279 -3.754 7.029 1.00 76.31 711 GLU A CA 1
ATOM 5512 C C . GLU A 1 711 ? -31.264 -4.007 5.506 1.00 76.31 711 GLU A C 1
ATOM 5514 O O . GLU A 1 711 ? -31.700 -3.143 4.739 1.00 76.31 711 GLU A O 1
ATOM 5519 N N . PRO A 1 712 ? -30.781 -5.172 5.029 1.00 76.88 712 PRO A N 1
ATOM 5520 C CA . PRO A 1 712 ? -30.892 -5.549 3.621 1.00 76.88 712 PRO A CA 1
ATOM 5521 C C . PRO A 1 712 ? -32.345 -5.459 3.129 1.00 76.88 712 PRO A C 1
ATOM 5523 O O . PRO A 1 712 ? -33.186 -6.297 3.447 1.00 76.88 712 PRO A O 1
ATOM 5526 N N . MET A 1 713 ? -32.647 -4.407 2.369 1.00 81.75 713 MET A N 1
ATOM 5527 C CA . MET A 1 713 ? -33.997 -4.084 1.915 1.00 81.75 713 MET A CA 1
ATOM 5528 C C . MET A 1 713 ? -33.983 -3.390 0.552 1.00 81.75 713 MET A C 1
ATOM 5530 O O . MET A 1 713 ? -32.938 -3.016 0.013 1.00 81.75 713 MET A O 1
ATOM 5534 N N . THR A 1 714 ? -35.172 -3.192 -0.015 1.00 84.88 714 THR A N 1
ATOM 5535 C CA . THR A 1 714 ? -35.333 -2.443 -1.265 1.00 84.88 714 THR A CA 1
ATOM 5536 C C . THR A 1 714 ? -35.015 -0.964 -1.049 1.00 84.88 714 THR A C 1
ATOM 5538 O O . THR A 1 714 ? -35.220 -0.414 0.033 1.00 84.88 714 THR A O 1
ATOM 5541 N N . HIS A 1 715 ? -34.566 -0.265 -2.092 1.00 84.19 715 HIS A N 1
ATOM 5542 C CA . HIS A 1 715 ? -34.337 1.179 -1.990 1.00 84.19 715 HIS A CA 1
ATOM 5543 C C . HIS A 1 715 ? -35.605 1.949 -1.587 1.00 84.19 715 HIS A C 1
ATOM 5545 O O . HIS A 1 715 ? -35.506 2.909 -0.834 1.00 84.19 715 HIS A O 1
ATOM 5551 N N . ALA A 1 716 ? -36.793 1.520 -2.028 1.00 81.81 716 ALA A N 1
ATOM 5552 C CA . ALA A 1 716 ? -38.052 2.139 -1.613 1.00 81.81 716 ALA A CA 1
ATOM 5553 C C . ALA A 1 716 ? -38.297 1.996 -0.100 1.00 81.81 716 ALA A C 1
ATOM 5555 O O . ALA A 1 716 ? -38.677 2.971 0.542 1.00 81.81 716 ALA A O 1
ATOM 5556 N N . ALA A 1 717 ? -38.017 0.820 0.472 1.00 83.50 717 ALA A N 1
ATOM 5557 C CA . ALA A 1 717 ? -38.110 0.595 1.914 1.00 83.50 717 ALA A CA 1
ATOM 5558 C C . ALA A 1 717 ? -37.087 1.442 2.692 1.00 83.50 717 ALA A C 1
ATOM 5560 O O . ALA A 1 717 ? -37.430 2.038 3.708 1.00 83.50 717 ALA A O 1
ATOM 5561 N N . ALA A 1 718 ? -35.863 1.585 2.172 1.00 83.38 718 ALA A N 1
ATOM 5562 C CA . ALA A 1 718 ? -34.852 2.447 2.784 1.00 83.38 718 ALA A CA 1
ATOM 5563 C C . ALA A 1 718 ? -35.280 3.928 2.793 1.00 83.38 718 ALA A C 1
ATOM 5565 O O . ALA A 1 718 ? -35.097 4.614 3.794 1.00 83.38 718 ALA A O 1
ATOM 5566 N N . ILE A 1 719 ? -35.886 4.416 1.703 1.00 82.31 719 ILE A N 1
ATOM 5567 C CA . ILE A 1 719 ? -36.435 5.779 1.626 1.00 82.31 719 ILE A CA 1
ATOM 5568 C C . ILE A 1 719 ? -37.629 5.966 2.577 1.00 82.31 719 ILE A C 1
ATOM 5570 O O . ILE A 1 719 ? -37.728 7.012 3.215 1.00 82.31 719 ILE A O 1
ATOM 5574 N N . ALA A 1 720 ? -38.509 4.968 2.708 1.00 82.25 720 ALA A N 1
ATOM 5575 C CA . ALA A 1 720 ? -39.601 5.004 3.684 1.00 82.25 720 ALA A CA 1
ATOM 5576 C C . ALA A 1 720 ? -39.057 5.094 5.118 1.00 82.25 720 ALA A C 1
ATOM 5578 O O . ALA A 1 720 ? -39.469 5.962 5.877 1.00 82.25 720 ALA A O 1
ATOM 5579 N N . LYS A 1 721 ? -38.030 4.303 5.444 1.00 83.75 721 LYS A N 1
ATOM 5580 C CA . LYS A 1 721 ? -37.390 4.355 6.760 1.00 83.75 721 LYS A CA 1
ATOM 5581 C C . LYS A 1 721 ? -36.743 5.711 7.049 1.00 83.75 721 LYS A C 1
ATOM 5583 O O . LYS A 1 721 ? -36.889 6.213 8.153 1.00 83.75 721 LYS A O 1
ATOM 5588 N N . LEU A 1 722 ? -36.084 6.331 6.063 1.00 83.12 722 LEU A N 1
ATOM 5589 C CA . LEU A 1 722 ? -35.562 7.700 6.198 1.00 83.12 722 LEU A CA 1
ATOM 5590 C C . LEU A 1 722 ? -36.667 8.720 6.487 1.00 83.12 722 LEU A C 1
ATOM 5592 O O . LEU A 1 722 ? -36.431 9.678 7.212 1.00 83.12 722 LEU A O 1
ATOM 5596 N N . ARG A 1 723 ? -37.859 8.535 5.915 1.00 81.06 723 ARG A N 1
ATOM 5597 C CA . ARG A 1 723 ? -39.012 9.403 6.169 1.00 81.06 723 ARG A CA 1
ATOM 5598 C C . ARG A 1 723 ? -39.512 9.239 7.603 1.00 81.06 723 ARG A C 1
ATOM 5600 O O . ARG A 1 723 ? -39.672 10.237 8.297 1.00 81.06 723 ARG A O 1
ATOM 5607 N N . ASP A 1 724 ? -39.682 8.000 8.052 1.00 82.19 724 ASP A N 1
ATOM 5608 C CA . ASP A 1 724 ? -40.179 7.677 9.398 1.00 82.19 724 ASP A CA 1
ATOM 5609 C C . ASP A 1 724 ? -39.215 8.113 10.514 1.00 82.19 724 ASP A C 1
ATOM 5611 O O . ASP A 1 724 ? -39.603 8.266 11.673 1.00 82.19 724 ASP A O 1
ATOM 5615 N N . THR A 1 725 ? -37.945 8.323 10.171 1.00 84.69 725 THR A N 1
ATOM 5616 C CA . THR A 1 725 ? -36.904 8.792 11.086 1.00 84.69 725 THR A CA 1
ATOM 5617 C C . THR A 1 725 ? -36.528 10.260 10.887 1.00 84.69 725 THR A C 1
ATOM 5619 O O . THR A 1 725 ? -35.563 10.699 11.503 1.00 84.69 725 THR A O 1
ATOM 5622 N N . GLU A 1 726 ? -37.247 11.021 10.054 1.00 83.62 726 GLU A N 1
ATOM 5623 C CA . GLU A 1 726 ? -36.980 12.444 9.773 1.00 83.62 726 GLU A CA 1
ATOM 5624 C C . GLU A 1 726 ? -35.569 12.717 9.206 1.00 83.62 726 GLU A C 1
ATOM 5626 O O . GLU A 1 726 ? -34.896 13.694 9.552 1.00 83.62 726 GLU A O 1
ATOM 5631 N N . GLY A 1 727 ? -35.103 11.846 8.311 1.00 83.69 727 GLY A N 1
ATOM 5632 C CA . GLY A 1 727 ? -33.853 11.993 7.564 1.00 83.69 727 GLY A CA 1
ATOM 5633 C C . GLY A 1 727 ? -32.661 11.227 8.143 1.00 83.69 727 GLY A C 1
ATOM 5634 O O . GLY A 1 727 ? -31.527 11.495 7.739 1.00 83.69 727 GLY A O 1
ATOM 5635 N N . TYR A 1 728 ? -32.882 10.283 9.064 1.00 88.44 728 TYR A N 1
ATOM 5636 C CA . TYR A 1 728 ? -31.824 9.501 9.718 1.00 88.44 728 TYR A CA 1
ATOM 5637 C C . TYR A 1 728 ? -31.733 8.067 9.188 1.00 88.44 728 TYR A C 1
ATOM 5639 O O . TYR A 1 728 ? -32.691 7.300 9.273 1.00 88.44 728 TYR A O 1
ATOM 5647 N N . GLY A 1 729 ? -30.558 7.655 8.711 1.00 88.50 729 GLY A N 1
ATOM 5648 C CA . GLY A 1 729 ? -30.341 6.300 8.198 1.00 88.50 729 GLY A CA 1
ATOM 5649 C C . GLY A 1 729 ? -28.938 5.777 8.473 1.00 88.50 729 GLY A C 1
ATOM 5650 O O . GLY A 1 729 ? -27.947 6.406 8.133 1.00 88.50 729 GLY A O 1
ATOM 5651 N N . LEU A 1 730 ? -28.839 4.592 9.054 1.00 89.44 730 LEU A N 1
ATOM 5652 C CA . LEU A 1 730 ? -27.596 3.889 9.329 1.00 89.44 730 LEU A CA 1
ATOM 5653 C C . LEU A 1 730 ? -27.579 2.588 8.528 1.00 89.44 730 LEU A C 1
ATOM 5655 O O . LEU A 1 730 ? -28.239 1.619 8.880 1.00 89.44 730 LEU A O 1
ATOM 5659 N N . ILE A 1 731 ? -26.817 2.545 7.442 1.00 88.25 731 ILE A N 1
ATOM 5660 C CA . ILE A 1 731 ? -26.606 1.316 6.672 1.00 88.25 731 ILE A CA 1
ATOM 5661 C C . ILE A 1 731 ? -25.415 0.594 7.304 1.00 88.25 731 ILE A C 1
ATOM 5663 O O . ILE A 1 731 ? -24.264 0.933 7.032 1.00 88.25 731 ILE A O 1
ATOM 5667 N N . ALA A 1 732 ? -25.693 -0.367 8.179 1.00 86.81 732 ALA A N 1
ATOM 5668 C CA . ALA A 1 732 ? -24.692 -1.082 8.964 1.00 86.81 732 ALA A CA 1
ATOM 5669 C C . ALA A 1 732 ? -24.741 -2.580 8.645 1.00 86.81 732 ALA A C 1
ATOM 5671 O O . ALA A 1 732 ? -25.774 -3.217 8.834 1.00 86.81 732 ALA A O 1
ATOM 5672 N N . ALA A 1 733 ? -23.630 -3.151 8.173 1.00 82.94 733 ALA A N 1
ATOM 5673 C CA . ALA A 1 733 ? -23.541 -4.584 7.913 1.00 82.94 733 ALA A CA 1
ATOM 5674 C C . ALA A 1 733 ? -22.154 -5.142 8.256 1.00 82.94 733 ALA A C 1
ATOM 5676 O O . ALA A 1 733 ? -21.137 -4.694 7.724 1.00 82.94 733 ALA A O 1
ATOM 5677 N N . GLY A 1 734 ? -22.127 -6.166 9.118 1.00 78.31 734 GLY A N 1
ATOM 5678 C CA . GLY A 1 734 ? -20.914 -6.934 9.435 1.00 78.31 734 GLY A CA 1
ATOM 5679 C C . GLY A 1 734 ? -20.439 -7.832 8.284 1.00 78.31 734 GLY A C 1
ATOM 5680 O O . GLY A 1 734 ? -19.315 -8.331 8.323 1.00 78.31 734 GLY A O 1
ATOM 5681 N N . GLU A 1 735 ? -21.295 -8.006 7.272 1.00 78.94 735 GLU A N 1
ATOM 5682 C CA . GLU A 1 735 ? -21.020 -8.635 5.984 1.00 78.94 735 GLU A CA 1
ATOM 5683 C C . GLU A 1 735 ? -21.714 -7.807 4.889 1.00 78.94 735 GLU A C 1
ATOM 5685 O O . GLU A 1 735 ? -22.936 -7.700 4.869 1.00 78.94 735 GLU A O 1
ATOM 5690 N N . GLY A 1 736 ? -20.950 -7.181 3.992 1.00 73.06 736 GLY A N 1
ATOM 5691 C CA . GLY A 1 736 ? -21.481 -6.240 2.999 1.00 73.06 736 GLY A CA 1
ATOM 5692 C C . GLY A 1 736 ? -22.263 -6.890 1.852 1.00 73.06 736 GLY A C 1
ATOM 5693 O O . GLY A 1 736 ? -23.096 -6.230 1.236 1.00 73.06 736 GLY A O 1
ATOM 5694 N N . GLY A 1 737 ? -22.042 -8.180 1.575 1.00 73.38 737 GLY A N 1
ATOM 5695 C CA . GLY A 1 737 ? -22.645 -8.899 0.442 1.00 73.38 737 GLY A CA 1
ATOM 5696 C C . GLY A 1 737 ? -24.173 -8.750 0.315 1.00 73.38 737 GLY A C 1
ATOM 5697 O O . GLY A 1 737 ? -24.636 -8.418 -0.770 1.00 73.38 737 GLY A O 1
ATOM 5698 N N . PRO A 1 738 ? -24.961 -8.918 1.394 1.00 75.81 738 PRO A N 1
ATOM 5699 C CA . PRO A 1 738 ? -26.417 -8.735 1.374 1.00 75.81 738 PRO A CA 1
ATOM 5700 C C . PRO A 1 738 ? -26.905 -7.309 1.072 1.00 75.81 738 PRO A C 1
ATOM 5702 O O . PRO A 1 738 ? -28.036 -7.131 0.631 1.00 75.81 738 PRO A O 1
ATOM 5705 N N . VAL A 1 739 ? -26.088 -6.281 1.325 1.00 77.12 739 VAL A N 1
ATOM 5706 C CA . VAL A 1 739 ? -26.452 -4.870 1.083 1.00 77.12 739 VAL A CA 1
ATOM 5707 C C . VAL A 1 739 ? -26.010 -4.420 -0.313 1.00 77.12 739 VAL A C 1
ATOM 5709 O O . VAL A 1 739 ? -26.661 -3.588 -0.951 1.00 77.12 739 VAL A O 1
ATOM 5712 N N . LEU A 1 740 ? -24.905 -4.979 -0.805 1.00 77.06 740 LEU A N 1
ATOM 5713 C CA . LEU A 1 740 ? -24.272 -4.611 -2.064 1.00 77.06 740 LEU A CA 1
ATOM 5714 C C . LEU A 1 740 ? -24.855 -5.412 -3.237 1.00 77.06 740 LEU A C 1
ATOM 5716 O O . LEU A 1 740 ? -24.697 -6.623 -3.328 1.00 77.06 740 LEU A O 1
ATOM 5720 N N . CYS A 1 741 ? -25.487 -4.721 -4.189 1.00 75.44 741 CYS A N 1
ATOM 5721 C CA . CYS A 1 741 ? -26.103 -5.361 -5.354 1.00 75.44 741 CYS A CA 1
ATOM 5722 C C . CYS A 1 741 ? -25.069 -6.135 -6.204 1.00 75.44 741 CYS A C 1
ATOM 5724 O O . CYS A 1 741 ? -24.162 -5.502 -6.758 1.00 75.44 741 CYS A O 1
ATOM 5726 N N . PRO A 1 742 ? -25.219 -7.463 -6.396 1.00 70.69 742 PRO A N 1
ATOM 5727 C CA . PRO A 1 742 ? -24.257 -8.288 -7.134 1.00 70.69 742 PRO A CA 1
ATOM 5728 C C . PRO A 1 742 ? -24.324 -8.090 -8.656 1.00 70.69 742 PRO A C 1
ATOM 5730 O O . PRO A 1 742 ? -23.362 -8.388 -9.363 1.00 70.69 742 PRO A O 1
ATOM 5733 N N . ALA A 1 743 ? -25.438 -7.561 -9.178 1.00 67.19 743 ALA A N 1
ATOM 5734 C CA . ALA A 1 743 ? -25.567 -7.220 -10.596 1.00 67.19 743 ALA A CA 1
ATOM 5735 C C . ALA A 1 743 ? -24.733 -5.983 -10.970 1.00 67.19 743 ALA A C 1
ATOM 5737 O O . ALA A 1 743 ? -24.219 -5.899 -12.084 1.00 67.19 743 ALA A O 1
ATOM 5738 N N . TRP A 1 744 ? -24.525 -5.068 -10.017 1.00 66.12 744 TRP A N 1
ATOM 5739 C CA . TRP A 1 744 ? -23.863 -3.787 -10.262 1.00 66.12 744 TRP A CA 1
ATOM 5740 C C . TRP A 1 744 ? -22.444 -3.942 -10.838 1.00 66.12 744 TRP A C 1
ATOM 5742 O O . TRP A 1 744 ? -22.153 -3.324 -11.867 1.00 66.12 744 TRP A O 1
ATOM 5752 N N . PRO A 1 745 ? -21.594 -4.840 -10.299 1.00 55.09 745 PRO A N 1
ATOM 5753 C CA . PRO A 1 745 ? -20.299 -5.149 -10.896 1.00 55.09 745 PRO A CA 1
ATOM 5754 C C . PRO A 1 745 ? -20.333 -5.761 -12.297 1.00 55.09 745 PRO A C 1
ATOM 5756 O O . PRO A 1 745 ? -19.356 -5.690 -13.029 1.00 55.09 745 PRO A O 1
ATOM 5759 N N . SER A 1 746 ? -21.420 -6.416 -12.685 1.00 57.91 746 SER A N 1
ATOM 5760 C CA . SER A 1 746 ? -21.430 -7.197 -13.925 1.00 57.91 746 SER A CA 1
ATOM 5761 C C . SER A 1 746 ? -21.882 -6.369 -15.124 1.00 57.91 746 SER A C 1
ATOM 5763 O O . SER A 1 746 ? -21.348 -6.525 -16.218 1.00 57.91 746 SER A O 1
ATOM 5765 N N . ASN A 1 747 ? -22.856 -5.478 -14.932 1.00 60.81 747 ASN A N 1
ATOM 5766 C CA . ASN A 1 747 ? -23.514 -4.767 -16.032 1.00 60.81 747 ASN A CA 1
ATOM 5767 C C . ASN A 1 747 ? -23.816 -3.286 -15.731 1.00 60.81 747 ASN A C 1
ATOM 5769 O O . ASN A 1 747 ? -24.492 -2.641 -16.526 1.00 60.81 747 ASN A O 1
ATOM 5773 N N . GLY A 1 748 ? -23.349 -2.743 -14.597 1.00 55.06 748 GLY A N 1
ATOM 5774 C CA . GLY A 1 748 ? -23.606 -1.349 -14.211 1.00 55.06 748 GLY A CA 1
ATOM 5775 C C . GLY A 1 748 ? -25.073 -1.062 -13.877 1.00 55.06 748 GLY A C 1
ATOM 5776 O O . GLY A 1 748 ? -25.470 0.096 -13.789 1.00 55.06 748 GLY A O 1
ATOM 5777 N N . THR A 1 749 ? -25.889 -2.105 -13.697 1.00 60.09 749 THR A N 1
ATOM 5778 C CA . THR A 1 749 ? -27.304 -1.975 -13.344 1.00 60.09 749 THR A CA 1
ATOM 5779 C C . THR A 1 749 ? -27.554 -2.406 -11.904 1.00 60.09 749 THR A C 1
ATOM 5781 O O . THR A 1 749 ? -26.833 -3.218 -11.324 1.00 60.09 749 THR A O 1
ATOM 5784 N N . TRP A 1 750 ? -28.595 -1.839 -11.302 1.00 71.00 750 TRP A N 1
ATOM 5785 C CA . TRP A 1 750 ? -29.036 -2.173 -9.953 1.00 71.00 750 TRP A CA 1
ATOM 5786 C C . TRP A 1 750 ? -30.442 -2.779 -9.998 1.00 71.00 750 TRP A C 1
ATOM 5788 O O . TRP A 1 750 ? -31.325 -2.284 -10.700 1.00 71.00 750 TRP A O 1
ATOM 5798 N N . THR A 1 751 ? -30.658 -3.850 -9.236 1.00 75.81 751 THR A N 1
ATOM 5799 C CA . THR A 1 751 ? -31.947 -4.543 -9.146 1.00 75.81 751 THR A CA 1
ATOM 5800 C C . THR A 1 751 ? -32.877 -3.824 -8.174 1.00 75.81 751 THR A C 1
ATOM 5802 O O . THR A 1 751 ? -32.728 -3.938 -6.953 1.00 75.81 751 THR A O 1
ATOM 5805 N N . GLN A 1 752 ? -33.856 -3.097 -8.727 1.00 65.75 752 GLN A N 1
ATOM 5806 C CA . GLN A 1 752 ? -34.605 -2.090 -7.971 1.00 65.75 752 GLN A CA 1
ATOM 5807 C C . GLN A 1 752 ? -35.386 -2.622 -6.760 1.00 65.75 752 GLN A C 1
ATOM 5809 O O . GLN A 1 752 ? -35.583 -1.917 -5.770 1.00 65.75 752 GLN A O 1
ATOM 5814 N N . ASN A 1 753 ? -35.791 -3.888 -6.836 1.00 75.12 753 ASN A N 1
ATOM 5815 C CA . ASN A 1 753 ? -36.700 -4.519 -5.886 1.00 75.12 753 ASN A CA 1
ATOM 5816 C C . ASN A 1 753 ? -35.990 -5.373 -4.829 1.00 75.12 753 ASN A C 1
ATOM 5818 O O . ASN A 1 753 ? -36.665 -6.084 -4.096 1.00 75.12 753 ASN A O 1
ATOM 5822 N N . THR A 1 754 ? -34.654 -5.357 -4.761 1.00 76.19 754 THR A N 1
ATOM 5823 C CA . THR A 1 754 ? -33.915 -6.264 -3.859 1.00 76.19 754 THR A CA 1
ATOM 5824 C C . THR A 1 754 ? -32.793 -5.612 -3.060 1.00 76.19 754 THR A C 1
ATOM 5826 O O . THR A 1 754 ? -32.450 -6.139 -2.012 1.00 76.19 754 THR A O 1
ATOM 5829 N N . HIS A 1 755 ? -32.224 -4.490 -3.509 1.00 82.44 755 HIS A N 1
ATOM 5830 C CA . HIS A 1 755 ? -31.070 -3.864 -2.843 1.00 82.44 755 HIS A CA 1
ATOM 5831 C C . HIS A 1 755 ? -31.257 -2.353 -2.711 1.00 82.44 755 HIS A C 1
ATOM 5833 O O . HIS A 1 755 ? -32.163 -1.790 -3.313 1.00 82.44 755 HIS A O 1
ATOM 5839 N N . ILE A 1 756 ? -30.361 -1.663 -2.011 1.00 80.38 756 ILE A N 1
ATOM 5840 C CA . ILE A 1 756 ? -30.353 -0.196 -1.914 1.00 80.38 756 ILE A CA 1
ATOM 5841 C C . ILE A 1 756 ? -29.490 0.390 -3.039 1.00 80.38 756 ILE A C 1
ATOM 5843 O O . ILE A 1 756 ? -28.400 -0.106 -3.319 1.00 80.38 756 ILE A O 1
ATOM 5847 N N . ASN A 1 757 ? -29.941 1.478 -3.671 1.00 77.81 757 ASN A N 1
ATOM 5848 C CA . ASN A 1 757 ? -29.104 2.249 -4.588 1.00 77.81 757 ASN A CA 1
ATOM 5849 C C . ASN A 1 757 ? -28.271 3.289 -3.815 1.00 77.81 757 ASN A C 1
ATOM 5851 O O . ASN A 1 757 ? -28.760 4.378 -3.510 1.00 77.81 757 ASN A O 1
ATOM 5855 N N . LEU A 1 758 ? -27.009 2.961 -3.521 1.00 75.94 758 LEU A N 1
ATOM 5856 C CA . LEU A 1 758 ? -26.098 3.843 -2.779 1.00 75.94 758 LEU A CA 1
ATOM 5857 C C . LEU A 1 758 ? -25.720 5.122 -3.547 1.00 75.94 758 LEU A C 1
ATOM 5859 O O . LEU A 1 758 ? -25.439 6.143 -2.924 1.00 75.94 758 LEU A O 1
ATOM 5863 N N . GLN A 1 759 ? -25.771 5.117 -4.885 1.00 71.69 759 GLN A N 1
ATOM 5864 C CA . GLN A 1 759 ? -25.460 6.302 -5.696 1.00 71.69 759 GLN A CA 1
ATOM 5865 C C . GLN A 1 759 ? -26.480 7.431 -5.469 1.00 71.69 759 GLN A C 1
ATOM 5867 O O . GLN A 1 759 ? -26.138 8.610 -5.512 1.00 71.69 759 GLN A O 1
ATOM 5872 N N . ARG A 1 760 ? -27.733 7.081 -5.157 1.00 73.94 760 ARG A N 1
ATOM 5873 C CA . ARG A 1 760 ? -28.780 8.058 -4.816 1.00 73.94 760 ARG A CA 1
ATOM 5874 C C . ARG A 1 760 ? -28.612 8.682 -3.428 1.00 73.94 760 ARG A C 1
ATOM 5876 O O . ARG A 1 760 ? -29.276 9.669 -3.140 1.00 73.94 760 ARG A O 1
ATOM 5883 N N . LEU A 1 761 ? -27.727 8.135 -2.594 1.00 74.25 761 LEU A N 1
ATOM 5884 C CA . LEU A 1 761 ? -27.451 8.610 -1.235 1.00 74.25 761 LEU A CA 1
ATOM 5885 C C . LEU A 1 761 ? -26.128 9.392 -1.137 1.00 74.25 761 LEU A C 1
ATOM 5887 O O . LEU A 1 761 ? -25.729 9.790 -0.046 1.00 74.25 761 LEU A O 1
ATOM 5891 N N . LEU A 1 762 ? -25.440 9.646 -2.259 1.00 70.38 762 LEU A N 1
ATOM 5892 C CA . LEU A 1 762 ? -24.123 10.304 -2.272 1.00 70.38 762 LEU A CA 1
ATOM 5893 C C . LEU A 1 762 ? -24.128 11.703 -1.646 1.00 70.38 762 LEU A C 1
ATOM 5895 O O . LEU A 1 762 ? -23.158 12.083 -0.989 1.00 70.38 762 LEU A O 1
ATOM 5899 N N . ASN A 1 763 ? -25.212 12.459 -1.831 1.00 69.25 763 ASN A N 1
ATOM 5900 C CA . ASN A 1 763 ? -25.343 13.806 -1.275 1.00 69.25 763 ASN A CA 1
ATOM 5901 C C . ASN A 1 763 ? -25.554 13.784 0.247 1.00 69.25 763 ASN A C 1
ATOM 5903 O O . ASN A 1 763 ? -25.132 14.713 0.936 1.00 69.25 763 ASN A O 1
ATOM 5907 N N . SER A 1 764 ? -26.124 12.705 0.793 1.00 72.12 764 SER A N 1
ATOM 5908 C CA . SER A 1 764 ? -26.310 12.549 2.240 1.00 72.12 764 SER A CA 1
ATOM 5909 C C . SER A 1 764 ? -25.002 12.369 3.003 1.00 72.12 764 SER A C 1
ATOM 5911 O O . SER A 1 764 ? -24.931 12.748 4.166 1.00 72.12 764 SER A O 1
ATOM 5913 N N . ALA A 1 765 ? -23.941 11.861 2.363 1.00 67.56 765 ALA A N 1
ATOM 5914 C CA . ALA A 1 765 ? -22.632 11.700 3.004 1.00 67.56 765 ALA A CA 1
ATOM 5915 C C . ALA A 1 765 ? -22.045 13.033 3.513 1.00 67.56 765 ALA A C 1
ATOM 5917 O O . ALA A 1 765 ? -21.259 13.048 4.455 1.00 67.56 765 ALA A O 1
ATOM 5918 N N . GLN A 1 766 ? -22.427 14.157 2.894 1.00 69.00 766 GLN A N 1
ATOM 5919 C CA . GLN A 1 766 ? -22.013 15.515 3.275 1.00 69.00 766 GLN A CA 1
ATOM 5920 C C . GLN A 1 766 ? -23.023 16.232 4.178 1.00 69.00 766 GLN A C 1
ATOM 5922 O O . GLN A 1 766 ? -22.897 17.440 4.373 1.00 69.00 766 GLN A O 1
ATOM 5927 N N . GLY A 1 767 ? -24.033 15.514 4.682 1.00 64.06 767 GLY A N 1
ATOM 5928 C CA . GLY A 1 767 ? -25.192 16.096 5.361 1.00 64.06 767 GLY A CA 1
ATOM 5929 C C . GLY A 1 767 ? -26.021 16.992 4.440 1.00 64.06 767 GLY A C 1
ATOM 5930 O O . GLY A 1 767 ? -26.691 17.919 4.898 1.00 64.06 767 GLY A O 1
ATOM 5931 N N . GLY A 1 768 ? -25.930 16.734 3.129 1.00 68.88 768 GLY A N 1
ATOM 5932 C CA . GLY A 1 768 ? -26.799 17.312 2.119 1.00 68.88 768 GLY A CA 1
ATOM 5933 C C . GLY A 1 768 ? -28.184 16.671 2.153 1.00 68.88 768 GLY A C 1
ATOM 5934 O O . GLY A 1 768 ? -28.588 16.036 3.132 1.00 68.88 768 GLY A O 1
ATOM 5935 N N . SER A 1 769 ? -28.915 16.837 1.059 1.00 65.00 769 SER A N 1
ATOM 5936 C CA . SER A 1 769 ? -30.320 16.467 0.988 1.00 65.00 769 SER A CA 1
ATOM 5937 C C . SER A 1 769 ? -30.585 15.310 0.035 1.00 65.00 769 SER A C 1
ATOM 5939 O O . SER A 1 769 ? -29.993 15.202 -1.043 1.00 65.00 769 SER A O 1
ATOM 5941 N N . VAL A 1 770 ? -31.503 14.439 0.443 1.00 64.94 770 VAL A N 1
ATOM 5942 C CA . VAL A 1 770 ? -32.086 13.397 -0.403 1.00 64.94 770 VAL A CA 1
ATOM 5943 C C . VAL A 1 770 ? -33.579 13.643 -0.440 1.00 64.94 770 VAL A C 1
ATOM 5945 O O . VAL A 1 770 ? -34.228 13.701 0.598 1.00 64.94 770 VAL A O 1
ATOM 5948 N N . SER A 1 771 ? -34.131 13.775 -1.644 1.00 62.47 771 SER A N 1
ATOM 5949 C CA . SER A 1 771 ? -35.579 13.757 -1.809 1.00 62.47 771 SER A CA 1
ATOM 5950 C C . SER A 1 771 ? -36.071 12.352 -1.480 1.00 62.47 771 SER A C 1
ATOM 5952 O O . SER A 1 771 ? -35.778 11.396 -2.199 1.00 62.47 771 SER A O 1
ATOM 5954 N N . TRP A 1 772 ? -36.810 12.228 -0.383 1.00 68.75 772 TRP A N 1
ATOM 5955 C CA . TRP A 1 772 ? -37.467 10.984 0.009 1.00 68.75 772 TRP A CA 1
ATOM 5956 C C . TRP A 1 772 ? -38.893 10.878 -0.537 1.00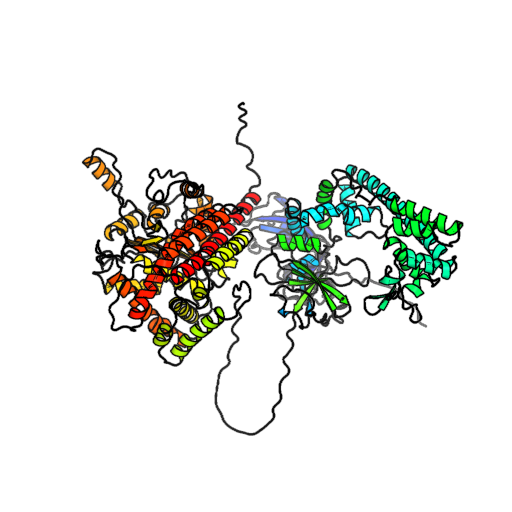 68.75 772 TRP A C 1
ATOM 5958 O O . TRP A 1 772 ? -39.704 10.118 -0.011 1.00 68.75 772 TRP A O 1
ATOM 5968 N N . GLU A 1 773 ? -39.225 11.627 -1.589 1.00 63.44 773 GLU A N 1
ATOM 5969 C CA . GLU A 1 773 ? -40.537 11.562 -2.227 1.00 63.44 773 GLU A CA 1
ATOM 5970 C C . GLU A 1 773 ? -40.703 10.331 -3.108 1.00 63.44 773 GLU A C 1
ATOM 5972 O O . GLU A 1 773 ? -39.866 9.999 -3.956 1.00 63.44 773 GLU A O 1
ATOM 5977 N N . THR A 1 774 ? -41.850 9.679 -2.959 1.00 62.88 774 THR A N 1
ATOM 5978 C CA . THR A 1 774 ? -42.252 8.588 -3.834 1.00 62.88 774 THR A CA 1
ATOM 5979 C C . THR A 1 774 ? -42.711 9.110 -5.198 1.00 62.88 774 THR A C 1
ATOM 5981 O O . THR A 1 774 ? -42.875 10.306 -5.450 1.00 62.88 774 THR A O 1
ATOM 5984 N N . ALA A 1 775 ? -42.906 8.193 -6.147 1.00 62.41 775 ALA A N 1
ATOM 5985 C CA . ALA A 1 775 ? -43.561 8.526 -7.411 1.00 62.41 775 ALA A CA 1
ATOM 5986 C C . ALA A 1 775 ? -45.006 9.027 -7.207 1.00 62.41 775 ALA A C 1
ATOM 5988 O O . ALA A 1 775 ? -45.460 9.862 -7.985 1.00 62.41 775 ALA A O 1
ATOM 5989 N N . PHE A 1 776 ? -45.691 8.559 -6.157 1.00 61.59 776 PHE A N 1
ATOM 5990 C CA . PHE A 1 776 ? -47.034 9.010 -5.792 1.00 61.59 776 PHE A CA 1
ATOM 5991 C C . PHE A 1 776 ? -47.014 10.442 -5.258 1.00 61.59 776 PHE A C 1
ATOM 5993 O O . PHE A 1 776 ? -47.700 11.285 -5.820 1.00 61.59 776 PHE A O 1
ATOM 6000 N N . ASP A 1 777 ? -46.122 10.753 -4.311 1.00 66.56 777 ASP A N 1
ATOM 6001 C CA . ASP A 1 777 ? -45.977 12.110 -3.753 1.00 66.56 777 ASP A CA 1
ATOM 6002 C C . ASP A 1 777 ? -45.697 13.151 -4.854 1.00 66.56 777 ASP A C 1
ATOM 6004 O O . ASP A 1 777 ? -46.256 14.247 -4.866 1.00 66.56 777 ASP A O 1
ATOM 6008 N N . ARG A 1 778 ? -44.876 12.784 -5.848 1.00 67.62 778 ARG A N 1
ATOM 6009 C CA . ARG A 1 778 ? -44.600 13.637 -7.015 1.00 67.62 778 ARG A CA 1
ATOM 6010 C C . ARG A 1 778 ? -45.820 13.844 -7.902 1.00 67.62 778 ARG A C 1
ATOM 6012 O O . ARG A 1 778 ? -46.002 14.940 -8.426 1.00 67.62 778 ARG A O 1
ATOM 6019 N N . LYS A 1 779 ? -46.628 12.802 -8.095 1.00 70.38 779 LYS A N 1
ATOM 6020 C CA . LYS A 1 779 ? -47.851 12.864 -8.898 1.00 70.38 779 LYS A CA 1
ATOM 6021 C C . LYS A 1 779 ? -48.912 13.720 -8.207 1.00 70.38 779 LYS A C 1
ATOM 6023 O O . LYS A 1 779 ? -49.522 14.552 -8.871 1.00 70.38 779 LYS A O 1
ATOM 6028 N N . ASP A 1 780 ? -49.060 13.568 -6.896 1.00 73.00 780 ASP A N 1
ATOM 6029 C CA . ASP A 1 780 ? -50.004 14.331 -6.081 1.00 73.00 780 ASP A CA 1
ATOM 6030 C C . ASP A 1 780 ? -49.581 15.799 -5.972 1.00 73.00 780 ASP A C 1
ATOM 6032 O O . ASP A 1 780 ? -50.408 16.687 -6.175 1.00 73.00 780 ASP A O 1
ATOM 6036 N N . ARG A 1 781 ? -48.281 16.085 -5.785 1.00 72.94 781 ARG A N 1
ATOM 6037 C CA . ARG A 1 781 ? -47.777 17.463 -5.864 1.00 72.94 781 ARG A CA 1
ATOM 6038 C C . ARG A 1 781 ? -48.021 18.060 -7.241 1.00 72.94 781 ARG A C 1
ATOM 6040 O O . ARG A 1 781 ? -48.553 19.156 -7.317 1.00 72.94 781 ARG A O 1
ATOM 6047 N N . LYS A 1 782 ? -47.668 17.358 -8.320 1.00 73.12 782 LYS A N 1
ATOM 6048 C CA . LYS A 1 782 ? -47.878 17.851 -9.689 1.00 73.12 782 LYS A CA 1
ATOM 6049 C C . LYS A 1 782 ? -49.354 18.154 -9.963 1.00 73.12 782 LYS A C 1
ATOM 6051 O O . LYS A 1 782 ? -49.661 19.147 -10.616 1.00 73.12 782 LYS A O 1
ATOM 6056 N N . ALA A 1 783 ? -50.257 17.328 -9.434 1.00 74.56 783 ALA A N 1
ATOM 6057 C CA . ALA A 1 783 ? -51.695 17.565 -9.499 1.00 74.56 783 ALA A CA 1
ATOM 6058 C C . ALA A 1 783 ? -52.139 18.786 -8.668 1.00 74.56 783 ALA A C 1
ATOM 6060 O O . ALA A 1 783 ? -53.070 19.475 -9.071 1.00 74.56 783 ALA A O 1
ATOM 6061 N N . ALA A 1 784 ? -51.474 19.071 -7.544 1.00 73.31 784 ALA A N 1
ATOM 6062 C CA . ALA A 1 784 ? -51.795 20.186 -6.655 1.00 73.31 784 ALA A CA 1
ATOM 6063 C C . ALA A 1 784 ? -51.181 21.537 -7.078 1.00 73.31 784 ALA A C 1
ATOM 6065 O O . ALA A 1 784 ? -51.827 22.569 -6.918 1.00 73.31 784 ALA A O 1
ATOM 6066 N N . THR A 1 785 ? -49.947 21.558 -7.594 1.00 73.75 785 THR A N 1
ATOM 6067 C CA . THR A 1 785 ? -49.186 22.792 -7.873 1.00 73.75 785 THR A CA 1
ATOM 6068 C C . THR A 1 785 ? -49.192 23.211 -9.340 1.00 73.75 785 THR A C 1
ATOM 6070 O O . THR A 1 785 ? -48.762 24.317 -9.644 1.00 73.75 785 THR A O 1
ATOM 6073 N N . GLY A 1 786 ? -49.631 22.352 -10.267 1.00 61.50 786 GLY A N 1
ATOM 6074 C CA . GLY A 1 786 ? -49.670 22.650 -11.708 1.00 61.50 786 GLY A CA 1
ATOM 6075 C C . GLY A 1 786 ? -48.300 22.722 -12.407 1.00 61.50 786 GLY A C 1
ATOM 6076 O O . GLY A 1 786 ? -48.241 22.638 -13.630 1.00 61.50 786 GLY A O 1
ATOM 6077 N N . GLU A 1 787 ? -47.202 22.806 -11.651 1.00 56.06 787 GLU A N 1
ATOM 6078 C CA . GLU A 1 787 ? -45.814 22.821 -12.131 1.00 56.06 787 GLU A CA 1
ATOM 6079 C C . GLU A 1 787 ? -45.017 21.596 -11.643 1.00 56.06 787 GLU A C 1
ATOM 6081 O O . GLU A 1 787 ? -45.249 21.088 -10.542 1.00 56.06 787 GLU A O 1
ATOM 6086 N N . ASP A 1 788 ? -44.013 21.163 -12.422 1.00 55.78 788 ASP A N 1
ATOM 6087 C CA . ASP A 1 788 ? -42.979 20.193 -12.006 1.00 55.78 788 ASP A CA 1
ATOM 6088 C C . ASP A 1 788 ? -41.960 20.848 -11.040 1.00 55.78 788 ASP A C 1
ATOM 6090 O O . ASP A 1 788 ? -40.745 20.813 -11.245 1.00 55.78 788 ASP A O 1
ATOM 6094 N N . ALA A 1 789 ? -42.440 21.475 -9.964 1.00 52.44 789 ALA A N 1
ATOM 6095 C CA . ALA A 1 789 ? -41.573 22.026 -8.929 1.00 52.44 789 ALA A CA 1
ATOM 6096 C C . ALA A 1 789 ? -40.847 20.886 -8.183 1.00 52.44 789 ALA A C 1
ATOM 6098 O O . ALA A 1 789 ? -41.466 19.903 -7.757 1.00 52.44 789 ALA A O 1
ATOM 6099 N N . LYS A 1 790 ? -39.518 21.000 -8.025 1.00 54.62 790 LYS A N 1
ATOM 6100 C CA . LYS A 1 790 ? -38.718 20.071 -7.206 1.00 54.62 790 LYS A CA 1
ATOM 6101 C C . LYS A 1 790 ? -39.129 20.189 -5.737 1.00 54.62 790 LYS A C 1
ATOM 6103 O O . LYS A 1 790 ? -39.288 21.292 -5.224 1.00 54.62 790 LYS A O 1
ATOM 6108 N N . ALA A 1 791 ? -39.245 19.048 -5.062 1.00 55.97 791 ALA A N 1
ATOM 6109 C CA . ALA A 1 791 ? -39.473 18.987 -3.621 1.00 55.97 791 ALA A CA 1
ATOM 6110 C C . ALA A 1 791 ? -38.428 19.790 -2.836 1.00 55.97 791 ALA A C 1
ATOM 6112 O O . ALA A 1 791 ? -37.253 19.762 -3.227 1.00 55.97 791 ALA A O 1
ATOM 6113 N N . PRO A 1 792 ? -38.801 20.419 -1.705 1.00 54.19 792 PRO A N 1
ATOM 6114 C CA . PRO A 1 792 ? -37.814 20.888 -0.750 1.00 54.19 792 PRO A CA 1
ATOM 6115 C C . PRO A 1 792 ? -36.978 19.694 -0.282 1.00 54.19 792 PRO A C 1
ATOM 6117 O O . PRO A 1 792 ? -37.479 18.632 0.078 1.00 54.19 792 PRO A O 1
ATOM 6120 N N . CYS A 1 793 ? -35.670 19.863 -0.385 1.00 60.66 793 CYS A N 1
ATOM 6121 C CA . CYS A 1 793 ? -34.691 18.824 -0.147 1.00 60.66 793 CYS A CA 1
ATOM 6122 C C . CYS A 1 793 ? -34.171 19.039 1.282 1.00 60.66 793 CYS A C 1
ATOM 6124 O O . CYS A 1 793 ? -33.406 19.971 1.523 1.00 60.66 793 CYS A O 1
ATOM 6126 N N . GLU A 1 794 ? -34.623 18.226 2.232 1.00 67.62 794 GLU A N 1
ATOM 6127 C CA . GLU A 1 794 ? -34.275 18.360 3.650 1.00 67.62 794 GLU A CA 1
ATOM 6128 C C . GLU A 1 794 ? -32.899 17.768 3.978 1.00 67.62 794 GLU A C 1
ATOM 6130 O O . GLU A 1 794 ? -32.403 16.878 3.282 1.00 67.62 794 GLU A O 1
ATOM 6135 N N . SER A 1 795 ? -32.272 18.256 5.050 1.00 77.88 795 SER A N 1
ATOM 6136 C CA . SER A 1 795 ? -31.011 17.703 5.540 1.00 77.88 795 SER A CA 1
ATOM 6137 C C . SER A 1 795 ? -31.180 16.265 6.017 1.00 77.88 795 SER A C 1
ATOM 6139 O O . SER A 1 795 ? -32.233 15.857 6.508 1.00 77.88 795 SER A O 1
ATOM 6141 N N . THR A 1 796 ? -30.113 15.483 5.877 1.00 84.88 796 THR A N 1
ATOM 6142 C CA . THR A 1 796 ? -30.099 14.073 6.272 1.00 84.88 796 THR A CA 1
ATOM 6143 C C . THR A 1 796 ? -28.875 13.751 7.116 1.00 84.88 796 THR A C 1
ATOM 6145 O O . THR A 1 796 ? -27.822 14.368 6.964 1.00 84.88 796 THR A O 1
ATOM 6148 N N . ASN A 1 797 ? -29.003 12.755 7.991 1.00 88.50 797 ASN A N 1
ATOM 6149 C CA . ASN A 1 797 ? -27.873 12.063 8.594 1.00 88.50 797 ASN A CA 1
ATOM 6150 C C . ASN A 1 797 ? -27.891 10.607 8.121 1.00 88.50 797 ASN A C 1
ATOM 6152 O O . ASN A 1 797 ? -28.516 9.747 8.743 1.00 88.50 797 ASN A O 1
ATOM 6156 N N . VAL A 1 798 ? -27.238 10.354 6.983 1.00 87.06 798 VAL A N 1
ATOM 6157 C CA . VAL A 1 798 ? -27.029 8.992 6.487 1.00 87.06 798 VAL A CA 1
ATOM 6158 C C . VAL A 1 798 ? -25.588 8.585 6.738 1.00 87.06 798 VAL A C 1
ATOM 6160 O O . VAL A 1 798 ? -24.670 9.251 6.256 1.00 87.06 798 VAL A O 1
ATOM 6163 N N . THR A 1 799 ? -25.394 7.465 7.428 1.00 89.50 799 THR A N 1
ATOM 6164 C CA . THR A 1 799 ? -24.081 6.864 7.678 1.00 89.50 799 THR A CA 1
ATOM 6165 C C . THR A 1 799 ? -24.016 5.450 7.123 1.00 89.50 799 THR A C 1
ATOM 6167 O O . THR A 1 799 ? -24.985 4.697 7.212 1.00 89.50 799 THR A O 1
ATOM 6170 N N . ILE A 1 800 ? -22.867 5.081 6.554 1.00 87.69 800 ILE A N 1
ATOM 6171 C CA . ILE A 1 800 ? -22.615 3.734 6.042 1.00 87.69 800 ILE A CA 1
ATOM 6172 C C . ILE A 1 800 ? -21.422 3.111 6.768 1.00 87.69 800 ILE A C 1
ATOM 6174 O O . ILE A 1 800 ? -20.334 3.682 6.773 1.00 87.69 800 ILE A O 1
ATOM 6178 N N . ALA A 1 801 ? -21.629 1.919 7.324 1.00 89.25 801 ALA A N 1
ATOM 6179 C CA . ALA A 1 801 ? -20.607 1.084 7.939 1.00 89.25 801 ALA A CA 1
ATOM 6180 C C . ALA A 1 801 ? -20.700 -0.336 7.371 1.00 89.25 801 ALA A C 1
ATOM 6182 O O . ALA A 1 801 ? -21.562 -1.124 7.764 1.00 89.25 801 ALA A O 1
ATOM 6183 N N . LEU A 1 802 ? -19.827 -0.659 6.419 1.00 86.12 802 LEU A N 1
ATOM 6184 C CA . LEU A 1 802 ? -19.823 -1.961 5.756 1.00 86.12 802 LEU A CA 1
ATOM 6185 C C . LEU A 1 802 ? -18.516 -2.684 6.029 1.00 86.12 802 LEU A C 1
ATOM 6187 O O . LEU A 1 802 ? -17.440 -2.135 5.817 1.00 86.12 802 LEU A O 1
ATOM 6191 N N . PHE A 1 803 ? -18.606 -3.943 6.429 1.00 85.44 803 PHE A N 1
ATOM 6192 C CA . PHE A 1 803 ? -17.450 -4.821 6.539 1.00 85.44 803 PHE A CA 1
ATOM 6193 C C . PHE A 1 803 ? -17.602 -5.986 5.582 1.00 85.44 803 PHE A C 1
ATOM 6195 O O . PHE A 1 803 ? -18.687 -6.537 5.424 1.00 85.44 803 PHE A O 1
ATOM 6202 N N . GLN A 1 804 ? -16.530 -6.338 4.887 1.00 79.38 804 GLN A N 1
ATOM 6203 C CA . GLN A 1 804 ? -16.608 -7.290 3.793 1.00 79.38 804 GLN A CA 1
ATOM 6204 C C . GLN A 1 804 ? -15.339 -8.121 3.645 1.00 79.38 804 GLN A C 1
ATOM 6206 O O . GLN A 1 804 ? -14.259 -7.789 4.135 1.00 79.38 804 GLN A O 1
ATOM 6211 N N . GLN A 1 805 ? -15.485 -9.228 2.927 1.00 78.94 805 GLN A N 1
ATOM 6212 C CA . GLN A 1 805 ? -14.354 -10.047 2.521 1.00 78.94 805 GLN A CA 1
ATOM 6213 C C . GLN A 1 805 ? -13.553 -9.346 1.425 1.00 78.94 805 GLN A C 1
ATOM 6215 O O . GLN A 1 805 ? -14.105 -8.621 0.593 1.00 78.94 805 GLN A O 1
ATOM 6220 N N . LEU A 1 806 ? -12.263 -9.661 1.361 1.00 77.50 806 LEU A N 1
ATOM 6221 C CA . LEU A 1 806 ? -11.364 -9.201 0.305 1.00 77.50 806 LEU A CA 1
ATOM 6222 C C . LEU A 1 806 ? -11.886 -9.497 -1.113 1.00 77.50 806 LEU A C 1
ATOM 6224 O O . LEU A 1 806 ? -11.732 -8.680 -2.017 1.00 77.50 806 LEU A O 1
ATOM 6228 N N . SER A 1 807 ? -12.558 -10.635 -1.304 1.00 74.75 807 SER A N 1
ATOM 6229 C CA . SER A 1 807 ? -13.211 -11.007 -2.566 1.00 74.75 807 SER A CA 1
ATOM 6230 C C . SER A 1 807 ? -14.350 -10.053 -2.946 1.00 74.75 807 SER A C 1
ATOM 6232 O O . SER A 1 807 ? -14.463 -9.666 -4.105 1.00 74.75 807 SER A O 1
ATOM 6234 N N . VAL A 1 808 ? -15.171 -9.634 -1.979 1.00 73.19 808 VAL A N 1
ATOM 6235 C CA . VAL A 1 808 ? -16.286 -8.699 -2.194 1.00 73.19 808 VAL A CA 1
ATOM 6236 C C . VAL A 1 808 ? -15.760 -7.291 -2.460 1.00 73.19 808 VAL A C 1
ATOM 6238 O O . VAL A 1 808 ? -16.231 -6.652 -3.396 1.00 73.19 808 VAL A O 1
ATOM 6241 N N . PHE A 1 809 ? -14.729 -6.842 -1.732 1.00 76.44 809 PHE A N 1
ATOM 6242 C CA . PHE A 1 809 ? -14.037 -5.580 -2.022 1.00 76.44 809 PHE A CA 1
ATOM 6243 C C . PHE A 1 809 ? -13.523 -5.548 -3.467 1.00 76.44 809 PHE A C 1
ATOM 6245 O O . PHE A 1 809 ? -13.826 -4.620 -4.219 1.00 76.44 809 PHE A O 1
ATOM 6252 N N . ARG A 1 810 ? -12.821 -6.608 -3.888 1.00 71.94 810 ARG A N 1
ATOM 6253 C CA . ARG A 1 810 ? -12.307 -6.739 -5.256 1.00 71.94 810 ARG A CA 1
ATOM 6254 C C . ARG A 1 810 ? -13.418 -6.791 -6.301 1.00 71.94 810 ARG A C 1
ATOM 6256 O O . ARG A 1 810 ? -13.312 -6.164 -7.343 1.00 71.94 810 ARG A O 1
ATOM 6263 N N . ASN A 1 811 ? -14.509 -7.495 -6.037 1.00 67.88 811 ASN A N 1
ATOM 6264 C CA . ASN A 1 811 ? -15.583 -7.612 -7.020 1.00 67.88 811 ASN A CA 1
ATOM 6265 C C . ASN A 1 811 ? -16.443 -6.346 -7.103 1.00 67.88 811 ASN A C 1
ATOM 6267 O O . ASN A 1 811 ? -16.864 -5.968 -8.191 1.00 67.88 811 ASN A O 1
ATOM 6271 N N . TRP A 1 812 ? -16.715 -5.682 -5.979 1.00 66.44 812 TRP A N 1
ATOM 6272 C CA . TRP A 1 812 ? -17.689 -4.595 -5.918 1.00 66.44 812 TRP A CA 1
ATOM 6273 C C . TRP A 1 812 ? -17.050 -3.212 -6.030 1.00 66.44 812 TRP A C 1
ATOM 6275 O O . TRP A 1 812 ? -17.392 -2.443 -6.930 1.00 66.44 812 TRP A O 1
ATOM 6285 N N . CYS A 1 813 ? -16.070 -2.901 -5.177 1.00 57.56 813 CYS A N 1
ATOM 6286 C CA . CYS A 1 813 ? -15.433 -1.584 -5.159 1.00 57.56 813 CYS A CA 1
ATOM 6287 C C . CYS A 1 813 ? -14.610 -1.323 -6.432 1.00 57.56 813 CYS A C 1
ATOM 6289 O O . CYS A 1 813 ? -14.601 -0.192 -6.917 1.00 57.56 813 CYS A O 1
ATOM 6291 N N . LEU A 1 814 ? -14.002 -2.359 -7.030 1.00 56.22 814 LEU A N 1
ATOM 6292 C CA . LEU A 1 814 ? -13.241 -2.212 -8.281 1.00 56.22 814 LEU A CA 1
ATOM 6293 C C . LEU A 1 814 ? -14.129 -1.960 -9.500 1.00 56.22 814 LEU A C 1
ATOM 6295 O O . LEU A 1 814 ? -13.736 -1.221 -10.402 1.00 56.22 814 LEU A O 1
ATOM 6299 N N . VAL A 1 815 ? -15.342 -2.522 -9.548 1.00 50.97 815 VAL A N 1
ATOM 6300 C CA . VAL A 1 815 ? -16.224 -2.319 -10.707 1.00 50.97 815 VAL A CA 1
ATOM 6301 C C . VAL A 1 815 ? -17.094 -1.065 -10.588 1.00 50.97 815 VAL A C 1
ATOM 6303 O O . VAL A 1 815 ? -17.369 -0.424 -11.603 1.00 50.97 815 VAL A O 1
ATOM 6306 N N . CYS A 1 816 ? -17.418 -0.623 -9.366 1.00 50.19 816 CYS A N 1
ATOM 6307 C CA . CYS A 1 816 ? -17.952 0.725 -9.121 1.00 50.19 816 CYS A CA 1
ATOM 6308 C C . CYS A 1 816 ? -17.070 1.824 -9.734 1.00 50.19 816 CYS A C 1
ATOM 6310 O O . CYS A 1 816 ? -17.580 2.865 -10.143 1.00 50.19 816 CYS A O 1
ATOM 6312 N N . ASN A 1 817 ? -15.764 1.573 -9.819 1.00 49.75 817 ASN A N 1
ATOM 6313 C CA . ASN A 1 817 ? -14.800 2.473 -10.430 1.00 49.75 817 ASN A CA 1
ATOM 6314 C C . ASN A 1 817 ? -14.736 2.344 -11.970 1.00 49.75 817 ASN A C 1
ATOM 6316 O O . ASN A 1 817 ? -14.621 3.329 -12.689 1.00 49.75 817 ASN A O 1
ATOM 6320 N N . ARG A 1 818 ? -14.878 1.117 -12.491 1.00 46.19 818 ARG A N 1
ATOM 6321 C CA . ARG A 1 818 ? -14.735 0.761 -13.916 1.00 46.19 818 ARG A CA 1
ATOM 6322 C C . ARG A 1 818 ? -15.893 1.195 -14.822 1.00 46.19 818 ARG A C 1
ATOM 6324 O O . ARG A 1 818 ? -15.649 1.561 -15.965 1.00 46.19 818 ARG A O 1
ATOM 6331 N N . ASN A 1 819 ? -17.142 1.108 -14.361 1.00 40.16 819 ASN A N 1
ATOM 6332 C CA . ASN A 1 819 ? -18.326 1.290 -15.222 1.00 40.16 819 ASN A CA 1
ATOM 6333 C C . ASN A 1 819 ? -18.743 2.755 -15.432 1.00 40.16 819 ASN A C 1
ATOM 6335 O O . ASN A 1 819 ? -19.846 3.009 -15.904 1.00 40.16 819 ASN A O 1
ATOM 6339 N N . GLY A 1 820 ? -17.898 3.726 -15.082 1.00 40.12 820 GLY A N 1
ATOM 6340 C CA . GLY A 1 820 ? -18.303 5.123 -15.145 1.00 40.12 820 GLY A CA 1
ATOM 6341 C C . GLY A 1 820 ? -19.420 5.411 -14.141 1.00 40.12 820 GLY A C 1
ATOM 6342 O O . GLY A 1 820 ? -20.542 5.738 -14.505 1.00 40.12 820 GLY A O 1
ATOM 6343 N N . GLY A 1 821 ? -19.070 5.421 -12.853 1.00 35.53 821 GLY A N 1
ATOM 6344 C CA . GLY A 1 821 ? -19.695 6.364 -11.918 1.00 35.53 821 GLY A CA 1
ATOM 6345 C C . GLY A 1 821 ? -19.383 7.831 -12.267 1.00 35.53 821 GLY A C 1
ATOM 6346 O O . GLY A 1 821 ? -19.907 8.730 -11.624 1.00 35.53 821 GLY A O 1
ATOM 6347 N N . VAL A 1 822 ? -18.574 8.063 -13.310 1.00 36.81 822 VAL A N 1
ATOM 6348 C CA . VAL A 1 822 ? -18.555 9.268 -14.156 1.00 36.81 822 VAL A CA 1
ATOM 6349 C C . VAL A 1 822 ? -19.587 9.128 -15.290 1.00 36.81 822 VAL A C 1
ATOM 6351 O O . VAL A 1 822 ? -19.399 9.583 -16.413 1.00 36.81 822 VAL A O 1
ATOM 6354 N N . SER A 1 823 ? -20.715 8.453 -15.058 1.00 27.56 823 SER A N 1
ATOM 6355 C CA . SER A 1 823 ? -21.863 8.647 -15.929 1.00 27.56 823 SER A CA 1
ATOM 6356 C C . SER A 1 823 ? -22.258 10.099 -15.741 1.00 27.56 823 SER A C 1
ATOM 6358 O O . SER A 1 823 ? -22.484 10.512 -14.603 1.00 27.56 823 SER A O 1
ATOM 6360 N N . LYS A 1 824 ? -22.325 10.837 -16.846 1.00 28.17 824 LYS A N 1
ATOM 6361 C CA . LYS A 1 824 ? -23.069 12.081 -17.038 1.00 28.17 824 LYS A CA 1
ATOM 6362 C C . LYS A 1 824 ? -24.444 12.037 -16.338 1.00 28.17 824 LYS A C 1
ATOM 6364 O O . LYS A 1 824 ? -25.476 11.940 -16.983 1.00 28.17 824 LYS A O 1
ATOM 6369 N N . LEU A 1 825 ? -24.488 12.122 -15.016 1.00 28.03 825 LEU A N 1
ATOM 6370 C CA . LEU A 1 825 ? -25.485 12.917 -14.346 1.00 28.03 825 LEU A CA 1
ATOM 6371 C C . LEU A 1 825 ? -24.848 14.293 -14.320 1.00 28.03 825 LEU A C 1
ATOM 6373 O O . LEU A 1 825 ? -24.106 14.648 -13.407 1.00 28.03 825 LEU A O 1
ATOM 6377 N N . SER A 1 826 ? -25.147 15.064 -15.362 1.00 26.97 826 SER A N 1
ATOM 6378 C CA . SER A 1 826 ? -25.464 16.461 -15.135 1.00 26.97 826 SER A CA 1
ATOM 6379 C C . SER A 1 826 ? -26.516 16.483 -14.023 1.00 26.97 826 SER A C 1
ATOM 6381 O O . SER A 1 826 ? -27.722 16.450 -14.263 1.00 26.97 826 SER A O 1
ATOM 6383 N N . CYS A 1 827 ? -26.063 16.485 -12.773 1.00 25.62 827 CYS A N 1
ATOM 6384 C CA . CYS A 1 827 ? -26.785 17.205 -11.757 1.00 25.62 827 CYS A CA 1
ATOM 6385 C C . CYS A 1 827 ? -26.641 18.667 -12.175 1.00 25.62 827 CYS A C 1
ATOM 6387 O O . CYS A 1 827 ? -25.759 19.384 -11.709 1.00 25.62 827 CYS A O 1
ATOM 6389 N N . ASP A 1 828 ? -27.515 19.086 -13.094 1.00 25.48 828 ASP A N 1
ATOM 6390 C CA . ASP A 1 828 ? -28.080 20.418 -13.001 1.00 25.48 828 ASP A CA 1
ATOM 6391 C C . ASP A 1 828 ? -28.417 20.646 -11.525 1.00 25.48 828 ASP A C 1
ATOM 6393 O O . ASP A 1 828 ? -28.862 19.721 -10.834 1.00 25.48 828 ASP A O 1
ATOM 6397 N N . TYR A 1 829 ? -28.196 21.870 -11.065 1.00 27.36 829 TYR A N 1
ATOM 6398 C CA . TYR A 1 829 ? -28.196 22.324 -9.672 1.00 27.36 829 TYR A CA 1
ATOM 6399 C C . TYR A 1 829 ? -26.828 22.272 -8.981 1.00 27.36 829 TYR A C 1
ATOM 6401 O O . TYR A 1 829 ? -26.516 21.445 -8.126 1.00 27.36 829 TYR A O 1
ATOM 6409 N N . SER A 1 830 ? -26.055 23.309 -9.309 1.00 26.83 830 SER A N 1
ATOM 6410 C CA . SER A 1 830 ? -25.506 24.238 -8.322 1.00 26.83 830 SER A CA 1
ATOM 6411 C C . SER A 1 830 ? -26.270 24.220 -6.988 1.00 26.83 830 SER A C 1
ATOM 6413 O O . SER A 1 830 ? -27.346 24.805 -6.871 1.00 26.83 830 SER A O 1
ATOM 6415 N N . SER A 1 831 ? -25.703 23.607 -5.958 1.00 27.08 831 SER A N 1
ATOM 6416 C CA . SER A 1 831 ? -26.026 23.982 -4.582 1.00 27.08 831 SER A CA 1
ATOM 6417 C C . SER A 1 831 ? -24.857 23.640 -3.661 1.00 27.08 831 SER A C 1
ATOM 6419 O O . SER A 1 831 ? -24.666 22.493 -3.266 1.00 27.08 831 SER A O 1
ATOM 6421 N N . ASN A 1 832 ? -24.114 24.706 -3.339 1.00 28.20 832 ASN A N 1
ATOM 6422 C CA . ASN A 1 832 ? -23.290 24.928 -2.146 1.00 28.20 832 ASN A CA 1
ATOM 6423 C C . ASN A 1 832 ? -21.863 24.359 -2.086 1.00 28.20 832 ASN A C 1
ATOM 6425 O O . ASN A 1 832 ? -21.413 23.916 -1.034 1.00 28.20 832 ASN A O 1
ATOM 6429 N N . ALA A 1 833 ? -21.101 24.494 -3.176 1.00 29.03 833 ALA A N 1
ATOM 6430 C CA . ALA A 1 833 ? -19.629 24.472 -3.123 1.00 29.03 833 ALA A CA 1
ATOM 6431 C C . ALA A 1 833 ? -18.969 25.694 -3.795 1.00 29.03 833 ALA A C 1
ATOM 6433 O O . ALA A 1 833 ? -17.780 25.668 -4.098 1.00 29.03 833 ALA A O 1
ATOM 6434 N N . ALA A 1 834 ? -19.711 26.778 -4.030 1.00 26.06 834 ALA A N 1
ATOM 6435 C CA . ALA A 1 834 ? -19.160 27.974 -4.650 1.00 26.06 834 ALA A CA 1
ATOM 6436 C C . ALA A 1 834 ? -19.635 29.242 -3.937 1.00 26.06 834 ALA A C 1
ATOM 6438 O O . ALA A 1 834 ? -20.825 29.420 -3.703 1.00 26.06 834 ALA A O 1
ATOM 6439 N N . VAL A 1 835 ? -18.664 30.132 -3.721 1.00 27.30 835 VAL A N 1
ATOM 6440 C CA . VAL A 1 835 ? -18.799 31.556 -3.393 1.00 27.30 835 VAL A CA 1
ATOM 6441 C C . VAL A 1 835 ? -19.086 31.868 -1.924 1.00 27.30 835 VAL A C 1
ATOM 6443 O O . VAL A 1 835 ? -20.223 31.874 -1.477 1.00 27.30 835 VAL A O 1
ATOM 6446 N N . CYS A 1 836 ? -18.014 32.178 -1.193 1.00 23.44 836 CYS A N 1
ATOM 6447 C CA . CYS A 1 836 ? -17.852 33.437 -0.456 1.00 23.44 836 CYS A CA 1
ATOM 6448 C C . CYS A 1 836 ? -16.493 33.400 0.251 1.00 23.44 836 CYS A C 1
ATOM 6450 O O . CYS A 1 836 ? -16.377 32.763 1.285 1.00 23.44 836 CYS A O 1
ATOM 6452 N N . PHE A 1 837 ? -15.458 33.996 -0.350 1.00 21.86 837 PHE A N 1
ATOM 6453 C CA . PHE A 1 837 ? -14.520 34.930 0.295 1.00 21.86 837 PHE A CA 1
ATOM 6454 C C . PHE A 1 837 ? -13.411 35.322 -0.701 1.00 21.86 837 PHE A C 1
ATOM 6456 O O . PHE A 1 837 ? -12.599 34.495 -1.105 1.00 21.86 837 PHE A O 1
ATOM 6463 N N . LEU A 1 838 ? -13.401 36.626 -1.005 1.00 25.31 838 LEU A N 1
ATOM 6464 C CA . LEU A 1 838 ? -12.351 37.456 -1.608 1.00 25.31 838 LEU A CA 1
ATOM 6465 C C . LEU A 1 838 ? -12.209 37.449 -3.143 1.00 25.31 838 LEU A C 1
ATOM 6467 O O . LEU A 1 838 ? -11.890 36.452 -3.785 1.00 25.31 838 LEU A O 1
ATOM 6471 N N . ASP A 1 839 ? -12.442 38.647 -3.691 1.00 26.59 839 ASP A N 1
ATOM 6472 C CA . ASP A 1 839 ? -12.162 39.102 -5.051 1.00 26.59 839 ASP A CA 1
ATOM 6473 C C . ASP A 1 839 ? -10.820 38.587 -5.590 1.00 26.59 839 ASP A C 1
ATOM 6475 O O . ASP A 1 839 ? -9.795 38.693 -4.917 1.00 26.59 839 ASP A O 1
ATOM 6479 N N . LYS A 1 840 ? -10.837 38.167 -6.866 1.00 28.53 840 LYS A N 1
ATOM 6480 C CA . LYS A 1 840 ? -9.749 37.601 -7.699 1.00 28.53 840 LYS A CA 1
ATOM 6481 C C . LYS A 1 840 ? -9.690 36.071 -7.688 1.00 28.53 840 LYS A C 1
ATOM 6483 O O . LYS A 1 840 ? -8.980 35.458 -6.906 1.00 28.53 840 LYS A O 1
ATOM 6488 N N . HIS A 1 841 ? -10.399 35.465 -8.641 1.00 27.36 841 HIS A N 1
ATOM 6489 C CA . HIS A 1 841 ? -10.420 34.026 -8.918 1.00 27.36 841 HIS A CA 1
ATOM 6490 C C . HIS A 1 841 ? -9.021 33.397 -9.108 1.00 27.36 841 HIS A C 1
ATOM 6492 O O . HIS A 1 841 ? -8.352 33.687 -10.103 1.00 27.36 841 HIS A O 1
ATOM 6498 N N . PRO A 1 842 ? -8.613 32.443 -8.254 1.00 33.50 842 PRO A N 1
ATOM 6499 C CA . PRO A 1 842 ? -7.500 31.539 -8.522 1.00 33.50 842 PRO A CA 1
ATOM 6500 C C . PRO A 1 842 ? -7.985 30.221 -9.165 1.00 33.50 842 PRO A C 1
ATOM 6502 O O . PRO A 1 842 ? -9.061 29.704 -8.859 1.00 33.50 842 PRO A O 1
ATOM 6505 N N . ARG A 1 843 ? -7.166 29.650 -10.060 1.00 29.23 843 ARG A N 1
ATOM 6506 C CA . ARG A 1 843 ? -7.460 28.456 -10.889 1.00 29.23 843 ARG A CA 1
ATOM 6507 C C . ARG A 1 843 ? -7.940 27.209 -10.119 1.00 29.23 843 ARG A C 1
ATOM 6509 O O . ARG A 1 843 ? -8.583 26.352 -10.718 1.00 29.23 843 ARG A O 1
ATOM 6516 N N . TRP A 1 844 ? -7.674 27.093 -8.815 1.00 30.56 844 TRP A N 1
ATOM 6517 C CA . TRP A 1 844 ? -8.046 25.920 -8.010 1.00 30.56 844 TRP A CA 1
ATOM 6518 C C . TRP A 1 844 ? -9.559 25.787 -7.762 1.00 30.56 844 TRP A C 1
ATOM 6520 O O . TRP A 1 844 ? -10.071 24.669 -7.758 1.00 30.56 844 TRP A O 1
ATOM 6530 N N . ALA A 1 845 ? -10.304 26.895 -7.660 1.00 27.52 845 ALA A N 1
ATOM 6531 C CA . ALA A 1 845 ? -11.758 26.867 -7.450 1.00 27.52 845 ALA A CA 1
ATOM 6532 C C . ALA A 1 845 ? -12.530 26.295 -8.661 1.00 27.52 845 ALA A C 1
ATOM 6534 O O . ALA A 1 845 ? -13.608 25.725 -8.513 1.00 27.52 845 ALA A O 1
ATOM 6535 N N . GLN A 1 846 ? -11.960 26.389 -9.869 1.00 30.45 846 GLN A N 1
ATOM 6536 C CA . GLN A 1 846 ? -12.528 25.788 -11.083 1.00 30.45 846 GLN A CA 1
ATOM 6537 C C . GLN A 1 846 ? -12.326 24.262 -11.150 1.00 30.45 846 GLN A C 1
ATOM 6539 O O . GLN A 1 846 ? -13.089 23.581 -11.833 1.00 30.45 846 GLN A O 1
ATOM 6544 N N . GLY A 1 847 ? -11.331 23.711 -10.441 1.00 31.28 847 GLY A N 1
ATOM 6545 C CA . GLY A 1 847 ? -11.077 22.265 -10.375 1.00 31.28 847 GLY A CA 1
ATOM 6546 C C . GLY A 1 847 ? -12.110 21.503 -9.535 1.00 31.28 847 GLY A C 1
ATOM 6547 O O . GLY A 1 847 ? -12.483 20.381 -9.881 1.00 31.28 847 GLY A O 1
ATOM 6548 N N . GLU A 1 848 ? -12.644 22.132 -8.482 1.00 34.69 848 GLU A N 1
ATOM 6549 C CA . GLU A 1 848 ? -13.702 21.543 -7.642 1.00 34.69 848 GLU A CA 1
ATOM 6550 C C . GLU A 1 848 ? -15.056 21.457 -8.366 1.00 34.69 848 GLU A C 1
ATOM 6552 O O . GLU A 1 848 ? -15.833 20.544 -8.102 1.00 34.69 848 GLU A O 1
ATOM 6557 N N . LEU A 1 849 ? -15.309 22.345 -9.336 1.00 32.31 849 LEU A N 1
ATOM 6558 C CA . LEU A 1 849 ? -16.514 22.343 -10.177 1.00 32.31 849 LEU A CA 1
ATOM 6559 C C . LEU A 1 849 ? -16.509 21.254 -11.268 1.00 32.31 849 LEU A C 1
ATOM 6561 O O . LEU A 1 849 ? -17.566 20.939 -11.808 1.00 32.31 849 LEU A O 1
ATOM 6565 N N . ARG A 1 850 ? -15.340 20.697 -11.624 1.00 31.44 850 ARG A N 1
ATOM 6566 C CA . ARG A 1 850 ? -15.172 19.794 -12.784 1.00 31.44 850 ARG A CA 1
ATOM 6567 C C . ARG A 1 850 ? -15.110 18.301 -12.449 1.00 31.44 850 ARG A C 1
ATOM 6569 O O . ARG A 1 850 ? -15.192 17.494 -13.367 1.00 31.44 850 ARG A O 1
ATOM 6576 N N . SER A 1 851 ? -14.955 17.910 -11.182 1.00 37.47 851 SER A N 1
ATOM 6577 C CA . SER A 1 851 ? -14.765 16.498 -10.812 1.00 37.47 851 SER A CA 1
ATOM 6578 C C . SER A 1 851 ? -16.075 15.848 -10.358 1.00 37.47 851 SER A C 1
ATOM 6580 O O . SER A 1 851 ? -16.589 16.139 -9.280 1.00 37.47 851 SER A O 1
ATOM 6582 N N . SER A 1 852 ? -16.627 14.941 -11.170 1.00 43.22 852 SER A N 1
ATOM 6583 C CA . SER A 1 852 ? -17.723 14.057 -10.753 1.00 43.22 852 SER A CA 1
ATOM 6584 C C . SER A 1 852 ? -17.270 13.205 -9.566 1.00 43.22 852 SER A C 1
ATOM 6586 O O . SER A 1 852 ? -16.261 12.506 -9.641 1.00 43.22 852 SER A O 1
ATOM 6588 N N . ILE A 1 853 ? -17.995 13.276 -8.450 1.00 54.28 853 ILE A N 1
ATOM 6589 C CA . ILE A 1 853 ? -17.599 12.616 -7.203 1.00 54.28 853 ILE A CA 1
ATOM 6590 C C . ILE A 1 853 ? -18.206 11.215 -7.162 1.00 54.28 853 ILE A C 1
ATOM 6592 O O . ILE A 1 853 ? -19.425 11.067 -7.071 1.00 54.28 853 ILE A O 1
ATOM 6596 N N . GLY A 1 854 ? -17.350 10.196 -7.192 1.00 58.16 854 GLY A N 1
ATOM 6597 C CA . GLY A 1 854 ? -17.753 8.799 -7.070 1.00 58.16 854 GLY A CA 1
ATOM 6598 C C . GLY A 1 854 ? -18.053 8.364 -5.631 1.00 58.16 854 GLY A C 1
ATOM 6599 O O . GLY A 1 854 ? -17.757 9.049 -4.649 1.00 58.16 854 GLY A O 1
ATOM 6600 N N . LEU A 1 855 ? -18.651 7.177 -5.510 1.00 67.94 855 LEU A N 1
ATOM 6601 C CA . LEU A 1 855 ? -18.984 6.546 -4.230 1.00 67.94 855 LEU A CA 1
ATOM 6602 C C . LEU A 1 855 ? -17.735 6.171 -3.414 1.00 67.94 855 LEU A C 1
ATOM 6604 O O . LEU A 1 855 ? -17.735 6.304 -2.194 1.00 67.94 855 LEU A O 1
ATOM 6608 N N . ALA A 1 856 ? -16.662 5.733 -4.076 1.00 70.25 856 ALA A N 1
ATOM 6609 C CA . ALA A 1 856 ? -15.446 5.260 -3.416 1.00 70.25 856 ALA A CA 1
ATOM 6610 C C . ALA A 1 856 ? -14.757 6.348 -2.579 1.00 70.25 856 ALA A C 1
ATOM 6612 O O . ALA A 1 856 ? -14.313 6.089 -1.467 1.00 70.25 856 ALA A O 1
ATOM 6613 N N . GLN A 1 857 ? -14.744 7.589 -3.065 1.00 77.00 857 GLN A N 1
ATOM 6614 C CA . GLN A 1 857 ? -14.108 8.730 -2.407 1.00 77.00 857 GLN A CA 1
ATOM 6615 C C . GLN A 1 857 ? -14.817 9.142 -1.105 1.00 77.00 857 GLN A C 1
ATOM 6617 O O . GLN A 1 857 ? -14.287 9.966 -0.360 1.00 77.00 857 GLN A O 1
ATOM 6622 N N . ARG A 1 858 ? -16.013 8.603 -0.827 1.00 78.12 858 ARG A N 1
ATOM 6623 C CA . ARG A 1 858 ? -16.771 8.853 0.409 1.00 78.12 858 ARG A CA 1
ATOM 6624 C C . ARG A 1 858 ? -16.437 7.876 1.526 1.00 78.12 858 ARG A C 1
ATOM 6626 O O . ARG A 1 858 ? -16.712 8.194 2.675 1.00 78.12 858 ARG A O 1
ATOM 6633 N N . PHE A 1 859 ? -15.849 6.727 1.207 1.00 83.25 859 PHE A N 1
ATOM 6634 C CA . PHE A 1 859 ? -15.489 5.724 2.198 1.00 83.25 859 PHE A CA 1
ATOM 6635 C C . PHE A 1 859 ? -14.071 5.926 2.717 1.00 83.25 859 PHE A C 1
ATOM 6637 O O . PHE A 1 859 ? -13.146 6.226 1.964 1.00 83.25 859 PHE A O 1
ATOM 6644 N N . ILE A 1 860 ? -13.893 5.666 4.007 1.00 89.75 860 ILE A N 1
ATOM 6645 C CA . ILE A 1 860 ? -12.608 5.237 4.551 1.00 89.75 860 ILE A CA 1
ATOM 6646 C C . ILE A 1 860 ? -12.498 3.741 4.311 1.00 89.75 860 ILE A C 1
ATOM 6648 O O . ILE A 1 860 ? -13.316 2.966 4.813 1.00 89.75 860 ILE A O 1
ATOM 6652 N N . PHE A 1 861 ? -11.493 3.340 3.541 1.00 87.69 861 PHE A N 1
ATOM 6653 C CA . PHE A 1 861 ? -11.178 1.932 3.354 1.00 87.69 861 PHE A CA 1
ATOM 6654 C C . PHE A 1 861 ? -10.213 1.474 4.435 1.00 87.69 861 PHE A C 1
ATOM 6656 O O . PHE A 1 861 ? -9.125 2.028 4.586 1.00 87.69 861 PHE A O 1
ATOM 6663 N N . SER A 1 862 ? -10.622 0.444 5.165 1.00 87.75 862 SER A N 1
ATOM 6664 C CA . SER A 1 862 ? -9.805 -0.164 6.208 1.00 87.75 862 SER A CA 1
ATOM 6665 C C . SER A 1 862 ? -9.448 -1.582 5.865 1.00 87.75 862 SER A C 1
ATOM 6667 O O . SER A 1 862 ? -10.280 -2.337 5.374 1.00 87.75 862 SER A O 1
ATOM 6669 N N . PHE A 1 863 ? -8.220 -1.952 6.192 1.00 85.81 863 PHE A N 1
ATOM 6670 C CA . PHE A 1 863 ? -7.679 -3.273 5.951 1.00 85.81 863 PHE A CA 1
ATOM 6671 C C . PHE A 1 863 ? -7.096 -3.796 7.261 1.00 85.81 863 PHE A C 1
ATOM 6673 O O . PHE A 1 863 ? -6.480 -3.037 8.008 1.00 85.81 863 PHE A O 1
ATOM 6680 N N . GLY A 1 864 ? -7.339 -5.066 7.574 1.00 81.12 864 GLY A N 1
ATOM 6681 C CA . GLY A 1 864 ? -6.816 -5.663 8.799 1.00 81.12 864 GLY A CA 1
ATOM 6682 C C . GLY A 1 864 ? -6.896 -7.184 8.801 1.00 81.12 864 GLY A C 1
ATOM 6683 O O . GLY A 1 864 ? -7.899 -7.765 8.378 1.00 81.12 864 GLY A O 1
ATOM 6684 N N . ALA A 1 865 ? -5.830 -7.823 9.280 1.00 75.56 865 ALA A N 1
ATOM 6685 C CA . ALA A 1 865 ? -5.733 -9.267 9.449 1.00 75.56 865 ALA A CA 1
ATOM 6686 C C . ALA A 1 865 ? -6.180 -9.687 10.854 1.00 75.56 865 ALA A C 1
ATOM 6688 O O . ALA A 1 865 ? -5.750 -9.104 11.849 1.00 75.56 865 ALA A O 1
ATOM 6689 N N . VAL A 1 866 ? -7.025 -10.717 10.931 1.00 73.12 866 VAL A N 1
ATOM 6690 C CA . VAL A 1 866 ? -7.464 -11.302 12.206 1.00 73.12 866 VAL A CA 1
ATOM 6691 C C . VAL A 1 866 ? -6.251 -11.860 12.956 1.00 73.12 866 VAL A C 1
ATOM 6693 O O . VAL A 1 866 ? -5.411 -12.543 12.370 1.00 73.12 866 VAL A O 1
ATOM 6696 N N . ARG A 1 867 ? -6.162 -11.552 14.249 1.00 74.50 867 ARG A N 1
ATOM 6697 C CA . ARG A 1 867 ? -5.140 -12.034 15.184 1.00 74.50 867 ARG A CA 1
ATOM 6698 C C . ARG A 1 867 ? -5.688 -13.207 15.998 1.00 74.50 867 ARG A C 1
ATOM 6700 O O . ARG A 1 867 ? -6.895 -13.444 16.034 1.00 74.50 867 ARG A O 1
ATOM 6707 N N . GLN A 1 868 ? -4.805 -13.935 16.679 1.00 76.06 868 GLN A N 1
ATOM 6708 C CA . GLN A 1 868 ? -5.259 -14.897 17.681 1.00 76.06 868 GLN A CA 1
ATOM 6709 C C . GLN A 1 868 ? -5.939 -14.144 18.840 1.00 76.06 868 GLN A C 1
ATOM 6711 O O . GLN A 1 868 ? -5.420 -13.103 19.255 1.00 76.06 868 GLN A O 1
ATOM 6716 N N . PRO A 1 869 ? -7.097 -14.619 19.334 1.00 79.19 869 PRO A N 1
ATOM 6717 C CA . PRO A 1 869 ? -7.740 -14.026 20.498 1.00 79.19 869 PRO A CA 1
ATOM 6718 C C . PRO A 1 869 ? -6.830 -14.126 21.725 1.00 79.19 869 PRO A C 1
ATOM 6720 O O . PRO A 1 869 ? -6.023 -15.050 21.843 1.00 79.19 869 PRO A O 1
ATOM 6723 N N . GLY A 1 870 ? -6.961 -13.153 22.625 1.00 80.06 870 GLY A N 1
ATOM 6724 C CA . GLY A 1 870 ? -6.155 -13.065 23.836 1.00 80.06 870 GLY A CA 1
ATOM 6725 C C . GLY A 1 870 ? -6.463 -14.168 24.843 1.00 80.06 870 GLY A C 1
ATOM 6726 O O . GLY A 1 870 ? -7.345 -15.008 24.652 1.00 80.06 870 GLY A O 1
ATOM 6727 N N . LYS A 1 871 ? -5.730 -14.147 25.959 1.00 85.12 871 LYS A N 1
ATOM 6728 C CA . LYS A 1 871 ? -5.905 -15.111 27.050 1.00 85.12 871 LYS A CA 1
ATOM 6729 C C . LYS A 1 871 ? -7.358 -15.100 27.571 1.00 85.12 871 LYS A C 1
ATOM 6731 O O . LYS A 1 871 ? -7.974 -14.031 27.593 1.00 85.12 871 LYS A O 1
ATOM 6736 N N . PRO A 1 872 ? -7.905 -16.233 28.056 1.00 83.94 872 PRO A N 1
ATOM 6737 C CA . PRO A 1 872 ? -9.280 -16.304 28.566 1.00 83.94 872 PRO A CA 1
ATOM 6738 C C . PRO A 1 872 ? -9.624 -15.258 29.639 1.00 83.94 872 PRO A C 1
ATOM 6740 O O . PRO A 1 872 ? -10.758 -14.791 29.693 1.00 83.94 872 PRO A O 1
ATOM 6743 N N . GLN A 1 873 ? -8.646 -14.841 30.449 1.00 85.06 873 GLN A N 1
ATOM 6744 C CA . GLN A 1 873 ? -8.797 -13.812 31.484 1.00 85.06 873 GLN A CA 1
ATOM 6745 C C . GLN A 1 873 ? -9.181 -12.437 30.919 1.00 85.06 873 GLN A C 1
ATOM 6747 O O . GLN A 1 873 ? -9.774 -11.634 31.628 1.00 85.06 873 GLN A O 1
ATOM 6752 N N . LEU A 1 874 ? -8.887 -12.167 29.643 1.00 88.75 874 LEU A N 1
ATOM 6753 C CA . LEU A 1 874 ? -9.245 -10.917 28.975 1.00 88.75 874 LEU A CA 1
ATOM 6754 C C . LEU A 1 874 ? -10.658 -10.940 28.372 1.00 88.75 874 LEU A C 1
ATOM 6756 O O . LEU A 1 874 ? -11.124 -9.905 27.899 1.00 88.75 874 LEU A O 1
ATOM 6760 N N . GLN A 1 875 ? -11.368 -12.076 28.382 1.00 85.25 875 GLN A N 1
ATOM 6761 C CA . GLN A 1 875 ? -12.728 -12.148 27.829 1.00 85.25 875 GLN A CA 1
ATOM 6762 C C . GLN A 1 875 ? -13.732 -11.187 28.495 1.00 85.25 875 GLN A C 1
ATOM 6764 O O . GLN A 1 875 ? -14.521 -10.583 27.764 1.00 85.25 875 GLN A O 1
ATOM 6769 N N . PRO A 1 876 ? -13.721 -10.967 29.827 1.00 93.38 876 PRO A N 1
ATOM 6770 C CA . PRO A 1 876 ? -14.648 -10.029 30.459 1.00 93.38 876 PRO A CA 1
ATOM 6771 C C . PRO A 1 876 ? -14.354 -8.552 30.145 1.00 93.38 876 PRO A C 1
ATOM 6773 O O . PRO A 1 876 ? -15.226 -7.712 30.364 1.00 93.38 876 PRO A O 1
ATOM 6776 N N . PHE A 1 877 ? -13.189 -8.223 29.564 1.00 94.50 877 PHE A N 1
ATOM 6777 C CA . PHE A 1 877 ? -12.766 -6.845 29.261 1.00 94.50 877 PHE A CA 1
ATOM 6778 C C . PHE A 1 877 ? -13.800 -6.067 28.431 1.00 94.50 877 PHE A C 1
ATOM 6780 O O . PHE A 1 877 ? -14.027 -4.877 28.658 1.00 94.50 877 PHE A O 1
ATOM 6787 N N . GLU A 1 878 ? -14.475 -6.740 27.491 1.00 93.62 878 GLU A N 1
ATOM 6788 C CA . GLU A 1 878 ? -15.548 -6.125 26.705 1.00 93.62 878 GLU A CA 1
ATOM 6789 C C . GLU A 1 878 ? -16.695 -5.630 27.596 1.00 93.62 878 GLU A C 1
ATOM 6791 O O . GLU A 1 878 ? -17.162 -4.504 27.443 1.00 93.62 878 GLU A O 1
ATOM 6796 N N . ASN A 1 879 ? -17.156 -6.456 28.533 1.00 93.81 879 ASN A N 1
ATOM 6797 C CA . ASN A 1 879 ? -18.316 -6.134 29.359 1.00 93.81 879 ASN A CA 1
ATOM 6798 C C . ASN A 1 879 ? -17.969 -5.215 30.534 1.00 93.81 879 ASN A C 1
ATOM 6800 O O . ASN A 1 879 ? -18.814 -4.418 30.932 1.00 93.81 879 ASN A O 1
ATOM 6804 N N . GLU A 1 880 ? -16.755 -5.315 31.073 1.00 94.25 880 GLU A N 1
ATOM 6805 C CA . GLU A 1 880 ? -16.341 -4.591 32.279 1.00 94.25 880 GLU A CA 1
ATOM 6806 C C . GLU A 1 880 ? -15.696 -3.230 31.991 1.00 94.25 880 GLU A C 1
ATOM 6808 O O . GLU A 1 880 ? -15.813 -2.317 32.805 1.00 94.25 880 GLU A O 1
ATOM 6813 N N . VAL A 1 881 ? -15.047 -3.062 30.833 1.00 95.31 881 VAL A N 1
ATOM 6814 C CA . VAL A 1 881 ? -14.292 -1.840 30.503 1.00 95.31 881 VAL A CA 1
ATOM 6815 C C . VAL A 1 881 ? -14.847 -1.167 29.252 1.00 95.31 881 VAL A C 1
ATOM 6817 O O . VAL A 1 881 ? -15.222 0.004 29.293 1.00 95.31 881 VAL A O 1
ATOM 6820 N N . VAL A 1 882 ? -14.949 -1.897 28.139 1.00 96.69 882 VAL A N 1
ATOM 6821 C CA . VAL A 1 882 ? -15.349 -1.315 26.845 1.00 96.69 882 VAL A CA 1
ATOM 6822 C C . VAL A 1 882 ? -16.807 -0.862 26.857 1.00 96.69 882 VAL A C 1
ATOM 6824 O O . VAL A 1 882 ? -17.095 0.299 26.562 1.00 96.69 882 VAL A O 1
ATOM 6827 N N . ARG A 1 883 ? -17.733 -1.765 27.197 1.00 95.94 883 ARG A N 1
ATOM 6828 C CA . ARG A 1 883 ? -19.177 -1.510 27.182 1.00 95.94 883 ARG A CA 1
ATOM 6829 C C . ARG A 1 883 ? -19.547 -0.287 28.032 1.00 95.94 883 ARG A C 1
ATOM 6831 O O . ARG A 1 883 ? -20.205 0.593 27.478 1.00 95.94 883 ARG A O 1
ATOM 6838 N N . PRO A 1 884 ? -19.100 -0.145 29.299 1.00 95.19 884 PRO A N 1
ATOM 6839 C CA . PRO A 1 884 ? -19.418 1.037 30.096 1.00 95.19 884 PRO A CA 1
ATOM 6840 C C . PRO A 1 884 ? -18.941 2.349 29.467 1.00 95.19 884 PRO A C 1
ATOM 6842 O O . PRO A 1 884 ? -19.657 3.344 29.535 1.00 95.19 884 PRO A O 1
ATOM 6845 N N . VAL A 1 885 ? -17.758 2.371 28.842 1.00 96.62 885 VAL A N 1
ATOM 6846 C CA . VAL A 1 885 ? -17.229 3.580 28.187 1.00 96.62 885 VAL A CA 1
ATOM 6847 C C . VAL A 1 885 ? -18.060 3.937 26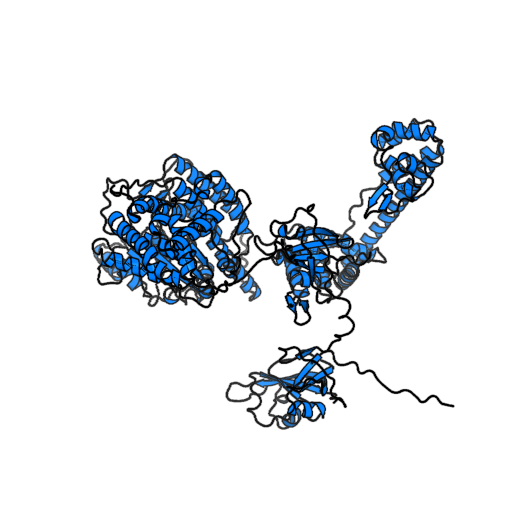.954 1.00 96.62 885 VAL A C 1
ATOM 6849 O O . VAL A 1 885 ? -18.469 5.089 26.800 1.00 96.62 885 VAL A O 1
ATOM 6852 N N . LEU A 1 886 ? -18.347 2.961 26.088 1.00 97.44 886 LEU A N 1
ATOM 6853 C CA . LEU A 1 886 ? -19.086 3.203 24.846 1.00 97.44 886 LEU A CA 1
ATOM 6854 C C . LEU A 1 886 ? -20.560 3.542 25.091 1.00 97.44 886 LEU A C 1
ATOM 6856 O O . LEU A 1 886 ? -21.071 4.463 24.460 1.00 97.44 886 LEU A O 1
ATOM 6860 N N . GLU A 1 887 ? -21.236 2.863 26.021 1.00 96.31 887 GLU A N 1
ATOM 6861 C CA . GLU A 1 887 ? -22.623 3.186 26.381 1.00 96.31 887 GLU A CA 1
ATOM 6862 C C . GLU A 1 887 ? -22.725 4.601 26.967 1.00 96.31 887 GLU A C 1
ATOM 6864 O O . GLU A 1 887 ? -23.598 5.363 26.558 1.00 96.31 887 GLU A O 1
ATOM 6869 N N . ARG A 1 888 ? -21.789 5.018 27.833 1.00 95.44 888 ARG A N 1
ATOM 6870 C CA . ARG A 1 888 ? -21.743 6.403 28.341 1.00 95.44 888 ARG A CA 1
ATOM 6871 C C . ARG A 1 888 ? -21.513 7.426 27.228 1.00 95.44 888 ARG A C 1
ATOM 6873 O O . ARG A 1 888 ? -22.157 8.472 27.234 1.00 95.44 888 ARG A O 1
ATOM 6880 N N . LEU A 1 889 ? -20.638 7.133 26.262 1.00 96.06 889 LEU A N 1
ATOM 6881 C CA . LEU A 1 889 ? -20.431 7.987 25.085 1.00 96.06 889 LEU A CA 1
ATOM 6882 C C . LEU A 1 889 ? -21.704 8.104 24.237 1.00 96.06 889 LEU A C 1
ATOM 6884 O O . LEU A 1 889 ? -22.073 9.213 23.846 1.00 96.06 889 LEU A O 1
ATOM 6888 N N . PHE A 1 890 ? -22.387 6.987 23.967 1.00 95.12 890 PHE A N 1
ATOM 6889 C CA . PHE A 1 890 ? -23.631 6.976 23.195 1.00 95.12 890 PHE A CA 1
ATOM 6890 C C . PHE A 1 890 ? -24.780 7.684 23.922 1.00 95.12 890 PHE A C 1
ATOM 6892 O O . PHE A 1 890 ? -25.525 8.440 23.301 1.00 95.12 890 PHE A O 1
ATOM 6899 N N . GLU A 1 891 ? -24.915 7.494 25.233 1.00 93.44 891 GLU A N 1
ATOM 6900 C CA . GLU A 1 891 ? -25.902 8.210 26.043 1.00 93.44 891 GLU A CA 1
ATOM 6901 C C . GLU A 1 891 ? -25.634 9.716 26.041 1.00 93.44 891 GLU A C 1
ATOM 6903 O O . GLU A 1 891 ? -26.549 10.497 25.779 1.00 93.44 891 GLU A O 1
ATOM 6908 N N . ALA A 1 892 ? -24.380 10.127 26.250 1.00 91.69 892 ALA A N 1
ATOM 6909 C CA . ALA A 1 892 ? -24.012 11.536 26.273 1.00 91.69 892 ALA A CA 1
ATOM 6910 C C . ALA A 1 892 ? -24.247 12.214 24.913 1.00 91.69 892 ALA A C 1
ATOM 6912 O O . ALA A 1 892 ? -24.837 13.295 24.854 1.00 91.69 892 ALA A O 1
ATOM 6913 N N . VAL A 1 893 ? -23.852 11.578 23.802 1.00 91.31 893 VAL A N 1
ATOM 6914 C CA . VAL A 1 893 ? -24.082 12.159 22.471 1.00 91.31 893 VAL A CA 1
ATOM 6915 C C . VAL A 1 893 ? -25.572 12.217 22.127 1.00 91.31 893 VAL A C 1
ATOM 6917 O O . VAL A 1 893 ? -26.007 13.226 21.584 1.00 91.31 893 VAL A O 1
ATOM 6920 N N . LEU A 1 894 ? -26.377 11.210 22.494 1.00 90.06 894 LEU A N 1
ATOM 6921 C CA . LEU A 1 894 ? -27.830 11.228 22.278 1.00 90.06 894 LEU A CA 1
ATOM 6922 C C . LEU A 1 894 ? -28.510 12.355 23.060 1.00 90.06 894 LEU A C 1
ATOM 6924 O O . LEU A 1 894 ? -29.377 13.036 22.522 1.00 90.06 894 LEU A O 1
ATOM 6928 N N . GLN A 1 895 ? -28.126 12.561 24.319 1.00 88.75 895 GLN A N 1
ATOM 6929 C CA . GLN A 1 895 ? -28.739 13.581 25.170 1.00 88.75 895 GLN A CA 1
ATOM 6930 C C . GLN A 1 895 ? -28.375 14.997 24.719 1.00 88.75 895 GLN A C 1
ATOM 6932 O O . GLN A 1 895 ? -29.235 15.881 24.696 1.00 88.75 895 GLN A O 1
ATOM 6937 N N . HIS A 1 896 ? -27.116 15.218 24.336 1.00 87.19 896 HIS A N 1
ATOM 6938 C CA . HIS A 1 896 ? -26.586 16.567 24.144 1.00 87.19 896 HIS A CA 1
ATOM 6939 C C . HIS A 1 896 ? -26.414 17.004 22.689 1.00 87.19 896 HIS A C 1
ATOM 6941 O O . HIS A 1 896 ? -26.463 18.200 22.422 1.00 87.19 896 HIS A O 1
ATOM 6947 N N . LEU A 1 897 ? -26.220 16.072 21.756 1.00 89.31 897 LEU A N 1
ATOM 6948 C CA . LEU A 1 897 ? -25.992 16.350 20.331 1.00 89.31 897 LEU A CA 1
ATOM 6949 C C . LEU A 1 897 ? -26.858 15.460 19.428 1.00 89.31 897 LEU A C 1
ATOM 6951 O O . LEU A 1 897 ? -26.559 15.309 18.242 1.00 89.31 897 LEU A O 1
ATOM 6955 N N . GLY A 1 898 ? -27.892 14.837 19.992 1.00 89.75 898 GLY A N 1
ATOM 6956 C CA . GLY A 1 898 ? -28.682 13.810 19.339 1.00 89.75 898 GLY A CA 1
ATOM 6957 C C . GLY A 1 898 ? -29.770 14.358 18.416 1.00 89.75 898 GLY A C 1
ATOM 6958 O O . GLY A 1 898 ? -29.945 15.571 18.285 1.00 89.75 898 GLY A O 1
ATOM 6959 N N . PRO A 1 899 ? -30.549 13.466 17.782 1.00 88.12 899 PRO A N 1
ATOM 6960 C CA . PRO A 1 899 ? -31.570 13.834 16.804 1.00 88.12 899 PRO A CA 1
ATOM 6961 C C . PRO A 1 899 ? -32.652 14.780 17.319 1.00 88.12 899 PRO A C 1
ATOM 6963 O O . PRO A 1 899 ? -33.071 15.678 16.598 1.00 88.12 899 PRO A O 1
ATOM 6966 N N . LYS A 1 900 ? -33.093 14.582 18.563 1.00 86.25 900 LYS A N 1
ATOM 6967 C CA . LYS A 1 900 ? -34.176 15.361 19.182 1.00 86.25 900 LYS A CA 1
ATOM 6968 C C . LYS A 1 900 ? -33.674 16.407 20.176 1.00 86.25 900 LYS A C 1
ATOM 6970 O O . LYS A 1 900 ? -34.471 17.010 20.893 1.00 86.25 900 LYS A O 1
ATOM 6975 N N . THR A 1 901 ? -32.364 16.633 20.242 1.00 81.88 901 THR A N 1
ATOM 6976 C CA . THR A 1 901 ? -31.810 17.668 21.113 1.00 81.88 901 THR A CA 1
ATOM 6977 C C . THR A 1 901 ? -32.039 19.044 20.489 1.00 81.88 901 THR A C 1
ATOM 6979 O O . THR A 1 901 ? -31.658 19.292 19.346 1.00 81.88 901 THR A O 1
ATOM 6982 N N . ALA A 1 902 ? -32.654 19.959 21.242 1.00 69.50 902 ALA A N 1
ATOM 6983 C CA . ALA A 1 902 ? -32.897 21.323 20.786 1.00 69.50 902 ALA A CA 1
ATOM 6984 C C . ALA A 1 902 ? -31.574 22.100 20.653 1.00 69.50 902 ALA A C 1
ATOM 6986 O O . ALA A 1 902 ? -31.001 22.563 21.638 1.00 69.50 902 ALA A O 1
ATOM 6987 N N . LEU A 1 903 ? -31.094 22.268 19.420 1.00 66.75 903 LEU A N 1
ATOM 6988 C CA . LEU A 1 903 ? -29.986 23.173 19.110 1.00 66.75 903 LEU A CA 1
ATOM 6989 C C . LEU A 1 903 ? -30.549 24.596 18.928 1.00 66.75 903 LEU A C 1
ATOM 6991 O O . LEU A 1 903 ? -31.031 24.926 17.842 1.00 66.75 903 LEU A O 1
ATOM 6995 N N . HIS A 1 904 ? -30.538 25.426 19.979 1.00 55.06 904 HIS A N 1
ATOM 6996 C CA . HIS A 1 904 ? -31.047 26.810 19.932 1.00 55.06 904 HIS A CA 1
ATOM 6997 C C . HIS A 1 904 ? -30.365 27.653 18.836 1.00 55.06 904 HIS A C 1
ATOM 6999 O O . HIS A 1 904 ? -29.158 27.538 18.632 1.00 55.06 904 HIS A O 1
ATOM 7005 N N . GLU A 1 905 ? -31.133 28.506 18.146 1.00 44.34 905 GLU A N 1
ATOM 7006 C CA . GLU A 1 905 ? -30.663 29.350 17.027 1.00 44.34 905 GLU A CA 1
ATOM 7007 C C . GLU A 1 905 ? -29.586 30.367 17.442 1.00 44.34 905 GLU A C 1
ATOM 7009 O O . GLU A 1 905 ? -28.657 30.612 16.676 1.00 44.34 905 GLU A O 1
ATOM 7014 N N . ASP A 1 906 ? -29.647 30.859 18.684 1.00 43.59 906 ASP A N 1
ATOM 7015 C CA . ASP A 1 906 ? -28.660 31.777 19.275 1.00 43.59 906 ASP A CA 1
ATOM 7016 C C . ASP A 1 906 ? -27.509 31.056 20.010 1.00 43.59 906 ASP A C 1
ATOM 7018 O O . ASP A 1 906 ? -26.644 31.693 20.613 1.00 43.59 906 ASP A O 1
ATOM 7022 N N . SER A 1 907 ? -27.474 29.716 19.985 1.00 45.31 907 SER A N 1
ATOM 7023 C CA . SER A 1 907 ? -26.398 28.932 20.599 1.00 45.31 907 SER A CA 1
ATOM 7024 C C . SER A 1 907 ? -25.271 28.656 19.589 1.00 45.31 907 SER A C 1
ATOM 7026 O O . SER A 1 907 ? -25.538 28.211 18.470 1.00 45.31 907 SER A O 1
ATOM 7028 N N . PRO A 1 908 ? -23.989 28.849 19.951 1.00 45.00 908 PRO A N 1
ATOM 7029 C CA . PRO A 1 908 ? -22.865 28.695 19.026 1.00 45.00 908 PRO A CA 1
ATOM 7030 C C . PRO A 1 908 ? -22.628 27.278 18.449 1.00 45.00 908 PRO A C 1
ATOM 7032 O O . PRO A 1 908 ? -21.741 27.138 17.608 1.00 45.00 908 PRO A O 1
ATOM 7035 N N . HIS A 1 909 ? -23.397 26.241 18.817 1.00 60.06 909 HIS A N 1
ATOM 7036 C CA . HIS A 1 909 ? -23.010 24.823 18.663 1.00 60.06 909 HIS A CA 1
ATOM 7037 C C . HIS A 1 909 ? -23.753 23.999 17.590 1.00 60.06 909 HIS A C 1
ATOM 7039 O O . HIS A 1 909 ? -23.858 22.782 17.715 1.00 60.06 909 HIS A O 1
ATOM 7045 N N . ARG A 1 910 ? -24.246 24.603 16.498 1.00 73.69 910 ARG A N 1
ATOM 7046 C CA . ARG A 1 910 ? -24.594 23.819 15.283 1.00 73.69 910 ARG A CA 1
ATOM 7047 C C . ARG A 1 910 ? -23.373 23.508 14.419 1.00 73.69 910 ARG A C 1
ATOM 7049 O O . ARG A 1 910 ? -23.348 22.509 13.704 1.00 73.69 910 ARG A O 1
ATOM 7056 N N . THR A 1 911 ? -22.355 24.358 14.504 1.00 82.75 911 THR A N 1
ATOM 7057 C CA . THR A 1 911 ? -21.179 24.291 13.643 1.00 82.75 911 THR A CA 1
ATOM 7058 C C . THR A 1 911 ? -19.924 24.464 14.479 1.00 82.75 911 THR A C 1
ATOM 7060 O O . THR A 1 911 ? -19.732 25.520 15.075 1.00 82.75 911 THR A O 1
ATOM 7063 N N . TRP A 1 912 ? -19.052 23.459 14.480 1.00 88.19 912 TRP A N 1
ATOM 7064 C CA . TRP A 1 912 ? -17.729 23.546 15.090 1.00 88.19 912 TRP A CA 1
ATOM 7065 C C . TRP A 1 912 ? -16.822 24.409 14.219 1.00 88.19 912 TRP A C 1
ATOM 7067 O O . TRP A 1 912 ? -16.703 24.169 13.019 1.00 88.19 912 TRP A O 1
ATOM 7077 N N . ARG A 1 913 ? -16.202 25.442 14.790 1.00 88.88 913 ARG A N 1
ATOM 7078 C CA . ARG A 1 913 ? -15.456 26.451 14.027 1.00 88.88 913 ARG A CA 1
ATOM 7079 C C . ARG A 1 913 ? -13.967 26.408 14.329 1.00 88.88 913 ARG A C 1
ATOM 7081 O O . ARG A 1 913 ? -13.545 26.175 15.457 1.00 88.88 913 ARG A O 1
ATOM 7088 N N . LEU A 1 914 ? -13.159 26.700 13.316 1.00 87.50 914 LEU A N 1
ATOM 7089 C CA . LEU A 1 914 ? -11.735 26.969 13.504 1.00 87.50 914 LEU A CA 1
ATOM 7090 C C . LEU A 1 914 ? -11.495 28.403 13.978 1.00 87.50 914 LEU A C 1
ATOM 7092 O O . LEU A 1 914 ? -12.058 29.349 13.420 1.00 87.50 914 LEU A O 1
ATOM 7096 N N . ALA A 1 915 ? -10.572 28.559 14.929 1.00 80.75 915 ALA A N 1
ATOM 7097 C CA . ALA A 1 915 ? -9.987 29.855 15.258 1.00 80.75 915 ALA A CA 1
ATOM 7098 C C . ALA A 1 915 ? -9.298 30.482 14.029 1.00 80.75 915 ALA A C 1
ATOM 7100 O O . ALA A 1 915 ? -8.822 29.769 13.141 1.00 80.75 915 ALA A O 1
ATOM 7101 N N . GLY A 1 916 ? -9.209 31.817 13.990 1.00 77.00 916 GLY A N 1
ATOM 7102 C CA . GLY A 1 916 ? -8.689 32.564 12.834 1.00 77.00 916 GLY A CA 1
ATOM 7103 C C . GLY A 1 916 ? -7.309 32.098 12.352 1.00 77.00 916 GLY A C 1
ATOM 7104 O O . GLY A 1 916 ? -7.129 31.884 11.158 1.00 77.00 916 GLY A O 1
ATOM 7105 N N . SER A 1 917 ? -6.375 31.843 13.272 1.00 85.50 917 SER A N 1
ATOM 7106 C CA . SER A 1 917 ? -5.028 31.344 12.950 1.00 85.50 917 SER A CA 1
ATOM 7107 C C . SER A 1 917 ? -5.028 29.939 12.336 1.00 85.50 917 SER A C 1
ATOM 7109 O O . SER A 1 917 ? -4.242 29.653 11.439 1.00 85.50 917 SER A O 1
ATOM 7111 N N . LEU A 1 918 ? -5.942 29.059 12.756 1.00 90.69 918 LEU A N 1
ATOM 7112 C CA . LEU A 1 918 ? -6.036 27.695 12.225 1.00 90.69 918 LEU A CA 1
ATOM 7113 C C . LEU A 1 918 ? -6.663 27.652 10.826 1.00 90.69 918 LEU A C 1
ATOM 7115 O O . LEU A 1 918 ? -6.371 26.743 10.048 1.00 90.69 918 LEU A O 1
ATOM 7119 N N . ARG A 1 919 ? -7.501 28.637 10.475 1.00 89.31 919 ARG A N 1
ATOM 7120 C CA . ARG A 1 919 ? -8.067 28.756 9.119 1.00 89.31 919 ARG A CA 1
ATOM 7121 C C . ARG A 1 919 ? -6.973 28.953 8.069 1.00 89.31 919 ARG A C 1
ATOM 7123 O O . ARG A 1 919 ? -7.062 28.380 6.985 1.00 89.31 919 ARG A O 1
ATOM 7130 N N . GLU A 1 920 ? -5.935 29.717 8.402 1.00 89.25 920 GLU A N 1
ATOM 7131 C CA . GLU A 1 920 ? -4.781 29.922 7.525 1.00 89.25 920 GLU A CA 1
ATOM 7132 C C . GLU A 1 920 ? -3.995 28.618 7.312 1.00 89.25 920 GLU A C 1
ATOM 7134 O O . GLU A 1 920 ? -3.624 28.289 6.186 1.00 89.25 920 GLU A O 1
ATOM 7139 N N . GLU A 1 921 ? -3.812 27.819 8.364 1.00 93.38 921 GLU A N 1
ATOM 7140 C CA . GLU A 1 921 ? -3.119 26.529 8.265 1.00 93.38 921 GLU A CA 1
ATOM 7141 C C . GLU A 1 921 ? -3.883 25.520 7.398 1.00 93.38 921 GLU A C 1
ATOM 7143 O O . GLU A 1 921 ? -3.275 24.810 6.593 1.00 93.38 921 GLU A O 1
ATOM 7148 N N . VAL A 1 922 ? -5.217 25.506 7.477 1.00 91.31 922 VAL A N 1
ATOM 7149 C CA . VAL A 1 922 ? -6.060 24.731 6.551 1.00 91.31 922 VAL A CA 1
ATOM 7150 C C . VAL A 1 922 ? -5.914 25.227 5.119 1.00 91.31 922 VAL A C 1
ATOM 7152 O O . VAL A 1 922 ? -5.803 24.411 4.205 1.00 91.31 922 VAL A O 1
ATOM 7155 N N . HIS A 1 923 ? -5.895 26.544 4.901 1.00 88.56 923 HIS A N 1
ATOM 7156 C CA . HIS A 1 923 ? -5.701 27.108 3.567 1.00 88.56 923 HIS A CA 1
ATOM 7157 C C . HIS A 1 923 ? -4.362 26.663 2.959 1.00 88.56 923 HIS A C 1
ATOM 7159 O O . HIS A 1 923 ? -4.340 26.133 1.847 1.00 88.56 923 HIS A O 1
ATOM 7165 N N . LYS A 1 924 ? -3.263 26.772 3.717 1.00 90.62 924 LYS A N 1
ATOM 7166 C CA . LYS A 1 924 ? -1.933 26.285 3.307 1.00 90.62 924 LYS A CA 1
ATOM 7167 C C . LYS A 1 924 ? -1.936 24.783 3.018 1.00 90.62 924 LYS A C 1
ATOM 7169 O O . LYS A 1 924 ? -1.356 24.345 2.029 1.00 90.62 924 LYS A O 1
ATOM 7174 N N . TYR A 1 925 ? -2.610 23.987 3.848 1.00 92.19 925 TYR A N 1
ATOM 7175 C CA . TYR A 1 925 ? -2.726 22.545 3.626 1.00 92.19 925 TYR A CA 1
ATOM 7176 C C . TYR A 1 925 ? -3.507 22.218 2.344 1.00 92.19 925 TYR A C 1
ATOM 7178 O O . TYR A 1 925 ? -3.104 21.341 1.583 1.00 92.19 925 TYR A O 1
ATOM 7186 N N . ARG A 1 926 ? -4.580 22.965 2.039 1.00 88.06 926 ARG A N 1
ATOM 7187 C CA . ARG A 1 926 ? -5.314 22.814 0.772 1.00 88.06 926 ARG A CA 1
ATOM 7188 C C . ARG A 1 926 ? -4.437 23.132 -0.436 1.00 88.06 926 ARG A C 1
ATOM 7190 O O . ARG A 1 926 ? -4.461 22.367 -1.397 1.00 88.06 926 ARG A O 1
ATOM 7197 N N . LEU A 1 927 ? -3.642 24.201 -0.381 1.00 87.56 927 LEU A N 1
ATOM 7198 C CA . LEU A 1 927 ? -2.676 24.507 -1.442 1.00 87.56 927 LEU A CA 1
ATOM 7199 C C . LEU A 1 927 ? -1.695 23.343 -1.652 1.00 87.56 927 LEU A C 1
ATOM 7201 O O . LEU A 1 927 ? -1.511 22.917 -2.786 1.00 87.56 927 LEU A O 1
ATOM 7205 N N . ALA A 1 928 ? -1.175 22.742 -0.577 1.00 89.44 928 ALA A N 1
ATOM 7206 C CA . ALA A 1 928 ? -0.310 21.563 -0.677 1.00 89.44 928 ALA A CA 1
ATOM 7207 C C . ALA A 1 928 ? -1.021 20.355 -1.325 1.00 89.44 928 ALA A C 1
ATOM 7209 O O . ALA A 1 928 ? -0.447 19.694 -2.193 1.00 89.44 928 ALA A O 1
ATOM 7210 N N . THR A 1 929 ? -2.289 20.081 -0.976 1.00 88.25 929 THR A N 1
ATOM 7211 C CA . THR A 1 929 ? -3.077 19.015 -1.636 1.00 88.25 929 THR A CA 1
ATOM 7212 C C . THR A 1 929 ? -3.313 19.293 -3.123 1.00 88.25 929 THR A C 1
ATOM 7214 O O . THR A 1 929 ? -3.252 18.370 -3.935 1.00 88.25 929 THR A O 1
ATOM 7217 N N . PHE A 1 930 ? -3.538 20.557 -3.496 1.00 84.19 930 PHE A N 1
ATOM 7218 C CA . PHE A 1 930 ? -3.705 20.971 -4.888 1.00 84.19 930 PHE A CA 1
ATOM 7219 C C . PHE A 1 930 ? -2.401 20.827 -5.682 1.00 84.19 930 PHE A C 1
ATOM 7221 O O . PHE A 1 930 ? -2.411 20.276 -6.781 1.00 84.19 930 PHE A O 1
ATOM 7228 N N . ASP A 1 931 ? -1.274 21.244 -5.108 1.00 84.00 931 ASP A N 1
ATOM 7229 C CA . ASP A 1 931 ? 0.049 21.085 -5.715 1.00 84.00 931 ASP A CA 1
ATOM 7230 C C . ASP A 1 931 ? 0.398 19.609 -5.925 1.00 84.00 931 ASP A C 1
ATOM 7232 O O . ASP A 1 931 ? 0.911 19.236 -6.981 1.00 84.00 931 ASP A O 1
ATOM 7236 N N . CYS A 1 932 ? 0.071 18.750 -4.953 1.00 84.50 932 CYS A N 1
ATOM 7237 C CA . CYS A 1 932 ? 0.208 17.303 -5.099 1.00 84.50 932 CYS A CA 1
ATOM 7238 C C . CYS A 1 932 ? -0.601 16.771 -6.286 1.00 84.50 932 CYS A C 1
ATOM 7240 O O . CYS A 1 932 ? -0.093 15.940 -7.032 1.00 84.50 932 CYS A O 1
ATOM 7242 N N . ASN A 1 933 ? -1.827 17.264 -6.483 1.00 80.56 933 ASN A N 1
ATOM 7243 C CA . ASN A 1 933 ? -2.699 16.864 -7.588 1.00 80.56 933 ASN A CA 1
ATOM 7244 C C . ASN A 1 933 ? -2.172 17.333 -8.963 1.00 80.56 933 ASN A C 1
ATOM 7246 O O . ASN A 1 933 ? -2.358 16.648 -9.959 1.00 80.56 933 ASN A O 1
ATOM 7250 N N . GLN A 1 934 ? -1.488 18.482 -9.035 1.00 72.25 934 GLN A N 1
ATOM 7251 C CA . GLN A 1 934 ? -0.932 19.017 -10.291 1.00 72.25 934 GLN A CA 1
ATOM 7252 C C . GLN A 1 934 ? 0.365 18.328 -10.745 1.00 72.25 934 GLN A C 1
ATOM 7254 O O . GLN A 1 934 ? 0.645 18.273 -11.939 1.00 72.25 934 GLN A O 1
ATOM 7259 N N . ARG A 1 935 ? 1.198 17.855 -9.810 1.00 64.94 935 ARG A N 1
ATOM 7260 C CA . ARG A 1 935 ? 2.577 17.399 -10.091 1.00 64.94 935 ARG A CA 1
ATOM 7261 C C . ARG A 1 935 ? 2.718 15.897 -10.357 1.00 64.94 935 ARG A C 1
ATOM 7263 O O . ARG A 1 935 ? 3.835 15.392 -10.401 1.00 64.94 935 ARG A O 1
ATOM 7270 N N . SER A 1 936 ? 1.620 15.167 -10.471 1.00 58.28 936 SER A N 1
ATOM 7271 C CA . SER A 1 936 ? 1.604 13.711 -10.339 1.00 58.28 936 SER A CA 1
ATOM 7272 C C . SER A 1 936 ? 0.747 13.038 -11.409 1.00 58.28 936 SER A C 1
ATOM 7274 O O . SER A 1 936 ? -0.265 13.571 -11.854 1.00 58.28 936 SER A O 1
ATOM 7276 N N . PHE A 1 937 ? 1.139 11.827 -11.803 1.00 62.94 937 PHE A N 1
ATOM 7277 C CA . PHE A 1 937 ? 0.408 10.990 -12.758 1.00 62.94 937 PHE A CA 1
ATOM 7278 C C . PHE A 1 937 ? -0.530 10.011 -12.027 1.00 62.94 937 PHE A C 1
ATOM 7280 O O . PHE A 1 937 ? -0.438 8.796 -12.204 1.00 62.94 937 PHE A O 1
ATOM 7287 N N . PHE A 1 938 ? -1.391 10.520 -11.140 1.00 66.19 938 PHE A N 1
ATOM 7288 C CA . PHE A 1 938 ? -2.349 9.681 -10.409 1.00 66.19 938 PHE A CA 1
ATOM 7289 C C . PHE A 1 938 ? -3.495 9.193 -11.298 1.00 66.19 938 PHE A C 1
ATOM 7291 O O . PHE A 1 938 ? -3.928 9.887 -12.217 1.00 66.19 938 PHE A O 1
ATOM 7298 N N . GLY A 1 939 ? -4.052 8.024 -10.967 1.00 63.88 939 GLY A N 1
ATOM 7299 C CA . GLY A 1 939 ? -5.361 7.633 -11.479 1.00 63.88 939 GLY A CA 1
ATOM 7300 C C . GLY A 1 939 ? -6.468 8.569 -10.975 1.00 63.88 939 GLY A C 1
ATOM 7301 O O . GLY A 1 939 ? -6.356 9.205 -9.921 1.00 63.88 939 GLY A O 1
ATOM 7302 N N . GLU A 1 940 ? -7.567 8.646 -11.727 1.00 66.25 940 GLU A N 1
ATOM 7303 C CA . GLU A 1 940 ? -8.689 9.569 -11.486 1.00 66.25 940 GLU A CA 1
ATOM 7304 C C . GLU A 1 940 ? -9.286 9.451 -10.066 1.00 66.25 940 GLU A C 1
ATOM 7306 O O . GLU A 1 940 ? -9.715 10.442 -9.465 1.00 66.25 940 GLU A O 1
ATOM 7311 N N . VAL A 1 941 ? -9.264 8.251 -9.476 1.00 67.19 941 VAL A N 1
ATOM 7312 C CA . VAL A 1 941 ? -9.781 8.008 -8.119 1.00 67.19 941 VAL A CA 1
ATOM 7313 C C . VAL A 1 941 ? -8.937 8.658 -7.044 1.00 67.19 941 VAL A C 1
ATOM 7315 O O . VAL A 1 941 ? -9.482 9.315 -6.156 1.00 67.19 941 VAL A O 1
ATOM 7318 N N . PHE A 1 942 ? -7.620 8.496 -7.115 1.00 78.62 942 PHE A N 1
ATOM 7319 C CA . PHE A 1 942 ? -6.735 9.083 -6.121 1.00 78.62 942 PHE A CA 1
ATOM 7320 C C . PHE A 1 942 ? -6.712 10.614 -6.254 1.00 78.62 942 PHE A C 1
ATOM 7322 O O . PHE A 1 942 ? -6.873 11.327 -5.261 1.00 78.62 942 PHE A O 1
ATOM 7329 N N . ALA A 1 943 ? -6.634 11.121 -7.490 1.00 76.00 943 ALA A N 1
ATOM 7330 C CA . ALA A 1 943 ? -6.665 12.553 -7.790 1.00 76.00 943 ALA A CA 1
ATOM 7331 C C . ALA A 1 943 ? -7.944 13.241 -7.270 1.00 76.00 943 ALA A C 1
ATOM 7333 O O . ALA A 1 943 ? -7.890 14.295 -6.634 1.00 76.00 943 ALA A O 1
ATOM 7334 N N . SER A 1 944 ? -9.113 12.624 -7.472 1.00 73.19 944 SER A N 1
ATOM 7335 C CA . SER A 1 944 ? -10.388 13.145 -6.950 1.00 73.19 944 SER A CA 1
ATOM 7336 C C . SER A 1 944 ? -10.514 13.040 -5.424 1.00 73.19 944 SER A C 1
ATOM 7338 O O . SER A 1 944 ? -11.207 13.856 -4.810 1.00 73.19 944 SER A O 1
ATOM 7340 N N . GLY A 1 945 ? -9.823 12.083 -4.797 1.00 78.38 945 GLY A N 1
ATOM 7341 C CA . GLY A 1 945 ? -9.717 11.952 -3.345 1.00 78.38 945 GLY A CA 1
ATOM 7342 C C . GLY A 1 945 ? -8.949 13.093 -2.677 1.00 78.38 945 GLY A C 1
ATOM 7343 O O . GLY A 1 945 ? -9.359 13.566 -1.617 1.00 78.38 945 GLY A O 1
ATOM 7344 N N . LEU A 1 946 ? -7.894 13.616 -3.312 1.00 83.44 946 LEU A N 1
ATOM 7345 C CA . LEU A 1 946 ? -7.141 14.770 -2.793 1.00 83.44 946 LEU A CA 1
ATOM 7346 C C . LEU A 1 946 ? -8.032 16.010 -2.603 1.00 83.44 946 LEU A C 1
ATOM 7348 O O . LEU A 1 946 ? -7.911 16.723 -1.605 1.00 83.44 946 LEU A O 1
ATOM 7352 N N . ASN A 1 947 ? -9.020 16.195 -3.484 1.00 78.31 947 ASN A N 1
ATOM 7353 C CA . ASN A 1 947 ? -10.021 17.264 -3.387 1.00 78.31 947 ASN A CA 1
ATOM 7354 C C . ASN A 1 947 ? -11.015 17.069 -2.215 1.00 78.31 947 ASN A C 1
ATOM 7356 O O . ASN A 1 947 ? -11.871 17.920 -1.974 1.00 78.31 947 ASN A O 1
ATOM 7360 N N . LYS A 1 948 ? -10.946 15.950 -1.475 1.00 78.38 948 LYS A N 1
ATOM 7361 C CA . LYS A 1 948 ? -11.770 15.661 -0.284 1.00 78.38 948 LYS A CA 1
ATOM 7362 C C . LYS A 1 948 ? -11.061 15.927 1.036 1.00 78.38 948 LYS A C 1
ATOM 7364 O O . LYS A 1 948 ? -11.601 15.573 2.082 1.00 78.38 948 LYS A O 1
ATOM 7369 N N . SER A 1 949 ? -9.922 16.612 1.021 1.00 85.75 949 SER A N 1
ATOM 7370 C CA . SER A 1 949 ? -9.229 17.023 2.246 1.00 85.75 949 SER A CA 1
ATOM 7371 C C . SER A 1 949 ? -10.166 17.727 3.226 1.00 85.75 949 SER A C 1
ATOM 7373 O O . SER A 1 949 ? -10.332 17.269 4.348 1.00 85.75 949 SER A O 1
ATOM 7375 N N . VAL A 1 950 ? -10.903 18.748 2.792 1.00 84.12 950 VAL A N 1
ATOM 7376 C CA . VAL A 1 950 ? -11.800 19.514 3.680 1.00 84.12 950 VAL A CA 1
ATOM 7377 C C . VAL A 1 950 ? -12.971 18.686 4.224 1.00 84.12 950 VAL A C 1
ATOM 7379 O O . VAL A 1 950 ? -13.402 18.894 5.358 1.00 84.12 950 VAL A O 1
ATOM 7382 N N . TYR A 1 951 ? -13.463 17.719 3.444 1.00 85.06 951 TYR A N 1
ATOM 7383 C CA . TYR A 1 951 ? -14.503 16.785 3.885 1.00 85.06 951 TYR A CA 1
ATOM 7384 C C . TYR A 1 951 ? -14.029 16.000 5.112 1.00 85.06 951 TYR A C 1
ATOM 7386 O O . TYR A 1 951 ? -14.689 16.024 6.153 1.00 85.06 951 TYR A O 1
ATOM 7394 N N . TRP A 1 952 ? -12.862 15.359 5.000 1.00 89.19 952 TRP A N 1
ATOM 7395 C CA . TRP A 1 952 ? -12.319 14.521 6.065 1.00 89.19 952 TRP A CA 1
ATOM 7396 C C . TRP A 1 952 ? -11.775 15.337 7.222 1.00 89.19 952 TRP A C 1
ATOM 7398 O O . TRP A 1 952 ? -12.036 14.970 8.360 1.00 89.19 952 TRP A O 1
ATOM 7408 N N . LEU A 1 953 ? -11.124 16.471 6.948 1.00 91.75 953 LEU A N 1
ATOM 7409 C CA . LEU A 1 953 ? -10.686 17.400 7.986 1.00 91.75 953 LEU A CA 1
ATOM 7410 C C . LEU A 1 953 ? -11.869 17.854 8.847 1.00 91.75 953 LEU A C 1
ATOM 7412 O O . LEU A 1 953 ? -11.794 17.786 10.067 1.00 91.75 953 LEU A O 1
ATOM 7416 N N . GLY A 1 954 ? -12.984 18.254 8.228 1.00 88.75 954 GLY A N 1
ATOM 7417 C CA . GLY A 1 954 ? -14.179 18.664 8.966 1.00 88.75 954 GLY A CA 1
ATOM 7418 C C . GLY A 1 954 ? -14.811 17.536 9.770 1.00 88.75 954 GLY A C 1
ATOM 7419 O O . GLY A 1 954 ? -15.129 17.736 10.940 1.00 88.75 954 GLY A O 1
ATOM 7420 N N . ALA A 1 955 ? -14.963 16.351 9.175 1.00 89.00 955 ALA A N 1
ATOM 7421 C CA . ALA A 1 955 ? -15.580 15.214 9.850 1.00 89.00 955 ALA A CA 1
ATOM 7422 C C . ALA A 1 955 ? -14.757 14.740 11.061 1.00 89.00 955 ALA A C 1
ATOM 7424 O O . ALA A 1 955 ? -15.300 14.583 12.154 1.00 89.00 955 ALA A O 1
ATOM 7425 N N . THR A 1 956 ? -13.448 14.531 10.893 1.00 92.94 956 THR A N 1
ATOM 7426 C CA . THR A 1 956 ? -12.611 13.912 11.932 1.00 92.94 956 THR A CA 1
ATOM 7427 C C . THR A 1 956 ? -12.101 14.903 12.972 1.00 92.94 956 THR A C 1
ATOM 7429 O O . THR A 1 956 ? -11.972 14.523 14.138 1.00 92.94 956 THR A O 1
ATOM 7432 N N . ALA A 1 957 ? -11.889 16.174 12.611 1.00 93.62 957 ALA A N 1
ATOM 7433 C CA . ALA A 1 957 ? -11.557 17.200 13.597 1.00 93.62 957 ALA A CA 1
ATOM 7434 C C . ALA A 1 957 ? -12.755 17.486 14.516 1.00 93.62 957 ALA A C 1
ATOM 7436 O O . ALA A 1 957 ? -12.588 17.535 15.729 1.00 93.62 957 ALA A O 1
ATOM 7437 N N . THR A 1 958 ? -13.972 17.570 13.963 1.00 91.94 958 THR A N 1
ATOM 7438 C CA . THR A 1 958 ? -15.198 17.752 14.767 1.00 91.94 958 THR A CA 1
ATOM 7439 C C . THR A 1 958 ? -15.458 16.557 15.669 1.00 91.94 958 THR A C 1
ATOM 7441 O O . THR A 1 958 ? -15.751 16.735 16.847 1.00 91.94 958 THR A O 1
ATOM 7444 N N . LEU A 1 959 ? -15.293 15.335 15.147 1.00 93.81 959 LEU A N 1
ATOM 7445 C CA . LEU A 1 959 ? -15.393 14.119 15.954 1.00 93.81 959 LEU A CA 1
ATOM 7446 C C . LEU A 1 959 ? -14.413 14.156 17.132 1.00 93.81 959 LEU A C 1
ATOM 7448 O O . LEU A 1 959 ? -14.811 13.882 18.259 1.00 93.81 959 LEU A O 1
ATOM 7452 N N . SER A 1 960 ? -13.157 14.536 16.886 1.00 94.69 960 SER A N 1
ATOM 7453 C CA . SER A 1 960 ? -12.129 14.590 17.932 1.00 94.69 960 SER A CA 1
ATOM 7454 C C . SER A 1 960 ? -12.425 15.670 18.973 1.00 94.69 960 SER A C 1
ATOM 7456 O O . SER A 1 960 ? -12.385 15.374 20.161 1.00 94.69 960 SER A O 1
ATOM 7458 N N . SER A 1 961 ? -12.833 16.874 18.557 1.00 93.19 961 SER A N 1
ATOM 7459 C CA . SER A 1 961 ? -13.186 17.950 19.493 1.00 93.19 961 SER A CA 1
ATOM 7460 C C . SER A 1 961 ? -14.435 17.633 20.323 1.00 93.19 961 SER A C 1
ATOM 7462 O O . SER A 1 961 ? -14.466 17.927 21.513 1.00 93.19 961 SER A O 1
ATOM 7464 N N . ILE A 1 962 ? -15.442 16.963 19.750 1.00 92.38 962 ILE A N 1
ATOM 7465 C CA . ILE A 1 962 ? -16.595 16.471 20.523 1.00 92.38 962 ILE A CA 1
ATOM 7466 C C . ILE A 1 962 ? -16.148 15.432 21.560 1.00 92.38 962 ILE A C 1
ATOM 7468 O O . ILE A 1 962 ? -16.605 15.470 22.701 1.00 92.38 962 ILE A O 1
ATOM 7472 N N . LEU A 1 963 ? -15.248 14.516 21.192 1.00 94.81 963 LEU A N 1
ATOM 7473 C CA . LEU A 1 963 ? -14.715 13.523 22.126 1.00 94.81 963 LEU A CA 1
ATOM 7474 C C . LEU A 1 963 ? -13.884 14.172 23.241 1.00 94.81 963 LEU A C 1
ATOM 7476 O O . LEU A 1 963 ? -14.053 13.786 24.391 1.00 94.81 963 LEU A O 1
ATOM 7480 N N . GLU A 1 964 ? -13.064 15.183 22.940 1.00 93.12 964 GLU A N 1
ATOM 7481 C CA . GLU A 1 964 ? -12.312 15.959 23.942 1.00 93.12 964 GLU A CA 1
ATOM 7482 C C . GLU A 1 964 ? -13.230 16.596 24.998 1.00 93.12 964 GLU A C 1
ATOM 7484 O O . GLU A 1 964 ? -12.891 16.607 26.181 1.00 93.12 964 GLU A O 1
ATOM 7489 N N . GLU A 1 965 ? -14.392 17.106 24.583 1.00 90.06 965 GLU A N 1
ATOM 7490 C CA . GLU A 1 965 ? -15.362 17.755 25.474 1.00 90.06 965 GLU A CA 1
ATOM 7491 C C . GLU A 1 965 ? -16.213 16.737 26.260 1.00 90.06 965 GLU A C 1
ATOM 7493 O O . GLU A 1 965 ? -16.542 16.971 27.425 1.00 90.06 965 GLU A O 1
ATOM 7498 N N . LEU A 1 966 ? -16.529 15.579 25.666 1.00 91.25 966 LEU A N 1
ATOM 7499 C CA . LEU A 1 966 ? -17.309 14.516 26.313 1.00 91.25 966 LEU A CA 1
ATOM 7500 C C . LEU A 1 966 ? -16.493 13.643 27.273 1.00 91.25 966 LEU A C 1
ATOM 7502 O O . LEU A 1 966 ? -17.034 13.165 28.274 1.00 91.25 966 LEU A O 1
ATOM 7506 N N . TRP A 1 967 ? -15.212 13.408 26.979 1.00 93.25 967 TRP A N 1
ATOM 7507 C CA . TRP A 1 967 ? -14.386 12.417 27.676 1.00 93.25 967 TRP A CA 1
ATOM 7508 C C . TRP A 1 967 ? -14.342 12.591 29.205 1.00 93.25 967 TRP A C 1
ATOM 7510 O O . TRP A 1 967 ? -14.571 11.603 29.910 1.00 93.25 967 TRP A O 1
ATOM 7520 N N . PRO A 1 968 ? -14.162 13.807 29.766 1.00 89.56 968 PRO A N 1
ATOM 7521 C CA . PRO A 1 968 ? -14.155 13.992 31.219 1.00 89.56 968 PRO A CA 1
ATOM 7522 C C . PRO A 1 968 ? -15.472 13.582 31.892 1.00 89.56 968 PRO A C 1
ATOM 7524 O O . PRO A 1 968 ? -15.458 13.006 32.981 1.00 89.56 968 PRO A O 1
ATOM 7527 N N . CYS A 1 969 ? -16.611 13.837 31.238 1.00 86.62 969 CYS A N 1
ATOM 7528 C CA . CYS A 1 969 ? -17.931 13.457 31.740 1.00 86.62 969 CYS A CA 1
ATOM 7529 C C . CYS A 1 969 ? -18.122 11.932 31.700 1.00 86.62 969 CYS A C 1
ATOM 7531 O O . CYS A 1 969 ? -18.537 11.330 32.690 1.00 86.62 969 CYS A O 1
ATOM 7533 N N . VAL A 1 970 ? -17.732 11.297 30.591 1.00 89.12 970 VAL A N 1
ATOM 7534 C CA . VAL A 1 970 ? -17.807 9.838 30.388 1.00 89.12 970 VAL A CA 1
ATOM 7535 C C . VAL A 1 970 ? -16.994 9.071 31.434 1.00 89.12 970 VAL A C 1
ATOM 7537 O O . VAL A 1 970 ? -17.442 8.038 31.944 1.00 89.12 970 VAL A O 1
ATOM 7540 N N . MET A 1 971 ? -15.820 9.590 31.794 1.00 90.56 971 MET A N 1
ATOM 7541 C CA . MET A 1 971 ? -14.929 8.960 32.770 1.00 90.56 971 MET A CA 1
ATOM 7542 C C . MET A 1 971 ? -15.254 9.321 34.231 1.00 90.56 971 MET A C 1
ATOM 7544 O O . MET A 1 971 ? -14.602 8.812 35.137 1.00 90.56 971 MET A O 1
ATOM 7548 N N . GLY A 1 972 ? -16.277 10.148 34.486 1.00 75.44 972 GLY A N 1
ATOM 7549 C CA . GLY A 1 972 ? -16.712 10.519 35.841 1.00 75.44 972 GLY A CA 1
ATOM 7550 C C . GLY A 1 972 ? -15.852 11.594 36.521 1.00 75.44 972 GLY A C 1
ATOM 7551 O O . GLY A 1 972 ? -15.918 11.754 37.737 1.00 75.44 972 GLY A O 1
ATOM 7552 N N . ALA A 1 973 ? -15.054 12.343 35.755 1.00 58.50 973 ALA A N 1
ATOM 7553 C CA . ALA A 1 973 ? -14.038 13.266 36.261 1.00 58.50 973 ALA A CA 1
ATOM 7554 C C . ALA A 1 973 ? -14.541 14.692 36.578 1.00 58.50 973 ALA A C 1
ATOM 7556 O O . ALA A 1 973 ? -13.728 15.551 36.924 1.00 58.50 973 ALA A O 1
ATOM 7557 N N . SER A 1 974 ? -15.843 15.004 36.500 1.00 47.81 974 SER A N 1
ATOM 7558 C CA . SER A 1 974 ? -16.302 16.367 36.812 1.00 47.81 974 SER A CA 1
ATOM 7559 C C . SER A 1 974 ? -17.684 16.477 37.459 1.00 47.81 974 SER A C 1
ATOM 7561 O O . SER A 1 974 ? -18.704 16.211 36.838 1.00 47.81 974 SER A O 1
ATOM 7563 N N . GLY A 1 975 ? -17.722 17.076 38.656 1.00 49.56 975 GLY A N 1
ATOM 7564 C CA . GLY A 1 975 ? -18.899 17.773 39.202 1.00 49.56 975 GLY A CA 1
ATOM 7565 C C . GLY A 1 975 ? -19.200 19.116 38.508 1.00 49.56 975 GLY A C 1
ATOM 7566 O O . GLY A 1 975 ? -19.944 19.933 39.042 1.00 49.56 975 GLY A O 1
ATOM 7567 N N . LYS A 1 976 ? -18.595 19.372 37.338 1.00 51.19 976 LYS A N 1
ATOM 7568 C CA . LYS A 1 976 ? -18.912 20.490 36.439 1.00 51.19 976 LYS A CA 1
ATOM 7569 C C . LYS A 1 976 ? -19.817 19.963 35.325 1.00 51.19 976 LYS A C 1
ATOM 7571 O O . LYS A 1 976 ? -19.532 18.907 34.768 1.00 51.19 976 LYS A O 1
ATOM 7576 N N . GLY A 1 977 ? -20.894 20.686 35.021 1.00 60.59 977 GLY A N 1
ATOM 7577 C CA . GLY A 1 977 ? -21.776 20.366 33.897 1.00 60.59 977 GLY A CA 1
ATOM 7578 C C . GLY A 1 977 ? -21.039 20.418 32.555 1.00 60.59 977 GLY A C 1
ATOM 7579 O O . GLY A 1 977 ? -20.041 21.129 32.419 1.00 60.59 977 GLY A O 1
ATOM 7580 N N . LEU A 1 978 ? -21.535 19.660 31.577 1.00 73.88 978 LEU A N 1
ATOM 7581 C CA . LEU A 1 978 ? -21.004 19.633 30.216 1.00 73.88 978 LEU A CA 1
ATOM 7582 C C . LEU A 1 978 ? -21.126 21.028 29.578 1.00 73.88 978 LEU A C 1
ATOM 7584 O O . LEU A 1 978 ? -22.224 21.581 29.507 1.00 73.88 978 LEU A O 1
ATOM 7588 N N . GLY A 1 979 ? -20.003 21.603 29.145 1.00 72.38 979 GLY A N 1
ATOM 7589 C CA . GLY A 1 979 ? -19.945 22.918 28.508 1.00 72.38 979 GLY A CA 1
ATOM 7590 C C . GLY A 1 979 ? -19.353 22.803 27.114 1.00 72.38 979 GLY A C 1
ATOM 7591 O O . GLY A 1 979 ? -18.207 22.382 26.980 1.00 72.38 979 GLY A O 1
ATOM 7592 N N . TRP A 1 980 ? -20.128 23.183 26.099 1.00 82.75 980 TRP A N 1
ATOM 7593 C CA . TRP A 1 980 ? -19.696 23.085 24.711 1.00 82.75 980 TRP A CA 1
ATOM 7594 C C . TRP A 1 980 ? -18.849 24.293 24.312 1.00 82.75 980 TRP A C 1
ATOM 7596 O O . TRP A 1 980 ? -19.234 25.431 24.580 1.00 82.75 980 TRP A O 1
ATOM 7606 N N . THR A 1 981 ? -17.711 24.081 23.648 1.00 83.81 981 THR A N 1
ATOM 7607 C CA . THR A 1 981 ? -16.904 25.204 23.131 1.00 83.81 981 THR A CA 1
ATOM 7608 C C . THR A 1 981 ? -17.296 25.578 21.706 1.00 83.81 981 THR A C 1
ATOM 7610 O O . THR A 1 981 ? -17.224 26.747 21.327 1.00 83.81 981 THR A O 1
ATOM 7613 N N . GLY A 1 982 ? -17.735 24.593 20.913 1.00 85.44 982 GLY A N 1
ATOM 7614 C CA . GLY A 1 982 ? -17.996 24.764 19.482 1.00 85.44 982 GLY A CA 1
ATOM 7615 C C . GLY A 1 982 ? -16.742 25.109 18.675 1.00 85.44 982 GLY A C 1
ATOM 7616 O O . GLY A 1 982 ? -16.862 25.601 17.553 1.00 85.44 982 GLY A O 1
ATOM 7617 N N . ASN A 1 983 ? -15.548 24.882 19.227 1.00 88.69 983 ASN A N 1
ATOM 7618 C CA . ASN A 1 983 ? -14.280 25.182 18.577 1.00 88.69 983 ASN A CA 1
ATOM 7619 C C . ASN A 1 983 ? -13.544 23.893 18.218 1.00 88.69 983 ASN A C 1
ATOM 7621 O O . ASN A 1 983 ? -13.508 22.941 18.991 1.00 88.69 983 ASN A O 1
ATOM 7625 N N . ILE A 1 984 ? -12.918 23.881 17.045 1.00 91.62 984 ILE A N 1
ATOM 7626 C CA . ILE A 1 984 ? -11.991 22.820 16.654 1.00 91.62 984 ILE A CA 1
ATOM 7627 C C . ILE A 1 984 ? -10.614 23.162 17.219 1.00 91.62 984 ILE A C 1
ATOM 7629 O O . ILE A 1 984 ? -10.056 24.223 16.914 1.00 91.62 984 ILE A O 1
ATOM 7633 N N . THR A 1 985 ? -10.060 22.265 18.034 1.00 92.75 985 THR A N 1
ATOM 7634 C CA . THR A 1 985 ? -8.745 22.462 18.652 1.00 92.75 985 THR A CA 1
ATOM 7635 C C . THR A 1 985 ? -7.613 22.268 17.640 1.00 92.75 985 THR A C 1
ATOM 7637 O O . THR A 1 985 ? -7.753 21.594 16.615 1.00 92.75 985 THR A O 1
ATOM 7640 N N . ALA A 1 986 ? -6.450 22.868 17.913 1.00 94.75 986 ALA A N 1
ATOM 7641 C CA . ALA A 1 986 ? -5.287 22.731 17.036 1.00 94.75 986 ALA A CA 1
ATOM 7642 C C . ALA A 1 986 ? -4.847 21.263 16.898 1.00 94.75 986 ALA A C 1
ATOM 7644 O O . ALA A 1 986 ? -4.512 20.826 15.800 1.00 94.75 986 ALA A O 1
ATOM 7645 N N . ASN A 1 987 ? -4.886 20.495 17.990 1.00 95.75 987 ASN A N 1
ATOM 7646 C CA . ASN A 1 987 ? -4.493 19.087 17.985 1.00 95.75 987 ASN A CA 1
ATOM 7647 C C . ASN A 1 987 ? -5.526 18.202 17.273 1.00 95.75 987 ASN A C 1
ATOM 7649 O O . ASN A 1 987 ? -5.115 17.352 16.484 1.00 95.75 987 ASN A O 1
ATOM 7653 N N . ALA A 1 988 ? -6.832 18.462 17.427 1.00 94.94 988 ALA A N 1
ATOM 7654 C CA . ALA A 1 988 ? -7.868 17.817 16.616 1.00 94.94 988 ALA A CA 1
ATOM 7655 C C . ALA A 1 988 ? -7.640 18.036 15.114 1.00 94.94 988 ALA A C 1
ATOM 7657 O O . ALA A 1 988 ? -7.745 17.099 14.323 1.00 94.94 988 ALA A O 1
ATOM 7658 N N . LEU A 1 989 ? -7.276 19.260 14.709 1.00 95.81 989 LEU A N 1
ATOM 7659 C CA . LEU A 1 989 ? -6.982 19.565 13.310 1.00 95.81 989 LEU A CA 1
ATOM 7660 C C . LEU A 1 989 ? -5.720 18.844 12.805 1.00 95.81 989 LEU A C 1
ATOM 7662 O O . LEU A 1 989 ? -5.739 18.284 11.709 1.00 95.81 989 LEU A O 1
ATOM 7666 N N . LYS A 1 990 ? -4.632 18.823 13.587 1.00 96.06 990 LYS A N 1
ATOM 7667 C CA . LYS A 1 990 ? -3.411 18.071 13.239 1.00 96.06 990 LYS A CA 1
ATOM 7668 C C . LYS A 1 990 ? -3.701 16.577 13.088 1.00 96.06 990 LYS A C 1
ATOM 7670 O O . LYS A 1 990 ? -3.307 15.975 12.092 1.00 96.06 990 LYS A O 1
ATOM 7675 N N . GLN A 1 991 ? -4.435 15.993 14.036 1.00 95.69 991 GLN A N 1
ATOM 7676 C CA . GLN A 1 991 ? -4.863 14.594 13.986 1.00 95.69 991 GLN A CA 1
ATOM 7677 C C . GLN A 1 991 ? -5.715 14.320 12.741 1.00 95.69 991 GLN A C 1
ATOM 7679 O O . GLN A 1 991 ? -5.535 13.297 12.088 1.00 95.69 991 GLN A O 1
ATOM 7684 N N . ALA A 1 992 ? -6.595 15.249 12.361 1.00 95.25 992 ALA A N 1
ATOM 7685 C CA . ALA A 1 992 ? -7.398 15.142 11.149 1.00 95.25 992 ALA A CA 1
ATOM 7686 C C . ALA A 1 992 ? -6.554 15.190 9.859 1.00 95.25 992 ALA A C 1
ATOM 7688 O O . ALA A 1 992 ? -6.852 14.471 8.905 1.00 95.25 992 ALA A O 1
ATOM 7689 N N . MET A 1 993 ? -5.481 15.989 9.820 1.00 96.06 993 MET A N 1
ATOM 7690 C CA . MET A 1 993 ? -4.524 16.002 8.701 1.00 96.06 993 MET A CA 1
ATOM 7691 C C . MET A 1 993 ? -3.748 14.684 8.606 1.00 96.06 993 MET A C 1
ATOM 7693 O O . MET A 1 993 ? -3.609 14.136 7.513 1.00 96.06 993 MET A O 1
ATOM 7697 N N . VAL A 1 994 ? -3.309 14.131 9.743 1.00 94.62 994 VAL A N 1
ATOM 7698 C CA . VAL A 1 994 ? -2.682 12.799 9.799 1.00 94.62 994 VAL A CA 1
ATOM 7699 C C . VAL A 1 994 ? -3.660 11.717 9.352 1.00 94.62 994 VAL A C 1
ATOM 7701 O O . VAL A 1 994 ? -3.323 10.874 8.524 1.00 94.62 994 VAL A O 1
ATOM 7704 N N . PHE A 1 995 ? -4.901 11.772 9.829 1.00 94.75 995 PHE A N 1
ATOM 7705 C CA . PHE A 1 995 ? -5.967 10.889 9.379 1.00 94.75 995 PHE A CA 1
ATOM 7706 C C . PHE A 1 995 ? -6.143 10.956 7.859 1.00 94.75 995 PHE A C 1
ATOM 7708 O O . PHE A 1 995 ? -6.171 9.925 7.190 1.00 94.75 995 PHE A O 1
ATOM 7715 N N . PHE A 1 996 ? -6.232 12.158 7.290 1.00 94.38 996 PHE A N 1
ATOM 7716 C CA . PHE A 1 996 ? -6.411 12.323 5.854 1.00 94.38 996 PHE A CA 1
ATOM 7717 C C . PHE A 1 996 ? -5.248 11.709 5.063 1.00 94.38 996 PHE A C 1
ATOM 7719 O O . PHE A 1 996 ? -5.480 10.889 4.173 1.00 94.38 996 PHE A O 1
ATOM 7726 N N . GLN A 1 997 ? -4.010 12.065 5.410 1.00 91.44 997 GLN A N 1
ATOM 7727 C CA . GLN A 1 997 ? -2.833 11.670 4.638 1.00 91.44 997 GLN A CA 1
ATOM 7728 C C . GLN A 1 997 ? -2.443 10.193 4.817 1.00 91.44 997 GLN A C 1
ATOM 7730 O O . GLN A 1 997 ? -1.956 9.598 3.866 1.00 91.44 997 GLN A O 1
ATOM 7735 N N . GLU A 1 998 ? -2.663 9.593 5.993 1.00 88.81 998 GLU A N 1
ATOM 7736 C CA . GLU A 1 998 ? -2.222 8.220 6.290 1.00 88.81 998 GLU A CA 1
ATOM 7737 C C . GLU A 1 998 ? -3.371 7.199 6.319 1.00 88.81 998 GLU A C 1
ATOM 7739 O O . GLU A 1 998 ? -3.144 6.056 5.938 1.00 88.81 998 GLU A O 1
ATOM 7744 N N . ARG A 1 999 ? -4.610 7.554 6.704 1.00 89.69 999 ARG A N 1
ATOM 7745 C CA . ARG A 1 999 ? -5.760 6.614 6.660 1.00 89.69 999 ARG A CA 1
ATOM 7746 C C . ARG A 1 999 ? -6.477 6.673 5.324 1.00 89.69 999 ARG A C 1
ATOM 7748 O O . ARG A 1 999 ? -6.619 5.667 4.634 1.00 89.69 999 ARG A O 1
ATOM 7755 N N . TYR A 1 1000 ? -6.990 7.854 4.995 1.00 91.81 1000 TYR A N 1
ATOM 7756 C CA . TYR A 1 1000 ? -7.912 8.003 3.878 1.00 91.81 1000 TYR A CA 1
ATOM 7757 C C . TYR A 1 1000 ? -7.194 7.835 2.537 1.00 91.81 1000 TYR A C 1
ATOM 7759 O O . TYR A 1 1000 ? -7.616 7.017 1.717 1.00 91.81 1000 TYR A O 1
ATOM 7767 N N . LEU A 1 1001 ? -6.079 8.548 2.333 1.00 90.12 1001 LEU A N 1
ATOM 7768 C CA . LEU A 1 1001 ? -5.310 8.432 1.092 1.00 90.12 1001 LEU A CA 1
ATOM 7769 C C . LEU A 1 1001 ? -4.698 7.039 0.911 1.00 90.12 1001 LEU A C 1
ATOM 7771 O O . LEU A 1 1001 ? -4.707 6.540 -0.208 1.00 90.12 1001 LEU A O 1
ATOM 7775 N N . PHE A 1 1002 ? -4.263 6.367 1.981 1.00 88.94 1002 PHE A N 1
ATOM 7776 C CA . PHE A 1 1002 ? -3.799 4.975 1.913 1.00 88.94 1002 PHE A CA 1
ATOM 7777 C C . PHE A 1 1002 ? -4.875 4.028 1.367 1.00 88.94 1002 PHE A C 1
ATOM 7779 O O . PHE A 1 1002 ? -4.621 3.213 0.474 1.00 88.94 1002 PHE A O 1
ATOM 7786 N N . GLY A 1 1003 ? -6.107 4.164 1.866 1.00 87.56 1003 GLY A N 1
ATOM 7787 C CA . GLY A 1 1003 ? -7.237 3.375 1.395 1.00 87.56 1003 GLY A CA 1
ATOM 7788 C C . GLY A 1 1003 ? -7.550 3.611 -0.084 1.00 87.56 1003 GLY A C 1
ATOM 7789 O O . GLY A 1 1003 ? -7.779 2.660 -0.835 1.00 87.56 1003 GLY A O 1
ATOM 7790 N N . LEU A 1 1004 ? -7.498 4.872 -0.523 1.00 85.69 1004 LEU A N 1
ATOM 7791 C CA . LEU A 1 1004 ? -7.679 5.226 -1.930 1.00 85.69 1004 LEU A CA 1
ATOM 7792 C C . LEU A 1 1004 ? -6.524 4.771 -2.824 1.00 85.69 1004 LEU A C 1
ATOM 7794 O O . LEU A 1 1004 ? -6.784 4.320 -3.935 1.00 85.69 1004 LEU A O 1
ATOM 7798 N N . ALA A 1 1005 ? -5.278 4.849 -2.353 1.00 85.12 1005 ALA A N 1
ATOM 7799 C CA . ALA A 1 1005 ? -4.110 4.353 -3.079 1.00 85.12 1005 ALA A CA 1
ATOM 7800 C C . ALA A 1 1005 ? -4.234 2.847 -3.334 1.00 85.12 1005 ALA A C 1
ATOM 7802 O O . ALA A 1 1005 ? -4.069 2.390 -4.463 1.00 85.12 1005 ALA A O 1
ATOM 7803 N N . THR A 1 1006 ? -4.638 2.091 -2.310 1.00 83.81 1006 THR A N 1
ATOM 7804 C CA . THR A 1 1006 ? -4.883 0.646 -2.421 1.00 83.81 1006 THR A CA 1
ATOM 7805 C C . THR A 1 1006 ? -5.959 0.339 -3.471 1.00 83.81 1006 THR A C 1
ATOM 7807 O O . THR A 1 1006 ? -5.800 -0.558 -4.302 1.00 83.81 1006 THR A O 1
ATOM 7810 N N . LEU A 1 1007 ? -7.060 1.101 -3.474 1.00 79.50 1007 LEU A N 1
ATOM 7811 C CA . LEU A 1 1007 ? -8.135 0.942 -4.457 1.00 79.50 1007 LEU A CA 1
ATOM 7812 C C . LEU A 1 1007 ? -7.681 1.294 -5.886 1.00 79.50 1007 LEU A C 1
ATOM 7814 O O . LEU A 1 1007 ? -8.059 0.614 -6.844 1.00 79.50 1007 LEU A O 1
ATOM 7818 N N . ASP A 1 1008 ? -6.879 2.346 -6.035 1.00 77.81 1008 ASP A N 1
ATOM 7819 C CA . ASP A 1 1008 ? -6.334 2.793 -7.317 1.00 77.81 1008 ASP A CA 1
ATOM 7820 C C . ASP A 1 1008 ? -5.389 1.745 -7.933 1.00 77.81 1008 ASP A C 1
ATOM 7822 O O . ASP A 1 1008 ? -5.534 1.394 -9.107 1.00 77.81 1008 ASP A O 1
ATOM 7826 N N . VAL A 1 1009 ? -4.493 1.161 -7.128 1.00 77.81 1009 VAL A N 1
ATOM 7827 C CA . VAL A 1 1009 ? -3.594 0.073 -7.551 1.00 77.81 1009 VAL A CA 1
ATOM 7828 C C . VAL A 1 1009 ? -4.381 -1.142 -8.044 1.00 77.81 1009 VAL A C 1
ATOM 7830 O O . VAL A 1 1009 ? -4.105 -1.674 -9.123 1.00 77.81 1009 VAL A O 1
ATOM 7833 N N . GLU A 1 1010 ? -5.385 -1.583 -7.285 1.00 75.50 1010 GLU A N 1
ATOM 7834 C CA . GLU A 1 1010 ? -6.226 -2.722 -7.668 1.00 75.50 1010 GLU A CA 1
ATOM 7835 C C . GLU A 1 1010 ? -7.033 -2.439 -8.947 1.00 75.50 1010 GLU A C 1
ATOM 7837 O O . GLU A 1 1010 ? -7.198 -3.318 -9.798 1.00 75.50 1010 GLU A O 1
ATOM 7842 N N . THR A 1 1011 ? -7.474 -1.192 -9.134 1.00 70.81 1011 THR A N 1
ATOM 7843 C CA . THR A 1 1011 ? -8.151 -0.765 -10.365 1.00 70.81 1011 THR A CA 1
ATOM 7844 C C . THR A 1 1011 ? -7.206 -0.857 -11.567 1.00 70.81 1011 THR A C 1
ATOM 7846 O O . THR A 1 1011 ? -7.566 -1.455 -12.585 1.00 70.81 1011 THR A O 1
ATOM 7849 N N . ARG A 1 1012 ? -5.980 -0.324 -11.450 1.00 70.88 1012 ARG A N 1
ATOM 7850 C CA . ARG A 1 1012 ? -4.966 -0.366 -12.518 1.00 70.88 1012 ARG A CA 1
ATOM 7851 C C . ARG A 1 1012 ? -4.621 -1.804 -12.921 1.00 70.88 1012 ARG A C 1
ATOM 7853 O O . ARG A 1 1012 ? -4.635 -2.120 -14.109 1.00 70.88 1012 ARG A O 1
ATOM 7860 N N . ARG A 1 1013 ? -4.411 -2.703 -11.951 1.00 67.69 1013 ARG A N 1
ATOM 7861 C CA . ARG A 1 1013 ? -4.075 -4.123 -12.197 1.00 67.69 1013 ARG A CA 1
ATOM 7862 C C . ARG A 1 1013 ? -5.125 -4.862 -13.034 1.00 67.69 1013 ARG A C 1
ATOM 7864 O O . ARG A 1 1013 ? -4.776 -5.711 -13.856 1.00 67.69 1013 ARG A O 1
ATOM 7871 N N . LEU A 1 1014 ? -6.410 -4.562 -12.846 1.00 61.31 1014 LEU A N 1
ATOM 7872 C CA . LEU A 1 1014 ? -7.485 -5.176 -13.632 1.00 61.31 1014 LEU A CA 1
ATOM 7873 C C . LEU A 1 1014 ? -7.525 -4.680 -15.080 1.00 61.31 1014 LEU A C 1
ATOM 7875 O O . LEU A 1 1014 ? -7.784 -5.480 -15.982 1.00 61.31 1014 LEU A O 1
ATOM 7879 N N . LEU A 1 1015 ? -7.261 -3.390 -15.311 1.00 59.47 1015 LEU A N 1
ATOM 7880 C CA . LEU A 1 1015 ? -7.202 -2.824 -16.662 1.00 59.47 1015 LEU A CA 1
ATOM 7881 C C . LEU A 1 1015 ? -6.086 -3.487 -17.480 1.00 59.47 1015 LEU A C 1
ATOM 7883 O O . LEU A 1 1015 ? -6.327 -3.902 -18.613 1.00 59.47 1015 LEU A O 1
ATOM 7887 N N . THR A 1 1016 ? -4.915 -3.700 -16.874 1.00 58.69 1016 THR A N 1
ATOM 7888 C CA . THR A 1 1016 ? -3.789 -4.396 -17.515 1.00 58.69 1016 THR A CA 1
ATOM 7889 C C . THR A 1 1016 ? -4.113 -5.863 -17.818 1.00 58.69 1016 THR A C 1
ATOM 7891 O O . THR A 1 1016 ? -3.856 -6.333 -18.923 1.00 58.69 1016 THR A O 1
ATOM 7894 N N . LYS A 1 1017 ? -4.751 -6.592 -16.884 1.00 53.78 1017 LYS A N 1
ATOM 7895 C CA . LYS A 1 1017 ? -5.169 -7.992 -17.111 1.00 53.78 1017 LYS A CA 1
ATOM 7896 C C . LYS A 1 1017 ? -6.175 -8.136 -18.253 1.00 53.78 1017 LYS A C 1
ATOM 7898 O O . LYS A 1 1017 ? -6.128 -9.128 -18.970 1.00 53.78 1017 LYS A O 1
ATOM 7903 N N . ARG A 1 1018 ? -7.084 -7.172 -18.434 1.00 41.84 1018 ARG A N 1
ATOM 7904 C CA . ARG A 1 1018 ? -8.082 -7.228 -19.511 1.00 41.84 1018 ARG A CA 1
ATOM 7905 C C . ARG A 1 1018 ? -7.494 -6.852 -20.872 1.00 41.84 1018 ARG A C 1
ATOM 7907 O O . ARG A 1 1018 ? -7.866 -7.487 -21.849 1.00 41.84 1018 ARG A O 1
ATOM 7914 N N . ALA A 1 1019 ? -6.556 -5.902 -20.920 1.00 38.53 1019 ALA A N 1
ATOM 7915 C CA . ALA A 1 1019 ? -5.771 -5.616 -22.124 1.00 38.53 1019 ALA A CA 1
ATOM 7916 C C . ALA A 1 1019 ? -4.941 -6.839 -22.562 1.00 38.53 1019 ALA A C 1
ATOM 7918 O O . ALA A 1 1019 ? -4.864 -7.138 -23.746 1.00 38.53 1019 ALA A O 1
ATOM 7919 N N . ALA A 1 1020 ? -4.414 -7.607 -21.601 1.00 38.81 1020 ALA A N 1
ATOM 7920 C CA . ALA A 1 1020 ? -3.735 -8.874 -21.871 1.00 38.81 1020 ALA A CA 1
ATOM 7921 C C . ALA A 1 1020 ? -4.689 -10.021 -22.277 1.00 38.81 1020 ALA A C 1
ATOM 7923 O O . ALA A 1 1020 ? -4.279 -10.935 -22.983 1.00 38.81 1020 ALA A O 1
ATOM 7924 N N . GLN A 1 1021 ? -5.955 -9.999 -21.835 1.00 32.22 1021 GLN A N 1
ATOM 7925 C CA . GLN A 1 1021 ? -6.965 -11.017 -22.177 1.00 32.22 1021 GLN A CA 1
ATOM 7926 C C . GLN A 1 1021 ? -7.731 -10.728 -23.478 1.00 32.22 1021 GLN A C 1
ATOM 7928 O O . GLN A 1 1021 ? -8.310 -11.649 -24.045 1.00 32.22 1021 GLN A O 1
ATOM 7933 N N . PHE A 1 1022 ? -7.740 -9.479 -23.948 1.00 28.50 1022 PHE A N 1
ATOM 7934 C CA . PHE A 1 1022 ? -8.353 -9.062 -25.211 1.00 28.50 1022 PHE A CA 1
ATOM 7935 C C . PHE A 1 1022 ? -7.420 -8.069 -25.926 1.00 28.50 1022 PHE A C 1
ATOM 7937 O O . PHE A 1 1022 ? -7.608 -6.859 -25.782 1.00 28.50 1022 PHE A O 1
ATOM 7944 N N . PRO A 1 1023 ? -6.421 -8.557 -26.687 1.00 33.88 1023 PRO A N 1
ATOM 7945 C CA . PRO A 1 1023 ? -5.490 -7.697 -27.423 1.00 33.88 1023 PRO A CA 1
ATOM 7946 C C . PRO A 1 1023 ? -6.137 -6.915 -28.580 1.00 33.88 1023 PRO A C 1
ATOM 7948 O O . PRO A 1 1023 ? -5.526 -5.996 -29.114 1.00 33.88 1023 PRO A O 1
ATOM 7951 N N . GLU A 1 1024 ? -7.377 -7.231 -28.963 1.00 38.66 1024 GLU A N 1
ATOM 7952 C CA . GLU A 1 1024 ? -8.016 -6.693 -30.166 1.00 38.66 1024 GLU A CA 1
ATOM 7953 C C . GLU A 1 1024 ? -9.381 -6.071 -29.851 1.00 38.66 1024 GLU A C 1
ATOM 7955 O O . GLU A 1 1024 ? -10.381 -6.765 -29.678 1.00 38.66 1024 GLU A O 1
ATOM 7960 N N . CYS A 1 1025 ? -9.406 -4.738 -29.766 1.00 30.27 1025 CYS A N 1
ATOM 7961 C CA . CYS A 1 1025 ? -10.480 -3.900 -30.315 1.00 30.27 1025 CYS A CA 1
ATOM 7962 C C . CYS A 1 1025 ? -10.003 -2.435 -30.388 1.00 30.27 1025 CYS A C 1
ATOM 7964 O O . CYS A 1 1025 ? -10.586 -1.525 -29.799 1.00 30.27 1025 CYS A O 1
ATOM 7966 N N . LYS A 1 1026 ? -8.879 -2.208 -31.071 1.00 36.75 1026 LYS A N 1
ATOM 7967 C CA . LYS A 1 1026 ? -8.645 -0.954 -31.787 1.00 36.75 1026 LYS A CA 1
ATOM 7968 C C . LYS A 1 1026 ? -8.850 -1.305 -33.249 1.00 36.75 1026 LYS A C 1
ATOM 7970 O O . LYS A 1 1026 ? -7.979 -1.942 -33.811 1.00 36.75 1026 LYS A O 1
ATOM 7975 N N . ASP A 1 1027 ? -10.049 -1.029 -33.748 1.00 38.97 1027 ASP A N 1
ATOM 7976 C CA . ASP A 1 1027 ? -10.350 -0.694 -35.145 1.00 38.97 1027 ASP A CA 1
ATOM 7977 C C . ASP A 1 1027 ? -11.870 -0.677 -35.306 1.00 38.97 1027 ASP A C 1
ATOM 7979 O O . ASP A 1 1027 ? -12.495 -1.698 -35.571 1.00 38.97 1027 ASP A O 1
ATOM 7983 N N . GLN A 1 1028 ? -12.457 0.495 -35.038 1.00 32.81 1028 GLN A N 1
ATOM 7984 C CA . GLN A 1 1028 ? -13.688 1.040 -35.635 1.00 32.81 1028 GLN A CA 1
ATOM 7985 C C . GLN A 1 1028 ? -14.111 2.293 -34.849 1.00 32.81 1028 GLN A C 1
ATOM 7987 O O . GLN A 1 1028 ? -15.116 2.327 -34.144 1.00 32.81 1028 GLN A O 1
ATOM 7992 N N . ALA A 1 1029 ? -13.322 3.357 -34.967 1.00 30.72 1029 ALA A N 1
ATOM 7993 C CA . ALA A 1 1029 ? -13.832 4.717 -34.847 1.00 30.72 1029 ALA A CA 1
ATOM 7994 C C . ALA A 1 1029 ? -13.310 5.449 -36.081 1.00 30.72 1029 ALA A C 1
ATOM 7996 O O . ALA A 1 1029 ? -12.102 5.516 -36.296 1.00 30.72 1029 ALA A O 1
ATOM 7997 N N . GLY A 1 1030 ? -14.246 5.828 -36.947 1.00 27.69 1030 GLY A N 1
ATOM 7998 C CA . GLY A 1 1030 ? -13.993 6.217 -38.322 1.00 27.69 1030 GLY A CA 1
ATOM 7999 C C . GLY A 1 1030 ? -13.029 7.385 -38.473 1.00 27.69 1030 GLY A C 1
ATOM 8000 O O . GLY A 1 1030 ? -12.991 8.317 -37.674 1.00 27.69 1030 GLY A O 1
ATOM 8001 N N . SER A 1 1031 ? -12.298 7.310 -39.577 1.00 32.44 1031 SER A N 1
ATOM 8002 C CA . SER A 1 1031 ? -11.858 8.454 -40.354 1.00 32.44 1031 SER A CA 1
ATOM 8003 C C . SER A 1 1031 ? -13.001 9.463 -40.524 1.00 32.44 1031 SER A C 1
ATOM 8005 O O . SER A 1 1031 ? -13.924 9.226 -41.302 1.00 32.44 1031 SER A O 1
ATOM 8007 N N . GLU A 1 1032 ? -12.917 10.595 -39.839 1.00 26.92 1032 GLU A N 1
ATOM 8008 C CA . GLU A 1 1032 ? -13.455 11.850 -40.357 1.00 26.92 1032 GLU A CA 1
ATOM 8009 C C . GLU A 1 1032 ? -12.283 12.817 -40.505 1.00 26.92 1032 GLU A C 1
ATOM 8011 O O . GLU A 1 1032 ? -11.829 13.462 -39.563 1.00 26.92 1032 GLU A O 1
ATOM 8016 N N . GLU A 1 1033 ? -11.761 12.850 -41.730 1.00 34.06 1033 GLU A N 1
ATOM 8017 C CA . GLU A 1 1033 ? -11.151 14.046 -42.288 1.00 34.06 1033 GLU A CA 1
ATOM 8018 C C . GLU A 1 1033 ? -12.201 15.168 -42.311 1.00 34.06 1033 GLU A C 1
ATOM 8020 O O . GLU A 1 1033 ? -13.327 14.971 -42.771 1.00 34.06 1033 GLU A O 1
ATOM 8025 N N . GLY A 1 1034 ? -11.822 16.364 -41.866 1.00 25.09 1034 GLY A N 1
ATOM 8026 C CA . GLY A 1 1034 ? -12.592 17.587 -42.078 1.00 25.09 1034 GLY A CA 1
ATOM 8027 C C . GLY A 1 1034 ? -11.847 18.819 -41.549 1.00 25.09 1034 GLY A C 1
ATOM 8028 O O . GLY A 1 1034 ? -11.171 18.705 -40.535 1.00 25.09 1034 GLY A O 1
ATOM 8029 N N . PRO A 1 1035 ? -11.892 19.968 -42.244 1.00 37.56 1035 PRO A N 1
ATOM 8030 C CA . PRO A 1 1035 ? -10.696 20.752 -42.556 1.00 37.56 1035 PRO A CA 1
ATOM 8031 C C . PRO A 1 1035 ? -10.514 22.035 -41.722 1.00 37.56 1035 PRO A C 1
ATOM 8033 O O . PRO A 1 1035 ? -11.445 22.492 -41.066 1.00 37.56 1035 PRO A O 1
ATOM 8036 N N . SER A 1 1036 ? -9.323 22.627 -41.911 1.00 28.95 1036 SER A N 1
ATOM 8037 C CA . SER A 1 1036 ? -8.763 23.917 -41.443 1.00 28.95 1036 SER A CA 1
ATOM 8038 C C . SER A 1 1036 ? -8.199 23.975 -40.029 1.00 28.95 1036 SER A C 1
ATOM 8040 O O . SER A 1 1036 ? -9.004 23.959 -39.072 1.00 28.95 1036 SER A O 1
#

pLDDT: mean 75.92, std 20.06, range [21.83, 97.44]

Secondary structure (DSSP, 8-state):
---------------SEEEEE-HHHHHHHHTTS--EEEESS-----EEEEEEETT-SEEEEEEEEEEEEEEEEE-SS-EE--SSGGG-TTSHHHHHHH---STTS---SEEEEEEEEEEEEEEEEEE----TT-SSEEE----SSSTTS-S--EEEEB-TTS---TTTGGGBT-EEEEE-B--SS-HHHHHHH-EE-TTSSEE-TTHHHHHHHHHHHHHTS--HHHHHHHHHHIIIIIHHHHH-TT--HHHHHHHHHHHHH-HHHHHHHHHHHHHHHHHHHHHHHHHHHHHHHHHHHHHHS-HHHHHHHHHHTTHHHHTTTSBSEEEETTEEEETTSSPBPPTT--SBHHHHHHS--GGGHHHHHHHHHSS-HHHHHHHHHHSS--HHHHHHHHHHHHHHHTSPP----PPTTHHHHHHHHHHHHTTSTT----HHHHHHHHHHTT--EEEEEEEETTEEEEEEEE--STTPPPEEEEE---TT-S-GGG-EEEEEEEPPPPPP---------------PPPPPPPP-B---S-S---HHHHHHHHHHHHHHHHHTTS-HHHHHHTS-SS-HHHHH--HHHHHHHHHHHHHHHHH----HHHHTTPBP-HHHHS-HHHHHHHHHHHHHH---HHHHHHHHHHHHHHTS-TT-EEEETTEEE-----EEEEE-TT--S-TTHHHHHHHHHHHHHH-TTTSSS-TTS-TTB--S--HHHHHHHHHHTTSEEEEEESSSTTTS-TTHHHHS---TTTS--GGGGTTGGGT-B-----HHHHHHHHHHHSS-PPPP--B-EEEEEEEEEHHHIIIIIHHHHHTTTT---------SSS--S-SS--THHHHHTT----SGGGSEEEE-PPPPP--GGGTTHIIIIIHHHHHHHHHHHHHHHSTTS---TTSSTTEEEE-HHHHHHHHHHHHHHHHHHHS----HHHHHHHTTHHHHHHHHHHHHHHHHHHHHHHTT--SSPP----EE-HHHHHHHHHIIIIIIHHHHHHHHHHHHHHHHHHHHH-------S-------

Radius of gyration: 39.55 Å; chains: 1; bounding box: 124×108×92 Å

InterPro domains:
  IPR007374 ASCH domain [PF04266] (21-76)
  IPR015947 PUA-like superfamily [SSF88697] (20-137)